Protein 8GAA (pdb70)

B-factor: mean 80.3, std 25.63, range [32.52, 158.69]

Nearest PDB structures (foldseek):
  8gaa-assembly1_K  TM=1.003E+00  e=5.173E-22  synthetic construct
  8fbj-assembly1_A  TM=2.914E-01  e=5.069E-03  synthetic construct
  4jhr-assembly1_B  TM=3.809E-01  e=3.702E-01  Mus musculus
  7t7t-assembly2_B  TM=3.016E-01  e=9.710E-01  Citrus unshiu
  4i1a-assembly3_B  TM=3.786E-01  e=1.499E+00  Bacillus subtilis subsp. subtilis str. 168

Secondary structure (DSSP, 8-state):
-HHHHHHHHHHHHHHHHHHHHH--HHHHHHHHHHHHHHHHH---HHHHHHHHHHHHHHHHHHHHHTT-SHHHHHHHHHHHHHHHHT--HHHHHHHHHHHHHHHHHHHHHTT-STTHHHHHHHHHHHHHHT--HHHHHHHHHHHHHHHHHHHHHS--THHHHHHHHHHHHHHHH---HHHHHHHHHHHHHHHHHHTT-/-HHHHHHHHHHHHHHHHHHHHHT-HHHHHHHHHHHHHHHHTT--HHHHHHHHHHHHHHHHHHHHHTT-STHHHHHHHHHHHHHHHT--HHHHHHHHHHHHHHHHHHHHHTT-STTHHHHHHHHHHHHHHT--HHHHHHHHHHHHHHHHHHHHHS--THHHHHHHHHHHHHHHH---HHHHHHHHHHHHHHHHHHHT-/-HHHHHHHHHHHHHHHHHHHHHT-HHHHHHHHHHHHHHHHTT--HHHHHHHHHHHHHHHHHHHHHTT-STHHHHHHHHHHHHHHHT--HHHHHHHHHHHHHHHHHHHHHTT-STTHHHHHHHHHHHHHHT--HHHHHHHHHHHHHHHHHHHHHTT-TTHHHHHHHHHHHHHHH---HHHHHHHHHHHHHHHHHHT--/-HHHHHHHHHHHHHHHHHHHHHT-HHHHHHHHHHHHHHHHTT--HHHHHHHHHHHHHHHHHHHHHTT-STHHHHHHHHHHHHHHHT--HHHHHHHHHHHHHHHHHHHHHTT-GGGHHHHHHHHHHHHHH---HHHHHHHHHHHHHHHHHHHHHS--THHHHHHHHHHHHHHHTT--HHHHHHHHHHHHHHHHHHTT-/-HHHHHHHHHHHHHHHHHHHHHT-HHHHHHHHHHHHHHHHTT--HHHHHHHHHHHHHHHHHHHHHS--TTHHHHHHHHHHHHHHHT--HHHHHHHHHHHHHHHHHHHHHHT-STTHHHHHHHHHHHHHHT--HHHHHHHHHHHHHHHHHHHHHS--THHHHHHHHHHHHHHHTT--HHHHHHHHHHHHHHHHHHTT-/-HHHHHHHHHHHHHHHHHHHHHT-HHHHHHHHHHHHHHHHTT--HHHHHHHHHHHHHHHHHHHHHTT-STHHHHHHHHHHHHHHHT--HHHHHHHHHHHHHHHHHHHHHTT-STTHHHHHHHHHHHHHHT--HHHHHHHHHHHHHHHHHHHHHS--THHHHHHHHHHHHHHHTT--HHHHHHHHHHHHHHHHHHTT-

Radius of gyration: 36.43 Å; Cα contacts (8 Å, |Δi|>4): 1182; chains: 6; bounding box: 93×92×44 Å

Foldseek 3Di:
DVVLLVVLVVLLVVLLVVCLVVLDCVSVVSNVVSLVVCVVVPDQLVVSLVSLVVVLVSLLVSCVVPVDLVSCVVNVVSLVVNVVSPDDLVVSLVSLVVVLVSLLVSCVVVLHLVSCVVSVVSLVVCVVSPDPLVVSVVSLVSNLVSLLVSCVVDPDLVSLVVNLVSLVVNVVSDDPCVVSVVSVVSSVVSNVVSVVD/DVVLLVVLVVQLVVLLVVCLVVLDCVSVVVNVVSLVVNVVVPDDLVVSLVSLVVSLVSLLVSCVVDQDQVSCVVNVVSLVVNVVSDDDLVVSVVVLVVSLVSLLVSCPVVPDLPSCVVNVVSLVVCVVSDDQLVVSVVSLVSSLVSLLVSCVVDPDLVSLVVNLVSLVSNVVSDDDCVVVVVSVVSSVVSVVVSVVD/DVVLLVVLVVQLVVLLVVCLVVLDCVSVVVNVVSLVVNVVVVPQLVVSLVSLVVVLVRLLVSCVVDPDQVSCVSNVVSLVVNVVSPPDLVVSLVVLVVSLVSLLVSCVVPLDLPSCVVSVVSLVVCVVSDDQLVVSVVSLVSSLVSLLVSCVPPPDLPSLVVNVVSLVSNVVSPDDVVVSVVSVVSSVVSVVVSVVD/DVVLLVVLVVLLVVLLVVCVVVLDCVSVVVNVVSLVVNVVVPDDLVVSLVSLVVQLVSLLVSCVVDPDLVSCVSNVVSLVVNVVSPPDLVVSVVSLVVVLVSLLVSCVVVLHLVSCVVNVVSLVVCVVSDDDLVVSVVSLVSNLVSLLVSCVVDLDLVSLVVNLVSLVVNVVSPDDVVVSVVSVVSSVVSVVVSVVD/DVVLVVVLVVLLVVLLVVCVVVLDCVSVVVNVVSLVVNVVVVPQLVVSLVSLVVVLVSLLVSCVVDLDPPSCVSNVVSLVVNVVSPDDLVVSVVSLVVSLVSLLVSCVVVLHPPSCVVVVVSLVVCVVSPDPLVVSVVSLVVSLVSLLVSCVVPPDLVSLVVNLVSLVVNVVVVPDVVVSVVSVVSSVVSVVVSVVD/DVVLVVVLVVQLVVLLVCCLVVLDCVSVVVNVVSLVVVVVVPDQLVVSLVVLVVSLVSLLSSCVVDPDLPSCVVNVVSLVSNVVSPPDLVVSLVVLVVSLVSLLVSCVVVLHLPSCVVNVVSLVVCVVSPDDLVVSVVSLVSSLVSLLVSCVVDQDLVSLVVNLVSLVVNVVSPDDVVVSVVSVVSSVVSNVVSVVD

Solvent-accessible surface area: 54872 Å² total; per-residue (Å²): 140,115,129,95,17,117,87,5,52,60,90,4,90,104,28,26,143,75,0,72,142,130,93,63,19,58,18,0,50,70,0,1,14,4,3,24,62,0,78,161,56,34,24,85,76,119,120,4,9,73,14,0,41,132,0,1,81,19,0,21,126,5,0,36,68,88,46,28,31,61,1,0,15,5,0,2,8,0,2,15,24,0,85,117,26,53,7,72,94,147,60,2,25,143,11,1,84,74,2,0,45,14,2,49,35,0,0,21,3,50,21,38,28,57,5,1,18,40,0,4,11,1,2,13,10,0,86,92,40,53,6,77,93,120,56,7,10,110,11,4,55,35,0,3,70,6,2,37,16,2,0,8,3,113,66,48,134,161,10,6,78,50,0,52,39,1,0,87,9,4,94,120,55,48,51,80,116,108,64,10,140,111,23,73,119,75,6,111,56,0,45,107,11,15,97,81,66,137,134,115,120,21,126,99,21,56,67,67,13,92,97,30,24,137,92,0,67,145,145,101,49,22,62,27,0,50,64,0,0,12,3,4,18,77,0,79,163,36,58,8,83,73,128,97,4,15,69,12,1,59,123,2,0,80,17,0,17,116,9,0,47,82,96,31,39,46,64,5,0,14,5,0,2,4,0,2,13,22,0,82,131,20,51,6,73,87,143,51,2,27,145,11,1,77,69,2,1,48,7,1,52,33,3,0,20,6,58,25,45,26,60,7,0,16,44,0,3,6,1,2,16,10,0,82,98,26,54,10,67,72,111,59,4,2,109,6,3,60,51,1,1,82,6,2,44,12,4,0,14,6,106,63,46,136,162,8,7,72,49,0,47,47,3,0,84,18,0,90,124,34,45,42,82,106,100,80,4,141,115,33,79,116,81,4,93,63,2,47,103,5,16,102,71,70,131,125,107,103,18,117,76,8,48,59,80,5,97,99,33,25,141,101,0,64,147,146,94,62,24,60,25,0,48,62,0,3,13,4,4,22,63,0,77,171,39,60,16,78,77,121,118,2,10,70,15,0,50,132,1,0,93,19,1,20,118,4,0,46,61,88,40,39,38,62,4,1,11,8,0,7,10,1,1,15,20,0,82,118,22,51,11,63,82,131,48,4,34,141,10,1,82,67,0,0,55,12,0,47,35,3,1,21,5,49,40,46,18,62,7,2,19,37,0,4,8,1,3,9,8,0,72,94,30,51,8,67,66,129,65,3,16,109,8,2,72,34,1,4,80,6,2,44,15,2,0,8,4,106,42,36,133,165,10,7,79,51,0,49,44,1,0,84,6,0,90,118,20,50,29,76,120,107,82,6,139,119,33,79,120,80,2,108,50,0,48,100,12,14,92,65,86,130,131,116,102,20,130,82,9,54,58,91,6,94,99,30,25,134,74,0,70,148,134,99,64,22,54,19,0,50,57,0,2,12,5,2,18,61,0,79,165,39,61,12,83,79,116,120,2,6,59,18,0,53,132,0,0,75,18,1,24,129,7,0,48,76,92,39,39,33,62,3,1,11,11,0,5,10,0,1,17,24,0,90,131,24,55,9,76,94,117,37,2,36,140,7,1,76,70,1,0,47,10,1,47,39,2,0,20,3,46,14,40,29,65,7,1,20,40,0,3,8,2,3,13,9,1,96,98,43,33,20,86,91,105,54,9,9,108,8,4,80,46,1,2,81,6,2,42,18,0,0,12,7,108,59,43,135,161,10,7,74,55,0,52,54,2,0,77,20,3,85,120,53,57,38,79,127,116,108,6,123,113,34,68,104,82,8,117,55,0,68,102,9,17,99,74,61,151,118,107,97,23,112,84,4,57,60,80,6,95,95,25,22,136,72,0,66,147,133,102,48,17,62,20,2,50,63,0,3,15,5,3,18,63,0,77,168,36,60,14,74,78,121,119,2,11,74,13,0,40,126,1,2,83,19,2,17,120,5,0,47,73,74,41,44,35,64,2,0,10,6,0,4,6,0,2,15,20,0,86,113,25,52,9,66,83,130,57,2,23,129,7,0,85,69,3,0,46,12,0,42,31,2,0,17,3,53,22,38,27,66,8,2,14,42,0,4,5,1,4,16,9,0,73,91,28,51,9,76,81,129,62,5,13,120,10,2,75,46,1,5,75,6,3,39,16,0,0,9,5,110,63,47,136,160,11,8,77,49,0,51,42,2,0,87,14,4,88,126,39,58,46,71,121,99,79,6,131,119,33,77,102,75,12,117,52,0,69,100,12,17,99,76,68,152,135,136,101,18,124,90,4,34,73,69,10,96,94,22,25,143,96,0,70,147,138,106,57,21,60,21,2,49,66,0,3,17,5,1,20,65,0,82,174,40,58,5,79,79,118,85,1,9,79,14,0,54,129,3,5,77,4,3,46,104,4,0,46,69,83,40,38,30,63,2,1,9,7,0,6,5,0,2,18,19,0,83,129,21,54,8,70,90,146,59,2,28,147,34,1,75,70,3,0,50,8,0,56,32,1,0,20,5,47,23,37,32,62,6,1,17,40,0,5,7,1,3,16,9,0,88,89,34,52,8,75,89,125,61,7,14,103,8,5,71,33,1,3,83,5,2,46,11,8,0,8,5,104,63,48,138,162,9,7,73,41,0,44,47,1,0,83,19,0,87,124,38,61,16,66,124,125,103,5,130,128,33,73,119,81,4,99,52,0,47,111,11,16,104,74,72

Structure (mmCIF, N/CA/C/O backbone):
data_8GAA
#
_entry.id   8GAA
#
loop_
_atom_site.group_PDB
_atom_site.id
_atom_site.type_symbol
_atom_site.label_atom_id
_atom_site.label_alt_id
_atom_site.label_comp_id
_atom_site.label_asym_id
_atom_site.label_entity_id
_atom_site.label_seq_id
_atom_site.pdbx_PDB_ins_code
_atom_site.Cartn_x
_atom_site.Cartn_y
_atom_site.Cartn_z
_atom_site.occupancy
_atom_site.B_iso_or_equiv
_atom_site.auth_seq_id
_atom_site.auth_comp_id
_atom_site.auth_asym_id
_atom_site.auth_atom_id
_atom_site.pdbx_PDB_model_num
ATOM 1 N N . MET A 1 1 ? 153.903 202.354 133.576 1.00 156.45 1 MET A N 1
ATOM 2 C CA . MET A 1 1 ? 153.231 201.306 134.398 1.00 156.45 1 MET A CA 1
ATOM 3 C C . MET A 1 1 ? 151.991 200.695 133.736 1.00 156.45 1 MET A C 1
ATOM 4 O O . MET A 1 1 ? 151.874 199.461 133.675 1.00 156.45 1 MET A O 1
ATOM 20 N N . GLU A 1 2 ? 151.028 201.485 133.232 1.00 158.69 2 GLU A N 1
ATOM 21 C CA . GLU A 1 2 ? 149.705 201.005 132.772 1.00 158.69 2 GLU A CA 1
ATOM 22 C C . GLU A 1 2 ? 149.759 199.961 131.647 1.00 158.69 2 GLU A C 1
ATOM 23 O O . GLU A 1 2 ? 148.927 199.049 131.604 1.00 158.69 2 GLU A O 1
ATOM 35 N N . GLU A 1 3 ? 150.800 199.966 130.826 1.00 149.01 3 GLU A N 1
ATOM 36 C CA . GLU A 1 3 ? 151.035 198.963 129.778 1.00 149.01 3 GLU A CA 1
ATOM 37 C C . GLU A 1 3 ? 151.171 197.558 130.387 1.00 149.01 3 GLU A C 1
ATOM 38 O O . GLU A 1 3 ? 150.447 196.630 130.002 1.00 149.01 3 GLU A O 1
ATOM 50 N N . LYS A 1 4 ? 152.031 197.400 131.395 1.00 138.75 4 LYS A N 1
ATOM 51 C CA . LYS A 1 4 ? 152.162 196.164 132.144 1.00 138.75 4 LYS A CA 1
ATOM 52 C C . LYS A 1 4 ? 150.842 195.754 132.765 1.00 138.75 4 LYS A C 1
ATOM 53 O O . LYS A 1 4 ? 150.487 194.599 132.719 1.00 138.75 4 LYS A O 1
ATOM 72 N N . ILE A 1 5 ? 150.100 196.700 133.343 1.00 130.79 5 ILE A N 1
ATOM 73 C CA . ILE A 1 5 ? 148.804 196.400 133.958 1.00 130.79 5 ILE A CA 1
ATOM 74 C C . ILE A 1 5 ? 147.853 195.794 132.919 1.00 130.79 5 ILE A C 1
ATOM 75 O O . ILE A 1 5 ? 147.299 194.722 133.136 1.00 130.79 5 ILE A O 1
ATOM 91 N N . LYS A 1 6 ? 147.697 196.409 131.736 1.00 130.95 6 LYS A N 1
ATOM 92 C CA . LYS A 1 6 ? 146.861 195.836 130.677 1.00 130.95 6 LYS A CA 1
ATOM 93 C C . LYS A 1 6 ? 147.377 194.460 130.247 1.00 130.95 6 LYS A C 1
ATOM 94 O O . LYS A 1 6 ? 146.590 193.522 130.101 1.00 130.95 6 LYS A O 1
ATOM 113 N N . GLU A 1 7 ? 148.674 194.304 130.081 1.00 127.88 7 GLU A N 1
ATOM 114 C CA . GLU A 1 7 ? 149.273 193.008 129.744 1.00 127.88 7 GLU A CA 1
ATOM 115 C C . GLU A 1 7 ? 149.077 191.943 130.818 1.00 127.88 7 GLU A C 1
ATOM 116 O O . GLU A 1 7 ? 148.896 190.766 130.509 1.00 127.88 7 GLU A O 1
ATOM 128 N N . LEU A 1 8 ? 149.072 192.326 132.084 1.00 121.38 8 LEU A N 1
ATOM 129 C CA . LEU A 1 8 ? 148.792 191.440 133.193 1.00 121.38 8 LEU A CA 1
ATOM 130 C C . LEU A 1 8 ? 147.309 191.073 133.247 1.00 121.38 8 LEU A C 1
ATOM 131 O O . LEU A 1 8 ? 146.985 189.907 133.491 1.00 121.38 8 LEU A O 1
ATOM 147 N N . GLU A 1 9 ? 146.391 192.009 132.967 1.00 124.64 9 GLU A N 1
ATOM 148 C CA . GLU A 1 9 ? 144.983 191.666 132.758 1.00 124.64 9 GLU A CA 1
ATOM 149 C C . GLU A 1 9 ? 144.837 190.675 131.595 1.00 124.64 9 GLU A C 1
ATOM 150 O O . GLU A 1 9 ? 144.145 189.669 131.727 1.00 124.64 9 GLU A O 1
ATOM 162 N N . GLU A 1 10 ? 145.532 190.889 130.483 1.00 121.85 10 GLU A N 1
ATOM 163 C CA . GLU A 1 10 ? 145.542 189.950 129.351 1.00 121.85 10 GLU A CA 1
ATOM 164 C C . GLU A 1 10 ? 146.084 188.579 129.744 1.00 121.85 10 GLU A C 1
ATOM 165 O O . GLU A 1 10 ? 145.528 187.562 129.349 1.00 121.85 10 GLU A O 1
ATOM 177 N N . LYS A 1 11 ? 147.137 188.524 130.564 1.00 111.24 11 LYS A N 1
ATOM 178 C CA . LYS A 1 11 ? 147.625 187.248 131.080 1.00 111.24 11 LYS A CA 1
ATOM 179 C C . LYS A 1 11 ? 146.538 186.555 131.901 1.00 111.24 11 LYS A C 1
ATOM 180 O O . LYS A 1 11 ? 146.228 185.395 131.650 1.00 111.24 11 LYS A O 1
ATOM 199 N N . VAL A 1 12 ? 145.910 187.254 132.846 1.00 111.09 12 VAL A N 1
ATOM 200 C CA . VAL A 1 12 ? 144.804 186.697 133.674 1.00 111.09 12 VAL A CA 1
ATOM 201 C C . VAL A 1 12 ? 143.678 186.171 132.783 1.00 111.09 12 VAL A C 1
ATOM 202 O O . VAL A 1 12 ? 143.239 185.042 132.949 1.00 111.09 12 VAL A O 1
ATOM 215 N N . GLU A 1 13 ? 143.259 186.937 131.773 1.00 118.99 13 GLU A N 1
ATOM 216 C CA . GLU A 1 13 ? 142.269 186.535 130.790 1.00 118.99 13 GLU A CA 1
ATOM 217 C C . GLU A 1 13 ? 142.685 185.272 130.022 1.00 118.99 13 GLU A C 1
ATOM 218 O O . GLU A 1 13 ? 141.932 184.300 129.964 1.00 118.99 13 GLU A O 1
ATOM 230 N N . GLU A 1 14 ? 143.888 185.250 129.452 1.00 115.27 14 GLU A N 1
ATOM 231 C CA . GLU A 1 14 ? 144.397 184.099 128.707 1.00 115.27 14 GLU A CA 1
ATOM 232 C C . GLU A 1 14 ? 144.460 182.846 129.584 1.00 115.27 14 GLU A C 1
ATOM 233 O O . GLU A 1 14 ? 144.098 181.742 129.190 1.00 115.27 14 GLU A O 1
ATOM 245 N N . LEU A 1 15 ? 144.925 183.020 130.828 1.00 105.16 15 LEU A N 1
ATOM 246 C CA . LEU A 1 15 ? 145.078 181.938 131.785 1.00 105.16 15 LEU A CA 1
ATOM 247 C C . LEU A 1 15 ? 143.722 181.413 132.243 1.00 105.16 15 LEU A C 1
ATOM 248 O O . LEU A 1 15 ? 143.564 180.206 132.343 1.00 105.16 15 LEU A O 1
ATOM 264 N N . VAL A 1 16 ? 142.707 182.256 132.453 1.00 103.87 16 VAL A N 1
ATOM 265 C CA . VAL A 1 16 ? 141.335 181.770 132.747 1.00 103.87 16 VAL A CA 1
ATOM 266 C C . VAL A 1 16 ? 140.823 180.882 131.650 1.00 103.87 16 VAL A C 1
ATOM 267 O O . VAL A 1 16 ? 140.357 179.768 131.894 1.00 103.87 16 VAL A O 1
ATOM 280 N N . LYS A 1 17 ? 140.964 181.332 130.392 1.00 104.18 17 LYS A N 1
ATOM 281 C CA . LYS A 1 17 ? 140.560 180.580 129.205 1.00 104.18 17 LYS A CA 1
ATOM 282 C C . LYS A 1 17 ? 141.262 179.225 129.141 1.00 104.18 17 LYS A C 1
ATOM 283 O O . LYS A 1 17 ? 140.616 178.217 128.915 1.00 104.18 17 LYS A O 1
ATOM 302 N N . GLU A 1 18 ? 142.571 179.192 129.358 1.00 111.29 18 GLU A N 1
ATOM 303 C CA . GLU A 1 18 ? 143.362 177.957 129.350 1.00 111.29 18 GLU A CA 1
ATOM 304 C C . GLU A 1 18 ? 143.026 177.031 130.536 1.00 111.29 18 GLU A C 1
ATOM 305 O O . GLU A 1 18 ? 142.847 175.827 130.366 1.00 111.29 18 GLU A O 1
ATOM 317 N N . ALA A 1 19 ? 142.869 177.589 131.734 1.00 102.45 19 ALA A N 1
ATOM 318 C CA . ALA A 1 19 ? 142.630 176.831 132.968 1.00 102.45 19 ALA A CA 1
ATOM 319 C C . ALA A 1 19 ? 141.329 176.033 132.870 1.00 102.45 19 ALA A C 1
ATOM 320 O O . ALA A 1 19 ? 141.312 174.845 133.205 1.00 102.45 19 ALA A O 1
ATOM 327 N N . LEU A 1 20 ? 140.268 176.643 132.355 1.00 104.02 20 LEU A N 1
ATOM 328 C CA . LEU A 1 20 ? 138.984 175.952 132.168 1.00 104.02 20 LEU A CA 1
ATOM 329 C C . LEU A 1 20 ? 139.098 174.690 131.292 1.00 104.02 20 LEU A C 1
ATOM 330 O O . LEU A 1 20 ? 138.338 173.734 131.487 1.00 104.02 20 LEU A O 1
ATOM 346 N N . GLU A 1 21 ? 140.052 174.659 130.354 1.00 103.23 21 GLU A N 1
ATOM 347 C CA . GLU A 1 21 ? 140.328 173.497 129.514 1.00 103.23 21 GLU A CA 1
ATOM 348 C C . GLU A 1 21 ? 141.266 172.498 130.183 1.00 103.23 21 GLU A C 1
ATOM 349 O O . GLU A 1 21 ? 141.038 171.293 130.063 1.00 103.23 21 GLU A O 1
ATOM 361 N N . LYS A 1 22 ? 142.298 172.956 130.896 1.00 96.61 22 LYS A N 1
ATOM 362 C CA . LYS A 1 22 ? 143.275 172.112 131.598 1.00 96.61 22 LYS A CA 1
ATOM 363 C C . LYS A 1 22 ? 142.793 171.585 132.966 1.00 96.61 22 LYS A C 1
ATOM 364 O O . LYS A 1 22 ? 143.392 170.640 133.471 1.00 96.61 22 LYS A O 1
ATOM 383 N N . LYS A 1 23 ? 141.743 172.163 133.546 1.00 90.82 23 LYS A N 1
ATOM 384 C CA . LYS A 1 23 ? 141.139 171.739 134.816 1.00 90.82 23 LYS A CA 1
ATOM 385 C C . LYS A 1 23 ? 142.083 171.754 136.035 1.00 90.82 23 LYS A C 1
ATOM 386 O O . LYS A 1 23 ? 141.851 171.030 136.990 1.00 90.82 23 LYS A O 1
ATOM 405 N N . ASP A 1 24 ? 143.141 172.560 135.998 1.00 86.79 24 ASP A N 1
ATOM 406 C CA . ASP A 1 24 ? 144.178 172.571 137.049 1.00 86.79 24 ASP A CA 1
ATOM 407 C C . ASP A 1 24 ? 144.465 173.969 137.631 1.00 86.79 24 ASP A C 1
ATOM 408 O O . ASP A 1 24 ? 144.662 174.915 136.855 1.00 86.79 24 ASP A O 1
ATOM 417 N N . PRO A 1 25 ? 144.558 174.146 138.954 1.00 80.18 25 PRO A N 1
ATOM 418 C CA . PRO A 1 25 ? 144.799 175.446 139.569 1.00 80.18 25 PRO A CA 1
ATOM 419 C C . PRO A 1 25 ? 146.172 176.027 139.274 1.00 80.18 25 PRO A C 1
ATOM 420 O O . PRO A 1 25 ? 146.338 177.226 139.419 1.00 80.18 25 PRO A O 1
ATOM 431 N N . ALA A 1 26 ? 147.174 175.272 138.806 1.00 76.74 26 ALA A N 1
ATOM 432 C CA . ALA A 1 26 ? 148.498 175.820 138.474 1.00 76.74 26 ALA A CA 1
ATOM 433 C C . ALA A 1 26 ? 148.420 176.978 137.452 1.00 76.74 26 ALA A C 1
ATOM 434 O O . ALA A 1 26 ? 149.070 178.023 137.624 1.00 76.74 26 ALA A O 1
ATOM 441 N N . VAL A 1 27 ? 147.574 176.847 136.439 1.00 88.56 27 VAL A N 1
ATOM 442 C CA . VAL A 1 27 ? 147.264 177.924 135.495 1.00 88.56 27 VAL A CA 1
ATOM 443 C C . VAL A 1 27 ? 146.739 179.149 136.227 1.00 88.56 27 VAL A C 1
ATOM 444 O O . VAL A 1 27 ? 147.204 180.251 135.975 1.00 88.56 27 VAL A O 1
ATOM 457 N N . LEU A 1 28 ? 145.820 178.987 137.179 1.00 82.26 28 LEU A N 1
ATOM 458 C CA . LEU A 1 28 ? 145.359 180.132 137.960 1.00 82.26 28 LEU A CA 1
ATOM 459 C C . LEU A 1 28 ? 146.350 180.618 139.030 1.00 82.26 28 LEU A C 1
ATOM 460 O O . LEU A 1 28 ? 146.337 181.795 139.389 1.00 82.26 28 LEU A O 1
ATOM 476 N N . LYS A 1 29 ? 147.309 179.801 139.492 1.00 74.14 29 LYS A N 1
ATOM 477 C CA . LYS A 1 29 ? 148.389 180.307 140.340 1.00 74.14 29 LYS A CA 1
ATOM 478 C C . LYS A 1 29 ? 149.204 181.360 139.586 1.00 74.14 29 LYS A C 1
ATOM 479 O O . LYS A 1 29 ? 149.358 182.483 140.090 1.00 74.14 29 LYS A O 1
ATOM 498 N N . LYS A 1 30 ? 149.601 181.087 138.337 1.00 88.11 30 LYS A N 1
ATOM 499 C CA . LYS A 1 30 ? 150.193 182.093 137.447 1.00 88.11 30 LYS A CA 1
ATOM 500 C C . LYS A 1 30 ? 149.327 183.342 137.357 1.00 88.11 30 LYS A C 1
ATOM 501 O O . LYS A 1 30 ? 149.859 184.457 137.390 1.00 88.11 30 LYS A O 1
ATOM 520 N N . ALA A 1 31 ? 148.008 183.170 137.245 1.00 80.12 31 ALA A N 1
ATOM 521 C CA . ALA A 1 31 ? 147.128 184.337 137.216 1.00 80.12 31 ALA A CA 1
ATOM 522 C C . ALA A 1 31 ? 147.156 185.146 138.522 1.00 80.12 31 ALA A C 1
ATOM 523 O O . ALA A 1 31 ? 147.284 186.369 138.485 1.00 80.12 31 ALA A O 1
ATOM 530 N N . LEU A 1 32 ? 147.139 184.507 139.700 1.00 82.09 32 LEU A N 1
ATOM 531 C CA . LEU A 1 32 ? 147.343 185.213 140.960 1.00 82.09 32 LEU A CA 1
ATOM 532 C C . LEU A 1 32 ? 148.702 185.879 141.049 1.00 82.09 32 LEU A C 1
ATOM 533 O O . LEU A 1 32 ? 148.758 187.019 141.511 1.00 82.09 32 LEU A O 1
ATOM 549 N N . VAL A 1 33 ? 149.792 185.257 140.568 1.00 84.18 33 VAL A N 1
ATOM 550 C CA . VAL A 1 33 ? 151.077 185.965 140.496 1.00 84.18 33 VAL A CA 1
ATOM 551 C C . VAL A 1 33 ? 150.963 187.306 139.752 1.00 84.18 33 VAL A C 1
ATOM 552 O O . VAL A 1 33 ? 151.400 188.339 140.244 1.00 84.18 33 VAL A O 1
ATOM 565 N N . CYS A 1 34 ? 150.284 187.290 138.610 1.00 87.89 34 CYS A N 1
ATOM 566 C CA . CYS A 1 34 ? 149.975 188.484 137.825 1.00 87.89 34 CYS A CA 1
ATOM 567 C C . CYS A 1 34 ? 149.033 189.480 138.572 1.00 87.89 34 CYS A C 1
ATOM 568 O O . CYS A 1 34 ? 149.238 190.692 138.511 1.00 87.89 34 CYS A O 1
ATOM 576 N N . VAL A 1 35 ? 148.038 189.009 139.322 1.00 85.02 35 VAL A N 1
ATOM 577 C CA . VAL A 1 35 ? 147.206 189.859 140.167 1.00 85.02 35 VAL A CA 1
ATOM 578 C C . VAL A 1 35 ? 148.034 190.541 141.239 1.00 85.02 35 VAL A C 1
ATOM 579 O O . VAL A 1 35 ? 147.921 191.752 141.426 1.00 85.02 35 VAL A O 1
ATOM 592 N N . TYR A 1 36 ? 148.905 189.799 141.911 1.00 92.27 36 TYR A N 1
ATOM 593 C CA . TYR A 1 36 ? 149.778 190.382 142.934 1.00 92.27 36 TYR A CA 1
ATOM 594 C C . TYR A 1 36 ? 150.812 191.337 142.310 1.00 92.27 36 TYR A C 1
ATOM 595 O O . TYR A 1 36 ? 151.061 192.385 142.879 1.00 92.27 36 TYR A O 1
ATOM 613 N N . GLU A 1 37 ? 151.292 191.070 141.103 1.00 109.04 37 GLU A N 1
ATOM 614 C CA . GLU A 1 37 ? 152.117 192.038 140.358 1.00 109.04 37 GLU A CA 1
ATOM 615 C C . GLU A 1 37 ? 151.331 193.335 140.071 1.00 109.04 37 GLU A C 1
ATOM 616 O O . GLU A 1 37 ? 151.832 194.419 140.382 1.00 109.04 37 GLU A O 1
ATOM 628 N N . MET A 1 38 ? 150.080 193.250 139.599 1.00 100.53 38 MET A N 1
ATOM 629 C CA . MET A 1 38 ? 149.267 194.439 139.389 1.00 100.53 38 MET A CA 1
ATOM 630 C C . MET A 1 38 ? 149.042 195.211 140.681 1.00 100.53 38 MET A C 1
ATOM 631 O O . MET A 1 38 ? 149.176 196.426 140.697 1.00 100.53 38 MET A O 1
ATOM 645 N N . LYS A 1 39 ? 148.789 194.521 141.790 1.00 98.06 39 LYS A N 1
ATOM 646 C CA . LYS A 1 39 ? 148.685 195.170 143.109 1.00 98.06 39 LYS A CA 1
ATOM 647 C C . LYS A 1 39 ? 149.995 195.873 143.459 1.00 98.06 39 LYS A C 1
ATOM 648 O O . LYS A 1 39 ? 149.956 197.032 143.823 1.00 98.06 39 LYS A O 1
ATOM 667 N N . LYS A 1 40 ? 151.149 195.207 143.295 1.00 103.23 40 LYS A N 1
ATOM 668 C CA . LYS A 1 40 ? 152.471 195.814 143.591 1.00 103.23 40 LYS A CA 1
ATOM 669 C C . LYS A 1 40 ? 152.738 197.047 142.741 1.00 103.23 40 LYS A C 1
ATOM 670 O O . LYS A 1 40 ? 153.230 198.039 143.283 1.00 103.23 40 LYS A O 1
ATOM 689 N N . LEU A 1 41 ? 152.360 197.027 141.461 1.00 112.81 41 LEU A N 1
ATOM 690 C CA . LEU A 1 41 ? 152.435 198.202 140.579 1.00 112.81 41 LEU A CA 1
ATOM 691 C C . LEU A 1 41 ? 151.537 199.334 141.067 1.00 112.81 41 LEU A C 1
ATOM 692 O O . LEU A 1 41 ? 151.921 200.502 141.003 1.00 112.81 41 LEU A O 1
ATOM 708 N N . GLY A 1 42 ? 150.351 198.997 141.574 1.00 113.69 42 GLY A N 1
ATOM 709 C CA . GLY A 1 42 ? 149.300 199.939 141.966 1.00 113.69 42 GLY A CA 1
ATOM 710 C C . GLY A 1 42 ? 148.244 200.041 140.862 1.00 113.69 42 GLY A C 1
ATOM 711 O O . GLY A 1 42 ? 148.532 200.314 139.695 1.00 113.69 42 GLY A O 1
ATOM 715 N N . MET A 1 43 ? 147.000 199.767 141.229 1.00 105.52 43 MET A N 1
ATOM 716 C CA . MET A 1 43 ? 145.846 199.588 140.347 1.00 105.52 43 MET A CA 1
ATOM 717 C C . MET A 1 43 ? 144.561 199.975 141.105 1.00 105.52 43 MET A C 1
ATOM 718 O O . MET A 1 43 ? 144.580 199.922 142.338 1.00 105.52 43 MET A O 1
ATOM 732 N N . PRO A 1 44 ? 143.438 200.367 140.459 1.00 99.31 44 PRO A N 1
ATOM 733 C CA . PRO A 1 44 ? 142.201 200.704 141.171 1.00 99.31 44 PRO A CA 1
ATOM 734 C C . PRO A 1 44 ? 141.746 199.530 142.050 1.00 99.31 44 PRO A C 1
ATOM 735 O O . PRO A 1 44 ? 141.610 198.403 141.576 1.00 99.31 44 PRO A O 1
ATOM 746 N N . ASN A 1 45 ? 141.489 199.796 143.340 1.00 91.79 45 ASN A N 1
ATOM 747 C CA . ASN A 1 45 ? 141.243 198.733 144.301 1.00 91.79 45 ASN A CA 1
ATOM 748 C C . ASN A 1 45 ? 139.997 197.926 143.911 1.00 91.79 45 ASN A C 1
ATOM 749 O O . ASN A 1 45 ? 139.986 196.703 144.050 1.00 91.79 45 ASN A O 1
ATOM 760 N N . GLU A 1 46 ? 138.988 198.585 143.374 1.00 90.91 46 GLU A N 1
ATOM 761 C CA . GLU A 1 46 ? 137.785 197.990 142.817 1.00 90.91 46 GLU A CA 1
ATOM 762 C C . GLU A 1 46 ? 138.121 197.081 141.629 1.00 90.91 46 GLU A C 1
ATOM 763 O O . GLU A 1 46 ? 137.625 195.959 141.560 1.00 90.91 46 GLU A O 1
ATOM 775 N N . LYS A 1 47 ? 138.992 197.496 140.715 1.00 83.78 47 LYS A N 1
ATOM 776 C CA . LYS A 1 47 ? 139.421 196.609 139.616 1.00 83.78 47 LYS A CA 1
ATOM 777 C C . LYS A 1 47 ? 140.120 195.360 140.187 1.00 83.78 47 LYS A C 1
ATOM 778 O O . LYS A 1 47 ? 139.863 194.259 139.703 1.00 83.78 47 LYS A O 1
ATOM 797 N N . LEU A 1 48 ? 140.991 195.509 141.196 1.00 87.56 48 LEU A N 1
ATOM 798 C CA . LEU A 1 48 ? 141.618 194.364 141.852 1.00 87.56 48 LEU A CA 1
ATOM 799 C C . LEU A 1 48 ? 140.563 193.462 142.519 1.00 87.56 48 LEU A C 1
ATOM 800 O O . LEU A 1 48 ? 140.620 192.255 142.326 1.00 87.56 48 LEU A O 1
ATOM 816 N N . ILE A 1 49 ? 139.560 194.023 143.185 1.00 82.63 49 ILE A N 1
ATOM 817 C CA . ILE A 1 49 ? 138.421 193.259 143.728 1.00 82.63 49 ILE A CA 1
ATOM 818 C C . ILE A 1 49 ? 137.673 192.494 142.621 1.00 82.63 49 ILE A C 1
ATOM 819 O O . ILE A 1 49 ? 137.439 191.301 142.757 1.00 82.63 49 ILE A O 1
ATOM 835 N N . GLU A 1 50 ? 137.355 193.137 141.502 1.00 82.22 50 GLU A N 1
ATOM 836 C CA . GLU A 1 50 ? 136.653 192.468 140.412 1.00 82.22 50 GLU A CA 1
ATOM 837 C C . GLU A 1 50 ? 137.527 191.425 139.726 1.00 82.22 50 GLU A C 1
ATOM 838 O O . GLU A 1 50 ? 137.050 190.362 139.381 1.00 82.22 50 GLU A O 1
ATOM 850 N N . LEU A 1 51 ? 138.831 191.629 139.570 1.00 82.36 51 LEU A N 1
ATOM 851 C CA . LEU A 1 51 ? 139.772 190.603 139.110 1.00 82.36 51 LEU A CA 1
ATOM 852 C C . LEU A 1 51 ? 139.748 189.397 140.046 1.00 82.36 51 LEU A C 1
ATOM 853 O O . LEU A 1 51 ? 139.633 188.257 139.611 1.00 82.36 51 LEU A O 1
ATOM 869 N N . LEU A 1 52 ? 139.781 189.632 141.368 1.00 76.18 52 LEU A N 1
ATOM 870 C CA . LEU A 1 52 ? 139.677 188.560 142.356 1.00 76.18 52 LEU A CA 1
ATOM 871 C C . LEU A 1 52 ? 138.339 187.818 142.190 1.00 76.18 52 LEU A C 1
ATOM 872 O O . LEU A 1 52 ? 138.344 186.599 142.082 1.00 76.18 52 LEU A O 1
ATOM 888 N N . LYS A 1 53 ? 137.208 188.524 142.039 1.00 74.11 53 LYS A N 1
ATOM 889 C CA . LYS A 1 53 ? 135.936 187.885 141.684 1.00 74.11 53 LYS A CA 1
ATOM 890 C C . LYS A 1 53 ? 136.037 187.042 140.421 1.00 74.11 53 LYS A C 1
ATOM 891 O O . LYS A 1 53 ? 135.657 185.884 140.438 1.00 74.11 53 LYS A O 1
ATOM 910 N N . LYS A 1 54 ? 136.614 187.587 139.359 1.00 77.37 54 LYS A N 1
ATOM 911 C CA . LYS A 1 54 ? 136.834 186.891 138.081 1.00 77.37 54 LYS A CA 1
ATOM 912 C C . LYS A 1 54 ? 137.708 185.645 138.214 1.00 77.37 54 LYS A C 1
ATOM 913 O O . LYS A 1 54 ? 137.726 184.826 137.297 1.00 77.37 54 LYS A O 1
ATOM 932 N N . LEU A 1 55 ? 138.404 185.451 139.329 1.00 70.56 55 LEU A N 1
ATOM 933 C CA . LEU A 1 55 ? 139.026 184.171 139.670 1.00 70.56 55 LEU A CA 1
ATOM 934 C C . LEU A 1 55 ? 138.179 183.314 140.601 1.00 70.56 55 LEU A C 1
ATOM 935 O O . LEU A 1 55 ? 137.994 182.137 140.297 1.00 70.56 55 LEU A O 1
ATOM 951 N N . VAL A 1 56 ? 137.624 183.832 141.681 1.00 67.03 56 VAL A N 1
ATOM 952 C CA . VAL A 1 56 ? 136.772 183.044 142.566 1.00 67.03 56 VAL A CA 1
ATOM 953 C C . VAL A 1 56 ? 135.659 182.375 141.748 1.00 67.03 56 VAL A C 1
ATOM 954 O O . VAL A 1 56 ? 135.491 181.158 141.803 1.00 67.03 56 VAL A O 1
ATOM 967 N N . GLU A 1 57 ? 134.980 183.135 140.888 1.00 74.53 57 GLU A N 1
ATOM 968 C CA . GLU A 1 57 ? 133.866 182.645 140.063 1.00 74.53 57 GLU A CA 1
ATOM 969 C C . GLU A 1 57 ? 134.318 181.754 138.903 1.00 74.53 57 GLU A C 1
ATOM 970 O O . GLU A 1 57 ? 133.520 181.361 138.057 1.00 74.53 57 GLU A O 1
ATOM 982 N N . VAL A 1 58 ? 135.596 181.361 138.859 1.00 71.43 58 VAL A N 1
ATOM 983 C CA . VAL A 1 58 ? 136.145 180.307 137.998 1.00 71.43 58 VAL A CA 1
ATOM 984 C C . VAL A 1 58 ? 136.707 179.152 138.833 1.00 71.43 58 VAL A C 1
ATOM 985 O O . VAL A 1 58 ? 136.550 177.998 138.466 1.00 71.43 58 VAL A O 1
ATOM 998 N N . LEU A 1 59 ? 137.265 179.438 140.011 1.00 62.17 59 LEU A N 1
ATOM 999 C CA . LEU A 1 59 ? 137.753 178.432 140.935 1.00 62.17 59 LEU A CA 1
ATOM 1000 C C . LEU A 1 59 ? 136.652 177.478 141.382 1.00 62.17 59 LEU A C 1
ATOM 1001 O O . LEU A 1 59 ? 136.913 176.296 141.456 1.00 62.17 59 LEU A O 1
ATOM 1017 N N . LYS A 1 60 ? 135.418 177.942 141.595 1.00 56.47 60 LYS A N 1
ATOM 1018 C CA . LYS A 1 60 ? 134.291 177.044 141.871 1.00 56.47 60 LYS A CA 1
ATOM 1019 C C . LYS A 1 60 ? 134.092 176.011 140.780 1.00 56.47 60 LYS A C 1
ATOM 1020 O O . LYS A 1 60 ? 134.068 174.831 141.073 1.00 56.47 60 LYS A O 1
ATOM 1039 N N . LYS A 1 61 ? 133.981 176.421 139.516 1.00 59.82 61 LYS A N 1
ATOM 1040 C CA . LYS A 1 61 ? 133.831 175.503 138.382 1.00 59.82 61 LYS A CA 1
ATOM 1041 C C . LYS A 1 61 ? 134.970 174.492 138.325 1.00 59.82 61 LYS A C 1
ATOM 1042 O O . LYS A 1 61 ? 134.706 173.307 138.183 1.00 59.82 61 LYS A O 1
ATOM 1061 N N . LEU A 1 62 ? 136.209 174.933 138.456 1.00 70.38 62 LEU A N 1
ATOM 1062 C CA . LEU A 1 62 ? 137.353 174.017 138.465 1.00 70.38 62 LEU A CA 1
ATOM 1063 C C . LEU A 1 62 ? 137.269 172.985 139.605 1.00 70.38 62 LEU A C 1
ATOM 1064 O O . LEU A 1 62 ? 137.365 171.788 139.374 1.00 70.38 62 LEU A O 1
ATOM 1080 N N . ALA A 1 63 ? 136.979 173.453 140.819 1.00 61.82 63 ALA A N 1
ATOM 1081 C CA . ALA A 1 63 ? 136.877 172.624 142.006 1.00 61.82 63 ALA A CA 1
ATOM 1082 C C . ALA A 1 63 ? 135.774 171.554 141.891 1.00 61.82 63 ALA A C 1
ATOM 1083 O O . ALA A 1 63 ? 135.948 170.427 142.367 1.00 61.82 63 ALA A O 1
ATOM 1090 N N . LEU A 1 64 ? 134.647 171.906 141.269 1.00 60.73 64 LEU A N 1
ATOM 1091 C CA . LEU A 1 64 ? 133.565 170.973 141.007 1.00 60.73 64 LEU A CA 1
ATOM 1092 C C . LEU A 1 64 ? 133.935 170.010 139.885 1.00 60.73 64 LEU A C 1
ATOM 1093 O O . LEU A 1 64 ? 133.939 168.802 140.080 1.00 60.73 64 LEU A O 1
ATOM 1109 N N . GLU A 1 65 ? 134.221 170.530 138.699 1.00 69.75 65 GLU A N 1
ATOM 1110 C CA . GLU A 1 65 ? 134.337 169.722 137.471 1.00 69.75 65 GLU A CA 1
ATOM 1111 C C . GLU A 1 65 ? 135.507 168.747 137.524 1.00 69.75 65 GLU A C 1
ATOM 1112 O O . GLU A 1 65 ? 135.484 167.716 136.847 1.00 69.75 65 GLU A O 1
ATOM 1124 N N . ARG A 1 66 ? 136.525 168.965 138.360 1.00 72.59 66 ARG A N 1
ATOM 1125 C CA . ARG A 1 66 ? 137.501 167.954 138.796 1.00 72.59 66 ARG A CA 1
ATOM 1126 C C . ARG A 1 66 ? 137.455 167.924 140.319 1.00 72.59 66 ARG A C 1
ATOM 1127 O O . ARG A 1 66 ? 138.082 168.771 140.960 1.00 72.59 66 ARG A O 1
ATOM 1148 N N . VAL A 1 67 ? 136.692 166.979 140.868 1.00 57.59 67 VAL A N 1
ATOM 1149 C CA . VAL A 1 67 ? 136.383 166.968 142.306 1.00 57.59 67 VAL A CA 1
ATOM 1150 C C . VAL A 1 67 ? 137.643 166.968 143.189 1.00 57.59 67 VAL A C 1
ATOM 1151 O O . VAL A 1 67 ? 138.346 165.970 143.323 1.00 57.59 67 VAL A O 1
ATOM 1164 N N . ASP A 1 68 ? 137.930 168.113 143.805 1.00 60.27 68 ASP A N 1
ATOM 1165 C CA . ASP A 1 68 ? 139.145 168.385 144.575 1.00 60.27 68 ASP A CA 1
ATOM 1166 C C . ASP A 1 68 ? 138.991 169.597 145.537 1.00 60.27 68 ASP A C 1
ATOM 1167 O O . ASP A 1 68 ? 138.733 170.691 145.066 1.00 60.27 68 ASP A O 1
ATOM 1176 N N . PRO A 1 69 ? 139.178 169.474 146.867 1.00 52.83 69 PRO A N 1
ATOM 1177 C CA . PRO A 1 69 ? 139.009 170.592 147.790 1.00 52.83 69 PRO A CA 1
ATOM 1178 C C . PRO A 1 69 ? 140.173 171.567 147.757 1.00 52.83 69 PRO A C 1
ATOM 1179 O O . PRO A 1 69 ? 139.957 172.726 148.056 1.00 52.83 69 PRO A O 1
ATOM 1190 N N . ALA A 1 70 ? 141.387 171.146 147.406 1.00 52.26 70 ALA A N 1
ATOM 1191 C CA . ALA A 1 70 ? 142.565 172.009 147.550 1.00 52.26 70 ALA A CA 1
ATOM 1192 C C . ALA A 1 70 ? 142.466 173.299 146.701 1.00 52.26 70 ALA A C 1
ATOM 1193 O O . ALA A 1 70 ? 142.978 174.344 147.090 1.00 52.26 70 ALA A O 1
ATOM 1200 N N . VAL A 1 71 ? 141.766 173.221 145.569 1.00 51.24 71 VAL A N 1
ATOM 1201 C CA . VAL A 1 71 ? 141.505 174.353 144.679 1.00 51.24 71 VAL A CA 1
ATOM 1202 C C . VAL A 1 71 ? 140.823 175.489 145.412 1.00 51.24 71 VAL A C 1
ATOM 1203 O O . VAL A 1 71 ? 141.077 176.651 145.107 1.00 51.24 71 VAL A O 1
ATOM 1216 N N . LEU A 1 72 ? 140.024 175.199 146.447 1.00 45.51 72 LEU A N 1
ATOM 1217 C CA . LEU A 1 72 ? 139.311 176.211 147.217 1.00 45.51 72 LEU A CA 1
ATOM 1218 C C . LEU A 1 72 ? 140.178 176.916 148.251 1.00 45.51 72 LEU A C 1
ATOM 1219 O O . LEU A 1 72 ? 139.879 178.026 148.644 1.00 45.51 72 LEU A O 1
ATOM 1235 N N . ASP A 1 73 ? 141.285 176.330 148.672 1.00 49.39 73 ASP A N 1
ATOM 1236 C CA . ASP A 1 73 ? 142.173 176.945 149.661 1.00 49.39 73 ASP A CA 1
ATOM 1237 C C . ASP A 1 73 ? 142.782 178.244 149.087 1.00 49.39 73 ASP A C 1
ATOM 1238 O O . ASP A 1 73 ? 142.731 179.314 149.690 1.00 49.39 73 ASP A O 1
ATOM 1247 N N . LEU A 1 74 ? 143.274 178.171 147.846 1.00 49.15 74 LEU A N 1
ATOM 1248 C CA . LEU A 1 74 ? 143.679 179.318 147.052 1.00 49.15 74 LEU A CA 1
ATOM 1249 C C . LEU A 1 74 ? 142.542 180.348 146.905 1.00 49.15 74 LEU A C 1
ATOM 1250 O O . LEU A 1 74 ? 142.791 181.565 146.938 1.00 49.15 74 LEU A O 1
ATOM 1266 N N . ALA A 1 75 ? 141.292 179.880 146.776 1.00 47.35 75 ALA A N 1
ATOM 1267 C CA . ALA A 1 75 ? 140.151 180.785 146.681 1.00 47.35 75 ALA A CA 1
ATOM 1268 C C . ALA A 1 75 ? 139.915 181.523 148.002 1.00 47.35 75 ALA A C 1
ATOM 1269 O O . ALA A 1 75 ? 139.685 182.724 147.999 1.00 47.35 75 ALA A O 1
ATOM 1276 N N . LEU A 1 76 ? 140.046 180.828 149.123 1.00 50.39 76 LEU A N 1
ATOM 1277 C CA . LEU A 1 76 ? 139.791 181.414 150.416 1.00 50.39 76 LEU A CA 1
ATOM 1278 C C . LEU A 1 76 ? 140.745 182.562 150.675 1.00 50.39 76 LEU A C 1
ATOM 1279 O O . LEU A 1 76 ? 140.296 183.621 151.059 1.00 50.39 76 LEU A O 1
ATOM 1295 N N . VAL A 1 77 ? 142.049 182.404 150.416 1.00 52.94 77 VAL A N 1
ATOM 1296 C CA . VAL A 1 77 ? 142.996 183.533 150.647 1.00 52.94 77 VAL A CA 1
ATOM 1297 C C . VAL A 1 77 ? 142.660 184.757 149.810 1.00 52.94 77 VAL A C 1
ATOM 1298 O O . VAL A 1 77 ? 142.701 185.874 150.312 1.00 52.94 77 VAL A O 1
ATOM 1311 N N . CYS A 1 78 ? 142.166 184.584 148.581 1.00 60.83 78 CYS A N 1
ATOM 1312 C CA . CYS A 1 78 ? 141.667 185.702 147.783 1.00 60.83 78 CYS A CA 1
ATOM 1313 C C . CYS A 1 78 ? 140.447 186.416 148.393 1.00 60.83 78 CYS A C 1
ATOM 1314 O O . CYS A 1 78 ? 140.293 187.622 148.181 1.00 60.83 78 CYS A O 1
ATOM 1322 N N . VAL A 1 79 ? 139.618 185.722 149.176 1.00 63.70 79 VAL A N 1
ATOM 1323 C CA . VAL A 1 79 ? 138.538 186.385 149.898 1.00 63.70 79 VAL A CA 1
ATOM 1324 C C . VAL A 1 79 ? 139.121 187.369 150.906 1.00 63.70 79 VAL A C 1
ATOM 1325 O O . VAL A 1 79 ? 138.705 188.523 150.912 1.00 63.70 79 VAL A O 1
ATOM 1338 N N . TYR A 1 80 ? 140.114 186.985 151.695 1.00 65.35 80 TYR A N 1
ATOM 1339 C CA . TYR A 1 80 ? 140.777 187.946 152.574 1.00 65.35 80 TYR A CA 1
ATOM 1340 C C . TYR A 1 80 ? 141.507 189.045 151.799 1.00 65.35 80 TYR A C 1
ATOM 1341 O O . TYR A 1 80 ? 141.547 190.175 152.282 1.00 65.35 80 TYR A O 1
ATOM 1359 N N . GLU A 1 81 ? 142.032 188.775 150.595 1.00 72.23 81 GLU A N 1
ATOM 1360 C CA . GLU A 1 81 ? 142.550 189.854 149.759 1.00 72.23 81 GLU A CA 1
ATOM 1361 C C . GLU A 1 81 ? 141.444 190.875 149.412 1.00 72.23 81 GLU A C 1
ATOM 1362 O O . GLU A 1 81 ? 141.648 192.077 149.600 1.00 72.23 81 GLU A O 1
ATOM 1374 N N . MET A 1 82 ? 140.237 190.440 149.032 1.00 75.45 82 MET A N 1
ATOM 1375 C CA . MET A 1 82 ? 139.131 191.367 148.825 1.00 75.45 82 MET A CA 1
ATOM 1376 C C . MET A 1 82 ? 138.735 192.090 150.118 1.00 75.45 82 MET A C 1
ATOM 1377 O O . MET A 1 82 ? 138.384 193.272 150.051 1.00 75.45 82 MET A O 1
ATOM 1391 N N . LYS A 1 83 ? 138.810 191.430 151.283 1.00 75.46 83 LYS A N 1
ATOM 1392 C CA . LYS A 1 83 ? 138.585 192.101 152.561 1.00 75.46 83 LYS A CA 1
ATOM 1393 C C . LYS A 1 83 ? 139.558 193.264 152.712 1.00 75.46 83 LYS A C 1
ATOM 1394 O O . LYS A 1 83 ? 139.152 194.388 152.981 1.00 75.46 83 LYS A O 1
ATOM 1413 N N . GLU A 1 84 ? 140.847 193.021 152.542 1.00 84.49 84 GLU A N 1
ATOM 1414 C CA . GLU A 1 84 ? 141.880 194.018 152.756 1.00 84.49 84 GLU A CA 1
ATOM 1415 C C . GLU A 1 84 ? 141.762 195.178 151.754 1.00 84.49 84 GLU A C 1
ATOM 1416 O O . GLU A 1 84 ? 141.868 196.340 152.147 1.00 84.49 84 GLU A O 1
ATOM 1428 N N . LEU A 1 85 ? 141.454 194.914 150.480 1.00 79.55 85 LEU A N 1
ATOM 1429 C CA . LEU A 1 85 ? 141.163 195.952 149.477 1.00 79.55 85 LEU A CA 1
ATOM 1430 C C . LEU A 1 85 ? 139.893 196.753 149.768 1.00 79.55 85 LEU A C 1
ATOM 1431 O O . LEU A 1 85 ? 139.686 197.790 149.128 1.00 79.55 85 LEU A O 1
ATOM 1447 N N . GLY A 1 86 ? 139.050 196.343 150.711 1.00 86.13 86 GLY A N 1
ATOM 1448 C CA . GLY A 1 86 ? 137.822 197.056 151.082 1.00 86.13 86 GLY A CA 1
ATOM 1449 C C . GLY A 1 86 ? 136.606 196.709 150.250 1.00 86.13 86 GLY A C 1
ATOM 1450 O O . GLY A 1 86 ? 135.747 197.583 150.053 1.00 86.13 86 GLY A O 1
ATOM 1454 N N . MET A 1 87 ? 136.478 195.471 149.795 1.00 86.71 87 MET A N 1
ATOM 1455 C CA . MET A 1 87 ? 135.189 195.005 149.273 1.00 86.71 87 MET A CA 1
ATOM 1456 C C . MET A 1 87 ? 134.096 195.134 150.358 1.00 86.71 87 MET A C 1
ATOM 1457 O O . MET A 1 87 ? 134.397 194.872 151.537 1.00 86.71 87 MET A O 1
ATOM 1471 N N . PRO A 1 88 ? 132.848 195.553 150.044 1.00 86.43 88 PRO A N 1
ATOM 1472 C CA . PRO A 1 88 ? 131.835 195.778 151.060 1.00 86.43 88 PRO A CA 1
ATOM 1473 C C . PRO A 1 88 ? 131.459 194.503 151.819 1.00 86.43 88 PRO A C 1
ATOM 1474 O O . PRO A 1 88 ? 131.396 193.416 151.252 1.00 86.43 88 PRO A O 1
ATOM 1485 N N . ASN A 1 89 ? 131.101 194.637 153.111 1.00 89.77 89 ASN A N 1
ATOM 1486 C CA . ASN A 1 89 ? 130.816 193.516 154.007 1.00 89.77 89 ASN A CA 1
ATOM 1487 C C . ASN A 1 89 ? 129.688 192.619 153.496 1.00 89.77 89 ASN A C 1
ATOM 1488 O O . ASN A 1 89 ? 129.759 191.402 153.641 1.00 89.77 89 ASN A O 1
ATOM 1499 N N . GLU A 1 90 ? 128.635 193.195 152.926 1.00 91.45 90 GLU A N 1
ATOM 1500 C CA . GLU A 1 90 ? 127.538 192.432 152.326 1.00 91.45 90 GLU A CA 1
ATOM 1501 C C . GLU A 1 90 ? 128.044 191.516 151.198 1.00 91.45 90 GLU A C 1
ATOM 1502 O O . GLU A 1 90 ? 127.653 190.347 151.125 1.00 91.45 90 GLU A O 1
ATOM 1514 N N . GLU A 1 91 ? 128.958 192.003 150.349 1.00 82.73 91 GLU A N 1
ATOM 1515 C CA . GLU A 1 91 ? 129.545 191.241 149.263 1.00 82.73 91 GLU A CA 1
ATOM 1516 C C . GLU A 1 91 ? 130.437 190.109 149.797 1.00 82.73 91 GLU A C 1
ATOM 1517 O O . GLU A 1 91 ? 130.351 188.993 149.299 1.00 82.73 91 GLU A O 1
ATOM 1529 N N . LEU A 1 92 ? 131.236 190.342 150.845 1.00 80.26 92 LEU A N 1
ATOM 1530 C CA . LEU A 1 92 ? 131.966 189.266 151.498 1.00 80.26 92 LEU A CA 1
ATOM 1531 C C . LEU A 1 92 ? 131.017 188.208 152.011 1.00 80.26 92 LEU A C 1
ATOM 1532 O O . LEU A 1 92 ? 131.197 187.039 151.709 1.00 80.26 92 LEU A O 1
ATOM 1548 N N . ILE A 1 93 ? 129.953 188.591 152.706 1.00 70.21 93 ILE A N 1
ATOM 1549 C CA . ILE A 1 93 ? 128.973 187.651 153.228 1.00 70.21 93 ILE A CA 1
ATOM 1550 C C . ILE A 1 93 ? 128.324 186.849 152.085 1.00 70.21 93 ILE A C 1
ATOM 1551 O O . ILE A 1 93 ? 128.189 185.631 152.181 1.00 70.21 93 ILE A O 1
ATOM 1567 N N . LYS A 1 94 ? 127.995 187.490 150.967 1.00 67.07 94 LYS A N 1
ATOM 1568 C CA . LYS A 1 94 ? 127.489 186.805 149.772 1.00 67.07 94 LYS A CA 1
ATOM 1569 C C . LYS A 1 94 ? 128.486 185.769 149.283 1.00 67.07 94 LYS A C 1
ATOM 1570 O O . LYS A 1 94 ? 128.135 184.595 149.139 1.00 67.07 94 LYS A O 1
ATOM 1589 N N . LEU A 1 95 ? 129.732 186.172 149.034 1.00 60.51 95 LEU A N 1
ATOM 1590 C CA . LEU A 1 95 ? 130.763 185.259 148.534 1.00 60.51 95 LEU A CA 1
ATOM 1591 C C . LEU A 1 95 ? 130.983 184.072 149.490 1.00 60.51 95 LEU A C 1
ATOM 1592 O O . LEU A 1 95 ? 131.093 182.946 149.043 1.00 60.51 95 LEU A O 1
ATOM 1608 N N . LEU A 1 96 ? 131.078 184.315 150.773 1.00 55.55 96 LEU A N 1
ATOM 1609 C CA . LEU A 1 96 ? 131.326 183.281 151.754 1.00 55.55 96 LEU A CA 1
ATOM 1610 C C . LEU A 1 96 ? 130.153 182.322 151.847 1.00 55.55 96 LEU A C 1
ATOM 1611 O O . LEU A 1 96 ? 130.396 181.121 151.845 1.00 55.55 96 LEU A O 1
ATOM 1627 N N . LYS A 1 97 ? 128.903 182.792 151.866 1.00 54.89 97 LYS A N 1
ATOM 1628 C CA . LYS A 1 97 ? 127.755 181.874 151.761 1.00 54.89 97 LYS A CA 1
ATOM 1629 C C . LYS A 1 97 ? 127.919 180.952 150.566 1.00 54.89 97 LYS A C 1
ATOM 1630 O O . LYS A 1 97 ? 127.861 179.742 150.692 1.00 54.89 97 LYS A O 1
ATOM 1649 N N . GLU A 1 98 ? 128.227 181.535 149.402 1.00 44.73 98 GLU A N 1
ATOM 1650 C CA . GLU A 1 98 ? 128.421 180.762 148.167 1.00 44.73 98 GLU A CA 1
ATOM 1651 C C . GLU A 1 98 ? 129.559 179.728 148.279 1.00 44.73 98 GLU A C 1
ATOM 1652 O O . GLU A 1 98 ? 129.354 178.561 147.962 1.00 44.73 98 GLU A O 1
ATOM 1664 N N . LEU A 1 99 ? 130.738 180.104 148.783 1.00 40.93 99 LEU A N 1
ATOM 1665 C CA . LEU A 1 99 ? 131.820 179.135 148.888 1.00 40.93 99 LEU A CA 1
ATOM 1666 C C . LEU A 1 99 ? 131.511 178.034 149.909 1.00 40.93 99 LEU A C 1
ATOM 1667 O O . LEU A 1 99 ? 131.910 176.886 149.685 1.00 40.93 99 LEU A O 1
ATOM 1683 N N . VAL A 1 100 ? 130.792 178.336 150.993 1.00 38.59 100 VAL A N 1
ATOM 1684 C CA . VAL A 1 100 ? 130.380 177.303 151.945 1.00 38.59 100 VAL A CA 1
ATOM 1685 C C . VAL A 1 100 ? 129.588 176.239 151.229 1.00 38.59 100 VAL A C 1
ATOM 1686 O O . VAL A 1 100 ? 129.802 175.044 151.417 1.00 38.59 100 VAL A O 1
ATOM 1699 N N . GLU A 1 101 ? 128.715 176.639 150.303 1.00 41.08 101 GLU A N 1
ATOM 1700 C CA . GLU A 1 101 ? 127.957 175.655 149.523 1.00 41.08 101 GLU A CA 1
ATOM 1701 C C . GLU A 1 101 ? 128.819 174.763 148.651 1.00 41.08 101 GLU A C 1
ATOM 1702 O O . GLU A 1 101 ? 128.546 173.560 148.592 1.00 41.08 101 GLU A O 1
ATOM 1714 N N . VAL A 1 102 ? 129.907 175.229 148.015 1.00 32.96 102 VAL A N 1
ATOM 1715 C CA . VAL A 1 102 ? 130.772 174.287 147.281 1.00 32.96 102 VAL A CA 1
ATOM 1716 C C . VAL A 1 102 ? 131.564 173.378 148.182 1.00 32.96 102 VAL A C 1
ATOM 1717 O O . VAL A 1 102 ? 131.761 172.221 147.821 1.00 32.96 102 VAL A O 1
ATOM 1730 N N . LEU A 1 103 ? 131.953 173.823 149.372 1.00 32.76 103 LEU A N 1
ATOM 1731 C CA . LEU A 1 103 ? 132.513 172.899 150.356 1.00 32.76 103 LEU A CA 1
ATOM 1732 C C . LEU A 1 103 ? 131.501 171.797 150.728 1.00 32.76 103 LEU A C 1
ATOM 1733 O O . LEU A 1 103 ? 131.798 170.598 150.704 1.00 32.76 103 LEU A O 1
ATOM 1749 N N . ARG A 1 104 ? 130.293 172.211 151.080 1.00 35.11 104 ARG A N 1
ATOM 1750 C CA . ARG A 1 104 ? 129.230 171.309 151.517 1.00 35.11 104 ARG A CA 1
ATOM 1751 C C . ARG A 1 104 ? 128.993 170.198 150.511 1.00 35.11 104 ARG A C 1
ATOM 1752 O O . ARG A 1 104 ? 129.059 169.043 150.886 1.00 35.11 104 ARG A O 1
ATOM 1773 N N . ILE A 1 105 ? 128.777 170.519 149.236 1.00 36.86 105 ILE A N 1
ATOM 1774 C CA . ILE A 1 105 ? 128.616 169.505 148.201 1.00 36.86 105 ILE A CA 1
ATOM 1775 C C . ILE A 1 105 ? 129.876 168.640 147.983 1.00 36.86 105 ILE A C 1
ATOM 1776 O O . ILE A 1 105 ? 129.763 167.420 147.846 1.00 36.86 105 ILE A O 1
ATOM 1792 N N . LEU A 1 106 ? 131.074 169.240 147.957 1.00 47.46 106 LEU A N 1
ATOM 1793 C CA . LEU A 1 106 ? 132.296 168.482 147.683 1.00 47.46 106 LEU A CA 1
ATOM 1794 C C . LEU A 1 106 ? 132.687 167.512 148.819 1.00 47.46 106 LEU A C 1
ATOM 1795 O O . LEU A 1 106 ? 133.087 166.375 148.556 1.00 47.46 106 LEU A O 1
ATOM 1811 N N . ALA A 1 107 ? 132.479 167.926 150.064 1.00 39.30 107 ALA A N 1
ATOM 1812 C CA . ALA A 1 107 ? 132.699 167.093 151.222 1.00 39.30 107 ALA A CA 1
ATOM 1813 C C . ALA A 1 107 ? 131.812 165.841 151.227 1.00 39.30 107 ALA A C 1
ATOM 1814 O O . ALA A 1 107 ? 132.287 164.762 151.553 1.00 39.30 107 ALA A O 1
ATOM 1821 N N . LEU A 1 108 ? 130.555 165.974 150.793 1.00 34.94 108 LEU A N 1
ATOM 1822 C CA . LEU A 1 108 ? 129.669 164.834 150.600 1.00 34.94 108 LEU A CA 1
ATOM 1823 C C . LEU A 1 108 ? 130.232 163.932 149.526 1.00 34.94 108 LEU A C 1
ATOM 1824 O O . LEU A 1 108 ? 130.649 162.818 149.847 1.00 34.94 108 LEU A O 1
ATOM 1840 N N . ILE A 1 109 ? 130.321 164.382 148.283 1.00 42.73 109 ILE A N 1
ATOM 1841 C CA . ILE A 1 109 ? 130.602 163.457 147.169 1.00 42.73 109 ILE A CA 1
ATOM 1842 C C . ILE A 1 109 ? 132.013 162.819 147.235 1.00 42.73 109 ILE A C 1
ATOM 1843 O O . ILE A 1 109 ? 132.196 161.688 146.792 1.00 42.73 109 ILE A O 1
ATOM 1859 N N . ASN A 1 110 ? 133.019 163.502 147.792 1.00 44.95 110 ASN A N 1
ATOM 1860 C CA . ASN A 1 110 ? 134.345 162.907 147.945 1.00 44.95 110 ASN A CA 1
ATOM 1861 C C . ASN A 1 110 ? 134.461 162.052 149.226 1.00 44.95 110 ASN A C 1
ATOM 1862 O O . ASN A 1 110 ? 135.513 161.470 149.484 1.00 44.95 110 ASN A O 1
ATOM 1873 N N . VAL A 1 111 ? 133.430 162.033 150.065 1.00 46.19 111 VAL A N 1
ATOM 1874 C CA . VAL A 1 111 ? 133.381 161.361 151.372 1.00 46.19 111 VAL A CA 1
ATOM 1875 C C . VAL A 1 111 ? 134.562 161.666 152.298 1.00 46.19 111 VAL A C 1
ATOM 1876 O O . VAL A 1 111 ? 135.362 160.776 152.640 1.00 46.19 111 VAL A O 1
ATOM 1889 N N . ASP A 1 112 ? 134.745 162.924 152.698 1.00 54.47 112 ASP A N 1
ATOM 1890 C CA . ASP A 1 112 ? 135.900 163.364 153.506 1.00 54.47 112 ASP A CA 1
ATOM 1891 C C . ASP A 1 112 ? 135.546 164.435 154.536 1.00 54.47 112 ASP A C 1
ATOM 1892 O O . ASP A 1 112 ? 135.235 165.558 154.152 1.00 54.47 112 ASP A O 1
ATOM 1901 N N . PRO A 1 113 ? 135.638 164.173 155.860 1.00 53.26 113 PRO A N 1
ATOM 1902 C CA . PRO A 1 113 ? 135.260 165.130 156.885 1.00 53.26 113 PRO A CA 1
ATOM 1903 C C . PRO A 1 113 ? 136.231 166.291 157.038 1.00 53.26 113 PRO A C 1
ATOM 1904 O O . PRO A 1 113 ? 135.815 167.379 157.433 1.00 53.26 113 PRO A O 1
ATOM 1915 N N . ALA A 1 114 ? 137.506 166.105 156.714 1.00 57.10 114 ALA A N 1
ATOM 1916 C CA . ALA A 1 114 ? 138.516 167.132 156.978 1.00 57.10 114 ALA A CA 1
ATOM 1917 C C . ALA A 1 114 ? 138.224 168.435 156.221 1.00 57.10 114 ALA A C 1
ATOM 1918 O O . ALA A 1 114 ? 138.416 169.540 156.711 1.00 57.10 114 ALA A O 1
ATOM 1925 N N . VAL A 1 115 ? 137.666 168.308 155.004 1.00 50.93 115 VAL A N 1
ATOM 1926 C CA . VAL A 1 115 ? 137.277 169.455 154.180 1.00 50.93 115 VAL A CA 1
ATOM 1927 C C . VAL A 1 115 ? 136.302 170.382 154.908 1.00 50.93 115 VAL A C 1
ATOM 1928 O O . VAL A 1 115 ? 136.391 171.602 154.769 1.00 50.93 115 VAL A O 1
ATOM 1941 N N . LEU A 1 116 ? 135.431 169.864 155.771 1.00 44.77 116 LEU A N 1
ATOM 1942 C CA . LEU A 1 116 ? 134.468 170.636 156.540 1.00 44.77 116 LEU A CA 1
ATOM 1943 C C . LEU A 1 116 ? 135.106 171.634 157.493 1.00 44.77 116 LEU A C 1
ATOM 1944 O O . LEU A 1 116 ? 134.487 172.657 157.812 1.00 44.77 116 LEU A O 1
ATOM 1960 N N . ASP A 1 117 ? 136.340 171.392 157.915 1.00 49.42 117 ASP A N 1
ATOM 1961 C CA . ASP A 1 117 ? 137.000 172.345 158.817 1.00 49.42 117 ASP A CA 1
ATOM 1962 C C . ASP A 1 117 ? 137.119 173.725 158.174 1.00 49.42 117 ASP A C 1
ATOM 1963 O O . ASP A 1 117 ? 136.863 174.724 158.845 1.00 49.42 117 ASP A O 1
ATOM 1972 N N . LYS A 1 118 ? 137.360 173.799 156.846 1.00 48.64 118 LYS A N 1
ATOM 1973 C CA . LYS A 1 118 ? 137.306 175.078 156.132 1.00 48.64 118 LYS A CA 1
ATOM 1974 C C . LYS A 1 118 ? 135.955 175.753 156.322 1.00 48.64 118 LYS A C 1
ATOM 1975 O O . LYS A 1 118 ? 135.894 176.962 156.557 1.00 48.64 118 LYS A O 1
ATOM 1994 N N . ALA A 1 119 ? 134.868 174.987 156.239 1.00 44.47 119 ALA A N 1
ATOM 1995 C CA . ALA A 1 119 ? 133.533 175.556 156.390 1.00 44.47 119 ALA A CA 1
ATOM 1996 C C . ALA A 1 119 ? 133.314 176.114 157.797 1.00 44.47 119 ALA A C 1
ATOM 1997 O O . ALA A 1 119 ? 132.802 177.215 157.950 1.00 44.47 119 ALA A O 1
ATOM 2004 N N . LEU A 1 120 ? 133.780 175.401 158.814 1.00 44.01 120 LEU A N 1
ATOM 2005 C CA . LEU A 1 120 ? 133.643 175.900 160.175 1.00 44.01 120 LEU A CA 1
ATOM 2006 C C . LEU A 1 120 ? 134.366 177.230 160.352 1.00 44.01 120 LEU A C 1
ATOM 2007 O O . LEU A 1 120 ? 133.739 178.175 160.799 1.00 44.01 120 LEU A O 1
ATOM 2023 N N . VAL A 1 121 ? 135.613 177.384 159.930 1.00 45.63 121 VAL A N 1
ATOM 2024 C CA . VAL A 1 121 ? 136.315 178.683 160.050 1.00 45.63 121 VAL A CA 1
ATOM 2025 C C . VAL A 1 121 ? 135.643 179.785 159.233 1.00 45.63 121 VAL A C 1
ATOM 2026 O O . VAL A 1 121 ? 135.544 180.917 159.690 1.00 45.63 121 VAL A O 1
ATOM 2039 N N . CYS A 1 122 ? 135.073 179.465 158.068 1.00 45.61 122 CYS A N 1
ATOM 2040 C CA . CYS A 1 122 ? 134.280 180.428 157.284 1.00 45.61 122 CYS A CA 1
ATOM 2041 C C . CYS A 1 122 ? 132.989 180.809 158.008 1.00 45.61 122 CYS A C 1
ATOM 2042 O O . CYS A 1 122 ? 132.636 181.989 158.048 1.00 45.61 122 CYS A O 1
ATOM 2050 N N . VAL A 1 123 ? 132.289 179.878 158.657 1.00 59.37 123 VAL A N 1
ATOM 2051 C CA . VAL A 1 123 ? 131.110 180.212 159.475 1.00 59.37 123 VAL A CA 1
ATOM 2052 C C . VAL A 1 123 ? 131.472 181.153 160.611 1.00 59.37 123 VAL A C 1
ATOM 2053 O O . VAL A 1 123 ? 130.818 182.184 160.803 1.00 59.37 123 VAL A O 1
ATOM 2066 N N . TYR A 1 124 ? 132.571 180.914 161.324 1.00 74.97 124 TYR A N 1
ATOM 2067 C CA . TYR A 1 124 ? 133.042 181.856 162.341 1.00 74.97 124 TYR A CA 1
ATOM 2068 C C . TYR A 1 124 ? 133.455 183.196 161.729 1.00 74.97 124 TYR A C 1
ATOM 2069 O O . TYR A 1 124 ? 133.236 184.220 162.361 1.00 74.97 124 TYR A O 1
ATOM 2087 N N . LEU A 1 125 ? 134.013 183.230 160.508 1.00 68.67 125 LEU A N 1
ATOM 2088 C CA . LEU A 1 125 ? 134.300 184.510 159.852 1.00 68.67 125 LEU A CA 1
ATOM 2089 C C . LEU A 1 125 ? 133.022 185.294 159.567 1.00 68.67 125 LEU A C 1
ATOM 2090 O O . LEU A 1 125 ? 132.933 186.509 159.797 1.00 68.67 125 LEU A O 1
ATOM 2106 N N . MET A 1 126 ? 131.956 184.632 159.137 1.00 74.34 126 MET A N 1
ATOM 2107 C CA . MET A 1 126 ? 130.682 185.300 158.963 1.00 74.34 126 MET A CA 1
ATOM 2108 C C . MET A 1 126 ? 130.031 185.673 160.284 1.00 74.34 126 MET A C 1
ATOM 2109 O O . MET A 1 126 ? 129.329 186.695 160.357 1.00 74.34 126 MET A O 1
ATOM 2123 N N . LYS A 1 127 ? 130.306 184.951 161.377 1.00 76.88 127 LYS A N 1
ATOM 2124 C CA . LYS A 1 127 ? 129.932 185.387 162.728 1.00 76.88 127 LYS A CA 1
ATOM 2125 C C . LYS A 1 127 ? 130.655 186.681 163.094 1.00 76.88 127 LYS A C 1
ATOM 2126 O O . LYS A 1 127 ? 130.020 187.626 163.586 1.00 76.88 127 LYS A O 1
ATOM 2145 N N . GLU A 1 128 ? 131.936 186.789 162.753 1.00 82.68 128 GLU A N 1
ATOM 2146 C CA . GLU A 1 128 ? 132.706 188.032 162.953 1.00 82.68 128 GLU A CA 1
ATOM 2147 C C . GLU A 1 128 ? 132.108 189.189 162.125 1.00 82.68 128 GLU A C 1
ATOM 2148 O O . GLU A 1 128 ? 131.913 190.284 162.642 1.00 82.68 128 GLU A O 1
ATOM 2160 N N . LEU A 1 129 ? 131.833 188.969 160.841 1.00 82.78 129 LEU A N 1
ATOM 2161 C CA . LEU A 1 129 ? 131.313 190.024 159.946 1.00 82.78 129 LEU A CA 1
ATOM 2162 C C . LEU A 1 129 ? 129.814 190.306 160.136 1.00 82.78 129 LEU A C 1
ATOM 2163 O O . LEU A 1 129 ? 129.339 191.342 159.666 1.00 82.78 129 LEU A O 1
ATOM 2179 N N . GLY A 1 130 ? 129.074 189.467 160.852 1.00 86.17 130 GLY A N 1
ATOM 2180 C CA . GLY A 1 130 ? 127.703 189.742 161.247 1.00 86.17 130 GLY A CA 1
ATOM 2181 C C . GLY A 1 130 ? 126.649 189.287 160.208 1.00 86.17 130 GLY A C 1
ATOM 2182 O O . GLY A 1 130 ? 125.746 190.067 159.890 1.00 86.17 130 GLY A O 1
ATOM 2186 N N . MET A 1 131 ? 126.721 188.055 159.658 1.00 98.27 131 MET A N 1
ATOM 2187 C CA . MET A 1 131 ? 125.619 187.448 158.906 1.00 98.27 131 MET A CA 1
ATOM 2188 C C . MET A 1 131 ? 124.348 187.286 159.792 1.00 98.27 131 MET A C 1
ATOM 2189 O O . MET A 1 131 ? 124.495 187.129 161.017 1.00 98.27 131 MET A O 1
ATOM 2203 N N . PRO A 1 132 ? 123.105 187.351 159.253 1.00 107.78 132 PRO A N 1
ATOM 2204 C CA . PRO A 1 132 ? 121.898 187.252 160.093 1.00 107.78 132 PRO A CA 1
ATOM 2205 C C . PRO A 1 132 ? 121.743 185.927 160.852 1.00 107.78 132 PRO A C 1
ATOM 2206 O O . PRO A 1 132 ? 122.006 184.860 160.285 1.00 107.78 132 PRO A O 1
ATOM 2217 N N . ASN A 1 133 ? 121.251 185.944 162.084 1.00 104.80 133 ASN A N 1
ATOM 2218 C CA . ASN A 1 133 ? 121.388 184.797 162.995 1.00 104.80 133 ASN A CA 1
ATOM 2219 C C . ASN A 1 133 ? 120.785 183.490 162.480 1.00 104.80 133 ASN A C 1
ATOM 2220 O O . ASN A 1 133 ? 121.419 182.445 162.545 1.00 104.80 133 ASN A O 1
ATOM 2231 N N . GLU A 1 134 ? 119.602 183.547 161.884 1.00 103.13 134 GLU A N 1
ATOM 2232 C CA . GLU A 1 134 ? 118.927 182.358 161.341 1.00 103.13 134 GLU A CA 1
ATOM 2233 C C . GLU A 1 134 ? 119.762 181.661 160.227 1.00 103.13 134 GLU A C 1
ATOM 2234 O O . GLU A 1 134 ? 119.718 180.438 160.070 1.00 103.13 134 GLU A O 1
ATOM 2246 N N . GLU A 1 135 ? 120.571 182.433 159.511 1.00 100.64 135 GLU A N 1
ATOM 2247 C CA . GLU A 1 135 ? 121.432 181.917 158.444 1.00 100.64 135 GLU A CA 1
ATOM 2248 C C . GLU A 1 135 ? 122.651 181.187 159.039 1.00 100.64 135 GLU A C 1
ATOM 2249 O O . GLU A 1 135 ? 123.083 180.158 158.510 1.00 100.64 135 GLU A O 1
ATOM 2261 N N . LEU A 1 136 ? 123.179 181.620 160.192 1.00 92.03 136 LEU A N 1
ATOM 2262 C CA . LEU A 1 136 ? 124.175 180.832 160.940 1.00 92.03 136 LEU A CA 1
ATOM 2263 C C . LEU A 1 136 ? 123.521 179.527 161.398 1.00 92.03 136 LEU A C 1
ATOM 2264 O O . LEU A 1 136 ? 124.073 178.455 161.163 1.00 92.03 136 LEU A O 1
ATOM 2280 N N . ILE A 1 137 ? 122.330 179.598 162.017 1.00 95.45 137 ILE A N 1
ATOM 2281 C CA . ILE A 1 137 ? 121.636 178.370 162.411 1.00 95.45 137 ILE A CA 1
ATOM 2282 C C . ILE A 1 137 ? 121.510 177.407 161.241 1.00 95.45 137 ILE A C 1
ATOM 2283 O O . ILE A 1 137 ? 121.761 176.221 161.380 1.00 95.45 137 ILE A O 1
ATOM 2299 N N . LYS A 1 138 ? 121.180 177.916 160.038 1.00 86.92 138 LYS A N 1
ATOM 2300 C CA . LYS A 1 138 ? 121.072 177.087 158.851 1.00 86.92 138 LYS A CA 1
ATOM 2301 C C . LYS A 1 138 ? 122.403 176.396 158.543 1.00 86.92 138 LYS A C 1
ATOM 2302 O O . LYS A 1 138 ? 122.449 175.175 158.486 1.00 86.92 138 LYS A O 1
ATOM 2321 N N . LEU A 1 139 ? 123.489 177.146 158.346 1.00 79.75 139 LEU A N 1
ATOM 2322 C CA . LEU A 1 139 ? 124.762 176.517 157.978 1.00 79.75 139 LEU A CA 1
ATOM 2323 C C . LEU A 1 139 ? 125.268 175.601 159.077 1.00 79.75 139 LEU A C 1
ATOM 2324 O O . LEU A 1 139 ? 125.851 174.570 158.772 1.00 79.75 139 LEU A O 1
ATOM 2340 N N . LEU A 1 140 ? 125.028 175.902 160.348 1.00 81.24 140 LEU A N 1
ATOM 2341 C CA . LEU A 1 140 ? 125.416 174.988 161.427 1.00 81.24 140 LEU A CA 1
ATOM 2342 C C . LEU A 1 140 ? 124.543 173.737 161.401 1.00 81.24 140 LEU A C 1
ATOM 2343 O O . LEU A 1 140 ? 125.094 172.646 161.505 1.00 81.24 140 LEU A O 1
ATOM 2359 N N . GLU A 1 141 ? 123.228 173.834 161.238 1.00 80.30 141 GLU A N 1
ATOM 2360 C CA . GLU A 1 141 ? 122.391 172.653 161.079 1.00 80.30 141 GLU A CA 1
ATOM 2361 C C . GLU A 1 141 ? 122.832 171.805 159.882 1.00 80.30 141 GLU A C 1
ATOM 2362 O O . GLU A 1 141 ? 123.003 170.589 159.981 1.00 80.30 141 GLU A O 1
ATOM 2374 N N . GLU A 1 142 ? 123.080 172.441 158.736 1.00 68.80 142 GLU A N 1
ATOM 2375 C CA . GLU A 1 142 ? 123.547 171.779 157.523 1.00 68.80 142 GLU A CA 1
ATOM 2376 C C . GLU A 1 142 ? 124.891 171.080 157.767 1.00 68.80 142 GLU A C 1
ATOM 2377 O O . GLU A 1 142 ? 125.085 169.921 157.393 1.00 68.80 142 GLU A O 1
ATOM 2389 N N . LEU A 1 143 ? 125.863 171.754 158.386 1.00 64.35 143 LEU A N 1
ATOM 2390 C CA . LEU A 1 143 ? 127.163 171.143 158.601 1.00 64.35 143 LEU A CA 1
ATOM 2391 C C . LEU A 1 143 ? 127.110 170.073 159.692 1.00 64.35 143 LEU A C 1
ATOM 2392 O O . LEU A 1 143 ? 127.792 169.068 159.564 1.00 64.35 143 LEU A O 1
ATOM 2408 N N . VAL A 1 144 ? 126.244 170.217 160.681 1.00 62.76 144 VAL A N 1
ATOM 2409 C CA . VAL A 1 144 ? 125.896 169.106 161.550 1.00 62.76 144 VAL A CA 1
ATOM 2410 C C . VAL A 1 144 ? 125.331 167.953 160.703 1.00 62.76 144 VAL A C 1
ATOM 2411 O O . VAL A 1 144 ? 125.684 166.814 160.994 1.00 62.76 144 VAL A O 1
ATOM 2424 N N . GLU A 1 145 ? 124.555 168.197 159.647 1.00 57.53 145 GLU A N 1
ATOM 2425 C CA . GLU A 1 145 ? 124.060 167.131 158.772 1.00 57.53 145 GLU A CA 1
ATOM 2426 C C . GLU A 1 145 ? 125.213 166.391 158.087 1.00 57.53 145 GLU A C 1
ATOM 2427 O O . GLU A 1 145 ? 125.330 165.169 158.176 1.00 57.53 145 GLU A O 1
ATOM 2439 N N . VAL A 1 146 ? 126.127 167.109 157.434 1.00 41.74 146 VAL A N 1
ATOM 2440 C CA . VAL A 1 146 ? 127.222 166.437 156.712 1.00 41.74 146 VAL A CA 1
ATOM 2441 C C . VAL A 1 146 ? 128.209 165.751 157.652 1.00 41.74 146 VAL A C 1
ATOM 2442 O O . VAL A 1 146 ? 128.702 164.676 157.311 1.00 41.74 146 VAL A O 1
ATOM 2455 N N . LEU A 1 147 ? 128.461 166.302 158.837 1.00 45.51 147 LEU A N 1
ATOM 2456 C CA . LEU A 1 147 ? 129.216 165.579 159.872 1.00 45.51 147 LEU A CA 1
ATOM 2457 C C . LEU A 1 147 ? 128.474 164.288 160.246 1.00 45.51 147 LEU A C 1
ATOM 2458 O O . LEU A 1 147 ? 129.088 163.232 160.296 1.00 45.51 147 LEU A O 1
ATOM 2474 N N . ARG A 1 148 ? 127.161 164.340 160.473 1.00 44.55 148 ARG A N 1
ATOM 2475 C CA . ARG A 1 148 ? 126.391 163.157 160.848 1.00 44.55 148 ARG A CA 1
ATOM 2476 C C . ARG A 1 148 ? 126.500 162.094 159.766 1.00 44.55 148 ARG A C 1
ATOM 2477 O O . ARG A 1 148 ? 126.895 160.972 160.055 1.00 44.55 148 ARG A O 1
ATOM 2498 N N . ILE A 1 149 ? 126.235 162.463 158.516 1.00 38.36 149 ILE A N 1
ATOM 2499 C CA . ILE A 1 149 ? 126.332 161.520 157.390 1.00 38.36 149 ILE A CA 1
ATOM 2500 C C . ILE A 1 149 ? 127.748 160.919 157.265 1.00 38.36 149 ILE A C 1
ATOM 2501 O O . ILE A 1 149 ? 127.869 159.698 157.231 1.00 38.36 149 ILE A O 1
ATOM 2517 N N . LEU A 1 150 ? 128.807 161.723 157.259 1.00 39.79 150 LEU A N 1
ATOM 2518 C CA . LEU A 1 150 ? 130.145 161.162 157.126 1.00 39.79 150 LEU A CA 1
ATOM 2519 C C . LEU A 1 150 ? 130.541 160.304 158.337 1.00 39.79 150 LEU A C 1
ATOM 2520 O O . LEU A 1 150 ? 131.233 159.313 158.142 1.00 39.79 150 LEU A O 1
ATOM 2536 N N . ALA A 1 151 ? 130.083 160.626 159.530 1.00 48.88 151 ALA A N 1
ATOM 2537 C CA . ALA A 1 151 ? 130.333 159.758 160.698 1.00 48.88 151 ALA A CA 1
ATOM 2538 C C . ALA A 1 151 ? 129.690 158.376 160.522 1.00 48.88 151 ALA A C 1
ATOM 2539 O O . ALA A 1 151 ? 130.188 157.399 161.101 1.00 48.88 151 ALA A O 1
ATOM 2546 N N . LEU A 1 152 ? 128.596 158.261 159.762 1.00 47.39 152 LEU A N 1
ATOM 2547 C CA . LEU A 1 152 ? 128.002 156.977 159.409 1.00 47.39 152 LEU A CA 1
ATOM 2548 C C . LEU A 1 152 ? 128.748 156.295 158.261 1.00 47.39 152 LEU A C 1
ATOM 2549 O O . LEU A 1 152 ? 129.021 155.105 158.328 1.00 47.39 152 LEU A O 1
ATOM 2565 N N . ILE A 1 153 ? 129.119 157.002 157.195 1.00 43.76 153 ILE A N 1
ATOM 2566 C CA . ILE A 1 153 ? 129.797 156.384 156.030 1.00 43.76 153 ILE A CA 1
ATOM 2567 C C . ILE A 1 153 ? 131.217 155.915 156.337 1.00 43.76 153 ILE A C 1
ATOM 2568 O O . ILE A 1 153 ? 131.643 154.875 155.846 1.00 43.76 153 ILE A O 1
ATOM 2584 N N . ARG A 1 154 ? 131.943 156.643 157.169 1.00 51.30 154 ARG A N 1
ATOM 2585 C CA . ARG A 1 154 ? 133.273 156.258 157.618 1.00 51.30 154 ARG A CA 1
ATOM 2586 C C . ARG A 1 154 ? 133.321 156.291 159.136 1.00 51.30 154 ARG A C 1
ATOM 2587 O O . ARG A 1 154 ? 132.925 157.282 159.761 1.00 51.30 154 ARG A O 1
ATOM 2608 N N . VAL A 1 155 ? 133.821 155.220 159.740 1.00 74.02 155 VAL A N 1
ATOM 2609 C CA . VAL A 1 155 ? 133.782 155.053 161.204 1.00 74.02 155 VAL A CA 1
ATOM 2610 C C . VAL A 1 155 ? 134.927 155.814 161.900 1.00 74.02 155 VAL A C 1
ATOM 2611 O O . VAL A 1 155 ? 136.084 155.420 161.849 1.00 74.02 155 VAL A O 1
ATOM 2624 N N . ASP A 1 156 ? 134.585 156.928 162.569 1.00 81.92 156 ASP A N 1
ATOM 2625 C CA . ASP A 1 156 ? 135.504 157.703 163.416 1.00 81.92 156 ASP A CA 1
ATOM 2626 C C . ASP A 1 156 ? 134.699 158.520 164.448 1.00 81.92 156 ASP A C 1
ATOM 2627 O O . ASP A 1 156 ? 133.969 159.445 164.084 1.00 81.92 156 ASP A O 1
ATOM 2636 N N . LYS A 1 157 ? 134.814 158.234 165.751 1.00 81.55 157 LYS A N 1
ATOM 2637 C CA . LYS A 1 157 ? 133.977 158.850 166.771 1.00 81.55 157 LYS A CA 1
ATOM 2638 C C . LYS A 1 157 ? 134.115 160.373 166.898 1.00 81.55 157 LYS A C 1
ATOM 2639 O O . LYS A 1 157 ? 133.160 161.039 167.274 1.00 81.55 157 LYS A O 1
ATOM 2658 N N . ARG A 1 158 ? 135.281 160.937 166.529 1.00 87.34 158 ARG A N 1
ATOM 2659 C CA . ARG A 1 158 ? 135.644 162.351 166.743 1.00 87.34 158 ARG A CA 1
ATOM 2660 C C . ARG A 1 158 ? 134.711 163.314 166.010 1.00 87.34 158 ARG A C 1
ATOM 2661 O O . ARG A 1 158 ? 134.386 164.382 166.497 1.00 87.34 158 ARG A O 1
ATOM 2682 N N . VAL A 1 159 ? 134.229 162.907 164.847 1.00 71.64 159 VAL A N 1
ATOM 2683 C CA . VAL A 1 159 ? 133.437 163.747 163.947 1.00 71.64 159 VAL A CA 1
ATOM 2684 C C . VAL A 1 159 ? 132.162 164.261 164.635 1.00 71.64 159 VAL A C 1
ATOM 2685 O O . VAL A 1 159 ? 131.813 165.424 164.492 1.00 71.64 159 VAL A O 1
ATOM 2698 N N . LEU A 1 160 ? 131.550 163.474 165.519 1.00 78.35 160 LEU A N 1
ATOM 2699 C CA . LEU A 1 160 ? 130.339 163.858 166.228 1.00 78.35 160 LEU A CA 1
ATOM 2700 C C . LEU A 1 160 ? 130.600 164.937 167.286 1.00 78.35 160 LEU A C 1
ATOM 2701 O O . LEU A 1 160 ? 129.724 165.776 167.522 1.00 78.35 160 LEU A O 1
ATOM 2717 N N . ASP A 1 161 ? 131.781 164.984 167.913 1.00 84.13 161 ASP A N 1
ATOM 2718 C CA . ASP A 1 161 ? 132.079 166.018 168.890 1.00 84.13 161 ASP A CA 1
ATOM 2719 C C . ASP A 1 161 ? 132.090 167.387 168.234 1.00 84.13 161 ASP A C 1
ATOM 2720 O O . ASP A 1 161 ? 131.552 168.327 168.810 1.00 84.13 161 ASP A O 1
ATOM 2729 N N . LYS A 1 162 ? 132.663 167.507 167.034 1.00 70.99 162 LYS A N 1
ATOM 2730 C CA . LYS A 1 162 ? 132.613 168.772 166.271 1.00 70.99 162 LYS A CA 1
ATOM 2731 C C . LYS A 1 162 ? 131.191 169.230 166.086 1.00 70.99 162 LYS A C 1
ATOM 2732 O O . LYS A 1 162 ? 130.880 170.395 166.323 1.00 70.99 162 LYS A O 1
ATOM 2751 N N . ALA A 1 163 ? 130.308 168.325 165.698 1.00 80.57 163 ALA A N 1
ATOM 2752 C CA . ALA A 1 163 ? 128.893 168.648 165.538 1.00 80.57 163 ALA A CA 1
ATOM 2753 C C . ALA A 1 163 ? 128.243 169.126 166.847 1.00 80.57 163 ALA A C 1
ATOM 2754 O O . ALA A 1 163 ? 127.472 170.074 166.836 1.00 80.57 163 ALA A O 1
ATOM 2761 N N . GLU A 1 164 ? 128.598 168.505 167.963 1.00 91.45 164 GLU A N 1
ATOM 2762 C CA . GLU A 1 164 ? 128.103 168.940 169.273 1.00 91.45 164 GLU A CA 1
ATOM 2763 C C . GLU A 1 164 ? 128.614 170.335 169.630 1.00 91.45 164 GLU A C 1
ATOM 2764 O O . GLU A 1 164 ? 127.833 171.171 170.093 1.00 91.45 164 GLU A O 1
ATOM 2776 N N . VAL A 1 165 ? 129.872 170.659 169.321 1.00 86.01 165 VAL A N 1
ATOM 2777 C CA . VAL A 1 165 ? 130.362 172.043 169.462 1.00 86.01 165 VAL A CA 1
ATOM 2778 C C . VAL A 1 165 ? 129.535 172.993 168.586 1.00 86.01 165 VAL A C 1
ATOM 2779 O O . VAL A 1 165 ? 129.134 174.063 169.040 1.00 86.01 165 VAL A O 1
ATOM 2792 N N . CYS A 1 166 ? 129.188 172.602 167.354 1.00 85.06 166 CYS A N 1
ATOM 2793 C CA . CYS A 1 166 ? 128.316 173.413 166.511 1.00 85.06 166 CYS A CA 1
ATOM 2794 C C . CYS A 1 166 ? 126.873 173.500 167.023 1.00 85.06 166 CYS A C 1
ATOM 2795 O O . CYS A 1 166 ? 126.199 174.514 166.798 1.00 85.06 166 CYS A O 1
ATOM 2803 N N . ILE A 1 167 ? 126.387 172.505 167.741 1.00 90.76 167 ILE A N 1
ATOM 2804 C CA . ILE A 1 167 ? 125.138 172.636 168.475 1.00 90.76 167 ILE A CA 1
ATOM 2805 C C . ILE A 1 167 ? 125.271 173.689 169.602 1.00 90.76 167 ILE A C 1
ATOM 2806 O O . ILE A 1 167 ? 124.397 174.536 169.718 1.00 90.76 167 ILE A O 1
ATOM 2822 N N . GLU A 1 168 ? 126.361 173.709 170.362 1.00 99.75 168 GLU A N 1
ATOM 2823 C CA . GLU A 1 168 ? 126.578 174.761 171.340 1.00 99.75 168 GLU A CA 1
ATOM 2824 C C . GLU A 1 168 ? 126.678 176.147 170.698 1.00 99.75 168 GLU A C 1
ATOM 2825 O O . GLU A 1 168 ? 126.286 177.118 171.324 1.00 99.75 168 GLU A O 1
ATOM 2837 N N . GLU A 1 169 ? 127.173 176.287 169.462 1.00 96.60 169 GLU A N 1
ATOM 2838 C CA . GLU A 1 169 ? 127.111 177.569 168.769 1.00 96.60 169 GLU A CA 1
ATOM 2839 C C . GLU A 1 169 ? 125.658 177.996 168.470 1.00 96.60 169 GLU A C 1
ATOM 2840 O O . GLU A 1 169 ? 125.333 179.160 168.634 1.00 96.60 169 GLU A O 1
ATOM 2852 N N . MET A 1 170 ? 124.795 177.066 168.058 1.00 103.74 170 MET A N 1
ATOM 2853 C CA . MET A 1 170 ? 123.377 177.356 167.845 1.00 103.74 170 MET A CA 1
ATOM 2854 C C . MET A 1 170 ? 122.690 177.685 169.175 1.00 103.74 170 MET A C 1
ATOM 2855 O O . MET A 1 170 ? 121.915 178.635 169.227 1.00 103.74 170 MET A O 1
ATOM 2869 N N . GLU A 1 171 ? 123.024 176.959 170.249 1.00 106.58 171 GLU A N 1
ATOM 2870 C CA . GLU A 1 171 ? 122.563 177.278 171.603 1.00 106.58 171 GLU A CA 1
ATOM 2871 C C . GLU A 1 171 ? 123.007 178.679 172.057 1.00 106.58 171 GLU A C 1
ATOM 2872 O O . GLU A 1 171 ? 122.201 179.453 172.570 1.00 106.58 171 GLU A O 1
ATOM 2884 N N . GLU A 1 172 ? 124.276 179.020 171.832 1.00 109.26 172 GLU A N 1
ATOM 2885 C CA . GLU A 1 172 ? 124.829 180.349 172.138 1.00 109.26 172 GLU A CA 1
ATOM 2886 C C . GLU A 1 172 ? 124.148 181.463 171.348 1.00 109.26 172 GLU A C 1
ATOM 2887 O O . GLU A 1 172 ? 123.872 182.534 171.893 1.00 109.26 172 GLU A O 1
ATOM 2899 N N . LEU A 1 173 ? 123.845 181.219 170.075 1.00 111.32 173 LEU A N 1
ATOM 2900 C CA . LEU A 1 173 ? 123.103 182.159 169.220 1.00 111.32 173 LEU A CA 1
ATOM 2901 C C . LEU A 1 173 ? 121.620 182.222 169.591 1.00 111.32 173 LEU A C 1
ATOM 2902 O O . LEU A 1 173 ? 120.968 183.239 169.365 1.00 111.32 173 LEU A O 1
ATOM 2918 N N . GLY A 1 174 ? 121.131 181.154 170.201 1.00 116.78 174 GLY A N 1
ATOM 2919 C CA . GLY A 1 174 ? 119.740 180.992 170.629 1.00 116.78 174 GLY A CA 1
ATOM 2920 C C . GLY A 1 174 ? 118.860 180.302 169.593 1.00 116.78 174 GLY A C 1
ATOM 2921 O O . GLY A 1 174 ? 118.648 180.830 168.510 1.00 116.78 174 GLY A O 1
ATOM 2925 N N . MET A 1 175 ? 118.302 179.148 169.936 1.00 126.24 175 MET A N 1
ATOM 2926 C CA . MET A 1 175 ? 117.337 178.390 169.115 1.00 126.24 175 MET A CA 1
ATOM 2927 C C . MET A 1 175 ? 116.409 177.593 170.041 1.00 126.24 175 MET A C 1
ATOM 2928 O O . MET A 1 175 ? 116.837 177.233 171.132 1.00 126.24 175 MET A O 1
ATOM 2942 N N . PRO A 1 176 ? 115.145 177.290 169.659 1.00 133.43 176 PRO A N 1
ATOM 2943 C CA . PRO A 1 176 ? 114.234 176.470 170.472 1.00 133.43 176 PRO A CA 1
ATOM 2944 C C . PRO A 1 176 ? 114.829 175.107 170.836 1.00 133.43 176 PRO A C 1
ATOM 2945 O O . PRO A 1 176 ? 115.247 174.323 169.974 1.00 133.43 176 PRO A O 1
ATOM 2956 N N . GLU A 1 177 ? 114.886 174.800 172.136 1.00 128.81 177 GLU A N 1
ATOM 2957 C CA . GLU A 1 177 ? 115.669 173.673 172.664 1.00 128.81 177 GLU A CA 1
ATOM 2958 C C . GLU A 1 177 ? 115.155 172.304 172.253 1.00 128.81 177 GLU A C 1
ATOM 2959 O O . GLU A 1 177 ? 115.915 171.338 172.216 1.00 128.81 177 GLU A O 1
ATOM 2971 N N . GLU A 1 178 ? 113.907 172.236 171.794 1.00 132.80 178 GLU A N 1
ATOM 2972 C CA . GLU A 1 178 ? 113.371 171.069 171.077 1.00 132.80 178 GLU A CA 1
ATOM 2973 C C . GLU A 1 178 ? 114.229 170.644 169.862 1.00 132.80 178 GLU A C 1
ATOM 2974 O O . GLU A 1 178 ? 114.573 169.462 169.747 1.00 132.80 178 GLU A O 1
ATOM 2986 N N . LYS A 1 179 ? 114.687 171.591 169.025 1.00 123.59 179 LYS A N 1
ATOM 2987 C CA . LYS A 1 179 ? 115.597 171.257 167.908 1.00 123.59 179 LYS A CA 1
ATOM 2988 C C . LYS A 1 179 ? 116.951 170.759 168.424 1.00 123.59 179 LYS A C 1
ATOM 2989 O O . LYS A 1 179 ? 117.495 169.778 167.922 1.00 123.59 179 LYS A O 1
ATOM 3008 N N . ILE A 1 180 ? 117.458 171.446 169.455 1.00 121.41 180 ILE A N 1
ATOM 3009 C CA . ILE A 1 180 ? 118.739 171.120 170.056 1.00 121.41 180 ILE A CA 1
ATOM 3010 C C . ILE A 1 180 ? 118.710 169.662 170.548 1.00 121.41 180 ILE A C 1
ATOM 3011 O O . ILE A 1 180 ? 119.571 168.878 170.192 1.00 121.41 180 ILE A O 1
ATOM 3027 N N . LYS A 1 181 ? 117.679 169.312 171.298 1.00 117.10 181 LYS A N 1
ATOM 3028 C CA . LYS A 1 181 ? 117.464 167.962 171.823 1.00 117.10 181 LYS A CA 1
ATOM 3029 C C . LYS A 1 181 ? 117.301 166.958 170.687 1.00 117.10 181 LYS A C 1
ATOM 3030 O O . LYS A 1 181 ? 117.933 165.904 170.758 1.00 117.10 181 LYS A O 1
ATOM 3049 N N . GLU A 1 182 ? 116.524 167.255 169.633 1.00 112.90 182 GLU A N 1
ATOM 3050 C CA . GLU A 1 182 ? 116.432 166.344 168.492 1.00 112.90 182 GLU A CA 1
ATOM 3051 C C . GLU A 1 182 ? 117.802 166.032 167.873 1.00 112.90 182 GLU A C 1
ATOM 3052 O O . GLU A 1 182 ? 118.152 164.868 167.669 1.00 112.90 182 GLU A O 1
ATOM 3064 N N . LEU A 1 183 ? 118.586 167.074 167.593 1.00 108.33 183 LEU A N 1
ATOM 3065 C CA . LEU A 1 183 ? 119.916 166.915 167.034 1.00 108.33 183 LEU A CA 1
ATOM 3066 C C . LEU A 1 183 ? 120.837 166.118 167.964 1.00 108.33 183 LEU A C 1
ATOM 3067 O O . LEU A 1 183 ? 121.522 165.194 167.535 1.00 108.33 183 LEU A O 1
ATOM 3083 N N . ARG A 1 184 ? 120.855 166.466 169.263 1.00 109.15 184 ARG A N 1
ATOM 3084 C CA . ARG A 1 184 ? 121.635 165.724 170.256 1.00 109.15 184 ARG A CA 1
ATOM 3085 C C . ARG A 1 184 ? 121.307 164.243 170.223 1.00 109.15 184 ARG A C 1
ATOM 3086 O O . ARG A 1 184 ? 122.236 163.446 170.133 1.00 109.15 184 ARG A O 1
ATOM 3107 N N . GLU A 1 185 ? 120.029 163.889 170.233 1.00 112.08 185 GLU A N 1
ATOM 3108 C CA . GLU A 1 185 ? 119.625 162.489 170.226 1.00 112.08 185 GLU A CA 1
ATOM 3109 C C . GLU A 1 185 ? 120.172 161.757 169.004 1.00 112.08 185 GLU A C 1
ATOM 3110 O O . GLU A 1 185 ? 120.749 160.691 169.139 1.00 112.08 185 GLU A O 1
ATOM 3122 N N . GLU A 1 186 ? 120.034 162.356 167.826 1.00 106.51 186 GLU A N 1
ATOM 3123 C CA . GLU A 1 186 ? 120.602 161.772 166.601 1.00 106.51 186 GLU A CA 1
ATOM 3124 C C . GLU A 1 186 ? 122.124 161.546 166.737 1.00 106.51 186 GLU A C 1
ATOM 3125 O O . GLU A 1 186 ? 122.600 160.444 166.459 1.00 106.51 186 GLU A O 1
ATOM 3137 N N . LEU A 1 187 ? 122.897 162.549 167.170 1.00 95.03 187 LEU A N 1
ATOM 3138 C CA . LEU A 1 187 ? 124.337 162.382 167.344 1.00 95.03 187 LEU A CA 1
ATOM 3139 C C . LEU A 1 187 ? 124.672 161.308 168.395 1.00 95.03 187 LEU A C 1
ATOM 3140 O O . LEU A 1 187 ? 125.541 160.486 168.131 1.00 95.03 187 LEU A O 1
ATOM 3156 N N . LYS A 1 188 ? 124.000 161.275 169.543 1.00 98.38 188 LYS A N 1
ATOM 3157 C CA . LYS A 1 188 ? 124.278 160.225 170.539 1.00 98.38 188 LYS A CA 1
ATOM 3158 C C . LYS A 1 188 ? 123.868 158.839 170.037 1.00 98.38 188 LYS A C 1
ATOM 3159 O O . LYS A 1 188 ? 124.531 157.845 170.348 1.00 98.38 188 LYS A O 1
ATOM 3178 N N . PHE A 1 189 ? 122.826 158.763 169.220 1.00 101.33 189 PHE A N 1
ATOM 3179 C CA . PHE A 1 189 ? 122.474 157.527 168.539 1.00 101.33 189 PHE A CA 1
ATOM 3180 C C . PHE A 1 189 ? 123.602 157.064 167.602 1.00 101.33 189 PHE A C 1
ATOM 3181 O O . PHE A 1 189 ? 124.012 155.920 167.689 1.00 101.33 189 PHE A O 1
ATOM 3198 N N . VAL A 1 190 ? 124.143 157.966 166.763 1.00 92.56 190 VAL A N 1
ATOM 3199 C CA . VAL A 1 190 ? 125.287 157.571 165.930 1.00 92.56 190 VAL A CA 1
ATOM 3200 C C . VAL A 1 190 ? 126.502 157.172 166.764 1.00 92.56 190 VAL A C 1
ATOM 3201 O O . VAL A 1 190 ? 127.170 156.214 166.426 1.00 92.56 190 VAL A O 1
ATOM 3214 N N . ARG A 1 191 ? 126.767 157.844 167.884 1.00 96.35 191 ARG A N 1
ATOM 3215 C CA . ARG A 1 191 ? 127.826 157.435 168.809 1.00 96.35 191 ARG A CA 1
ATOM 3216 C C . ARG A 1 191 ? 127.574 156.026 169.324 1.00 96.35 191 ARG A C 1
ATOM 3217 O O . ARG A 1 191 ? 128.480 155.208 169.313 1.00 96.35 191 ARG A O 1
ATOM 3238 N N . GLU A 1 192 ? 126.350 155.697 169.720 1.00 100.99 192 GLU A N 1
ATOM 3239 C CA . GLU A 1 192 ? 126.033 154.365 170.236 1.00 100.99 192 GLU A CA 1
ATOM 3240 C C . GLU A 1 192 ? 126.245 153.242 169.199 1.00 100.99 192 GLU A C 1
ATOM 3241 O O . GLU A 1 192 ? 126.488 152.092 169.566 1.00 100.99 192 GLU A O 1
ATOM 3253 N N . ILE A 1 193 ? 126.242 153.555 167.895 1.00 92.20 193 ILE A N 1
ATOM 3254 C CA . ILE A 1 193 ? 126.647 152.636 166.821 1.00 92.20 193 ILE A CA 1
ATOM 3255 C C . ILE A 1 193 ? 128.175 152.621 166.708 1.00 92.20 193 ILE A C 1
ATOM 3256 O O . ILE A 1 193 ? 128.766 151.552 166.753 1.00 92.20 193 ILE A O 1
ATOM 3272 N N . LEU A 1 194 ? 128.858 153.773 166.631 1.00 85.56 194 LEU A N 1
ATOM 3273 C CA . LEU A 1 194 ? 130.330 153.799 166.574 1.00 85.56 194 LEU A CA 1
ATOM 3274 C C . LEU A 1 194 ? 131.014 153.235 167.835 1.00 85.56 194 LEU A C 1
ATOM 3275 O O . LEU A 1 194 ? 132.131 152.735 167.762 1.00 85.56 194 LEU A O 1
ATOM 3291 N N . ASP A 1 195 ? 130.338 153.215 168.970 1.00 97.73 195 ASP A N 1
ATOM 3292 C CA . ASP A 1 195 ? 130.761 152.521 170.186 1.00 97.73 195 ASP A CA 1
ATOM 3293 C C . ASP A 1 195 ? 130.980 151.028 169.960 1.00 97.73 195 ASP A C 1
ATOM 3294 O O . ASP A 1 195 ? 131.839 150.413 170.614 1.00 97.73 195 ASP A O 1
ATOM 3303 N N . LYS A 1 196 ? 130.229 150.419 169.037 1.00 92.31 196 LYS A N 1
ATOM 3304 C CA . LYS A 1 196 ? 130.325 148.996 168.725 1.00 92.31 196 LYS A CA 1
ATOM 3305 C C . LYS A 1 196 ? 131.620 148.625 167.981 1.00 92.31 196 LYS A C 1
ATOM 3306 O O . LYS A 1 196 ? 132.018 147.456 168.016 1.00 92.31 196 LYS A O 1
ATOM 3325 N N . ILE A 1 197 ? 132.208 149.585 167.263 1.00 83.15 197 ILE A N 1
ATOM 3326 C CA . ILE A 1 197 ? 133.228 149.366 166.202 1.00 83.15 197 ILE A CA 1
ATOM 3327 C C . ILE A 1 197 ? 134.678 149.580 166.678 1.00 83.15 197 ILE A C 1
ATOM 3328 O O . ILE A 1 197 ? 135.238 150.683 166.496 0.00 83.15 197 ILE A O 1
ATOM 3344 N N . MET B 1 1 ? 114.383 177.381 133.168 1.00 135.23 199 MET C N 1
ATOM 3345 C CA . MET B 1 1 ? 114.779 176.325 134.141 1.00 135.23 199 MET C CA 1
ATOM 3346 C C . MET B 1 1 ? 114.764 174.950 133.499 1.00 135.23 199 MET C C 1
ATOM 3347 O O . MET B 1 1 ? 115.782 174.249 133.548 1.00 135.23 199 MET C O 1
ATOM 3363 N N . GLU B 1 2 ? 113.625 174.498 132.955 1.00 139.14 200 GLU C N 1
ATOM 3364 C CA . GLU B 1 2 ? 113.392 173.129 132.459 1.00 139.14 200 GLU C CA 1
ATOM 3365 C C . GLU B 1 2 ? 114.389 172.688 131.387 1.00 139.14 200 GLU C C 1
ATOM 3366 O O . GLU B 1 2 ? 114.756 171.521 131.315 1.00 139.14 200 GLU C O 1
ATOM 3378 N N . GLU B 1 3 ? 114.919 173.632 130.602 1.00 135.93 201 GLU C N 1
ATOM 3379 C CA . GLU B 1 3 ? 115.975 173.349 129.628 1.00 135.93 201 GLU C CA 1
ATOM 3380 C C . GLU B 1 3 ? 117.247 172.853 130.330 1.00 135.93 201 GLU C C 1
ATOM 3381 O O . GLU B 1 3 ? 117.774 171.791 129.990 1.00 135.93 201 GLU C O 1
ATOM 3393 N N . LYS B 1 4 ? 117.701 173.576 131.373 1.00 129.76 202 LYS C N 1
ATOM 3394 C CA . LYS B 1 4 ? 118.823 173.130 132.191 1.00 129.76 202 LYS C CA 1
ATOM 3395 C C . LYS B 1 4 ? 118.501 171.799 132.858 1.00 129.76 202 LYS C C 1
ATOM 3396 O O . LYS B 1 4 ? 119.354 170.939 132.903 1.00 129.76 202 LYS C O 1
ATOM 3415 N N . ILE B 1 5 ? 117.271 171.601 133.329 1.00 123.48 203 ILE C N 1
ATOM 3416 C CA . ILE B 1 5 ? 116.921 170.323 133.966 1.00 123.48 203 ILE C CA 1
ATOM 3417 C C . ILE B 1 5 ? 117.030 169.191 132.923 1.00 123.48 203 ILE C C 1
ATOM 3418 O O . ILE B 1 5 ? 117.708 168.202 133.195 1.00 123.48 203 ILE C O 1
ATOM 3434 N N . LYS B 1 6 ? 116.472 169.337 131.717 1.00 124.62 204 LYS C N 1
ATOM 3435 C CA . LYS B 1 6 ? 116.600 168.323 130.670 1.00 124.62 204 LYS C CA 1
ATOM 3436 C C . LYS B 1 6 ? 118.067 168.086 130.285 1.00 124.62 204 LYS C C 1
ATOM 3437 O O . LYS B 1 6 ? 118.502 166.947 130.140 1.00 124.62 204 LYS C O 1
ATOM 3456 N N . GLU B 1 7 ? 118.838 169.142 130.120 1.00 126.20 205 GLU C N 1
ATOM 3457 C CA . GLU B 1 7 ? 120.259 169.044 129.807 1.00 126.20 205 GLU C CA 1
ATOM 3458 C C . GLU B 1 7 ? 121.023 168.322 130.917 1.00 126.20 205 GLU C C 1
ATOM 3459 O O . GLU B 1 7 ? 121.910 167.515 130.609 1.00 126.20 205 GLU C O 1
ATOM 3471 N N . LEU B 1 8 ? 120.695 168.535 132.188 1.00 120.27 206 LEU C N 1
ATOM 3472 C CA . LEU B 1 8 ? 121.287 167.794 133.275 1.00 120.27 206 LEU C CA 1
ATOM 3473 C C . LEU B 1 8 ? 120.851 166.311 133.264 1.00 120.27 206 LEU C C 1
ATOM 3474 O O . LEU B 1 8 ? 121.693 165.436 133.495 1.00 120.27 206 LEU C O 1
ATOM 3490 N N . GLU B 1 9 ? 119.581 166.000 132.950 1.00 121.93 207 GLU C N 1
ATOM 3491 C CA . GLU B 1 9 ? 119.164 164.606 132.769 1.00 121.93 207 GLU C CA 1
ATOM 3492 C C . GLU B 1 9 ? 119.923 163.923 131.622 1.00 121.93 207 GLU C C 1
ATOM 3493 O O . GLU B 1 9 ? 120.388 162.798 131.783 1.00 121.93 207 GLU C O 1
ATOM 3505 N N . GLU B 1 10 ? 120.110 164.626 130.511 1.00 121.37 208 GLU C N 1
ATOM 3506 C CA . GLU B 1 10 ? 120.900 164.130 129.393 1.00 121.37 208 GLU C CA 1
ATOM 3507 C C . GLU B 1 10 ? 122.372 163.964 129.796 1.00 121.37 208 GLU C C 1
ATOM 3508 O O . GLU B 1 10 ? 122.964 162.937 129.487 1.00 121.37 208 GLU C O 1
ATOM 3520 N N . LYS B 1 11 ? 122.957 164.929 130.521 1.00 113.81 209 LYS C N 1
ATOM 3521 C CA . LYS B 1 11 ? 124.344 164.848 130.996 1.00 113.81 209 LYS C CA 1
ATOM 3522 C C . LYS B 1 11 ? 124.513 163.677 131.951 1.00 113.81 209 LYS C C 1
ATOM 3523 O O . LYS B 1 11 ? 125.503 162.963 131.896 1.00 113.81 209 LYS C O 1
ATOM 3542 N N . VAL B 1 12 ? 123.541 163.402 132.819 1.00 111.60 210 VAL C N 1
ATOM 3543 C CA . VAL B 1 12 ? 123.598 162.185 133.643 1.00 111.60 210 VAL C CA 1
ATOM 3544 C C . VAL B 1 12 ? 123.599 160.955 132.760 1.00 111.60 210 VAL C C 1
ATOM 3545 O O . VAL B 1 12 ? 124.538 160.152 132.864 1.00 111.60 210 VAL C O 1
ATOM 3558 N N . GLU B 1 13 ? 122.572 160.778 131.947 1.00 116.36 211 GLU C N 1
ATOM 3559 C CA . GLU B 1 13 ? 122.367 159.498 131.278 1.00 116.36 211 GLU C CA 1
ATOM 3560 C C . GLU B 1 13 ? 123.501 159.233 130.302 1.00 116.36 211 GLU C C 1
ATOM 3561 O O . GLU B 1 13 ? 123.878 158.085 130.123 1.00 116.36 211 GLU C O 1
ATOM 3573 N N . GLU B 1 14 ? 124.095 160.246 129.667 1.00 115.41 212 GLU C N 1
ATOM 3574 C CA . GLU B 1 14 ? 125.162 159.978 128.710 1.00 115.41 212 GLU C CA 1
ATOM 3575 C C . GLU B 1 14 ? 126.494 159.673 129.403 1.00 115.41 212 GLU C C 1
ATOM 3576 O O . GLU B 1 14 ? 127.254 158.834 128.936 1.00 115.41 212 GLU C O 1
ATOM 3588 N N . LEU B 1 15 ? 126.775 160.253 130.545 1.00 105.12 213 LEU C N 1
ATOM 3589 C CA . LEU B 1 15 ? 127.876 159.793 131.378 1.00 105.12 213 LEU C CA 1
ATOM 3590 C C . LEU B 1 15 ? 127.691 158.363 131.921 1.00 105.12 213 LEU C C 1
ATOM 3591 O O . LEU B 1 15 ? 128.589 157.554 131.897 1.00 105.12 213 LEU C O 1
ATOM 3607 N N . VAL B 1 16 ? 126.457 158.026 132.351 1.00 106.02 214 VAL C N 1
ATOM 3608 C CA . VAL B 1 16 ? 126.118 156.677 132.816 1.00 106.02 214 VAL C CA 1
ATOM 3609 C C . VAL B 1 16 ? 126.365 155.643 131.741 1.00 106.02 214 VAL C C 1
ATOM 3610 O O . VAL B 1 16 ? 127.027 154.644 132.005 1.00 106.02 214 VAL C O 1
ATOM 3623 N N . LYS B 1 17 ? 125.916 155.925 130.510 1.00 111.07 215 LYS C N 1
ATOM 3624 C CA . LYS B 1 17 ? 126.113 155.055 129.349 1.00 111.07 215 LYS C CA 1
ATOM 3625 C C . LYS B 1 17 ? 127.573 154.788 129.067 1.00 111.07 215 LYS C C 1
ATOM 3626 O O . LYS B 1 17 ? 127.937 153.623 128.885 1.00 111.07 215 LYS C O 1
ATOM 3645 N N . GLU B 1 18 ? 128.425 155.808 129.108 1.00 118.85 216 GLU C N 1
ATOM 3646 C CA . GLU B 1 18 ? 129.858 155.534 128.934 1.00 118.85 216 GLU C CA 1
ATOM 3647 C C . GLU B 1 18 ? 130.578 154.995 130.197 1.00 118.85 216 GLU C C 1
ATOM 3648 O O . GLU B 1 18 ? 131.507 154.215 130.045 1.00 118.85 216 GLU C O 1
ATOM 3660 N N . ALA B 1 19 ? 130.096 155.292 131.416 1.00 103.50 217 ALA C N 1
ATOM 3661 C CA . ALA B 1 19 ? 130.686 154.833 132.678 1.00 103.50 217 ALA C CA 1
ATOM 3662 C C . ALA B 1 19 ? 130.745 153.295 132.710 1.00 103.50 217 ALA C C 1
ATOM 3663 O O . ALA B 1 19 ? 131.769 152.722 133.063 1.00 103.50 217 ALA C O 1
ATOM 3670 N N . LEU B 1 20 ? 129.661 152.638 132.302 1.00 101.99 218 LEU C N 1
ATOM 3671 C CA . LEU B 1 20 ? 129.574 151.190 132.160 1.00 101.99 218 LEU C CA 1
ATOM 3672 C C . LEU B 1 20 ? 130.654 150.607 131.239 1.00 101.99 218 LEU C C 1
ATOM 3673 O O . LEU B 1 20 ? 131.174 149.532 131.540 1.00 101.99 218 LEU C O 1
ATOM 3689 N N . GLU B 1 21 ? 131.007 151.299 130.158 1.00 110.97 219 GLU C N 1
ATOM 3690 C CA . GLU B 1 21 ? 132.087 150.850 129.253 1.00 110.97 219 GLU C CA 1
ATOM 3691 C C . GLU B 1 21 ? 133.472 151.158 129.787 1.00 110.97 219 GLU C C 1
ATOM 3692 O O . GLU B 1 21 ? 134.394 150.360 129.618 1.00 110.97 219 GLU C O 1
ATOM 3704 N N . LYS B 1 22 ? 133.642 152.320 130.422 1.00 105.73 220 LYS C N 1
ATOM 3705 C CA . LYS B 1 22 ? 134.925 152.773 130.947 1.00 105.73 220 LYS C CA 1
ATOM 3706 C C . LYS B 1 22 ? 135.330 152.028 132.213 1.00 105.73 220 LYS C C 1
ATOM 3707 O O . LYS B 1 22 ? 136.524 151.865 132.456 1.00 105.73 220 LYS C O 1
ATOM 3726 N N . LYS B 1 23 ? 134.354 151.643 133.018 1.00 96.23 221 LYS C N 1
ATOM 3727 C CA . LYS B 1 23 ? 134.468 150.994 134.310 1.00 96.23 221 LYS C CA 1
ATOM 3728 C C . LYS B 1 23 ? 135.250 151.793 135.341 1.00 96.23 221 LYS C C 1
ATOM 3729 O O . LYS B 1 23 ? 136.255 151.314 135.850 1.00 96.23 221 LYS C O 1
ATOM 3748 N N . ASP B 1 24 ? 134.834 153.024 135.668 1.00 95.28 222 ASP C N 1
ATOM 3749 C CA . ASP B 1 24 ? 135.384 153.799 136.792 1.00 95.28 222 ASP C CA 1
ATOM 3750 C C . ASP B 1 24 ? 134.356 154.767 137.423 1.00 95.28 222 ASP C C 1
ATOM 3751 O O . ASP B 1 24 ? 133.614 155.436 136.694 1.00 95.28 222 ASP C O 1
ATOM 3760 N N . PRO B 1 25 ? 134.293 154.920 138.759 1.00 80.23 223 PRO C N 1
ATOM 3761 C CA . PRO B 1 25 ? 133.349 155.798 139.441 1.00 80.23 223 PRO C CA 1
ATOM 3762 C C . PRO B 1 25 ? 133.525 157.291 139.181 1.00 80.23 223 PRO C C 1
ATOM 3763 O O . PRO B 1 25 ? 132.590 158.055 139.349 1.00 80.23 223 PRO C O 1
ATOM 3774 N N . ALA B 1 26 ? 134.701 157.765 138.765 1.00 80.71 224 ALA C N 1
ATOM 3775 C CA . ALA B 1 26 ? 134.945 159.189 138.506 1.00 80.71 224 ALA C CA 1
ATOM 3776 C C . ALA B 1 26 ? 133.989 159.767 137.480 1.00 80.71 224 ALA C C 1
ATOM 3777 O O . ALA B 1 26 ? 133.540 160.899 137.648 1.00 80.71 224 ALA C O 1
ATOM 3784 N N . VAL B 1 27 ? 133.591 158.984 136.475 1.00 89.80 225 VAL C N 1
ATOM 3785 C CA . VAL B 1 27 ? 132.536 159.335 135.534 1.00 89.80 225 VAL C CA 1
ATOM 3786 C C . VAL B 1 27 ? 131.214 159.600 136.267 1.00 89.80 225 VAL C C 1
ATOM 3787 O O . VAL B 1 27 ? 130.587 160.647 136.118 1.00 89.80 225 VAL C O 1
ATOM 3800 N N . LEU B 1 28 ? 130.793 158.667 137.130 1.00 84.70 226 LEU C N 1
ATOM 3801 C CA . LEU B 1 28 ? 129.541 158.817 137.878 1.00 84.70 226 LEU C CA 1
ATOM 3802 C C . LEU B 1 28 ? 129.600 159.937 138.910 1.00 84.70 226 LEU C C 1
ATOM 3803 O O . LEU B 1 28 ? 128.572 160.557 139.206 1.00 84.70 226 LEU C O 1
ATOM 3819 N N . LYS B 1 29 ? 130.769 160.306 139.442 1.00 76.36 227 LYS C N 1
ATOM 3820 C CA . LYS B 1 29 ? 130.837 161.455 140.363 1.00 76.36 227 LYS C CA 1
ATOM 3821 C C . LYS B 1 29 ? 130.326 162.715 139.681 1.00 76.36 227 LYS C C 1
ATOM 3822 O O . LYS B 1 29 ? 129.493 163.421 140.242 1.00 76.36 227 LYS C O 1
ATOM 3841 N N . LYS B 1 30 ? 130.704 162.964 138.431 1.00 90.09 228 LYS C N 1
ATOM 3842 C CA . LYS B 1 30 ? 130.153 164.097 137.656 1.00 90.09 228 LYS C CA 1
ATOM 3843 C C . LYS B 1 30 ? 128.646 163.985 137.440 1.00 90.09 228 LYS C C 1
ATOM 3844 O O . LYS B 1 30 ? 127.925 164.985 137.549 1.00 90.09 228 LYS C O 1
ATOM 3863 N N . ALA B 1 31 ? 128.134 162.781 137.190 1.00 81.90 229 ALA C N 1
ATOM 3864 C CA . ALA B 1 31 ? 126.686 162.598 137.076 1.00 81.90 229 ALA C CA 1
ATOM 3865 C C . ALA B 1 31 ? 125.988 162.972 138.410 1.00 81.90 229 ALA C C 1
ATOM 3866 O O . ALA B 1 31 ? 125.014 163.727 138.410 1.00 81.90 229 ALA C O 1
ATOM 3873 N N . LEU B 1 32 ? 126.550 162.574 139.554 1.00 83.40 230 LEU C N 1
ATOM 3874 C CA . LEU B 1 32 ? 126.009 162.886 140.872 1.00 83.40 230 LEU C CA 1
ATOM 3875 C C . LEU B 1 32 ? 126.075 164.400 141.213 1.00 83.40 230 LEU C C 1
ATOM 3876 O O . LEU B 1 32 ? 125.124 164.952 141.758 1.00 83.40 230 LEU C O 1
ATOM 3892 N N . VAL B 1 33 ? 127.124 165.098 140.761 1.00 85.93 231 VAL C N 1
ATOM 3893 C CA . VAL B 1 33 ? 127.147 166.579 140.777 1.00 85.93 231 VAL C CA 1
ATOM 3894 C C . VAL B 1 33 ? 125.949 167.159 140.055 1.00 85.93 231 VAL C C 1
ATOM 3895 O O . VAL B 1 33 ? 125.256 168.031 140.567 1.00 85.93 231 VAL C O 1
ATOM 3908 N N . CYS B 1 34 ? 125.622 166.628 138.869 1.00 89.47 232 CYS C N 1
ATOM 3909 C CA . CYS B 1 34 ? 124.488 167.090 138.075 1.00 89.47 232 CYS C CA 1
ATOM 3910 C C . CYS B 1 34 ? 123.131 166.718 138.689 1.00 89.47 232 CYS C C 1
ATOM 3911 O O . CYS B 1 34 ? 122.156 167.455 138.540 1.00 89.47 232 CYS C O 1
ATOM 3919 N N . VAL B 1 35 ? 123.068 165.626 139.438 1.00 86.70 233 VAL C N 1
ATOM 3920 C CA . VAL B 1 35 ? 121.906 165.287 140.262 1.00 86.70 233 VAL C CA 1
ATOM 3921 C C . VAL B 1 35 ? 121.663 166.335 141.348 1.00 86.70 233 VAL C C 1
ATOM 3922 O O . VAL B 1 35 ? 120.527 166.818 141.475 1.00 86.70 233 VAL C O 1
ATOM 3935 N N . TYR B 1 36 ? 122.690 166.758 142.083 1.00 89.85 234 TYR C N 1
ATOM 3936 C CA . TYR B 1 36 ? 122.554 167.814 143.064 1.00 89.85 234 TYR C CA 1
ATOM 3937 C C . TYR B 1 36 ? 122.159 169.138 142.412 1.00 89.85 234 TYR C C 1
ATOM 3938 O O . TYR B 1 36 ? 121.292 169.832 142.926 1.00 89.85 234 TYR C O 1
ATOM 3956 N N . GLU B 1 37 ? 122.665 169.461 141.226 1.00 101.34 235 GLU C N 1
ATOM 3957 C CA . GLU B 1 37 ? 122.176 170.599 140.439 1.00 101.34 235 GLU C CA 1
ATOM 3958 C C . GLU B 1 37 ? 120.688 170.488 140.079 1.00 101.34 235 GLU C C 1
ATOM 3959 O O . GLU B 1 37 ? 119.952 171.458 140.266 1.00 101.34 235 GLU C O 1
ATOM 3971 N N . MET B 1 38 ? 120.216 169.303 139.678 1.00 101.15 236 MET C N 1
ATOM 3972 C CA . MET B 1 38 ? 118.765 169.160 139.452 1.00 101.15 236 MET C CA 1
ATOM 3973 C C . MET B 1 38 ? 117.931 169.325 140.722 1.00 101.15 236 MET C C 1
ATOM 3974 O O . MET B 1 38 ? 116.841 169.892 140.653 1.00 101.15 236 MET C O 1
ATOM 3988 N N . LYS B 1 39 ? 118.418 168.909 141.896 1.00 94.48 237 LYS C N 1
ATOM 3989 C CA . LYS B 1 39 ? 117.735 169.287 143.161 1.00 94.48 237 LYS C CA 1
ATOM 3990 C C . LYS B 1 39 ? 117.756 170.795 143.395 1.00 94.48 237 LYS C C 1
ATOM 3991 O O . LYS B 1 39 ? 116.729 171.359 143.740 1.00 94.48 237 LYS C O 1
ATOM 4010 N N . LYS B 1 40 ? 118.888 171.445 143.153 1.00 104.23 238 LYS C N 1
ATOM 4011 C CA . LYS B 1 40 ? 119.005 172.901 143.270 1.00 104.23 238 LYS C CA 1
ATOM 4012 C C . LYS B 1 40 ? 117.989 173.638 142.366 1.00 104.23 238 LYS C C 1
ATOM 4013 O O . LYS B 1 40 ? 117.350 174.605 142.788 1.00 104.23 238 LYS C O 1
ATOM 4032 N N . LEU B 1 41 ? 117.791 173.137 141.148 1.00 106.35 239 LEU C N 1
ATOM 4033 C CA . LEU B 1 41 ? 116.787 173.631 140.189 1.00 106.35 239 LEU C CA 1
ATOM 4034 C C . LEU B 1 41 ? 115.350 173.157 140.475 1.00 106.35 239 LEU C C 1
ATOM 4035 O O . LEU B 1 41 ? 114.442 173.474 139.727 1.00 106.35 239 LEU C O 1
ATOM 4051 N N . GLY B 1 42 ? 115.110 172.395 141.538 1.00 112.50 240 GLY C N 1
ATOM 4052 C CA . GLY B 1 42 ? 113.776 171.989 141.967 1.00 112.50 240 GLY C CA 1
ATOM 4053 C C . GLY B 1 42 ? 113.070 170.957 141.094 1.00 112.50 240 GLY C C 1
ATOM 4054 O O . GLY B 1 42 ? 111.846 170.952 141.062 1.00 112.50 240 GLY C O 1
ATOM 4058 N N . MET B 1 43 ? 113.783 170.063 140.386 1.00 108.41 241 MET C N 1
ATOM 4059 C CA . MET B 1 43 ? 113.146 168.948 139.665 1.00 108.41 241 MET C CA 1
ATOM 4060 C C . MET B 1 43 ? 112.336 168.073 140.638 1.00 108.41 241 MET C C 1
ATOM 4061 O O . MET B 1 43 ? 112.812 167.868 141.751 1.00 108.41 241 MET C O 1
ATOM 4075 N N . PRO B 1 44 ? 111.125 167.575 140.294 1.00 99.80 242 PRO C N 1
ATOM 4076 C CA . PRO B 1 44 ? 110.239 166.921 141.244 1.00 99.80 242 PRO C CA 1
ATOM 4077 C C . PRO B 1 44 ? 110.823 165.706 141.946 1.00 99.80 242 PRO C C 1
ATOM 4078 O O . PRO B 1 44 ? 111.542 164.900 141.345 1.00 99.80 242 PRO C O 1
ATOM 4089 N N . ASN B 1 45 ? 110.499 165.585 143.238 1.00 92.20 243 ASN C N 1
ATOM 4090 C CA . ASN B 1 45 ? 111.174 164.671 144.153 1.00 92.20 243 ASN C CA 1
ATOM 4091 C C . ASN B 1 45 ? 111.193 163.234 143.623 1.00 92.20 243 ASN C C 1
ATOM 4092 O O . ASN B 1 45 ? 112.222 162.558 143.683 1.00 92.20 243 ASN C O 1
ATOM 4103 N N . GLU B 1 46 ? 110.097 162.763 143.059 1.00 89.59 244 GLU C N 1
ATOM 4104 C CA . GLU B 1 46 ? 109.997 161.408 142.548 1.00 89.59 244 GLU C CA 1
ATOM 4105 C C . GLU B 1 46 ? 110.889 161.150 141.315 1.00 89.59 244 GLU C C 1
ATOM 4106 O O . GLU B 1 46 ? 111.462 160.068 141.220 1.00 89.59 244 GLU C O 1
ATOM 4118 N N . LYS B 1 47 ? 111.097 162.132 140.445 1.00 84.50 245 LYS C N 1
ATOM 4119 C CA . LYS B 1 47 ? 112.115 162.041 139.398 1.00 84.50 245 LYS C CA 1
ATOM 4120 C C . LYS B 1 47 ? 113.505 162.022 139.996 1.00 84.50 245 LYS C C 1
ATOM 4121 O O . LYS B 1 47 ? 114.334 161.257 139.540 1.00 84.50 245 LYS C O 1
ATOM 4140 N N . LEU B 1 48 ? 113.801 162.831 141.013 1.00 87.24 246 LEU C N 1
ATOM 4141 C CA . LEU B 1 48 ? 115.110 162.793 141.640 1.00 87.24 246 LEU C CA 1
ATOM 4142 C C . LEU B 1 48 ? 115.354 161.441 142.333 1.00 87.24 246 LEU C C 1
ATOM 4143 O O . LEU B 1 48 ? 116.444 160.877 142.191 1.00 87.24 246 LEU C O 1
ATOM 4159 N N . ILE B 1 49 ? 114.337 160.862 142.966 1.00 83.43 247 ILE C N 1
ATOM 4160 C CA . ILE B 1 49 ? 114.441 159.513 143.554 1.00 83.43 247 ILE C CA 1
ATOM 4161 C C . ILE B 1 49 ? 114.673 158.488 142.429 1.00 83.43 247 ILE C C 1
ATOM 4162 O O . ILE B 1 49 ? 115.576 157.654 142.567 1.00 83.43 247 ILE C O 1
ATOM 4178 N N . GLU B 1 50 ? 113.934 158.563 141.324 1.00 82.01 248 GLU C N 1
ATOM 4179 C CA . GLU B 1 50 ? 114.154 157.712 140.156 1.00 82.01 248 GLU C CA 1
ATOM 4180 C C . GLU B 1 50 ? 115.597 157.805 139.654 1.00 82.01 248 GLU C C 1
ATOM 4181 O O . GLU B 1 50 ? 116.237 156.799 139.411 1.00 82.01 248 GLU C O 1
ATOM 4193 N N . LEU B 1 51 ? 116.145 159.011 139.466 1.00 83.27 249 LEU C N 1
ATOM 4194 C CA . LEU B 1 51 ? 117.533 159.169 139.049 1.00 83.27 249 LEU C CA 1
ATOM 4195 C C . LEU B 1 51 ? 118.492 158.569 140.073 1.00 83.27 249 LEU C C 1
ATOM 4196 O O . LEU B 1 51 ? 119.434 157.877 139.688 1.00 83.27 249 LEU C O 1
ATOM 4212 N N . LEU B 1 52 ? 118.255 158.781 141.371 1.00 76.06 250 LEU C N 1
ATOM 4213 C CA . LEU B 1 52 ? 119.088 158.200 142.412 1.00 76.06 250 LEU C CA 1
ATOM 4214 C C . LEU B 1 52 ? 119.009 156.662 142.332 1.00 76.06 250 LEU C C 1
ATOM 4215 O O . LEU B 1 52 ? 120.051 156.007 142.367 1.00 76.06 250 LEU C O 1
ATOM 4231 N N . LYS B 1 53 ? 117.834 156.067 142.102 1.00 76.29 251 LYS C N 1
ATOM 4232 C CA . LYS B 1 53 ? 117.715 154.632 141.815 1.00 76.29 251 LYS C CA 1
ATOM 4233 C C . LYS B 1 53 ? 118.541 154.261 140.596 1.00 76.29 251 LYS C C 1
ATOM 4234 O O . LYS B 1 53 ? 119.382 153.367 140.713 1.00 76.29 251 LYS C O 1
ATOM 4253 N N . LYS B 1 54 ? 118.331 154.917 139.457 1.00 73.35 252 LYS C N 1
ATOM 4254 C CA . LYS B 1 54 ? 119.060 154.640 138.220 1.00 73.35 252 LYS C CA 1
ATOM 4255 C C . LYS B 1 54 ? 120.587 154.682 138.406 1.00 73.35 252 LYS C C 1
ATOM 4256 O O . LYS B 1 54 ? 121.287 153.899 137.799 1.00 73.35 252 LYS C O 1
ATOM 4275 N N . LEU B 1 55 ? 121.077 155.559 139.272 1.00 65.42 253 LEU C N 1
ATOM 4276 C CA . LEU B 1 55 ? 122.512 155.665 139.593 1.00 65.42 253 LEU C CA 1
ATOM 4277 C C . LEU B 1 55 ? 122.980 154.523 140.522 1.00 65.42 253 LEU C C 1
ATOM 4278 O O . LEU B 1 55 ? 123.974 153.853 140.245 1.00 65.42 253 LEU C O 1
ATOM 4294 N N . VAL B 1 56 ? 122.263 154.259 141.609 1.00 65.63 254 VAL C N 1
ATOM 4295 C CA . VAL B 1 56 ? 122.625 153.156 142.509 1.00 65.63 254 VAL C CA 1
ATOM 4296 C C . VAL B 1 56 ? 122.640 151.837 141.754 1.00 65.63 254 VAL C C 1
ATOM 4297 O O . VAL B 1 56 ? 123.613 151.079 141.868 1.00 65.63 254 VAL C O 1
ATOM 4310 N N . GLU B 1 57 ? 121.623 151.569 140.946 1.00 66.12 255 GLU C N 1
ATOM 4311 C CA . GLU B 1 57 ? 121.524 150.358 140.096 1.00 66.12 255 GLU C CA 1
ATOM 4312 C C . GLU B 1 57 ? 122.527 150.306 138.944 1.00 66.12 255 GLU C C 1
ATOM 4313 O O . GLU B 1 57 ? 122.453 149.417 138.111 1.00 66.12 255 GLU C O 1
ATOM 4325 N N . VAL B 1 58 ? 123.458 151.254 138.896 1.00 64.53 256 VAL C N 1
ATOM 4326 C CA . VAL B 1 58 ? 124.658 151.187 138.065 1.00 64.53 256 VAL C CA 1
ATOM 4327 C C . VAL B 1 58 ? 125.939 151.173 138.894 1.00 64.53 256 VAL C C 1
ATOM 4328 O O . VAL B 1 58 ? 126.865 150.411 138.596 1.00 64.53 256 VAL C O 1
ATOM 4341 N N . LEU B 1 59 ? 125.986 151.893 140.015 1.00 56.78 257 LEU C N 1
ATOM 4342 C CA . LEU B 1 59 ? 127.098 151.802 140.962 1.00 56.78 257 LEU C CA 1
ATOM 4343 C C . LEU B 1 59 ? 127.409 150.364 141.381 1.00 56.78 257 LEU C C 1
ATOM 4344 O O . LEU B 1 59 ? 128.569 149.958 141.367 1.00 56.78 257 LEU C O 1
ATOM 4360 N N . LYS B 1 60 ? 126.406 149.546 141.702 1.00 52.75 258 LYS C N 1
ATOM 4361 C CA . LYS B 1 60 ? 126.643 148.147 142.103 1.00 52.75 258 LYS C CA 1
ATOM 4362 C C . LYS B 1 60 ? 127.303 147.338 140.986 1.00 52.75 258 LYS C C 1
ATOM 4363 O O . LYS B 1 60 ? 128.282 146.651 141.262 1.00 52.75 258 LYS C O 1
ATOM 4382 N N . LYS B 1 61 ? 126.786 147.422 139.762 1.00 56.02 259 LYS C N 1
ATOM 4383 C CA . LYS B 1 61 ? 127.350 146.642 138.635 1.00 56.02 259 LYS C CA 1
ATOM 4384 C C . LYS B 1 61 ? 128.798 147.026 138.354 1.00 56.02 259 LYS C C 1
ATOM 4385 O O . LYS B 1 61 ? 129.632 146.147 138.145 1.00 56.02 259 LYS C O 1
ATOM 4404 N N . LEU B 1 62 ? 129.152 148.294 138.444 1.00 64.88 260 LEU C N 1
ATOM 4405 C CA . LEU B 1 62 ? 130.537 148.748 138.377 1.00 64.88 260 LEU C CA 1
ATOM 4406 C C . LEU B 1 62 ? 131.396 148.151 139.509 1.00 64.88 260 LEU C C 1
ATOM 4407 O O . LEU B 1 62 ? 132.458 147.564 139.265 1.00 64.88 260 LEU C O 1
ATOM 4423 N N . ALA B 1 63 ? 130.906 148.216 140.741 1.00 54.44 261 ALA C N 1
ATOM 4424 C CA . ALA B 1 63 ? 131.574 147.692 141.917 1.00 54.44 261 ALA C CA 1
ATOM 4425 C C . ALA B 1 63 ? 131.758 146.155 141.930 1.00 54.44 261 ALA C C 1
ATOM 4426 O O . ALA B 1 63 ? 132.664 145.644 142.575 1.00 54.44 261 ALA C O 1
ATOM 4433 N N . LEU B 1 64 ? 130.948 145.403 141.204 1.00 57.65 262 LEU C N 1
ATOM 4434 C CA . LEU B 1 64 ? 131.156 143.969 140.957 1.00 57.65 262 LEU C CA 1
ATOM 4435 C C . LEU B 1 64 ? 132.126 143.767 139.792 1.00 57.65 262 LEU C C 1
ATOM 4436 O O . LEU B 1 64 ? 133.071 143.011 139.957 1.00 57.65 262 LEU C O 1
ATOM 4452 N N . GLU B 1 65 ? 131.918 144.387 138.638 1.00 63.59 263 GLU C N 1
ATOM 4453 C CA . GLU B 1 65 ? 132.690 144.066 137.436 1.00 63.59 263 GLU C CA 1
ATOM 4454 C C . GLU B 1 65 ? 134.126 144.586 137.511 1.00 63.59 263 GLU C C 1
ATOM 4455 O O . GLU B 1 65 ? 135.030 144.010 136.889 1.00 63.59 263 GLU C O 1
ATOM 4467 N N . ARG B 1 66 ? 134.403 145.605 138.330 1.00 66.67 264 ARG C N 1
ATOM 4468 C CA . ARG B 1 66 ? 135.722 145.794 138.900 1.00 66.67 264 ARG C CA 1
ATOM 4469 C C . ARG B 1 66 ? 135.659 145.742 140.420 1.00 66.67 264 ARG C C 1
ATOM 4470 O O . ARG B 1 66 ? 134.979 146.535 141.055 1.00 66.67 264 ARG C O 1
ATOM 4491 N N . VAL B 1 67 ? 136.392 144.797 140.995 1.00 57.39 265 VAL C N 1
ATOM 4492 C CA . VAL B 1 67 ? 136.373 144.462 142.427 1.00 57.39 265 VAL C CA 1
ATOM 4493 C C . VAL B 1 67 ? 137.174 145.449 143.303 1.00 57.39 265 VAL C C 1
ATOM 4494 O O . VAL B 1 67 ? 138.288 145.138 143.737 1.00 57.39 265 VAL C O 1
ATOM 4507 N N . ASP B 1 68 ? 136.581 146.599 143.634 1.00 60.61 266 ASP C N 1
ATOM 4508 C CA . ASP B 1 68 ? 137.067 147.466 144.723 1.00 60.61 266 ASP C CA 1
ATOM 4509 C C . ASP B 1 68 ? 135.866 148.165 145.428 1.00 60.61 266 ASP C C 1
ATOM 4510 O O . ASP B 1 68 ? 134.838 148.389 144.800 1.00 60.61 266 ASP C O 1
ATOM 4519 N N . PRO B 1 69 ? 135.936 148.433 146.741 1.00 52.45 267 PRO C N 1
ATOM 4520 C CA . PRO B 1 69 ? 134.757 148.719 147.539 1.00 52.45 267 PRO C CA 1
ATOM 4521 C C . PRO B 1 69 ? 134.346 150.202 147.552 1.00 52.45 267 PRO C C 1
ATOM 4522 O O . PRO B 1 69 ? 133.185 150.501 147.781 1.00 52.45 267 PRO C O 1
ATOM 4533 N N . ALA B 1 70 ? 135.272 151.137 147.296 1.00 53.92 268 ALA C N 1
ATOM 4534 C CA . ALA B 1 70 ? 135.055 152.561 147.482 1.00 53.92 268 ALA C CA 1
ATOM 4535 C C . ALA B 1 70 ? 133.906 153.123 146.631 1.00 53.92 268 ALA C C 1
ATOM 4536 O O . ALA B 1 70 ? 133.242 154.071 147.044 1.00 53.92 268 ALA C O 1
ATOM 4543 N N . VAL B 1 71 ? 133.627 152.518 145.468 1.00 52.39 269 VAL C N 1
ATOM 4544 C CA . VAL B 1 71 ? 132.465 152.842 144.618 1.00 52.39 269 VAL C CA 1
ATOM 4545 C C . VAL B 1 71 ? 131.147 152.801 145.415 1.00 52.39 269 VAL C C 1
ATOM 4546 O O . VAL B 1 71 ? 130.251 153.614 145.157 1.00 52.39 269 VAL C O 1
ATOM 4559 N N . LEU B 1 72 ? 131.022 151.885 146.390 1.00 46.69 270 LEU C N 1
ATOM 4560 C CA . LEU B 1 72 ? 129.787 151.751 147.135 1.00 46.69 270 LEU C CA 1
ATOM 4561 C C . LEU B 1 72 ? 129.539 152.917 148.098 1.00 46.69 270 LEU C C 1
ATOM 4562 O O . LEU B 1 72 ? 128.405 153.126 148.513 1.00 46.69 270 LEU C O 1
ATOM 4578 N N . ASP B 1 73 ? 130.551 153.730 148.396 1.00 48.19 271 ASP C N 1
ATOM 4579 C CA . ASP B 1 73 ? 130.421 154.810 149.346 1.00 48.19 271 ASP C CA 1
ATOM 4580 C C . ASP B 1 73 ? 129.437 155.875 148.833 1.00 48.19 271 ASP C C 1
ATOM 4581 O O . ASP B 1 73 ? 128.544 156.316 149.546 1.00 48.19 271 ASP C O 1
ATOM 4590 N N . LEU B 1 74 ? 129.528 156.184 147.532 1.00 50.74 272 LEU C N 1
ATOM 4591 C CA . LEU B 1 74 ? 128.532 157.006 146.839 1.00 50.74 272 LEU C CA 1
ATOM 4592 C C . LEU B 1 74 ? 127.117 156.421 146.975 1.00 50.74 272 LEU C C 1
ATOM 4593 O O . LEU B 1 74 ? 126.155 157.156 147.219 1.00 50.74 272 LEU C O 1
ATOM 4609 N N . ALA B 1 75 ? 126.970 155.111 146.816 1.00 45.48 273 ALA C N 1
ATOM 4610 C CA . ALA B 1 75 ? 125.675 154.487 146.933 1.00 45.48 273 ALA C CA 1
ATOM 4611 C C . ALA B 1 75 ? 125.103 154.697 148.327 1.00 45.48 273 ALA C C 1
ATOM 4612 O O . ALA B 1 75 ? 123.951 155.103 148.447 1.00 45.48 273 ALA C O 1
ATOM 4619 N N . LEU B 1 76 ? 125.916 154.505 149.361 1.00 47.99 274 LEU C N 1
ATOM 4620 C CA . LEU B 1 76 ? 125.469 154.800 150.699 1.00 47.99 274 LEU C CA 1
ATOM 4621 C C . LEU B 1 76 ? 125.018 156.242 150.839 1.00 47.99 274 LEU C C 1
ATOM 4622 O O . LEU B 1 76 ? 123.901 156.471 151.282 1.00 47.99 274 LEU C O 1
ATOM 4638 N N . VAL B 1 77 ? 125.769 157.225 150.332 1.00 47.42 275 VAL C N 1
ATOM 4639 C CA . VAL B 1 77 ? 125.316 158.638 150.370 1.00 47.42 275 VAL C CA 1
ATOM 4640 C C . VAL B 1 77 ? 123.970 158.858 149.675 1.00 47.42 275 VAL C C 1
ATOM 4641 O O . VAL B 1 77 ? 123.056 159.430 150.271 1.00 47.42 275 VAL C O 1
ATOM 4654 N N . CYS B 1 78 ? 123.822 158.357 148.452 1.00 53.83 276 CYS C N 1
ATOM 4655 C CA . CYS B 1 78 ? 122.595 158.482 147.677 1.00 53.83 276 CYS C CA 1
ATOM 4656 C C . CYS B 1 78 ? 121.401 157.771 148.332 1.00 53.83 276 CYS C C 1
ATOM 4657 O O . CYS B 1 78 ? 120.270 158.200 148.144 1.00 53.83 276 CYS C O 1
ATOM 4665 N N . VAL B 1 79 ? 121.638 156.729 149.134 1.00 59.18 277 VAL C N 1
ATOM 4666 C CA . VAL B 1 79 ? 120.547 156.120 149.916 1.00 59.18 277 VAL C CA 1
ATOM 4667 C C . VAL B 1 79 ? 120.066 157.119 150.950 1.00 59.18 277 VAL C C 1
ATOM 4668 O O . VAL B 1 79 ? 118.869 157.356 151.062 1.00 59.18 277 VAL C O 1
ATOM 4681 N N . TYR B 1 80 ? 120.964 157.789 151.685 1.00 61.74 278 TYR C N 1
ATOM 4682 C CA . TYR B 1 80 ? 120.522 158.816 152.637 1.00 61.74 278 TYR C CA 1
ATOM 4683 C C . TYR B 1 80 ? 119.919 160.028 151.922 1.00 61.74 278 TYR C C 1
ATOM 4684 O O . TYR B 1 80 ? 118.982 160.633 152.435 1.00 61.74 278 TYR C O 1
ATOM 4702 N N . GLU B 1 81 ? 120.370 160.356 150.719 1.00 70.80 279 GLU C N 1
ATOM 4703 C CA . GLU B 1 81 ? 119.678 161.351 149.916 1.00 70.80 279 GLU C CA 1
ATOM 4704 C C . GLU B 1 81 ? 118.216 160.930 149.655 1.00 70.80 279 GLU C C 1
ATOM 4705 O O . GLU B 1 81 ? 117.318 161.713 149.891 1.00 70.80 279 GLU C O 1
ATOM 4717 N N . MET B 1 82 ? 117.960 159.689 149.237 1.00 71.33 280 MET C N 1
ATOM 4718 C CA . MET B 1 82 ? 116.608 159.178 149.060 1.00 71.33 280 MET C CA 1
ATOM 4719 C C . MET B 1 82 ? 115.805 159.148 150.362 1.00 71.33 280 MET C C 1
ATOM 4720 O O . MET B 1 82 ? 114.620 159.452 150.355 1.00 71.33 280 MET C O 1
ATOM 4734 N N . LYS B 1 83 ? 116.434 158.870 151.512 1.00 68.86 281 LYS C N 1
ATOM 4735 C CA . LYS B 1 83 ? 115.784 158.986 152.812 1.00 68.86 281 LYS C CA 1
ATOM 4736 C C . LYS B 1 83 ? 115.252 160.386 153.051 1.00 68.86 281 LYS C C 1
ATOM 4737 O O . LYS B 1 83 ? 114.066 160.582 153.306 1.00 68.86 281 LYS C O 1
ATOM 4756 N N . GLU B 1 84 ? 116.119 161.373 152.884 1.00 79.09 282 GLU C N 1
ATOM 4757 C CA . GLU B 1 84 ? 115.796 162.774 153.158 1.00 79.09 282 GLU C CA 1
ATOM 4758 C C . GLU B 1 84 ? 114.781 163.324 152.145 1.00 79.09 282 GLU C C 1
ATOM 4759 O O . GLU B 1 84 ? 113.833 164.007 152.518 1.00 79.09 282 GLU C O 1
ATOM 4771 N N . LEU B 1 85 ? 114.949 162.956 150.872 1.00 78.46 283 LEU C N 1
ATOM 4772 C CA . LEU B 1 85 ? 114.101 163.348 149.760 1.00 78.46 283 LEU C CA 1
ATOM 4773 C C . LEU B 1 85 ? 112.694 162.713 149.823 1.00 78.46 283 LEU C C 1
ATOM 4774 O O . LEU B 1 85 ? 111.767 163.244 149.217 1.00 78.46 283 LEU C O 1
ATOM 4790 N N . GLY B 1 86 ? 112.527 161.621 150.579 1.00 82.19 284 GLY C N 1
ATOM 4791 C CA . GLY B 1 86 ? 111.224 161.069 150.947 1.00 82.19 284 GLY C CA 1
ATOM 4792 C C . GLY B 1 86 ? 110.835 159.778 150.227 1.00 82.19 284 GLY C C 1
ATOM 4793 O O . GLY B 1 86 ? 109.646 159.530 150.087 1.00 82.19 284 GLY C O 1
ATOM 4797 N N . MET B 1 87 ? 111.786 158.957 149.788 1.00 89.49 285 MET C N 1
ATOM 4798 C CA . MET B 1 87 ? 111.477 157.605 149.324 1.00 89.49 285 MET C CA 1
ATOM 4799 C C . MET B 1 87 ? 110.902 156.729 150.476 1.00 89.49 285 MET C C 1
ATOM 4800 O O . MET B 1 87 ? 111.400 156.842 151.592 1.00 89.49 285 MET C O 1
ATOM 4814 N N . PRO B 1 88 ? 109.871 155.896 150.263 1.00 95.66 286 PRO C N 1
ATOM 4815 C CA . PRO B 1 88 ? 109.232 155.156 151.347 1.00 95.66 286 PRO C CA 1
ATOM 4816 C C . PRO B 1 88 ? 110.126 154.155 152.064 1.00 95.66 286 PRO C C 1
ATOM 4817 O O . PRO B 1 88 ? 110.947 153.480 151.458 1.00 95.66 286 PRO C O 1
ATOM 4828 N N . ASN B 1 89 ? 109.934 153.976 153.381 1.00 89.10 287 ASN C N 1
ATOM 4829 C CA . ASN B 1 89 ? 110.839 153.189 154.238 1.00 89.10 287 ASN C CA 1
ATOM 4830 C C . ASN B 1 89 ? 111.011 151.727 153.835 1.00 89.10 287 ASN C C 1
ATOM 4831 O O . ASN B 1 89 ? 112.101 151.173 153.939 1.00 89.10 287 ASN C O 1
ATOM 4842 N N . GLU B 1 90 ? 109.960 151.072 153.332 1.00 95.02 288 GLU C N 1
ATOM 4843 C CA . GLU B 1 90 ? 110.015 149.658 152.954 1.00 95.02 288 GLU C CA 1
ATOM 4844 C C . GLU B 1 90 ? 110.941 149.443 151.751 1.00 95.02 288 GLU C C 1
ATOM 4845 O O . GLU B 1 90 ? 111.677 148.450 151.698 1.00 95.02 288 GLU C O 1
ATOM 4857 N N . GLU B 1 91 ? 110.996 150.385 150.809 1.00 88.53 289 GLU C N 1
ATOM 4858 C CA . GLU B 1 91 ? 111.882 150.286 149.646 1.00 88.53 289 GLU C CA 1
ATOM 4859 C C . GLU B 1 91 ? 113.285 150.805 149.938 1.00 88.53 289 GLU C C 1
ATOM 4860 O O . GLU B 1 91 ? 114.236 150.342 149.321 1.00 88.53 289 GLU C O 1
ATOM 4872 N N . LEU B 1 92 ? 113.471 151.639 150.965 1.00 81.95 290 LEU C N 1
ATOM 4873 C CA . LEU B 1 92 ? 114.808 151.767 151.565 1.00 81.95 290 LEU C CA 1
ATOM 4874 C C . LEU B 1 92 ? 115.275 150.422 152.103 1.00 81.95 290 LEU C C 1
ATOM 4875 O O . LEU B 1 92 ? 116.393 150.011 151.811 1.00 81.95 290 LEU C O 1
ATOM 4891 N N . ILE B 1 93 ? 114.437 149.736 152.883 1.00 73.73 291 ILE C N 1
ATOM 4892 C CA . ILE B 1 93 ? 114.790 148.431 153.401 1.00 73.73 291 ILE C CA 1
ATOM 4893 C C . ILE B 1 93 ? 115.120 147.485 152.256 1.00 73.73 291 ILE C C 1
ATOM 4894 O O . ILE B 1 93 ? 116.137 146.793 152.331 1.00 73.73 291 ILE C O 1
ATOM 4910 N N . LYS B 1 94 ? 114.382 147.517 151.144 1.00 76.02 292 LYS C N 1
ATOM 4911 C CA . LYS B 1 94 ? 114.716 146.743 149.941 1.00 76.02 292 LYS C CA 1
ATOM 4912 C C . LYS B 1 94 ? 116.129 147.095 149.435 1.00 76.02 292 LYS C C 1
ATOM 4913 O O . LYS B 1 94 ? 116.967 146.219 149.251 1.00 76.02 292 LYS C O 1
ATOM 4932 N N . LEU B 1 95 ? 116.418 148.378 149.193 1.00 64.02 293 LEU C N 1
ATOM 4933 C CA . LEU B 1 95 ? 117.718 148.795 148.652 1.00 64.02 293 LEU C CA 1
ATOM 4934 C C . LEU B 1 95 ? 118.865 148.462 149.599 1.00 64.02 293 LEU C C 1
ATOM 4935 O O . LEU B 1 95 ? 119.942 148.072 149.167 1.00 64.02 293 LEU C O 1
ATOM 4951 N N . LEU B 1 96 ? 118.645 148.565 150.906 1.00 59.12 294 LEU C N 1
ATOM 4952 C CA . LEU B 1 96 ? 119.648 148.289 151.902 1.00 59.12 294 LEU C CA 1
ATOM 4953 C C . LEU B 1 96 ? 119.888 146.774 151.989 1.00 59.12 294 LEU C C 1
ATOM 4954 O O . LEU B 1 96 ? 121.049 146.379 152.001 1.00 59.12 294 LEU C O 1
ATOM 4970 N N . LYS B 1 97 ? 118.865 145.909 151.924 1.00 59.18 295 LYS C N 1
ATOM 4971 C CA . LYS B 1 97 ? 119.079 144.462 151.754 1.00 59.18 295 LYS C CA 1
ATOM 4972 C C . LYS B 1 97 ? 119.915 144.221 150.504 1.00 59.18 295 LYS C C 1
ATOM 4973 O O . LYS B 1 97 ? 120.949 143.564 150.587 1.00 59.18 295 LYS C O 1
ATOM 4992 N N . GLU B 1 98 ? 119.551 144.803 149.371 1.00 48.36 296 GLU C N 1
ATOM 4993 C CA . GLU B 1 98 ? 120.262 144.634 148.110 1.00 48.36 296 GLU C CA 1
ATOM 4994 C C . GLU B 1 98 ? 121.729 145.079 148.208 1.00 48.36 296 GLU C C 1
ATOM 4995 O O . GLU B 1 98 ? 122.615 144.369 147.745 1.00 48.36 296 GLU C O 1
ATOM 5007 N N . LEU B 1 99 ? 122.027 146.214 148.830 1.00 42.33 297 LEU C N 1
ATOM 5008 C CA . LEU B 1 99 ? 123.395 146.727 148.938 1.00 42.33 297 LEU C CA 1
ATOM 5009 C C . LEU B 1 99 ? 124.237 145.916 149.914 1.00 42.33 297 LEU C C 1
ATOM 5010 O O . LEU B 1 99 ? 125.395 145.621 149.610 1.00 42.33 297 LEU C O 1
ATOM 5026 N N . VAL B 1 100 ? 123.682 145.513 151.065 1.00 41.34 298 VAL C N 1
ATOM 5027 C CA . VAL B 1 100 ? 124.390 144.611 151.990 1.00 41.34 298 VAL C CA 1
ATOM 5028 C C . VAL B 1 100 ? 124.801 143.345 151.236 1.00 41.34 298 VAL C C 1
ATOM 5029 O O . VAL B 1 100 ? 125.937 142.898 151.348 1.00 41.34 298 VAL C O 1
ATOM 5042 N N . GLU B 1 101 ? 123.905 142.853 150.381 1.00 44.17 299 GLU C N 1
ATOM 5043 C CA . GLU B 1 101 ? 124.140 141.733 149.460 1.00 44.17 299 GLU C CA 1
ATOM 5044 C C . GLU B 1 101 ? 125.077 141.986 148.263 1.00 44.17 299 GLU C C 1
ATOM 5045 O O . GLU B 1 101 ? 125.206 141.135 147.386 1.00 44.17 299 GLU C O 1
ATOM 5057 N N . VAL B 1 102 ? 125.813 143.110 148.235 1.00 34.62 300 VAL C N 1
ATOM 5058 C CA . VAL B 1 102 ? 127.060 143.217 147.474 1.00 34.62 300 VAL C CA 1
ATOM 5059 C C . VAL B 1 102 ? 128.261 143.305 148.365 1.00 34.62 300 VAL C C 1
ATOM 5060 O O . VAL B 1 102 ? 129.247 142.645 148.082 1.00 34.62 300 VAL C O 1
ATOM 5073 N N . LEU B 1 103 ? 128.190 144.037 149.484 1.00 34.43 301 LEU C N 1
ATOM 5074 C CA . LEU B 1 103 ? 129.288 144.019 150.457 1.00 34.43 301 LEU C CA 1
ATOM 5075 C C . LEU B 1 103 ? 129.641 142.588 150.868 1.00 34.43 301 LEU C C 1
ATOM 5076 O O . LEU B 1 103 ? 130.800 142.178 150.801 1.00 34.43 301 LEU C O 1
ATOM 5092 N N . ARG B 1 104 ? 128.641 141.768 151.171 1.00 34.99 302 ARG C N 1
ATOM 5093 C CA . ARG B 1 104 ? 128.809 140.376 151.601 1.00 34.99 302 ARG C CA 1
ATOM 5094 C C . ARG B 1 104 ? 129.538 139.526 150.575 1.00 34.99 302 ARG C C 1
ATOM 5095 O O . ARG B 1 104 ? 130.232 138.610 150.986 1.00 34.99 302 ARG C O 1
ATOM 5116 N N . ILE B 1 105 ? 129.449 139.801 149.273 1.00 36.08 303 ILE C N 1
ATOM 5117 C CA . ILE B 1 105 ? 130.248 139.099 148.250 1.00 36.08 303 ILE C CA 1
ATOM 5118 C C . ILE B 1 105 ? 131.602 139.790 148.070 1.00 36.08 303 ILE C C 1
ATOM 5119 O O . ILE B 1 105 ? 132.610 139.086 147.961 1.00 36.08 303 ILE C O 1
ATOM 5135 N N . LEU B 1 106 ? 131.651 141.126 148.003 1.00 45.38 304 LEU C N 1
ATOM 5136 C CA . LEU B 1 106 ? 132.896 141.870 147.714 1.00 45.38 304 LEU C CA 1
ATOM 5137 C C . LEU B 1 106 ? 133.925 141.750 148.858 1.00 45.38 304 LEU C C 1
ATOM 5138 O O . LEU B 1 106 ? 135.115 141.744 148.580 1.00 45.38 304 LEU C O 1
ATOM 5154 N N . ALA B 1 107 ? 133.489 141.578 150.102 1.00 41.58 305 ALA C N 1
ATOM 5155 C CA . ALA B 1 107 ? 134.361 141.315 151.242 1.00 41.58 305 ALA C CA 1
ATOM 5156 C C . ALA B 1 107 ? 135.148 140.005 151.140 1.00 41.58 305 ALA C C 1
ATOM 5157 O O . ALA B 1 107 ? 136.311 139.924 151.545 1.00 41.58 305 ALA C O 1
ATOM 5164 N N . LEU B 1 108 ? 134.530 138.964 150.572 1.00 38.42 306 LEU C N 1
ATOM 5165 C CA . LEU B 1 108 ? 135.167 137.659 150.340 1.00 38.42 306 LEU C CA 1
ATOM 5166 C C . LEU B 1 108 ? 136.128 137.753 149.168 1.00 38.42 306 LEU C C 1
ATOM 5167 O O . LEU B 1 108 ? 137.313 137.568 149.343 1.00 38.42 306 LEU C O 1
ATOM 5183 N N . ILE B 1 109 ? 135.639 138.036 147.960 1.00 45.96 307 ILE C N 1
ATOM 5184 C CA . ILE B 1 109 ? 136.432 137.901 146.725 1.00 45.96 307 ILE C CA 1
ATOM 5185 C C . ILE B 1 109 ? 137.651 138.812 146.660 1.00 45.96 307 ILE C C 1
ATOM 5186 O O . ILE B 1 109 ? 138.651 138.507 146.014 1.00 45.96 307 ILE C O 1
ATOM 5202 N N . ASN B 1 110 ? 137.642 139.945 147.378 1.00 45.99 308 ASN C N 1
ATOM 5203 C CA . ASN B 1 110 ? 138.830 140.767 147.589 1.00 45.99 308 ASN C CA 1
ATOM 5204 C C . ASN B 1 110 ? 139.065 140.839 149.099 1.00 45.99 308 ASN C C 1
ATOM 5205 O O . ASN B 1 110 ? 138.652 141.790 149.747 1.00 45.99 308 ASN C O 1
ATOM 5216 N N . VAL B 1 111 ? 139.632 139.761 149.655 1.00 48.59 309 VAL C N 1
ATOM 5217 C CA . VAL B 1 111 ? 139.665 139.410 151.092 1.00 48.59 309 VAL C CA 1
ATOM 5218 C C . VAL B 1 111 ? 139.991 140.630 151.980 1.00 48.59 309 VAL C C 1
ATOM 5219 O O . VAL B 1 111 ? 141.137 141.090 152.025 1.00 48.59 309 VAL C O 1
ATOM 5232 N N . ASP B 1 112 ? 139.019 141.135 152.742 1.00 59.42 310 ASP C N 1
ATOM 5233 C CA . ASP B 1 112 ? 139.215 142.319 153.600 1.00 59.42 310 ASP C CA 1
ATOM 5234 C C . ASP B 1 112 ? 138.164 142.473 154.704 1.00 59.42 310 ASP C C 1
ATOM 5235 O O . ASP B 1 112 ? 137.013 142.771 154.404 1.00 59.42 310 ASP C O 1
ATOM 5244 N N . PRO B 1 113 ? 138.533 142.371 155.994 1.00 51.12 311 PRO C N 1
ATOM 5245 C CA . PRO B 1 113 ? 137.576 142.583 157.086 1.00 51.12 311 PRO C CA 1
ATOM 5246 C C . PRO B 1 113 ? 137.010 143.989 157.143 1.00 51.12 311 PRO C C 1
ATOM 5247 O O . PRO B 1 113 ? 135.849 144.151 157.507 1.00 51.12 311 PRO C O 1
ATOM 5258 N N . ALA B 1 114 ? 137.778 145.000 156.780 1.00 53.22 312 ALA C N 1
ATOM 5259 C CA . ALA B 1 114 ? 137.444 146.370 157.069 1.00 53.22 312 ALA C CA 1
ATOM 5260 C C . ALA B 1 114 ? 136.143 146.823 156.384 1.00 53.22 312 ALA C C 1
ATOM 5261 O O . ALA B 1 114 ? 135.338 147.528 156.988 1.00 53.22 312 ALA C O 1
ATOM 5268 N N . VAL B 1 115 ? 135.874 146.339 155.170 1.00 51.77 313 VAL C N 1
ATOM 5269 C CA . VAL B 1 115 ? 134.665 146.752 154.434 1.00 51.77 313 VAL C CA 1
ATOM 5270 C C . VAL B 1 115 ? 133.399 146.368 155.186 1.00 51.77 313 VAL C C 1
ATOM 5271 O O . VAL B 1 115 ? 132.409 147.086 155.075 1.00 51.77 313 VAL C O 1
ATOM 5284 N N . LEU B 1 116 ? 133.410 145.295 155.968 1.00 43.71 314 LEU C N 1
ATOM 5285 C CA . LEU B 1 116 ? 132.209 144.798 156.666 1.00 43.71 314 LEU C CA 1
ATOM 5286 C C . LEU B 1 116 ? 131.625 145.818 157.641 1.00 43.71 314 LEU C C 1
ATOM 5287 O O . LEU B 1 116 ? 130.430 145.778 157.938 1.00 43.71 314 LEU C O 1
ATOM 5303 N N . ASP B 1 117 ? 132.412 146.785 158.115 1.00 50.43 315 ASP C N 1
ATOM 5304 C CA . ASP B 1 117 ? 131.920 147.816 159.008 1.00 50.43 315 ASP C CA 1
ATOM 5305 C C . ASP B 1 117 ? 130.809 148.613 158.319 1.00 50.43 315 ASP C C 1
ATOM 5306 O O . ASP B 1 117 ? 129.783 148.906 158.954 1.00 50.43 315 ASP C O 1
ATOM 5315 N N . LYS B 1 118 ? 130.941 148.859 157.011 1.00 48.12 316 LYS C N 1
ATOM 5316 C CA . LYS B 1 118 ? 129.901 149.521 156.209 1.00 48.12 316 LYS C CA 1
ATOM 5317 C C . LYS B 1 118 ? 128.633 148.689 156.168 1.00 48.12 316 LYS C C 1
ATOM 5318 O O . LYS B 1 118 ? 127.557 149.248 156.076 1.00 48.12 316 LYS C O 1
ATOM 5337 N N . ALA B 1 119 ? 128.745 147.365 156.230 1.00 47.42 317 ALA C N 1
ATOM 5338 C CA . ALA B 1 119 ? 127.590 146.530 156.308 1.00 47.42 317 ALA C CA 1
ATOM 5339 C C . ALA B 1 119 ? 126.949 146.623 157.718 1.00 47.42 317 ALA C C 1
ATOM 5340 O O . ALA B 1 119 ? 125.740 146.813 157.837 1.00 47.42 317 ALA C O 1
ATOM 5347 N N . LEU B 1 120 ? 127.741 146.581 158.793 1.00 46.39 318 LEU C N 1
ATOM 5348 C CA . LEU B 1 120 ? 127.210 146.666 160.145 1.00 46.39 318 LEU C CA 1
ATOM 5349 C C . LEU B 1 120 ? 126.413 147.961 160.378 1.00 46.39 318 LEU C C 1
ATOM 5350 O O . LEU B 1 120 ? 125.297 147.913 160.875 1.00 46.39 318 LEU C O 1
ATOM 5366 N N . VAL B 1 121 ? 126.926 149.121 159.961 1.00 49.07 319 VAL C N 1
ATOM 5367 C CA . VAL B 1 121 ? 126.154 150.385 160.060 1.00 49.07 319 VAL C CA 1
ATOM 5368 C C . VAL B 1 121 ? 124.836 150.332 159.227 1.00 49.07 319 VAL C C 1
ATOM 5369 O O . VAL B 1 121 ? 123.811 150.807 159.730 1.00 49.07 319 VAL C O 1
ATOM 5382 N N . CYS B 1 122 ? 124.812 149.699 158.049 1.00 46.80 320 CYS C N 1
ATOM 5383 C CA . CYS B 1 122 ? 123.562 149.503 157.309 1.00 46.80 320 CYS C CA 1
ATOM 5384 C C . CYS B 1 122 ? 122.597 148.549 158.014 1.00 46.80 320 CYS C C 1
ATOM 5385 O O . CYS B 1 122 ? 121.383 148.780 158.006 1.00 46.80 320 CYS C O 1
ATOM 5393 N N . VAL B 1 123 ? 123.092 147.523 158.688 1.00 60.52 321 VAL C N 1
ATOM 5394 C CA . VAL B 1 123 ? 122.221 146.674 159.510 1.00 60.52 321 VAL C CA 1
ATOM 5395 C C . VAL B 1 123 ? 121.543 147.482 160.616 1.00 60.52 321 VAL C C 1
ATOM 5396 O O . VAL B 1 123 ? 120.319 147.509 160.726 1.00 60.52 321 VAL C O 1
ATOM 5409 N N . TYR B 1 124 ? 122.300 148.290 161.361 1.00 71.45 322 TYR C N 1
ATOM 5410 C CA . TYR B 1 124 ? 121.691 149.159 162.358 1.00 71.45 322 TYR C CA 1
ATOM 5411 C C . TYR B 1 124 ? 120.781 150.227 161.737 1.00 71.45 322 TYR C C 1
ATOM 5412 O O . TYR B 1 124 ? 119.760 150.552 162.338 1.00 71.45 322 TYR C O 1
ATOM 5430 N N . LEU B 1 125 ? 121.047 150.720 160.529 1.00 70.86 323 LEU C N 1
ATOM 5431 C CA . LEU B 1 125 ? 120.063 151.572 159.853 1.00 70.86 323 LEU C CA 1
ATOM 5432 C C . LEU B 1 125 ? 118.749 150.821 159.574 1.00 70.86 323 LEU C C 1
ATOM 5433 O O . LEU B 1 125 ? 117.675 151.328 159.864 1.00 70.86 323 LEU C O 1
ATOM 5449 N N . MET B 1 126 ? 118.799 149.579 159.091 1.00 77.16 324 MET C N 1
ATOM 5450 C CA . MET B 1 126 ? 117.558 148.808 158.918 1.00 77.16 324 MET C CA 1
ATOM 5451 C C . MET B 1 126 ? 116.895 148.485 160.265 1.00 77.16 324 MET C C 1
ATOM 5452 O O . MET B 1 126 ? 115.671 148.377 160.314 1.00 77.16 324 MET C O 1
ATOM 5466 N N . LYS B 1 127 ? 117.663 148.390 161.357 1.00 78.85 325 LYS C N 1
ATOM 5467 C CA . LYS B 1 127 ? 117.079 148.376 162.697 1.00 78.85 325 LYS C CA 1
ATOM 5468 C C . LYS B 1 127 ? 116.289 149.654 162.969 1.00 78.85 325 LYS C C 1
ATOM 5469 O O . LYS B 1 127 ? 115.126 149.559 163.347 1.00 78.85 325 LYS C O 1
ATOM 5488 N N . GLU B 1 128 ? 116.858 150.827 162.699 1.00 85.64 326 GLU C N 1
ATOM 5489 C CA . GLU B 1 128 ? 116.187 152.128 162.874 1.00 85.64 326 GLU C CA 1
ATOM 5490 C C . GLU B 1 128 ? 114.913 152.216 162.014 1.00 85.64 326 GLU C C 1
ATOM 5491 O O . GLU B 1 128 ? 113.863 152.659 162.488 1.00 85.64 326 GLU C O 1
ATOM 5503 N N . LEU B 1 129 ? 114.968 151.791 160.748 1.00 83.45 327 LEU C N 1
ATOM 5504 C CA . LEU B 1 129 ? 113.832 151.783 159.819 1.00 83.45 327 LEU C CA 1
ATOM 5505 C C . LEU B 1 129 ? 112.817 150.649 160.041 1.00 83.45 327 LEU C C 1
ATOM 5506 O O . LEU B 1 129 ? 111.732 150.705 159.458 1.00 83.45 327 LEU C O 1
ATOM 5522 N N . GLY B 1 130 ? 113.108 149.661 160.898 1.00 90.76 328 GLY C N 1
ATOM 5523 C CA . GLY B 1 130 ? 112.157 148.658 161.348 1.00 90.76 328 GLY C CA 1
ATOM 5524 C C . GLY B 1 130 ? 111.991 147.440 160.425 1.00 90.76 328 GLY C C 1
ATOM 5525 O O . GLY B 1 130 ? 110.862 146.955 160.248 1.00 90.76 328 GLY C O 1
ATOM 5529 N N . MET B 1 131 ? 113.069 146.942 159.813 1.00 91.73 329 MET C N 1
ATOM 5530 C CA . MET B 1 131 ? 113.032 145.608 159.198 1.00 91.73 329 MET C CA 1
ATOM 5531 C C . MET B 1 131 ? 112.698 144.516 160.259 1.00 91.73 329 MET C C 1
ATOM 5532 O O . MET B 1 131 ? 113.071 144.679 161.429 1.00 91.73 329 MET C O 1
ATOM 5546 N N . PRO B 1 132 ? 112.030 143.403 159.917 1.00 96.56 330 PRO C N 1
ATOM 5547 C CA . PRO B 1 132 ? 111.685 142.361 160.901 1.00 96.56 330 PRO C CA 1
ATOM 5548 C C . PRO B 1 132 ? 112.891 141.651 161.536 1.00 96.56 330 PRO C C 1
ATOM 5549 O O . PRO B 1 132 ? 113.906 141.420 160.890 1.00 96.56 330 PRO C O 1
ATOM 5560 N N . ASN B 1 133 ? 112.751 141.287 162.818 1.00 94.27 331 ASN C N 1
ATOM 5561 C CA . ASN B 1 133 ? 113.812 140.729 163.690 1.00 94.27 331 ASN C CA 1
ATOM 5562 C C . ASN B 1 133 ? 114.641 139.636 163.009 1.00 94.27 331 ASN C C 1
ATOM 5563 O O . ASN B 1 133 ? 115.855 139.725 162.937 1.00 94.27 331 ASN C O 1
ATOM 5574 N N . GLU B 1 134 ? 113.978 138.607 162.470 1.00 94.54 332 GLU C N 1
ATOM 5575 C CA . GLU B 1 134 ? 114.622 137.422 161.902 1.00 94.54 332 GLU C CA 1
ATOM 5576 C C . GLU B 1 134 ? 115.404 137.749 160.598 1.00 94.54 332 GLU C C 1
ATOM 5577 O O . GLU B 1 134 ? 116.385 137.082 160.267 1.00 94.54 332 GLU C O 1
ATOM 5589 N N . GLU B 1 135 ? 115.005 138.797 159.876 1.00 92.54 333 GLU C N 1
ATOM 5590 C CA . GLU B 1 135 ? 115.732 139.254 158.695 1.00 92.54 333 GLU C CA 1
ATOM 5591 C C . GLU B 1 135 ? 117.044 139.966 159.067 1.00 92.54 333 GLU C C 1
ATOM 5592 O O . GLU B 1 135 ? 118.084 139.671 158.485 1.00 92.54 333 GLU C O 1
ATOM 5604 N N . LEU B 1 136 ? 117.058 140.787 160.113 1.00 86.17 334 LEU C N 1
ATOM 5605 C CA . LEU B 1 136 ? 118.307 141.292 160.667 1.00 86.17 334 LEU C CA 1
ATOM 5606 C C . LEU B 1 136 ? 119.188 140.137 161.141 1.00 86.17 334 LEU C C 1
ATOM 5607 O O . LEU B 1 136 ? 120.374 140.090 160.833 1.00 86.17 334 LEU C O 1
ATOM 5623 N N . ILE B 1 137 ? 118.595 139.204 161.890 1.00 85.57 335 ILE C N 1
ATOM 5624 C CA . ILE B 1 137 ? 119.306 138.071 162.431 1.00 85.57 335 ILE C CA 1
ATOM 5625 C C . ILE B 1 137 ? 119.911 137.224 161.320 1.00 85.57 335 ILE C C 1
ATOM 5626 O O . ILE B 1 137 ? 121.072 136.866 161.440 1.00 85.57 335 ILE C O 1
ATOM 5642 N N . LYS B 1 138 ? 119.229 137.045 160.186 1.00 75.31 336 LYS C N 1
ATOM 5643 C CA . LYS B 1 138 ? 119.856 136.406 159.047 1.00 75.31 336 LYS C CA 1
ATOM 5644 C C . LYS B 1 138 ? 121.118 137.126 158.561 1.00 75.31 336 LYS C C 1
ATOM 5645 O O . LYS B 1 138 ? 122.157 136.488 158.445 1.00 75.31 336 LYS C O 1
ATOM 5664 N N . LEU B 1 139 ? 121.057 138.448 158.305 1.00 68.57 337 LEU C N 1
ATOM 5665 C CA . LEU B 1 139 ? 122.233 139.196 157.890 1.00 68.57 337 LEU C CA 1
ATOM 5666 C C . LEU B 1 139 ? 123.323 139.165 158.964 1.00 68.57 337 LEU C C 1
ATOM 5667 O O . LEU B 1 139 ? 124.505 139.128 158.630 1.00 68.57 337 LEU C O 1
ATOM 5683 N N . LEU B 1 140 ? 122.964 139.155 160.242 1.00 70.87 338 LEU C N 1
ATOM 5684 C CA . LEU B 1 140 ? 123.956 139.058 161.316 1.00 70.87 338 LEU C CA 1
ATOM 5685 C C . LEU B 1 140 ? 124.601 137.668 161.345 1.00 70.87 338 LEU C C 1
ATOM 5686 O O . LEU B 1 140 ? 125.809 137.595 161.500 1.00 70.87 338 LEU C O 1
ATOM 5702 N N . GLU B 1 141 ? 123.857 136.593 161.126 1.00 74.96 339 GLU C N 1
ATOM 5703 C CA . GLU B 1 141 ? 124.466 135.272 160.971 1.00 74.96 339 GLU C CA 1
ATOM 5704 C C . GLU B 1 141 ? 125.425 135.255 159.785 1.00 74.96 339 GLU C C 1
ATOM 5705 O O . GLU B 1 141 ? 126.565 134.817 159.889 1.00 74.96 339 GLU C O 1
ATOM 5717 N N . GLU B 1 142 ? 124.979 135.720 158.627 1.00 64.18 340 GLU C N 1
ATOM 5718 C CA . GLU B 1 142 ? 125.797 135.793 157.418 1.00 64.18 340 GLU C CA 1
ATOM 5719 C C . GLU B 1 142 ? 127.069 136.614 157.640 1.00 64.18 340 GLU C C 1
ATOM 5720 O O . GLU B 1 142 ? 128.176 136.191 157.307 1.00 64.18 340 GLU C O 1
ATOM 5732 N N . LEU B 1 143 ? 126.992 137.821 158.232 1.00 59.27 341 LEU C N 1
ATOM 5733 C CA . LEU B 1 143 ? 128.142 138.652 158.463 1.00 59.27 341 LEU C CA 1
ATOM 5734 C C . LEU B 1 143 ? 129.030 138.081 159.550 1.00 59.27 341 LEU C C 1
ATOM 5735 O O . LEU B 1 143 ? 130.245 138.156 159.438 1.00 59.27 341 LEU C O 1
ATOM 5751 N N . VAL B 1 144 ? 128.483 137.413 160.554 1.00 57.28 342 VAL C N 1
ATOM 5752 C CA . VAL B 1 144 ? 129.261 136.607 161.490 1.00 57.28 342 VAL C CA 1
ATOM 5753 C C . VAL B 1 144 ? 129.982 135.500 160.710 1.00 57.28 342 VAL C C 1
ATOM 5754 O O . VAL B 1 144 ? 131.120 135.206 161.040 1.00 57.28 342 VAL C O 1
ATOM 5767 N N . GLU B 1 145 ? 129.399 134.930 159.644 1.00 55.55 343 GLU C N 1
ATOM 5768 C CA . GLU B 1 145 ? 130.102 133.955 158.795 1.00 55.55 343 GLU C CA 1
ATOM 5769 C C . GLU B 1 145 ? 131.268 134.595 158.045 1.00 55.55 343 GLU C C 1
ATOM 5770 O O . GLU B 1 145 ? 132.383 134.054 158.076 1.00 55.55 343 GLU C O 1
ATOM 5782 N N . VAL B 1 146 ? 131.074 135.729 157.382 1.00 38.41 344 VAL C N 1
ATOM 5783 C CA . VAL B 1 146 ? 132.208 136.345 156.666 1.00 38.41 344 VAL C CA 1
ATOM 5784 C C . VAL B 1 146 ? 133.279 136.820 157.634 1.00 38.41 344 VAL C C 1
ATOM 5785 O O . VAL B 1 146 ? 134.464 136.671 157.339 1.00 38.41 344 VAL C O 1
ATOM 5798 N N . LEU B 1 147 ? 132.923 137.333 158.810 1.00 43.49 345 LEU C N 1
ATOM 5799 C CA . LEU B 1 147 ? 133.885 137.633 159.865 1.00 43.49 345 LEU C CA 1
ATOM 5800 C C . LEU B 1 147 ? 134.644 136.362 160.285 1.00 43.49 345 LEU C C 1
ATOM 5801 O O . LEU B 1 147 ? 135.870 136.364 160.389 1.00 43.49 345 LEU C O 1
ATOM 5817 N N . ARG B 1 148 ? 133.943 135.248 160.479 1.00 40.28 346 ARG C N 1
ATOM 5818 C CA . ARG B 1 148 ? 134.554 133.954 160.811 1.00 40.28 346 ARG C CA 1
ATOM 5819 C C . ARG B 1 148 ? 135.565 133.579 159.738 1.00 40.28 346 ARG C C 1
ATOM 5820 O O . ARG B 1 148 ? 136.707 133.305 160.074 1.00 40.28 346 ARG C O 1
ATOM 5841 N N . ILE B 1 149 ? 135.172 133.566 158.471 1.00 37.44 347 ILE C N 1
ATOM 5842 C CA . ILE B 1 149 ? 136.042 133.129 157.364 1.00 37.44 347 ILE C CA 1
ATOM 5843 C C . ILE B 1 149 ? 137.274 134.019 157.274 1.00 37.44 347 ILE C C 1
ATOM 5844 O O . ILE B 1 149 ? 138.386 133.502 157.293 1.00 37.44 347 ILE C O 1
ATOM 5860 N N . LEU B 1 150 ? 137.119 135.350 157.282 1.00 44.02 348 LEU C N 1
ATOM 5861 C CA . LEU B 1 150 ? 138.300 136.224 157.204 1.00 44.02 348 LEU C CA 1
ATOM 5862 C C . LEU B 1 150 ? 139.201 136.125 158.443 1.00 44.02 348 LEU C C 1
ATOM 5863 O O . LEU B 1 150 ? 140.421 136.204 158.275 1.00 44.02 348 LEU C O 1
ATOM 5879 N N . ALA B 1 151 ? 138.653 135.820 159.619 1.00 51.21 349 ALA C N 1
ATOM 5880 C CA . ALA B 1 151 ? 139.469 135.601 160.804 1.00 51.21 349 ALA C CA 1
ATOM 5881 C C . ALA B 1 151 ? 140.336 134.340 160.672 1.00 51.21 349 ALA C C 1
ATOM 5882 O O . ALA B 1 151 ? 141.392 134.261 161.291 1.00 51.21 349 ALA C O 1
ATOM 5889 N N . LEU B 1 152 ? 139.932 133.377 159.850 1.00 51.10 350 LEU C N 1
ATOM 5890 C CA . LEU B 1 152 ? 140.758 132.220 159.492 1.00 51.10 350 LEU C CA 1
ATOM 5891 C C . LEU B 1 152 ? 141.712 132.550 158.336 1.00 51.10 350 LEU C C 1
ATOM 5892 O O . LEU B 1 152 ? 142.891 132.230 158.412 1.00 51.10 350 LEU C O 1
ATOM 5908 N N . ILE B 1 153 ? 141.272 133.234 157.270 1.00 49.47 351 ILE C N 1
ATOM 5909 C CA . ILE B 1 153 ? 142.124 133.537 156.103 1.00 49.47 351 ILE C CA 1
ATOM 5910 C C . ILE B 1 153 ? 143.278 134.476 156.468 1.00 49.47 351 ILE C C 1
ATOM 5911 O O . ILE B 1 153 ? 144.350 134.321 155.888 1.00 49.47 351 ILE C O 1
ATOM 5927 N N . ARG B 1 154 ? 143.104 135.410 157.393 1.00 53.95 352 ARG C N 1
ATOM 5928 C CA . ARG B 1 154 ? 144.212 136.206 157.955 1.00 53.95 352 ARG C CA 1
ATOM 5929 C C . ARG B 1 154 ? 144.122 136.330 159.479 1.00 53.95 352 ARG C C 1
ATOM 5930 O O . ARG B 1 154 ? 143.033 136.447 160.039 1.00 53.95 352 ARG C O 1
ATOM 5951 N N . VAL B 1 155 ? 145.285 136.364 160.121 1.00 76.49 353 VAL C N 1
ATOM 5952 C CA . VAL B 1 155 ? 145.394 136.425 161.573 1.00 76.49 353 VAL C CA 1
ATOM 5953 C C . VAL B 1 155 ? 145.152 137.836 162.134 1.00 76.49 353 VAL C C 1
ATOM 5954 O O . VAL B 1 155 ? 145.919 138.764 161.862 1.00 76.49 353 VAL C O 1
ATOM 5967 N N . ASP B 1 156 ? 144.093 138.008 162.927 1.00 85.74 354 ASP C N 1
ATOM 5968 C CA . ASP B 1 156 ? 143.819 139.178 163.767 1.00 85.74 354 ASP C CA 1
ATOM 5969 C C . ASP B 1 156 ? 142.748 138.839 164.809 1.00 85.74 354 ASP C C 1
ATOM 5970 O O . ASP B 1 156 ? 141.647 138.418 164.447 1.00 85.74 354 ASP C O 1
ATOM 5979 N N . LYS B 1 157 ? 143.027 139.020 166.106 1.00 82.43 355 LYS C N 1
ATOM 5980 C CA . LYS B 1 157 ? 142.044 138.704 167.164 1.00 82.43 355 LYS C CA 1
ATOM 5981 C C . LYS B 1 157 ? 140.765 139.511 167.078 1.00 82.43 355 LYS C C 1
ATOM 5982 O O . LYS B 1 157 ? 139.709 138.951 167.394 1.00 82.43 355 LYS C O 1
ATOM 6001 N N . ARG B 1 158 ? 140.818 140.758 166.635 1.00 86.74 356 ARG C N 1
ATOM 6002 C CA . ARG B 1 158 ? 139.713 141.737 166.779 1.00 86.74 356 ARG C CA 1
ATOM 6003 C C . ARG B 1 158 ? 138.475 141.359 165.998 1.00 86.74 356 ARG C C 1
ATOM 6004 O O . ARG B 1 158 ? 137.356 141.661 166.417 1.00 86.74 356 ARG C O 1
ATOM 6025 N N . VAL B 1 159 ? 138.665 140.689 164.878 1.00 70.79 357 VAL C N 1
ATOM 6026 C CA . VAL B 1 159 ? 137.544 140.349 163.984 1.00 70.79 357 VAL C CA 1
ATOM 6027 C C . VAL B 1 159 ? 136.497 139.498 164.727 1.00 70.79 357 VAL C C 1
ATOM 6028 O O . VAL B 1 159 ? 135.304 139.771 164.627 1.00 70.79 357 VAL C O 1
ATOM 6041 N N . LEU B 1 160 ? 136.926 138.565 165.574 1.00 77.28 358 LEU C N 1
ATOM 6042 C CA . LEU B 1 160 ? 136.027 137.760 166.403 1.00 77.28 358 LEU C CA 1
ATOM 6043 C C . LEU B 1 160 ? 135.255 138.567 167.444 1.00 77.28 358 LEU C C 1
ATOM 6044 O O . LEU B 1 160 ? 134.110 138.244 167.743 1.00 77.28 358 LEU C O 1
ATOM 6060 N N . ASP B 1 161 ? 135.842 139.629 167.981 1.00 84.07 359 ASP C N 1
ATOM 6061 C CA . ASP B 1 161 ? 135.138 140.466 168.974 1.00 84.07 359 ASP C CA 1
ATOM 6062 C C . ASP B 1 161 ? 133.968 141.206 168.333 1.00 84.07 359 ASP C C 1
ATOM 6063 O O . ASP B 1 161 ? 132.861 141.217 168.907 1.00 84.07 359 ASP C O 1
ATOM 6072 N N . LYS B 1 162 ? 134.134 141.745 167.105 1.00 69.04 360 LYS C N 1
ATOM 6073 C CA . LYS B 1 162 ? 133.002 142.315 166.340 1.00 69.04 360 LYS C CA 1
ATOM 6074 C C . LYS B 1 162 ? 131.902 141.276 166.181 1.00 69.04 360 LYS C C 1
ATOM 6075 O O . LYS B 1 162 ? 130.733 141.572 166.410 1.00 69.04 360 LYS C O 1
ATOM 6094 N N . ALA B 1 163 ? 132.267 140.059 165.812 1.00 73.84 361 ALA C N 1
ATOM 6095 C CA . ALA B 1 163 ? 131.310 138.998 165.633 1.00 73.84 361 ALA C CA 1
ATOM 6096 C C . ALA B 1 163 ? 130.602 138.665 166.962 1.00 73.84 361 ALA C C 1
ATOM 6097 O O . ALA B 1 163 ? 129.388 138.479 166.950 1.00 73.84 361 ALA C O 1
ATOM 6104 N N . GLU B 1 164 ? 131.324 138.666 168.092 1.00 85.37 362 GLU C N 1
ATOM 6105 C CA . GLU B 1 164 ? 130.721 138.418 169.386 1.00 85.37 362 GLU C CA 1
ATOM 6106 C C . GLU B 1 164 ? 129.680 139.494 169.713 1.00 85.37 362 GLU C C 1
ATOM 6107 O O . GLU B 1 164 ? 128.559 139.171 170.112 1.00 85.37 362 GLU C O 1
ATOM 6119 N N . VAL B 1 165 ? 130.024 140.765 169.499 1.00 83.07 363 VAL C N 1
ATOM 6120 C CA . VAL B 1 165 ? 129.097 141.880 169.661 1.00 83.07 363 VAL C CA 1
ATOM 6121 C C . VAL B 1 165 ? 127.873 141.663 168.779 1.00 83.07 363 VAL C C 1
ATOM 6122 O O . VAL B 1 165 ? 126.741 141.756 169.262 1.00 83.07 363 VAL C O 1
ATOM 6135 N N . CYS B 1 166 ? 128.065 141.294 167.524 1.00 79.67 364 CYS C N 1
ATOM 6136 C CA . CYS B 1 166 ? 126.967 141.025 166.618 1.00 79.67 364 CYS C CA 1
ATOM 6137 C C . CYS B 1 166 ? 126.089 139.836 167.042 1.00 79.67 364 CYS C C 1
ATOM 6138 O O . CYS B 1 166 ? 124.883 139.915 166.877 1.00 79.67 364 CYS C O 1
ATOM 6146 N N . ILE B 1 167 ? 126.647 138.792 167.627 1.00 89.11 365 ILE C N 1
ATOM 6147 C CA . ILE B 1 167 ? 125.860 137.657 168.166 1.00 89.11 365 ILE C CA 1
ATOM 6148 C C . ILE B 1 167 ? 124.966 138.151 169.327 1.00 89.11 365 ILE C C 1
ATOM 6149 O O . ILE B 1 167 ? 123.797 137.778 169.414 1.00 89.11 365 ILE C O 1
ATOM 6165 N N . GLU B 1 168 ? 125.491 139.026 170.170 1.00 94.90 366 GLU C N 1
ATOM 6166 C CA . GLU B 1 168 ? 124.696 139.641 171.235 1.00 94.90 366 GLU C CA 1
ATOM 6167 C C . GLU B 1 168 ? 123.597 140.568 170.700 1.00 94.90 366 GLU C C 1
ATOM 6168 O O . GLU B 1 168 ? 122.562 140.679 171.371 1.00 94.90 366 GLU C O 1
ATOM 6180 N N . GLU B 1 169 ? 123.749 141.177 169.517 1.00 97.86 367 GLU C N 1
ATOM 6181 C CA . GLU B 1 169 ? 122.593 141.813 168.855 1.00 97.86 367 GLU C CA 1
ATOM 6182 C C . GLU B 1 169 ? 121.493 140.833 168.496 1.00 97.86 367 GLU C C 1
ATOM 6183 O O . GLU B 1 169 ? 120.316 141.163 168.586 1.00 97.86 367 GLU C O 1
ATOM 6195 N N . MET B 1 170 ? 121.837 139.607 168.124 1.00 99.95 368 MET C N 1
ATOM 6196 C CA . MET B 1 170 ? 120.843 138.581 167.813 1.00 99.95 368 MET C CA 1
ATOM 6197 C C . MET B 1 170 ? 120.166 138.097 169.086 1.00 99.95 368 MET C C 1
ATOM 6198 O O . MET B 1 170 ? 118.978 137.832 169.101 1.00 99.95 368 MET C O 1
ATOM 6212 N N . GLU B 1 171 ? 120.915 137.979 170.194 1.00 108.48 369 GLU C N 1
ATOM 6213 C CA . GLU B 1 171 ? 120.371 137.691 171.525 1.00 108.48 369 GLU C CA 1
ATOM 6214 C C . GLU B 1 171 ? 119.408 138.786 171.976 1.00 108.48 369 GLU C C 1
ATOM 6215 O O . GLU B 1 171 ? 118.305 138.495 172.408 1.00 108.48 369 GLU C O 1
ATOM 6227 N N . GLU B 1 172 ? 119.765 140.051 171.787 1.00 104.06 370 GLU C N 1
ATOM 6228 C CA . GLU B 1 172 ? 118.893 141.202 172.082 1.00 104.06 370 GLU C CA 1
ATOM 6229 C C . GLU B 1 172 ? 117.632 141.180 171.224 1.00 104.06 370 GLU C C 1
ATOM 6230 O O . GLU B 1 172 ? 116.518 141.307 171.754 1.00 104.06 370 GLU C O 1
ATOM 6242 N N . LEU B 1 173 ? 117.782 140.962 169.917 1.00 105.65 371 LEU C N 1
ATOM 6243 C CA . LEU B 1 173 ? 116.681 140.998 168.947 1.00 105.65 371 LEU C CA 1
ATOM 6244 C C . LEU B 1 173 ? 115.832 139.726 168.968 1.00 105.65 371 LEU C C 1
ATOM 6245 O O . LEU B 1 173 ? 114.710 139.711 168.443 1.00 105.65 371 LEU C O 1
ATOM 6261 N N . GLY B 1 174 ? 116.349 138.655 169.574 1.00 110.38 372 GLY C N 1
ATOM 6262 C CA . GLY B 1 174 ? 115.653 137.448 169.965 1.00 110.38 372 GLY C CA 1
ATOM 6263 C C . GLY B 1 174 ? 115.870 136.276 169.022 1.00 110.38 372 GLY C C 1
ATOM 6264 O O . GLY B 1 174 ? 115.235 136.187 167.976 1.00 110.38 372 GLY C O 1
ATOM 6268 N N . MET B 1 175 ? 116.751 135.361 169.419 1.00 126.58 373 MET C N 1
ATOM 6269 C CA . MET B 1 175 ? 116.951 134.049 168.770 1.00 126.58 373 MET C CA 1
ATOM 6270 C C . MET B 1 175 ? 117.327 132.987 169.835 1.00 126.58 373 MET C C 1
ATOM 6271 O O . MET B 1 175 ? 118.064 133.336 170.754 1.00 126.58 373 MET C O 1
ATOM 6285 N N . PRO B 1 176 ? 116.912 131.709 169.742 1.00 130.24 374 PRO C N 1
ATOM 6286 C CA . PRO B 1 176 ? 117.280 130.671 170.708 1.00 130.24 374 PRO C CA 1
ATOM 6287 C C . PRO B 1 176 ? 118.776 130.394 170.845 1.00 130.24 374 PRO C C 1
ATOM 6288 O O . PRO B 1 176 ? 119.588 130.604 169.941 1.00 130.24 374 PRO C O 1
ATOM 6299 N N . GLU B 1 177 ? 119.144 129.957 172.042 1.00 130.35 375 GLU C N 1
ATOM 6300 C CA . GLU B 1 177 ? 120.535 129.976 172.488 1.00 130.35 375 GLU C CA 1
ATOM 6301 C C . GLU B 1 177 ? 121.389 128.867 171.892 1.00 130.35 375 GLU C C 1
ATOM 6302 O O . GLU B 1 177 ? 122.615 128.972 171.935 1.00 130.35 375 GLU C O 1
ATOM 6314 N N . GLU B 1 178 ? 120.828 127.822 171.297 1.00 132.54 376 GLU C N 1
ATOM 6315 C CA . GLU B 1 178 ? 121.664 126.736 170.757 1.00 132.54 376 GLU C CA 1
ATOM 6316 C C . GLU B 1 178 ? 122.466 127.222 169.552 1.00 132.54 376 GLU C C 1
ATOM 6317 O O . GLU B 1 178 ? 123.656 126.905 169.431 1.00 132.54 376 GLU C O 1
ATOM 6329 N N . LYS B 1 179 ? 121.855 128.084 168.738 1.00 124.55 377 LYS C N 1
ATOM 6330 C CA . LYS B 1 179 ? 122.530 128.795 167.670 1.00 124.55 377 LYS C CA 1
ATOM 6331 C C . LYS B 1 179 ? 123.664 129.666 168.229 1.00 124.55 377 LYS C C 1
ATOM 6332 O O . LYS B 1 179 ? 124.779 129.611 167.739 1.00 124.55 377 LYS C O 1
ATOM 6351 N N . ILE B 1 180 ? 123.388 130.424 169.295 1.00 120.19 378 ILE C N 1
ATOM 6352 C CA . ILE B 1 180 ? 124.372 131.252 169.991 1.00 120.19 378 ILE C CA 1
ATOM 6353 C C . ILE B 1 180 ? 125.531 130.392 170.464 1.00 120.19 378 ILE C C 1
ATOM 6354 O O . ILE B 1 180 ? 126.680 130.729 170.187 1.00 120.19 378 ILE C O 1
ATOM 6370 N N . LYS B 1 181 ? 125.259 129.271 171.129 1.00 117.54 379 LYS C N 1
ATOM 6371 C CA . LYS B 1 181 ? 126.302 128.423 171.696 1.00 117.54 379 LYS C CA 1
ATOM 6372 C C . LYS B 1 181 ? 127.132 127.763 170.610 1.00 117.54 379 LYS C C 1
ATOM 6373 O O . LYS B 1 181 ? 128.354 127.781 170.697 1.00 117.54 379 LYS C O 1
ATOM 6392 N N . GLU B 1 182 ? 126.516 127.268 169.530 1.00 111.86 380 GLU C N 1
ATOM 6393 C CA . GLU B 1 182 ? 127.236 126.744 168.351 1.00 111.86 380 GLU C CA 1
ATOM 6394 C C . GLU B 1 182 ? 128.173 127.816 167.766 1.00 111.86 380 GLU C C 1
ATOM 6395 O O . GLU B 1 182 ? 129.364 127.587 167.592 1.00 111.86 380 GLU C O 1
ATOM 6407 N N . LEU B 1 183 ? 127.641 129.006 167.494 1.00 109.20 381 LEU C N 1
ATOM 6408 C CA . LEU B 1 183 ? 128.412 130.112 166.933 1.00 109.20 381 LEU C CA 1
ATOM 6409 C C . LEU B 1 183 ? 129.567 130.490 167.873 1.00 109.20 381 LEU C C 1
ATOM 6410 O O . LEU B 1 183 ? 130.695 130.619 167.410 1.00 109.20 381 LEU C O 1
ATOM 6426 N N . ARG B 1 184 ? 129.311 130.627 169.173 1.00 106.86 382 ARG C N 1
ATOM 6427 C CA . ARG B 1 184 ? 130.349 130.930 170.139 1.00 106.86 382 ARG C CA 1
ATOM 6428 C C . ARG B 1 184 ? 131.431 129.880 170.111 1.00 106.86 382 ARG C C 1
ATOM 6429 O O . ARG B 1 184 ? 132.591 130.259 170.005 1.00 106.86 382 ARG C O 1
ATOM 6450 N N . GLU B 1 185 ? 131.082 128.594 170.133 1.00 113.51 383 GLU C N 1
ATOM 6451 C CA . GLU B 1 185 ? 132.082 127.529 170.131 1.00 113.51 383 GLU C CA 1
ATOM 6452 C C . GLU B 1 185 ? 132.972 127.620 168.894 1.00 113.51 383 GLU C C 1
ATOM 6453 O O . GLU B 1 185 ? 134.200 127.505 169.001 1.00 113.51 383 GLU C O 1
ATOM 6465 N N . GLU B 1 186 ? 132.376 127.861 167.737 1.00 108.91 384 GLU C N 1
ATOM 6466 C CA . GLU B 1 186 ? 133.139 128.063 166.515 1.00 108.91 384 GLU C CA 1
ATOM 6467 C C . GLU B 1 186 ? 134.068 129.279 166.635 1.00 108.91 384 GLU C C 1
ATOM 6468 O O . GLU B 1 186 ? 135.254 129.156 166.352 1.00 108.91 384 GLU C O 1
ATOM 6480 N N . LEU B 1 187 ? 133.575 130.438 167.082 1.00 95.17 385 LEU C N 1
ATOM 6481 C CA . LEU B 1 187 ? 134.429 131.609 167.220 1.00 95.17 385 LEU C CA 1
ATOM 6482 C C . LEU B 1 187 ? 135.535 131.402 168.260 1.00 95.17 385 LEU C C 1
ATOM 6483 O O . LEU B 1 187 ? 136.663 131.809 168.053 1.00 95.17 385 LEU C O 1
ATOM 6499 N N . LYS B 1 188 ? 135.252 130.704 169.363 1.00 95.97 386 LYS C N 1
ATOM 6500 C CA . LYS B 1 188 ? 136.245 130.368 170.356 1.00 95.97 386 LYS C CA 1
ATOM 6501 C C . LYS B 1 188 ? 137.281 129.414 169.772 1.00 95.97 386 LYS C C 1
ATOM 6502 O O . LYS B 1 188 ? 138.470 129.628 170.002 1.00 95.97 386 LYS C O 1
ATOM 6521 N N . PHE B 1 189 ? 136.888 128.459 168.948 1.00 99.36 387 PHE C N 1
ATOM 6522 C CA . PHE B 1 189 ? 137.851 127.648 168.219 1.00 99.36 387 PHE C CA 1
ATOM 6523 C C . PHE B 1 189 ? 138.774 128.519 167.347 1.00 99.36 387 PHE C C 1
ATOM 6524 O O . PHE B 1 189 ? 139.989 128.328 167.388 1.00 99.36 387 PHE C O 1
ATOM 6541 N N . VAL B 1 190 ? 138.226 129.506 166.633 1.00 91.27 388 VAL C N 1
ATOM 6542 C CA . VAL B 1 190 ? 139.087 130.407 165.852 1.00 91.27 388 VAL C CA 1
ATOM 6543 C C . VAL B 1 190 ? 140.012 131.245 166.755 1.00 91.27 388 VAL C C 1
ATOM 6544 O O . VAL B 1 190 ? 141.183 131.410 166.435 1.00 91.27 388 VAL C O 1
ATOM 6557 N N . ARG B 1 191 ? 139.540 131.710 167.915 1.00 92.96 389 ARG C N 1
ATOM 6558 C CA . ARG B 1 191 ? 140.409 132.388 168.890 1.00 92.96 389 ARG C CA 1
ATOM 6559 C C . ARG B 1 191 ? 141.507 131.461 169.395 1.00 92.96 389 ARG C C 1
ATOM 6560 O O . ARG B 1 191 ? 142.668 131.867 169.450 1.00 92.96 389 ARG C O 1
ATOM 6581 N N . GLU B 1 192 ? 141.185 130.218 169.720 1.00 98.21 390 GLU C N 1
ATOM 6582 C CA . GLU B 1 192 ? 142.179 129.247 170.145 1.00 98.21 390 GLU C CA 1
ATOM 6583 C C . GLU B 1 192 ? 143.234 128.974 169.067 1.00 98.21 390 GLU C C 1
ATOM 6584 O O . GLU B 1 192 ? 144.383 128.727 169.410 1.00 98.21 390 GLU C O 1
ATOM 6596 N N . ILE B 1 193 ? 142.897 129.078 167.781 1.00 92.85 391 ILE C N 1
ATOM 6597 C CA . ILE B 1 193 ? 143.897 128.998 166.711 1.00 92.85 391 ILE C CA 1
ATOM 6598 C C . ILE B 1 193 ? 144.728 130.282 166.686 1.00 92.85 391 ILE C C 1
ATOM 6599 O O . ILE B 1 193 ? 145.950 130.204 166.679 1.00 92.85 391 ILE C O 1
ATOM 6615 N N . LEU B 1 194 ? 144.121 131.450 166.736 1.00 88.27 392 LEU C N 1
ATOM 6616 C CA . LEU B 1 194 ? 144.843 132.727 166.743 1.00 88.27 392 LEU C CA 1
ATOM 6617 C C . LEU B 1 194 ? 145.711 132.924 167.991 1.00 88.27 392 LEU C C 1
ATOM 6618 O O . LEU B 1 194 ? 146.747 133.605 167.942 1.00 88.27 392 LEU C O 1
ATOM 6634 N N . ASP B 1 195 ? 145.373 132.282 169.113 1.00 99.90 393 ASP C N 1
ATOM 6635 C CA . ASP B 1 195 ? 146.178 132.275 170.345 1.00 99.90 393 ASP C CA 1
ATOM 6636 C C . ASP B 1 195 ? 147.546 131.646 170.142 1.00 99.90 393 ASP C C 1
ATOM 6637 O O . ASP B 1 195 ? 148.500 132.027 170.814 1.00 99.90 393 ASP C O 1
ATOM 6646 N N . LYS B 1 196 ? 147.658 130.699 169.204 1.00 98.00 394 LYS C N 1
ATOM 6647 C CA . LYS B 1 196 ? 148.944 130.081 168.843 1.00 98.00 394 LYS C CA 1
ATOM 6648 C C . LYS B 1 196 ? 149.948 131.064 168.221 1.00 98.00 394 LYS C C 1
ATOM 6649 O O . LYS B 1 196 ? 151.141 130.784 168.292 1.00 98.00 394 LYS C O 1
ATOM 6668 N N . ILE B 1 197 ? 149.492 132.170 167.628 1.00 91.72 395 ILE C N 1
ATOM 6669 C CA . ILE B 1 197 ? 150.269 132.991 166.684 1.00 91.72 395 ILE C CA 1
ATOM 6670 C C . ILE B 1 197 ? 150.905 134.187 167.387 1.00 91.72 395 ILE C C 1
ATOM 6671 O O . ILE B 1 197 ? 150.313 135.275 167.371 0.00 91.72 395 ILE C O 1
ATOM 6687 N N . MET C 1 1 ? 116.179 130.931 132.760 1.00 136.00 397 MET E N 1
ATOM 6688 C CA . MET C 1 1 ? 117.312 131.094 133.724 1.00 136.00 397 MET E CA 1
ATOM 6689 C C . MET C 1 1 ? 118.546 130.260 133.381 1.00 136.00 397 MET E C 1
ATOM 6690 O O . MET C 1 1 ? 119.668 130.746 133.511 1.00 136.00 397 MET E O 1
ATOM 6706 N N . GLU C 1 2 ? 118.393 129.003 132.938 1.00 137.93 398 GLU E N 1
ATOM 6707 C CA . GLU C 1 2 ? 119.506 128.111 132.564 1.00 137.93 398 GLU E CA 1
ATOM 6708 C C . GLU C 1 2 ? 120.457 128.678 131.515 1.00 137.93 398 GLU E C 1
ATOM 6709 O O . GLU C 1 2 ? 121.642 128.339 131.518 1.00 137.93 398 GLU E O 1
ATOM 6721 N N . GLU C 1 3 ? 119.998 129.602 130.686 1.00 138.46 399 GLU E N 1
ATOM 6722 C CA . GLU C 1 3 ? 120.817 130.328 129.695 1.00 138.46 399 GLU E CA 1
ATOM 6723 C C . GLU C 1 3 ? 121.922 131.161 130.375 1.00 138.46 399 GLU E C 1
ATOM 6724 O O . GLU C 1 3 ? 123.104 131.019 130.102 1.00 138.46 399 GLU E O 1
ATOM 6736 N N . LYS C 1 4 ? 121.534 131.934 131.411 1.00 130.47 400 LYS E N 1
ATOM 6737 C CA . LYS C 1 4 ? 122.489 132.658 132.242 1.00 130.47 400 LYS E CA 1
ATOM 6738 C C . LYS C 1 4 ? 123.402 131.663 132.926 1.00 130.47 400 LYS E C 1
ATOM 6739 O O . LYS C 1 4 ? 124.600 131.906 133.011 1.00 130.47 400 LYS E O 1
ATOM 6758 N N . ILE C 1 5 ? 122.897 130.537 133.404 1.00 125.00 401 ILE E N 1
ATOM 6759 C CA . ILE C 1 5 ? 123.749 129.532 134.066 1.00 125.00 401 ILE E CA 1
ATOM 6760 C C . ILE C 1 5 ? 124.845 129.015 133.120 1.00 125.00 401 ILE E C 1
ATOM 6761 O O . ILE C 1 5 ? 126.025 129.135 133.414 1.00 125.00 401 ILE E O 1
ATOM 6777 N N . LYS C 1 6 ? 124.486 128.502 131.936 1.00 127.76 402 LYS E N 1
ATOM 6778 C CA . LYS C 1 6 ? 125.519 128.066 130.969 1.00 127.76 402 LYS E CA 1
ATOM 6779 C C . LYS C 1 6 ? 126.394 129.216 130.500 1.00 127.76 402 LYS E C 1
ATOM 6780 O O . LYS C 1 6 ? 127.587 129.009 130.308 1.00 127.76 402 LYS E O 1
ATOM 6799 N N . GLU C 1 7 ? 125.868 130.420 130.329 1.00 127.91 403 GLU E N 1
ATOM 6800 C CA . GLU C 1 7 ? 126.669 131.588 129.983 1.00 127.91 403 GLU E CA 1
ATOM 6801 C C . GLU C 1 7 ? 127.682 131.935 131.065 1.00 127.91 403 GLU E C 1
ATOM 6802 O O . GLU C 1 7 ? 128.803 132.361 130.766 1.00 127.91 403 GLU E O 1
ATOM 6814 N N . LEU C 1 8 ? 127.329 131.754 132.347 1.00 122.68 404 LEU E N 1
ATOM 6815 C CA . LEU C 1 8 ? 128.275 131.900 133.424 1.00 122.68 404 LEU E CA 1
ATOM 6816 C C . LEU C 1 8 ? 129.326 130.765 133.448 1.00 122.68 404 LEU E C 1
ATOM 6817 O O . LEU C 1 8 ? 130.493 131.036 133.702 1.00 122.68 404 LEU E O 1
ATOM 6833 N N . GLU C 1 9 ? 128.987 129.526 133.093 1.00 126.52 405 GLU E N 1
ATOM 6834 C CA . GLU C 1 9 ? 129.999 128.485 132.877 1.00 126.52 405 GLU E CA 1
ATOM 6835 C C . GLU C 1 9 ? 130.911 128.874 131.712 1.00 126.52 405 GLU E C 1
ATOM 6836 O O . GLU C 1 9 ? 132.134 128.804 131.826 1.00 126.52 405 GLU E O 1
ATOM 6848 N N . GLU C 1 10 ? 130.371 129.334 130.603 1.00 125.03 406 GLU E N 1
ATOM 6849 C CA . GLU C 1 10 ? 131.168 129.807 129.476 1.00 125.03 406 GLU E CA 1
ATOM 6850 C C . GLU C 1 10 ? 132.063 130.979 129.875 1.00 125.03 406 GLU E C 1
ATOM 6851 O O . GLU C 1 10 ? 133.220 131.028 129.481 1.00 125.03 406 GLU E O 1
ATOM 6863 N N . LYS C 1 11 ? 131.573 131.924 130.688 1.00 120.56 407 LYS E N 1
ATOM 6864 C CA . LYS C 1 11 ? 132.419 132.988 131.246 1.00 120.56 407 LYS E CA 1
ATOM 6865 C C . LYS C 1 11 ? 133.533 132.410 132.111 1.00 120.56 407 LYS E C 1
ATOM 6866 O O . LYS C 1 11 ? 134.674 132.809 131.930 1.00 120.56 407 LYS E O 1
ATOM 6885 N N . VAL C 1 12 ? 133.259 131.446 133.002 1.00 116.13 408 VAL E N 1
ATOM 6886 C CA . VAL C 1 12 ? 134.319 130.780 133.755 1.00 116.13 408 VAL E CA 1
ATOM 6887 C C . VAL C 1 12 ? 135.372 130.189 132.813 1.00 116.13 408 VAL E C 1
ATOM 6888 O O . VAL C 1 12 ? 136.551 130.490 132.957 1.00 116.13 408 VAL E O 1
ATOM 6901 N N . GLU C 1 13 ? 134.937 129.442 131.785 1.00 123.69 409 GLU E N 1
ATOM 6902 C CA . GLU C 1 13 ? 135.810 128.843 130.800 1.00 123.69 409 GLU E CA 1
ATOM 6903 C C . GLU C 1 13 ? 136.671 129.858 130.074 1.00 123.69 409 GLU E C 1
ATOM 6904 O O . GLU C 1 13 ? 137.890 129.700 129.991 1.00 123.69 409 GLU E O 1
ATOM 6916 N N . GLU C 1 14 ? 136.048 130.918 129.561 1.00 121.47 410 GLU E N 1
ATOM 6917 C CA . GLU C 1 14 ? 136.727 131.946 128.781 1.00 121.47 410 GLU E CA 1
ATOM 6918 C C . GLU C 1 14 ? 137.766 132.678 129.626 1.00 121.47 410 GLU E C 1
ATOM 6919 O O . GLU C 1 14 ? 138.916 132.823 129.241 1.00 121.47 410 GLU E O 1
ATOM 6931 N N . LEU C 1 15 ? 137.353 133.090 130.824 1.00 111.87 411 LEU E N 1
ATOM 6932 C CA . LEU C 1 15 ? 138.238 133.800 131.729 1.00 111.87 411 LEU E CA 1
ATOM 6933 C C . LEU C 1 15 ? 139.329 132.874 132.234 1.00 111.87 411 LEU E C 1
ATOM 6934 O O . LEU C 1 15 ? 140.442 133.359 132.422 1.00 111.87 411 LEU E O 1
ATOM 6950 N N . VAL C 1 16 ? 139.107 131.568 132.413 1.00 110.78 412 VAL E N 1
ATOM 6951 C CA . VAL C 1 16 ? 140.168 130.627 132.781 1.00 110.78 412 VAL E CA 1
ATOM 6952 C C . VAL C 1 16 ? 141.203 130.534 131.686 1.00 110.78 412 VAL E C 1
ATOM 6953 O O . VAL C 1 16 ? 142.398 130.703 131.939 1.00 110.78 412 VAL E O 1
ATOM 6966 N N . LYS C 1 17 ? 140.747 130.349 130.434 1.00 114.19 413 LYS E N 1
ATOM 6967 C CA . LYS C 1 17 ? 141.636 130.250 129.296 1.00 114.19 413 LYS E CA 1
ATOM 6968 C C . LYS C 1 17 ? 142.446 131.522 129.092 1.00 114.19 413 LYS E C 1
ATOM 6969 O O . LYS C 1 17 ? 143.637 131.430 128.823 1.00 114.19 413 LYS E O 1
ATOM 6988 N N . GLU C 1 18 ? 141.852 132.701 129.282 1.00 121.26 414 GLU E N 1
ATOM 6989 C CA . GLU C 1 18 ? 142.582 133.965 129.282 1.00 121.26 414 GLU E CA 1
ATOM 6990 C C . GLU C 1 18 ? 143.563 134.055 130.444 1.00 121.26 414 GLU E C 1
ATOM 6991 O O . GLU C 1 18 ? 144.749 134.310 130.215 1.00 121.26 414 GLU E O 1
ATOM 7003 N N . ALA C 1 19 ? 143.125 133.798 131.676 1.00 107.18 415 ALA E N 1
ATOM 7004 C CA . ALA C 1 19 ? 143.925 133.933 132.893 1.00 107.18 415 ALA E CA 1
ATOM 7005 C C . ALA C 1 19 ? 145.187 133.079 132.837 1.00 107.18 415 ALA E C 1
ATOM 7006 O O . ALA C 1 19 ? 146.272 133.558 133.130 1.00 107.18 415 ALA E O 1
ATOM 7013 N N . LEU C 1 20 ? 145.025 131.822 132.448 1.00 107.77 416 LEU E N 1
ATOM 7014 C CA . LEU C 1 20 ? 146.125 130.857 132.400 1.00 107.77 416 LEU E CA 1
ATOM 7015 C C . LEU C 1 20 ? 147.217 131.232 131.378 1.00 107.77 416 LEU E C 1
ATOM 7016 O O . LEU C 1 20 ? 148.377 130.923 131.582 1.00 107.77 416 LEU E O 1
ATOM 7032 N N . GLU C 1 21 ? 146.852 131.962 130.317 1.00 112.22 417 GLU E N 1
ATOM 7033 C CA . GLU C 1 21 ? 147.841 132.486 129.368 1.00 112.22 417 GLU E CA 1
ATOM 7034 C C . GLU C 1 21 ? 148.378 133.842 129.803 1.00 112.22 417 GLU E C 1
ATOM 7035 O O . GLU C 1 21 ? 149.577 134.087 129.682 1.00 112.22 417 GLU E O 1
ATOM 7047 N N . LYS C 1 22 ? 147.529 134.751 130.308 1.00 104.34 418 LYS E N 1
ATOM 7048 C CA . LYS C 1 22 ? 147.896 136.137 130.684 1.00 104.34 418 LYS E CA 1
ATOM 7049 C C . LYS C 1 22 ? 148.734 136.191 131.966 1.00 104.34 418 LYS E C 1
ATOM 7050 O O . LYS C 1 22 ? 149.538 137.107 132.110 1.00 104.34 418 LYS E O 1
ATOM 7069 N N . LYS C 1 23 ? 148.536 135.213 132.859 1.00 97.55 419 LYS E N 1
ATOM 7070 C CA . LYS C 1 23 ? 149.109 135.079 134.212 1.00 97.55 419 LYS E CA 1
ATOM 7071 C C . LYS C 1 23 ? 148.814 136.264 135.160 1.00 97.55 419 LYS E C 1
ATOM 7072 O O . LYS C 1 23 ? 149.728 136.976 135.558 1.00 97.55 419 LYS E O 1
ATOM 7091 N N . ASP C 1 24 ? 147.548 136.418 135.549 1.00 90.77 420 ASP E N 1
ATOM 7092 C CA . ASP C 1 24 ? 147.159 137.313 136.642 1.00 90.77 420 ASP E CA 1
ATOM 7093 C C . ASP C 1 24 ? 145.835 136.886 137.305 1.00 90.77 420 ASP E C 1
ATOM 7094 O O . ASP C 1 24 ? 144.844 136.621 136.615 1.00 90.77 420 ASP E O 1
ATOM 7103 N N . PRO C 1 25 ? 145.783 136.787 138.651 1.00 77.80 421 PRO E N 1
ATOM 7104 C CA . PRO C 1 25 ? 144.576 136.312 139.354 1.00 77.80 421 PRO E CA 1
ATOM 7105 C C . PRO C 1 25 ? 143.351 137.200 139.190 1.00 77.80 421 PRO E C 1
ATOM 7106 O O . PRO C 1 25 ? 142.232 136.703 139.346 1.00 77.80 421 PRO E O 1
ATOM 7117 N N . ALA C 1 26 ? 143.507 138.487 138.856 1.00 79.71 422 ALA E N 1
ATOM 7118 C CA . ALA C 1 26 ? 142.370 139.387 138.692 1.00 79.71 422 ALA E CA 1
ATOM 7119 C C . ALA C 1 26 ? 141.362 138.896 137.643 1.00 79.71 422 ALA E C 1
ATOM 7120 O O . ALA C 1 26 ? 140.157 139.096 137.805 1.00 79.71 422 ALA E O 1
ATOM 7127 N N . VAL C 1 27 ? 141.856 138.176 136.633 1.00 88.69 423 VAL E N 1
ATOM 7128 C CA . VAL C 1 27 ? 141.009 137.510 135.642 1.00 88.69 423 VAL E CA 1
ATOM 7129 C C . VAL C 1 27 ? 140.178 136.413 136.321 1.00 88.69 423 VAL E C 1
ATOM 7130 O O . VAL C 1 27 ? 138.967 136.333 136.128 1.00 88.69 423 VAL E O 1
ATOM 7143 N N . LEU C 1 28 ? 140.764 135.591 137.202 1.00 81.71 424 LEU E N 1
ATOM 7144 C CA . LEU C 1 28 ? 139.984 134.578 137.929 1.00 81.71 424 LEU E CA 1
ATOM 7145 C C . LEU C 1 28 ? 139.050 135.134 138.997 1.00 81.71 424 LEU E C 1
ATOM 7146 O O . LEU C 1 28 ? 138.016 134.507 139.267 1.00 81.71 424 LEU E O 1
ATOM 7162 N N . LYS C 1 29 ? 139.300 136.331 139.533 1.00 73.67 425 LYS E N 1
ATOM 7163 C CA . LYS C 1 29 ? 138.333 136.947 140.437 1.00 73.67 425 LYS E CA 1
ATOM 7164 C C . LYS C 1 29 ? 136.971 137.079 139.740 1.00 73.67 425 LYS E C 1
ATOM 7165 O O . LYS C 1 29 ? 135.969 136.663 140.320 1.00 73.67 425 LYS E O 1
ATOM 7184 N N . LYS C 1 30 ? 136.930 137.531 138.465 1.00 88.33 426 LYS E N 1
ATOM 7185 C CA . LYS C 1 30 ? 135.669 137.581 137.691 1.00 88.33 426 LYS E CA 1
ATOM 7186 C C . LYS C 1 30 ? 135.040 136.200 137.552 1.00 88.33 426 LYS E C 1
ATOM 7187 O O . LYS C 1 30 ? 133.820 136.083 137.670 1.00 88.33 426 LYS E O 1
ATOM 7206 N N . ALA C 1 31 ? 135.820 135.161 137.305 1.00 84.95 427 ALA E N 1
ATOM 7207 C CA . ALA C 1 31 ? 135.273 133.824 137.162 1.00 84.95 427 ALA E CA 1
ATOM 7208 C C . ALA C 1 31 ? 134.590 133.413 138.476 1.00 84.95 427 ALA E C 1
ATOM 7209 O O . ALA C 1 31 ? 133.436 132.984 138.471 1.00 84.95 427 ALA E O 1
ATOM 7216 N N . LEU C 1 32 ? 135.204 133.694 139.619 1.00 87.28 428 LEU E N 1
ATOM 7217 C CA . LEU C 1 32 ? 134.586 133.455 140.934 1.00 87.28 428 LEU E CA 1
ATOM 7218 C C . LEU C 1 32 ? 133.310 134.283 141.163 1.00 87.28 428 LEU E C 1
ATOM 7219 O O . LEU C 1 32 ? 132.309 133.746 141.626 1.00 87.28 428 LEU E O 1
ATOM 7235 N N . VAL C 1 33 ? 133.300 135.552 140.757 1.00 85.65 429 VAL E N 1
ATOM 7236 C CA . VAL C 1 33 ? 132.060 136.348 140.790 1.00 85.65 429 VAL E CA 1
ATOM 7237 C C . VAL C 1 33 ? 130.953 135.622 140.021 1.00 85.65 429 VAL E C 1
ATOM 7238 O O . VAL C 1 33 ? 129.829 135.493 140.504 1.00 85.65 429 VAL E O 1
ATOM 7251 N N . CYS C 1 34 ? 131.261 135.115 138.831 1.00 89.99 430 CYS E N 1
ATOM 7252 C CA . CYS C 1 34 ? 130.317 134.346 138.007 1.00 89.99 430 CYS E CA 1
ATOM 7253 C C . CYS C 1 34 ? 129.909 133.019 138.680 1.00 89.99 430 CYS E C 1
ATOM 7254 O O . CYS C 1 34 ? 128.759 132.619 138.562 1.00 89.99 430 CYS E O 1
ATOM 7262 N N . VAL C 1 35 ? 130.785 132.368 139.437 1.00 87.34 431 VAL E N 1
ATOM 7263 C CA . VAL C 1 35 ? 130.471 131.200 140.258 1.00 87.34 431 VAL E CA 1
ATOM 7264 C C . VAL C 1 35 ? 129.465 131.565 141.340 1.00 87.34 431 VAL E C 1
ATOM 7265 O O . VAL C 1 35 ? 128.435 130.911 141.492 1.00 87.34 431 VAL E O 1
ATOM 7278 N N . TYR C 1 36 ? 129.686 132.676 142.052 1.00 87.35 432 TYR E N 1
ATOM 7279 C CA . TYR C 1 36 ? 128.744 133.148 143.054 1.00 87.35 432 TYR E CA 1
ATOM 7280 C C . TYR C 1 36 ? 127.396 133.512 142.427 1.00 87.35 432 TYR E C 1
ATOM 7281 O O . TYR C 1 36 ? 126.346 133.194 142.973 1.00 87.35 432 TYR E O 1
ATOM 7299 N N . GLU C 1 37 ? 127.372 134.120 141.248 1.00 100.11 433 GLU E N 1
ATOM 7300 C CA . GLU C 1 37 ? 126.112 134.307 140.532 1.00 100.11 433 GLU E CA 1
ATOM 7301 C C . GLU C 1 37 ? 125.419 132.973 140.196 1.00 100.11 433 GLU E C 1
ATOM 7302 O O . GLU C 1 37 ? 124.222 132.832 140.453 1.00 100.11 433 GLU E O 1
ATOM 7314 N N . MET C 1 38 ? 126.139 131.957 139.708 1.00 97.04 434 MET E N 1
ATOM 7315 C CA . MET C 1 38 ? 125.530 130.638 139.455 1.00 97.04 434 MET E CA 1
ATOM 7316 C C . MET C 1 38 ? 124.990 129.991 140.729 1.00 97.04 434 MET E C 1
ATOM 7317 O O . MET C 1 38 ? 123.932 129.369 140.676 1.00 97.04 434 MET E O 1
ATOM 7331 N N . LYS C 1 39 ? 125.665 130.123 141.862 1.00 96.10 435 LYS E N 1
ATOM 7332 C CA . LYS C 1 39 ? 125.123 129.675 143.154 1.00 96.10 435 LYS E CA 1
ATOM 7333 C C . LYS C 1 39 ? 123.799 130.352 143.442 1.00 96.10 435 LYS E C 1
ATOM 7334 O O . LYS C 1 39 ? 122.840 129.678 143.791 1.00 96.10 435 LYS E O 1
ATOM 7353 N N . LYS C 1 40 ? 123.707 131.685 143.283 1.00 97.82 436 LYS E N 1
ATOM 7354 C CA . LYS C 1 40 ? 122.479 132.436 143.508 1.00 97.82 436 LYS E CA 1
ATOM 7355 C C . LYS C 1 40 ? 121.357 131.990 142.569 1.00 97.82 436 LYS E C 1
ATOM 7356 O O . LYS C 1 40 ? 120.224 131.851 143.004 1.00 97.82 436 LYS E O 1
ATOM 7375 N N . LEU C 1 41 ? 121.696 131.611 141.327 1.00 107.46 437 LEU E N 1
ATOM 7376 C CA . LEU C 1 41 ? 120.754 131.010 140.387 1.00 107.46 437 LEU E CA 1
ATOM 7377 C C . LEU C 1 41 ? 120.463 129.522 140.641 1.00 107.46 437 LEU E C 1
ATOM 7378 O O . LEU C 1 41 ? 119.768 128.912 139.830 1.00 107.46 437 LEU E O 1
ATOM 7394 N N . GLY C 1 42 ? 120.911 128.943 141.754 1.00 110.42 438 GLY E N 1
ATOM 7395 C CA . GLY C 1 42 ? 120.498 127.603 142.180 1.00 110.42 438 GLY E CA 1
ATOM 7396 C C . GLY C 1 42 ? 121.077 126.460 141.334 1.00 110.42 438 GLY E C 1
ATOM 7397 O O . GLY C 1 42 ? 120.524 125.350 141.338 1.00 110.42 438 GLY E O 1
ATOM 7401 N N . MET C 1 43 ? 122.180 126.713 140.626 1.00 104.52 439 MET E N 1
ATOM 7402 C CA . MET C 1 43 ? 122.989 125.679 139.952 1.00 104.52 439 MET E CA 1
ATOM 7403 C C . MET C 1 43 ? 123.305 124.499 140.917 1.00 104.52 439 MET E C 1
ATOM 7404 O O . MET C 1 43 ? 123.605 124.765 142.087 1.00 104.52 439 MET E O 1
ATOM 7418 N N . PRO C 1 44 ? 123.283 123.220 140.475 1.00 104.11 440 PRO E N 1
ATOM 7419 C CA . PRO C 1 44 ? 123.381 122.081 141.381 1.00 104.11 440 PRO E CA 1
ATOM 7420 C C . PRO C 1 44 ? 124.708 122.056 142.152 1.00 104.11 440 PRO E C 1
ATOM 7421 O O . PRO C 1 44 ? 125.774 122.391 141.635 1.00 104.11 440 PRO E O 1
ATOM 7432 N N . ASN C 1 45 ? 124.649 121.687 143.425 1.00 97.11 441 ASN E N 1
ATOM 7433 C CA . ASN C 1 45 ? 125.760 121.862 144.352 1.00 97.11 441 ASN E CA 1
ATOM 7434 C C . ASN C 1 45 ? 127.026 121.130 143.888 1.00 97.11 441 ASN E C 1
ATOM 7435 O O . ASN C 1 45 ? 128.129 121.665 144.000 1.00 97.11 441 ASN E O 1
ATOM 7446 N N . GLU C 1 46 ? 126.860 119.936 143.307 1.00 91.64 442 GLU E N 1
ATOM 7447 C CA . GLU C 1 46 ? 127.975 119.157 142.786 1.00 91.64 442 GLU E CA 1
ATOM 7448 C C . GLU C 1 46 ? 128.607 119.863 141.576 1.00 91.64 442 GLU E C 1
ATOM 7449 O O . GLU C 1 46 ? 129.825 119.929 141.483 1.00 91.64 442 GLU E O 1
ATOM 7461 N N . LYS C 1 47 ? 127.797 120.450 140.685 1.00 86.37 443 LYS E N 1
ATOM 7462 C CA . LYS C 1 47 ? 128.340 121.265 139.574 1.00 86.37 443 LYS E CA 1
ATOM 7463 C C . LYS C 1 47 ? 129.176 122.420 140.106 1.00 86.37 443 LYS E C 1
ATOM 7464 O O . LYS C 1 47 ? 130.270 122.663 139.617 1.00 86.37 443 LYS E O 1
ATOM 7483 N N . LEU C 1 48 ? 128.667 123.119 141.133 1.00 90.87 444 LEU E N 1
ATOM 7484 C CA . LEU C 1 48 ? 129.387 124.207 141.744 1.00 90.87 444 LEU E CA 1
ATOM 7485 C C . LEU C 1 48 ? 130.688 123.721 142.415 1.00 90.87 444 LEU E C 1
ATOM 7486 O O . LEU C 1 48 ? 131.727 124.361 142.271 1.00 90.87 444 LEU E O 1
ATOM 7502 N N . ILE C 1 49 ? 130.656 122.558 143.082 1.00 82.96 445 ILE E N 1
ATOM 7503 C CA . ILE C 1 49 ? 131.877 121.985 143.660 1.00 82.96 445 ILE E CA 1
ATOM 7504 C C . ILE C 1 49 ? 132.884 121.664 142.566 1.00 82.96 445 ILE E C 1
ATOM 7505 O O . ILE C 1 49 ? 134.044 122.035 142.665 1.00 82.96 445 ILE E O 1
ATOM 7521 N N . GLU C 1 50 ? 132.463 121.101 141.420 1.00 85.60 446 GLU E N 1
ATOM 7522 C CA . GLU C 1 50 ? 133.346 120.847 140.299 1.00 85.60 446 GLU E CA 1
ATOM 7523 C C . GLU C 1 50 ? 133.872 122.121 139.635 1.00 85.60 446 GLU E C 1
ATOM 7524 O O . GLU C 1 50 ? 135.061 122.192 139.324 1.00 85.60 446 GLU E O 1
ATOM 7536 N N . LEU C 1 51 ? 133.048 123.149 139.460 1.00 82.91 447 LEU E N 1
ATOM 7537 C CA . LEU C 1 51 ? 133.470 124.457 138.977 1.00 82.91 447 LEU E CA 1
ATOM 7538 C C . LEU C 1 51 ? 134.542 125.071 139.908 1.00 82.91 447 LEU E C 1
ATOM 7539 O O . LEU C 1 51 ? 135.558 125.581 139.442 1.00 82.91 447 LEU E O 1
ATOM 7555 N N . LEU C 1 52 ? 134.340 124.937 141.216 1.00 77.12 448 LEU E N 1
ATOM 7556 C CA . LEU C 1 52 ? 135.282 125.416 142.227 1.00 77.12 448 LEU E CA 1
ATOM 7557 C C . LEU C 1 52 ? 136.584 124.587 142.141 1.00 77.12 448 LEU E C 1
ATOM 7558 O O . LEU C 1 52 ? 137.687 125.147 142.112 1.00 77.12 448 LEU E O 1
ATOM 7574 N N . LYS C 1 53 ? 136.501 123.272 142.009 1.00 77.69 449 LYS E N 1
ATOM 7575 C CA . LYS C 1 53 ? 137.685 122.429 141.772 1.00 77.69 449 LYS E CA 1
ATOM 7576 C C . LYS C 1 53 ? 138.420 122.907 140.516 1.00 77.69 449 LYS E C 1
ATOM 7577 O O . LYS C 1 53 ? 139.608 123.195 140.575 1.00 77.69 449 LYS E O 1
ATOM 7596 N N . LYS C 1 54 ? 137.682 123.131 139.419 1.00 75.71 450 LYS E N 1
ATOM 7597 C CA . LYS C 1 54 ? 138.193 123.708 138.164 1.00 75.71 450 LYS E CA 1
ATOM 7598 C C . LYS C 1 54 ? 138.672 125.168 138.273 1.00 75.71 450 LYS E C 1
ATOM 7599 O O . LYS C 1 54 ? 139.061 125.753 137.266 1.00 75.71 450 LYS E O 1
ATOM 7618 N N . LEU C 1 55 ? 138.717 125.754 139.469 1.00 74.36 451 LEU E N 1
ATOM 7619 C CA . LEU C 1 55 ? 139.459 126.989 139.744 1.00 74.36 451 LEU E CA 1
ATOM 7620 C C . LEU C 1 55 ? 140.602 126.762 140.725 1.00 74.36 451 LEU E C 1
ATOM 7621 O O . LEU C 1 55 ? 141.697 127.245 140.440 1.00 74.36 451 LEU E O 1
ATOM 7637 N N . VAL C 1 56 ? 140.419 126.009 141.797 1.00 69.31 452 VAL E N 1
ATOM 7638 C CA . VAL C 1 56 ? 141.513 125.723 142.711 1.00 69.31 452 VAL E CA 1
ATOM 7639 C C . VAL C 1 56 ? 142.664 125.055 141.941 1.00 69.31 452 VAL E C 1
ATOM 7640 O O . VAL C 1 56 ? 143.816 125.464 142.044 1.00 69.31 452 VAL E O 1
ATOM 7653 N N . GLU C 1 57 ? 142.337 124.091 141.078 1.00 73.77 453 GLU E N 1
ATOM 7654 C CA . GLU C 1 57 ? 143.280 123.370 140.201 1.00 73.77 453 GLU E CA 1
ATOM 7655 C C . GLU C 1 57 ? 143.779 124.226 139.010 1.00 73.77 453 GLU E C 1
ATOM 7656 O O . GLU C 1 57 ? 144.332 123.699 138.048 1.00 73.77 453 GLU E O 1
ATOM 7668 N N . VAL C 1 58 ? 143.607 125.551 139.101 1.00 69.76 454 VAL E N 1
ATOM 7669 C CA . VAL C 1 58 ? 144.238 126.548 138.230 1.00 69.76 454 VAL E CA 1
ATOM 7670 C C . VAL C 1 58 ? 144.913 127.655 139.039 1.00 69.76 454 VAL E C 1
ATOM 7671 O O . VAL C 1 58 ? 146.013 128.078 138.674 1.00 69.76 454 VAL E O 1
ATOM 7684 N N . LEU C 1 59 ? 144.384 128.058 140.190 1.00 59.68 455 LEU E N 1
ATOM 7685 C CA . LEU C 1 59 ? 145.038 129.021 141.075 1.00 59.68 455 LEU E CA 1
ATOM 7686 C C . LEU C 1 59 ? 146.457 128.567 141.461 1.00 59.68 455 LEU E C 1
ATOM 7687 O O . LEU C 1 59 ? 147.404 129.334 141.372 1.00 59.68 455 LEU E O 1
ATOM 7703 N N . LYS C 1 60 ? 146.627 127.295 141.847 1.00 53.06 456 LYS E N 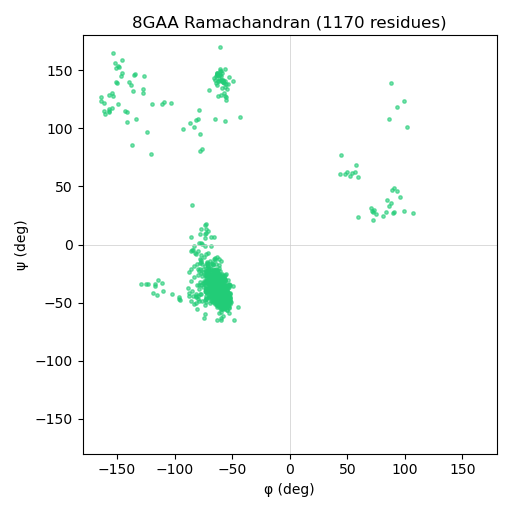1
ATOM 7704 C CA . LYS C 1 60 ? 147.920 126.728 142.200 1.00 53.06 456 LYS E CA 1
ATOM 7705 C C . LYS C 1 60 ? 148.912 126.838 141.043 1.00 53.06 456 LYS E C 1
ATOM 7706 O O . LYS C 1 60 ? 150.035 127.283 141.217 1.00 53.06 456 LYS E O 1
ATOM 7725 N N . LYS C 1 61 ? 148.499 126.425 139.844 1.00 57.69 457 LYS E N 1
ATOM 7726 C CA . LYS C 1 61 ? 149.346 126.434 138.653 1.00 57.69 457 LYS E CA 1
ATOM 7727 C C . LYS C 1 61 ? 149.760 127.859 138.294 1.00 57.69 457 LYS E C 1
ATOM 7728 O O . LYS C 1 61 ? 150.946 128.098 138.052 1.00 57.69 457 LYS E O 1
ATOM 7747 N N . LEU C 1 62 ? 148.857 128.828 138.391 1.00 67.34 458 LEU E N 1
ATOM 7748 C CA . LEU C 1 62 ? 149.228 130.254 138.269 1.00 67.34 458 LEU E CA 1
ATOM 7749 C C . LEU C 1 62 ? 150.241 130.697 139.329 1.00 67.34 458 LEU E C 1
ATOM 7750 O O . LEU C 1 62 ? 151.257 131.296 138.985 1.00 67.34 458 LEU E O 1
ATOM 7766 N N . ALA C 1 63 ? 150.004 130.339 140.575 1.00 56.48 459 ALA E N 1
ATOM 7767 C CA . ALA C 1 63 ? 150.820 130.741 141.711 1.00 56.48 459 ALA E CA 1
ATOM 7768 C C . ALA C 1 63 ? 152.238 130.149 141.703 1.00 56.48 459 ALA E C 1
ATOM 7769 O O . ALA C 1 63 ? 153.122 130.661 142.362 1.00 56.48 459 ALA E O 1
ATOM 7776 N N . LEU C 1 64 ? 152.455 129.050 141.000 1.00 57.52 460 LEU E N 1
ATOM 7777 C CA . LEU C 1 64 ? 153.801 128.526 140.736 1.00 57.52 460 LEU E CA 1
ATOM 7778 C C . LEU C 1 64 ? 154.412 129.183 139.502 1.00 57.52 460 LEU E C 1
ATOM 7779 O O . LEU C 1 64 ? 155.546 129.653 139.548 1.00 57.52 460 LEU E O 1
ATOM 7795 N N . GLU C 1 65 ? 153.696 129.256 138.377 1.00 66.96 461 GLU E N 1
ATOM 7796 C CA . GLU C 1 65 ? 154.257 129.744 137.121 1.00 66.96 461 GLU E CA 1
ATOM 7797 C C . GLU C 1 65 ? 154.629 131.235 137.100 1.00 66.96 461 GLU E C 1
ATOM 7798 O O . GLU C 1 65 ? 155.451 131.660 136.283 1.00 66.96 461 GLU E O 1
ATOM 7810 N N . ARG C 1 66 ? 154.115 132.023 138.039 1.00 69.96 462 ARG E N 1
ATOM 7811 C CA . ARG C 1 66 ? 154.772 133.232 138.539 1.00 69.96 462 ARG E CA 1
ATOM 7812 C C . ARG C 1 66 ? 154.593 133.233 140.065 1.00 69.96 462 ARG E C 1
ATOM 7813 O O . ARG C 1 66 ? 153.510 132.951 140.596 1.00 69.96 462 ARG E O 1
ATOM 7834 N N . VAL C 1 67 ? 155.676 133.578 140.770 1.00 56.10 463 VAL E N 1
ATOM 7835 C CA . VAL C 1 67 ? 155.763 133.342 142.216 1.00 56.10 463 VAL E CA 1
ATOM 7836 C C . VAL C 1 67 ? 155.295 134.532 143.051 1.00 56.10 463 VAL E C 1
ATOM 7837 O O . VAL C 1 67 ? 156.067 135.452 143.323 1.00 56.10 463 VAL E O 1
ATOM 7850 N N . ASP C 1 68 ? 154.060 134.485 143.536 1.00 54.84 464 ASP E N 1
ATOM 7851 C CA . ASP C 1 68 ? 153.596 135.286 144.696 1.00 54.84 464 ASP E CA 1
ATOM 7852 C C . ASP C 1 68 ? 152.546 134.496 145.535 1.00 54.84 464 ASP E C 1
ATOM 7853 O O . ASP C 1 68 ? 151.956 133.545 145.028 1.00 54.84 464 ASP E O 1
ATOM 7862 N N . PRO C 1 69 ? 152.331 134.838 146.823 1.00 54.07 465 PRO E N 1
ATOM 7863 C CA . PRO C 1 69 ? 151.481 134.027 147.701 1.00 54.07 465 PRO E CA 1
ATOM 7864 C C . PRO C 1 69 ? 150.000 134.366 147.614 1.00 54.07 465 PRO E C 1
ATOM 7865 O O . PRO C 1 69 ? 149.163 133.485 147.767 1.00 54.07 465 PRO E O 1
ATOM 7876 N N . ALA C 1 70 ? 149.652 135.623 147.350 1.00 55.85 466 ALA E N 1
ATOM 7877 C CA . ALA C 1 70 ? 148.293 136.123 147.495 1.00 55.85 466 ALA E CA 1
ATOM 7878 C C . ALA C 1 70 ? 147.242 135.414 146.627 1.00 55.85 466 ALA E C 1
ATOM 7879 O O . ALA C 1 70 ? 146.096 135.288 147.069 1.00 55.85 466 ALA E O 1
ATOM 7886 N N . VAL C 1 71 ? 147.621 134.855 145.470 1.00 55.11 467 VAL E N 1
ATOM 7887 C CA . VAL C 1 71 ? 146.761 134.041 144.599 1.00 55.11 467 VAL E CA 1
ATOM 7888 C C . VAL C 1 71 ? 146.084 132.892 145.361 1.00 55.11 467 VAL E C 1
ATOM 7889 O O . VAL C 1 71 ? 144.923 132.565 145.107 1.00 55.11 467 VAL E O 1
ATOM 7902 N N . LEU C 1 72 ? 146.763 132.308 146.345 1.00 51.31 468 LEU E N 1
ATOM 7903 C CA . LEU C 1 72 ? 146.252 131.181 147.125 1.00 51.31 468 LEU E CA 1
ATOM 7904 C C . LEU C 1 72 ? 145.109 131.568 148.088 1.00 51.31 468 LEU E C 1
ATOM 7905 O O . LEU C 1 72 ? 144.329 130.702 148.499 1.00 51.31 468 LEU E O 1
ATOM 7921 N N . ASP C 1 73 ? 144.972 132.852 148.401 1.00 55.37 469 ASP E N 1
ATOM 7922 C CA . ASP C 1 73 ? 143.922 133.304 149.338 1.00 55.37 469 ASP E CA 1
ATOM 7923 C C . ASP C 1 73 ? 142.531 133.023 148.793 1.00 55.37 469 ASP E C 1
ATOM 7924 O O . ASP C 1 73 ? 141.673 132.530 149.532 1.00 55.37 469 ASP E O 1
ATOM 7933 N N . LEU C 1 74 ? 142.323 133.224 147.496 1.00 59.91 470 LEU E N 1
ATOM 7934 C CA . LEU C 1 74 ? 141.097 132.794 146.826 1.00 59.91 470 LEU E CA 1
ATOM 7935 C C . LEU C 1 74 ? 140.834 131.313 147.032 1.00 59.91 470 LEU E C 1
ATOM 7936 O O . LEU C 1 74 ? 139.691 130.919 147.321 1.00 59.91 470 LEU E O 1
ATOM 7952 N N . ALA C 1 75 ? 141.844 130.464 146.870 1.00 55.56 471 ALA E N 1
ATOM 7953 C CA . ALA C 1 75 ? 141.695 129.019 146.998 1.00 55.56 471 ALA E CA 1
ATOM 7954 C C . ALA C 1 75 ? 141.331 128.682 148.439 1.00 55.56 471 ALA E C 1
ATOM 7955 O O . ALA C 1 75 ? 140.410 127.900 148.684 1.00 55.56 471 ALA E O 1
ATOM 7962 N N . LEU C 1 76 ? 141.957 129.333 149.406 1.00 55.74 472 LEU E N 1
ATOM 7963 C CA . LEU C 1 76 ? 141.635 129.100 150.801 1.00 55.74 472 LEU E CA 1
ATOM 7964 C C . LEU C 1 76 ? 140.163 129.440 151.064 1.00 55.74 472 LEU E C 1
ATOM 7965 O O . LEU C 1 76 ? 139.512 128.668 151.742 1.00 55.74 472 LEU E O 1
ATOM 7981 N N . VAL C 1 77 ? 139.623 130.519 150.491 1.00 54.16 473 VAL E N 1
ATOM 7982 C CA . VAL C 1 77 ? 138.195 130.832 150.586 1.00 54.16 473 VAL E CA 1
ATOM 7983 C C . VAL C 1 77 ? 137.332 129.754 149.911 1.00 54.16 473 VAL E C 1
ATOM 7984 O O . VAL C 1 77 ? 136.376 129.241 150.513 1.00 54.16 473 VAL E O 1
ATOM 7997 N N . CYS C 1 78 ? 137.638 129.428 148.662 1.00 63.58 474 CYS E N 1
ATOM 7998 C CA . CYS C 1 78 ? 136.830 128.484 147.894 1.00 63.58 474 CYS E CA 1
ATOM 7999 C C . CYS C 1 78 ? 136.782 127.086 148.518 1.00 63.58 474 CYS E C 1
ATOM 8000 O O . CYS C 1 78 ? 135.832 126.347 148.302 1.00 63.58 474 CYS E O 1
ATOM 8008 N N . VAL C 1 79 ? 137.793 126.710 149.305 1.00 63.04 475 VAL E N 1
ATOM 8009 C CA . VAL C 1 79 ? 137.744 125.455 150.062 1.00 63.04 475 VAL E CA 1
ATOM 8010 C C . VAL C 1 79 ? 136.578 125.499 151.029 1.00 63.04 475 VAL E C 1
ATOM 8011 O O . VAL C 1 79 ? 135.738 124.603 151.002 1.00 63.04 475 VAL E O 1
ATOM 8024 N N . TYR C 1 80 ? 136.399 126.558 151.812 1.00 65.56 476 TYR E N 1
ATOM 8025 C CA . TYR C 1 80 ? 135.240 126.666 152.689 1.00 65.56 476 TYR E CA 1
ATOM 8026 C C . TYR C 1 80 ? 133.940 126.769 151.890 1.00 65.56 476 TYR E C 1
ATOM 8027 O O . TYR C 1 80 ? 132.916 126.263 152.334 1.00 65.56 476 TYR E O 1
ATOM 8045 N N . GLU C 1 81 ? 133.943 127.387 150.721 1.00 74.02 477 GLU E N 1
ATOM 8046 C CA . GLU C 1 81 ? 132.750 127.325 149.854 1.00 74.02 477 GLU E CA 1
ATOM 8047 C C . GLU C 1 81 ? 132.381 125.883 149.480 1.00 74.02 477 GLU E C 1
ATOM 8048 O O . GLU C 1 81 ? 131.228 125.472 149.586 1.00 74.02 477 GLU E O 1
ATOM 8060 N N . MET C 1 82 ? 133.361 125.057 149.115 1.00 76.49 478 MET E N 1
ATOM 8061 C CA . MET C 1 82 ? 133.148 123.641 148.832 1.00 76.49 478 MET E CA 1
ATOM 8062 C C . MET C 1 82 ? 132.682 122.879 150.093 1.00 76.49 478 MET E C 1
ATOM 8063 O O . MET C 1 82 ? 131.800 122.020 150.016 1.00 76.49 478 MET E O 1
ATOM 8077 N N . LYS C 1 83 ? 133.200 123.232 151.278 1.00 77.54 479 LYS E N 1
ATOM 8078 C CA . LYS C 1 83 ? 132.735 122.690 152.552 1.00 77.54 479 LYS E CA 1
ATOM 8079 C C . LYS C 1 83 ? 131.244 122.954 152.715 1.00 77.54 479 LYS E C 1
ATOM 8080 O O . LYS C 1 83 ? 130.492 122.056 153.026 1.00 77.54 479 LYS E O 1
ATOM 8099 N N . GLU C 1 84 ? 130.817 124.187 152.465 1.00 83.60 480 GLU E N 1
ATOM 8100 C CA . GLU C 1 84 ? 129.425 124.594 152.614 1.00 83.60 480 GLU E CA 1
ATOM 8101 C C . GLU C 1 84 ? 128.492 123.894 151.611 1.00 83.60 480 GLU E C 1
ATOM 8102 O O . GLU C 1 84 ? 127.417 123.440 151.994 1.00 83.60 480 GLU E O 1
ATOM 8114 N N . LEU C 1 85 ? 128.892 123.792 150.344 1.00 84.35 481 LEU E N 1
ATOM 8115 C CA . LEU C 1 85 ? 128.140 123.078 149.312 1.00 84.35 481 LEU E CA 1
ATOM 8116 C C . LEU C 1 85 ? 128.081 121.545 149.531 1.00 84.35 481 LEU E C 1
ATOM 8117 O O . LEU C 1 85 ? 127.251 120.878 148.910 1.00 84.35 481 LEU E O 1
ATOM 8133 N N . GLY C 1 86 ? 128.942 120.990 150.397 1.00 95.39 482 GLY E N 1
ATOM 8134 C CA . GLY C 1 86 ? 128.911 119.573 150.783 1.00 95.39 482 GLY E CA 1
ATOM 8135 C C . GLY C 1 86 ? 129.925 118.700 150.054 1.00 95.39 482 GLY E C 1
ATOM 8136 O O . GLY C 1 86 ? 129.683 117.507 149.888 1.00 95.39 482 GLY E O 1
ATOM 8140 N N . MET C 1 87 ? 131.056 119.249 149.632 1.00 95.26 483 MET E N 1
ATOM 8141 C CA . MET C 1 87 ? 132.195 118.453 149.192 1.00 95.26 483 MET E CA 1
ATOM 8142 C C . MET C 1 87 ? 132.561 117.429 150.294 1.00 95.26 483 MET E C 1
ATOM 8143 O O . MET C 1 87 ? 132.554 117.753 151.484 1.00 95.26 483 MET E O 1
ATOM 8157 N N . PRO C 1 88 ? 132.878 116.174 149.915 1.00 91.95 484 PRO E N 1
ATOM 8158 C CA . PRO C 1 88 ? 133.243 115.133 150.880 1.00 91.95 484 PRO E CA 1
ATOM 8159 C C . PRO C 1 88 ? 134.473 115.489 151.725 1.00 91.95 484 PRO E C 1
ATOM 8160 O O . PRO C 1 88 ? 135.453 116.017 151.189 1.00 91.95 484 PRO E O 1
ATOM 8171 N N . ASN C 1 89 ? 134.489 115.141 153.011 1.00 92.61 485 ASN E N 1
ATOM 8172 C CA . ASN C 1 89 ? 135.637 115.359 153.896 1.00 92.61 485 ASN E CA 1
ATOM 8173 C C . ASN C 1 89 ? 136.971 114.789 153.363 1.00 92.61 485 ASN E C 1
ATOM 8174 O O . ASN C 1 89 ? 138.021 115.406 153.519 1.00 92.61 485 ASN E O 1
ATOM 8185 N N . GLU C 1 90 ? 136.936 113.645 152.697 1.00 89.44 486 GLU E N 1
ATOM 8186 C CA . GLU C 1 90 ? 138.098 113.063 152.028 1.00 89.44 486 GLU E CA 1
ATOM 8187 C C . GLU C 1 90 ? 138.581 113.915 150.835 1.00 89.44 486 GLU E C 1
ATOM 8188 O O . GLU C 1 90 ? 139.785 114.074 150.654 1.00 89.44 486 GLU E O 1
ATOM 8200 N N . GLU C 1 91 ? 137.668 114.502 150.052 1.00 88.14 487 GLU E N 1
ATOM 8201 C CA . GLU C 1 91 ? 138.055 115.464 149.007 1.00 88.14 487 GLU E CA 1
ATOM 8202 C C . GLU C 1 91 ? 138.666 116.747 149.622 1.00 88.14 487 GLU E C 1
ATOM 8203 O O . GLU C 1 91 ? 139.711 117.188 149.133 1.00 88.14 487 GLU E O 1
ATOM 8215 N N . LEU C 1 92 ? 138.112 117.283 150.718 1.00 79.07 488 LEU E N 1
ATOM 8216 C CA . LEU C 1 92 ? 138.692 118.417 151.411 1.00 79.07 488 LEU E CA 1
ATOM 8217 C C . LEU C 1 92 ? 140.111 118.082 151.866 1.00 79.07 488 LEU E C 1
ATOM 8218 O O . LEU C 1 92 ? 141.047 118.810 151.570 1.00 79.07 488 LEU E O 1
ATOM 8234 N N . ILE C 1 93 ? 140.261 116.989 152.611 1.00 68.84 489 ILE E N 1
ATOM 8235 C CA . ILE C 1 93 ? 141.540 116.613 153.193 1.00 68.84 489 ILE E CA 1
ATOM 8236 C C . ILE C 1 93 ? 142.569 116.374 152.090 1.00 68.84 489 ILE E C 1
ATOM 8237 O O . ILE C 1 93 ? 143.681 116.883 152.190 1.00 68.84 489 ILE E O 1
ATOM 8253 N N . LYS C 1 94 ? 142.179 115.720 150.993 1.00 68.17 490 LYS E N 1
ATOM 8254 C CA . LYS C 1 94 ? 143.070 115.545 149.849 1.00 68.17 490 LYS E CA 1
ATOM 8255 C C . LYS C 1 94 ? 143.518 116.875 149.297 1.00 68.17 490 LYS E C 1
ATOM 8256 O O . LYS C 1 94 ? 144.700 117.125 149.072 1.00 68.17 490 LYS E O 1
ATOM 8275 N N . LEU C 1 95 ? 142.561 117.756 149.011 1.00 58.64 491 LEU E N 1
ATOM 8276 C CA . LEU C 1 95 ? 142.836 119.023 148.358 1.00 58.64 491 LEU E CA 1
ATOM 8277 C C . LEU C 1 95 ? 143.666 119.927 149.281 1.00 58.64 491 LEU E C 1
ATOM 8278 O O . LEU C 1 95 ? 144.601 120.571 148.828 1.00 58.64 491 LEU E O 1
ATOM 8294 N N . LEU C 1 96 ? 143.386 119.939 150.584 1.00 52.06 492 LEU E N 1
ATOM 8295 C CA . LEU C 1 96 ? 144.143 120.717 151.558 1.00 52.06 492 LEU E CA 1
ATOM 8296 C C . LEU C 1 96 ? 145.563 120.169 151.695 1.00 52.06 492 LEU E C 1
ATOM 8297 O O . LEU C 1 96 ? 146.477 120.982 151.745 1.00 52.06 492 LEU E O 1
ATOM 8313 N N . LYS C 1 97 ? 145.783 118.844 151.675 1.00 57.11 493 LYS E N 1
ATOM 8314 C CA . LYS C 1 97 ? 147.136 118.298 151.532 1.00 57.11 493 LYS E CA 1
ATOM 8315 C C . LYS C 1 97 ? 147.822 118.895 150.297 1.00 57.11 493 LYS E C 1
ATOM 8316 O O . LYS C 1 97 ? 148.899 119.446 150.407 1.00 57.11 493 LYS E O 1
ATOM 8335 N N . GLU C 1 98 ? 147.133 118.918 149.160 1.00 46.81 494 GLU E N 1
ATOM 8336 C CA . GLU C 1 98 ? 147.661 119.459 147.924 1.00 46.81 494 GLU E CA 1
ATOM 8337 C C . GLU C 1 98 ? 148.026 120.948 148.066 1.00 46.81 494 GLU E C 1
ATOM 8338 O O . GLU C 1 98 ? 149.097 121.366 147.651 1.00 46.81 494 GLU E O 1
ATOM 8350 N N . LEU C 1 99 ? 147.147 121.773 148.658 1.00 42.32 495 LEU E N 1
ATOM 8351 C CA . LEU C 1 99 ? 147.409 123.198 148.783 1.00 42.32 495 LEU E CA 1
ATOM 8352 C C . LEU C 1 99 ? 148.529 123.465 149.786 1.00 42.32 495 LEU E C 1
ATOM 8353 O O . LEU C 1 99 ? 149.357 124.344 149.549 1.00 42.32 495 LEU E O 1
ATOM 8369 N N . VAL C 1 100 ? 148.576 122.721 150.901 1.00 41.61 496 VAL E N 1
ATOM 8370 C CA . VAL C 1 100 ? 149.625 122.886 151.905 1.00 41.61 496 VAL E CA 1
ATOM 8371 C C . VAL C 1 100 ? 150.977 122.672 151.249 1.00 41.61 496 VAL E C 1
ATOM 8372 O O . VAL C 1 100 ? 151.912 123.429 151.524 1.00 41.61 496 VAL E O 1
ATOM 8385 N N . GLU C 1 101 ? 151.089 121.731 150.320 1.00 45.50 497 GLU E N 1
ATOM 8386 C CA . GLU C 1 101 ? 152.349 121.540 149.601 1.00 45.50 497 GLU E CA 1
ATOM 8387 C C . GLU C 1 101 ? 152.755 122.765 148.773 1.00 45.50 497 GLU E C 1
ATOM 8388 O O . GLU C 1 101 ? 153.935 123.120 148.761 1.00 45.50 497 GLU E O 1
ATOM 8400 N N . VAL C 1 102 ? 151.854 123.486 148.121 1.00 35.16 498 VAL E N 1
ATOM 8401 C CA . VAL C 1 102 ? 152.251 124.690 147.368 1.00 35.16 498 VAL E CA 1
ATOM 8402 C C . VAL C 1 102 ? 152.637 125.848 148.259 1.00 35.16 498 VAL E C 1
ATOM 8403 O O . VAL C 1 102 ? 153.558 126.587 147.929 1.00 35.16 498 VAL E O 1
ATOM 8416 N N . LEU C 1 103 ? 152.031 125.995 149.437 1.00 32.58 499 LEU E N 1
ATOM 8417 C CA . LEU C 1 103 ? 152.516 126.956 150.439 1.00 32.58 499 LEU E CA 1
ATOM 8418 C C . LEU C 1 103 ? 153.952 126.619 150.819 1.00 32.58 499 LEU E C 1
ATOM 8419 O O . LEU C 1 103 ? 154.839 127.471 150.733 1.00 32.58 499 LEU E O 1
ATOM 8435 N N . ARG C 1 104 ? 154.217 125.359 151.166 1.00 36.20 500 ARG E N 1
ATOM 8436 C CA . ARG C 1 104 ? 155.540 124.880 151.544 1.00 36.20 500 ARG E CA 1
ATOM 8437 C C . ARG C 1 104 ? 156.590 125.212 150.496 1.00 36.20 500 ARG E C 1
ATOM 8438 O O . ARG C 1 104 ? 157.584 125.826 150.852 1.00 36.20 500 ARG E O 1
ATOM 8459 N N . ILE C 1 105 ? 156.387 124.891 149.216 1.00 39.39 501 ILE E N 1
ATOM 8460 C CA . ILE C 1 105 ? 157.376 125.241 148.189 1.00 39.39 501 ILE E CA 1
ATOM 8461 C C . ILE C 1 105 ? 157.485 126.753 148.030 1.00 39.39 501 ILE E C 1
ATOM 8462 O O . ILE C 1 105 ? 158.581 127.285 147.927 1.00 39.39 501 ILE E O 1
ATOM 8478 N N . LEU C 1 106 ? 156.365 127.481 147.984 1.00 44.03 502 LEU E N 1
ATOM 8479 C CA . LEU C 1 106 ? 156.419 128.925 147.678 1.00 44.03 502 LEU E CA 1
ATOM 8480 C C . LEU C 1 106 ? 157.101 129.707 148.832 1.00 44.03 502 LEU E C 1
ATOM 8481 O O . LEU C 1 106 ? 157.844 130.646 148.567 1.00 44.03 502 LEU E O 1
ATOM 8497 N N . ALA C 1 107 ? 156.918 129.275 150.070 1.00 38.89 503 ALA E N 1
ATOM 8498 C CA . ALA C 1 107 ? 157.569 129.841 151.246 1.00 38.89 503 ALA E CA 1
ATOM 8499 C C . ALA C 1 107 ? 159.106 129.687 151.209 1.00 38.89 503 ALA E C 1
ATOM 8500 O O . ALA C 1 107 ? 159.796 130.511 151.786 1.00 38.89 503 ALA E O 1
ATOM 8507 N N . LEU C 1 108 ? 159.655 128.660 150.545 1.00 38.07 504 LEU E N 1
ATOM 8508 C CA . LEU C 1 108 ? 161.084 128.525 150.372 1.00 38.07 504 LEU E CA 1
ATOM 8509 C C . LEU C 1 108 ? 161.581 129.411 149.232 1.00 38.07 504 LEU E C 1
ATOM 8510 O O . LEU C 1 108 ? 162.526 130.174 149.408 1.00 38.07 504 LEU E O 1
ATOM 8526 N N . ILE C 1 109 ? 160.993 129.250 148.036 1.00 42.52 505 ILE E N 1
ATOM 8527 C CA . ILE C 1 109 ? 161.546 129.892 146.833 1.00 42.52 505 ILE E CA 1
ATOM 8528 C C . ILE C 1 109 ? 161.489 131.427 146.866 1.00 42.52 505 ILE E C 1
ATOM 8529 O O . ILE C 1 109 ? 162.314 132.105 146.240 1.00 42.52 505 ILE E O 1
ATOM 8545 N N . ASN C 1 110 ? 160.528 131.979 147.584 1.00 45.77 506 ASN E N 1
ATOM 8546 C CA . ASN C 1 110 ? 160.502 133.396 147.903 1.00 45.77 506 ASN E CA 1
ATOM 8547 C C . ASN C 1 110 ? 160.753 133.541 149.403 1.00 45.77 506 ASN E C 1
ATOM 8548 O O . ASN C 1 110 ? 160.010 132.997 150.200 1.00 45.77 506 ASN E O 1
ATOM 8559 N N . VAL C 1 111 ? 161.797 134.256 149.777 1.00 44.19 507 VAL E N 1
ATOM 8560 C CA . VAL C 1 111 ? 162.340 134.223 151.134 1.00 44.19 507 VAL E CA 1
ATOM 8561 C C . VAL C 1 111 ? 161.498 135.015 152.134 1.00 44.19 507 VAL E C 1
ATOM 8562 O O . VAL C 1 111 ? 161.774 136.176 152.436 1.00 44.19 507 VAL E O 1
ATOM 8575 N N . ASP C 1 112 ? 160.423 134.398 152.642 1.00 51.02 508 ASP E N 1
ATOM 8576 C CA . ASP C 1 112 ? 159.382 135.064 153.443 1.00 51.02 508 ASP E CA 1
ATOM 8577 C C . ASP C 1 112 ? 158.640 134.084 154.394 1.00 51.02 508 ASP E C 1
ATOM 8578 O O . ASP C 1 112 ? 157.966 133.180 153.898 1.00 51.02 508 ASP E O 1
ATOM 8587 N N . PRO C 1 113 ? 158.689 134.239 155.730 1.00 48.56 509 PRO E N 1
ATOM 8588 C CA . PRO C 1 113 ? 158.004 133.362 156.660 1.00 48.56 509 PRO E CA 1
ATOM 8589 C C . PRO C 1 113 ? 156.515 133.665 156.790 1.00 48.56 509 PRO E C 1
ATOM 8590 O O . PRO C 1 113 ? 155.780 132.785 157.224 1.00 48.56 509 PRO E O 1
ATOM 8601 N N . ALA C 1 114 ? 156.026 134.869 156.474 1.00 48.94 510 ALA E N 1
ATOM 8602 C CA . ALA C 1 114 ? 154.661 135.261 156.809 1.00 48.94 510 ALA E CA 1
ATOM 8603 C C . ALA C 1 114 ? 153.582 134.356 156.186 1.00 48.94 510 ALA E C 1
ATOM 8604 O O . ALA C 1 114 ? 152.547 134.107 156.803 1.00 48.94 510 ALA E O 1
ATOM 8611 N N . VAL C 1 115 ? 153.853 133.790 155.011 1.00 48.01 511 VAL E N 1
ATOM 8612 C CA . VAL C 1 115 ? 152.924 132.920 154.331 1.00 48.01 511 VAL E CA 1
ATOM 8613 C C . VAL C 1 115 ? 152.666 131.645 155.129 1.00 48.01 511 VAL E C 1
ATOM 8614 O O . VAL C 1 115 ? 151.565 131.086 155.077 1.00 48.01 511 VAL E O 1
ATOM 8627 N N . LEU C 1 116 ? 153.621 131.182 155.932 1.00 43.73 512 LEU E N 1
ATOM 8628 C CA . LEU C 1 116 ? 153.499 129.905 156.651 1.00 43.73 512 LEU E CA 1
ATOM 8629 C C . LEU C 1 116 ? 152.360 129.887 157.675 1.00 43.73 512 LEU E C 1
ATOM 8630 O O . LEU C 1 116 ? 151.831 128.833 157.998 1.00 43.73 512 LEU E O 1
ATOM 8646 N N . ASP C 1 117 ? 151.936 131.041 158.179 1.00 50.97 513 ASP E N 1
ATOM 8647 C CA . ASP C 1 117 ? 150.791 131.106 159.080 1.00 50.97 513 ASP E CA 1
ATOM 8648 C C . ASP C 1 117 ? 149.564 130.480 158.433 1.00 50.97 513 ASP E C 1
ATOM 8649 O O . ASP C 1 117 ? 148.851 129.699 159.062 1.00 50.97 513 ASP E O 1
ATOM 8658 N N . LYS C 1 118 ? 149.376 130.706 157.130 1.00 51.68 514 LYS E N 1
ATOM 8659 C CA . LYS C 1 118 ? 148.236 130.148 156.383 1.00 51.68 514 LYS E CA 1
ATOM 8660 C C . LYS C 1 118 ? 148.319 128.626 156.332 1.00 51.68 514 LYS E C 1
ATOM 8661 O O . LYS C 1 118 ? 147.307 127.935 156.455 1.00 51.68 514 LYS E O 1
ATOM 8680 N N . ALA C 1 119 ? 149.523 128.077 156.249 1.00 48.21 515 ALA E N 1
ATOM 8681 C CA . ALA C 1 119 ? 149.732 126.642 156.327 1.00 48.21 515 ALA E CA 1
ATOM 8682 C C . ALA C 1 119 ? 149.380 126.155 157.750 1.00 48.21 515 ALA E C 1
ATOM 8683 O O . ALA C 1 119 ? 148.639 125.191 157.876 1.00 48.21 515 ALA E O 1
ATOM 8690 N N . LEU C 1 120 ? 149.817 126.835 158.802 1.00 50.17 516 LEU E N 1
ATOM 8691 C CA . LEU C 1 120 ? 149.431 126.465 160.145 1.00 50.17 516 LEU E CA 1
ATOM 8692 C C . LEU C 1 120 ? 147.911 126.450 160.317 1.00 50.17 516 LEU E C 1
ATOM 8693 O O . LEU C 1 120 ? 147.382 125.463 160.829 1.00 50.17 516 LEU E O 1
ATOM 8709 N N . VAL C 1 121 ? 147.196 127.463 159.819 1.00 51.91 517 VAL E N 1
ATOM 8710 C CA . VAL C 1 121 ? 145.727 127.461 159.848 1.00 51.91 517 VAL E CA 1
ATOM 8711 C C . VAL C 1 121 ? 145.152 126.214 159.185 1.00 51.91 517 VAL E C 1
ATOM 8712 O O . VAL C 1 121 ? 144.292 125.532 159.766 1.00 51.91 517 VAL E O 1
ATOM 8725 N N . CYS C 1 122 ? 145.614 125.885 157.977 1.00 49.49 518 CYS E N 1
ATOM 8726 C CA . CYS C 1 122 ? 145.183 124.679 157.299 1.00 49.49 518 CYS E CA 1
ATOM 8727 C C . CYS C 1 122 ? 145.509 123.380 158.057 1.00 49.49 518 CYS E C 1
ATOM 8728 O O . CYS C 1 122 ? 144.711 122.450 158.028 1.00 49.49 518 CYS E O 1
ATOM 8736 N N . VAL C 1 123 ? 146.626 123.300 158.781 1.00 63.40 519 VAL E N 1
ATOM 8737 C CA . VAL C 1 123 ? 146.959 122.161 159.644 1.00 63.40 519 VAL E CA 1
ATOM 8738 C C . VAL C 1 123 ? 145.862 122.033 160.717 1.00 63.40 519 VAL E C 1
ATOM 8739 O O . VAL C 1 123 ? 145.280 120.967 160.860 1.00 63.40 519 VAL E O 1
ATOM 8752 N N . TYR C 1 124 ? 145.542 123.129 161.432 1.00 79.70 520 TYR E N 1
ATOM 8753 C CA . TYR C 1 124 ? 144.480 123.052 162.433 1.00 79.70 520 TYR E CA 1
ATOM 8754 C C . TYR C 1 124 ? 143.124 122.767 161.803 1.00 79.70 520 TYR E C 1
ATOM 8755 O O . TYR C 1 124 ? 142.313 122.082 162.427 1.00 79.70 520 TYR E O 1
ATOM 8773 N N . LEU C 1 125 ? 142.841 123.223 160.585 1.00 70.57 521 LEU E N 1
ATOM 8774 C CA . LEU C 1 125 ? 141.614 122.845 159.878 1.00 70.57 521 LEU E CA 1
ATOM 8775 C C . LEU C 1 125 ? 141.566 121.335 159.562 1.00 70.57 521 LEU E C 1
ATOM 8776 O O . LEU C 1 125 ? 140.549 120.692 159.755 1.00 70.57 521 LEU E O 1
ATOM 8792 N N . MET C 1 126 ? 142.671 120.729 159.147 1.00 75.09 522 MET E N 1
ATOM 8793 C CA . MET C 1 126 ? 142.690 119.283 158.972 1.00 75.09 522 MET E CA 1
ATOM 8794 C C . MET C 1 126 ? 142.693 118.517 160.298 1.00 75.09 522 MET E C 1
ATOM 8795 O O . MET C 1 126 ? 142.153 117.421 160.373 1.00 75.09 522 MET E O 1
ATOM 8809 N N . LYS C 1 127 ? 143.191 119.095 161.383 1.00 80.15 523 LYS E N 1
ATOM 8810 C CA . LYS C 1 127 ? 142.977 118.607 162.742 1.00 80.15 523 LYS E CA 1
ATOM 8811 C C . LYS C 1 127 ? 141.495 118.587 163.107 1.00 80.15 523 LYS E C 1
ATOM 8812 O O . LYS C 1 127 ? 140.978 117.582 163.592 1.00 80.15 523 LYS E O 1
ATOM 8831 N N . GLU C 1 128 ? 140.755 119.644 162.783 1.00 84.53 524 GLU E N 1
ATOM 8832 C CA . GLU C 1 128 ? 139.309 119.715 162.953 1.00 84.53 524 GLU E CA 1
ATOM 8833 C C . GLU C 1 128 ? 138.598 118.672 162.065 1.00 84.53 524 GLU E C 1
ATOM 8834 O O . GLU C 1 128 ? 137.750 117.938 162.551 1.00 84.53 524 GLU E O 1
ATOM 8846 N N . LEU C 1 129 ? 138.931 118.600 160.776 1.00 85.47 525 LEU E N 1
ATOM 8847 C CA . LEU C 1 129 ? 138.277 117.681 159.854 1.00 85.47 525 LEU E CA 1
ATOM 8848 C C . LEU C 1 129 ? 138.672 116.201 159.984 1.00 85.47 525 LEU E C 1
ATOM 8849 O O . LEU C 1 129 ? 138.015 115.329 159.425 1.00 85.47 525 LEU E O 1
ATOM 8865 N N . GLY C 1 130 ? 139.716 115.915 160.762 1.00 93.85 526 GLY E N 1
ATOM 8866 C CA . GLY C 1 130 ? 140.076 114.556 161.175 1.00 93.85 526 GLY E CA 1
ATOM 8867 C C . GLY C 1 130 ? 141.150 113.851 160.328 1.00 93.85 526 GLY E C 1
ATOM 8868 O O . GLY C 1 130 ? 141.061 112.650 160.080 1.00 93.85 526 GLY E O 1
ATOM 8872 N N . MET C 1 131 ? 142.205 114.554 159.906 1.00 101.79 527 MET E N 1
ATOM 8873 C CA . MET C 1 131 ? 143.440 113.922 159.463 1.00 101.79 527 MET E CA 1
ATOM 8874 C C . MET C 1 131 ? 144.074 113.110 160.626 1.00 101.79 527 MET E C 1
ATOM 8875 O O . MET C 1 131 ? 143.992 113.532 161.779 1.00 101.79 527 MET E O 1
ATOM 8889 N N . PRO C 1 132 ? 144.735 111.961 160.351 1.00 109.39 528 PRO E N 1
ATOM 8890 C CA . PRO C 1 132 ? 145.429 111.182 161.364 1.00 109.39 528 PRO E CA 1
ATOM 8891 C C . PRO C 1 132 ? 146.590 111.928 162.010 1.00 109.39 528 PRO E C 1
ATOM 8892 O O . PRO C 1 132 ? 147.300 112.682 161.341 1.00 109.39 528 PRO E O 1
ATOM 8903 N N . ASN C 1 133 ? 146.835 111.672 163.291 1.00 110.78 529 ASN E N 1
ATOM 8904 C CA . ASN C 1 133 ? 147.915 112.335 164.024 1.00 110.78 529 ASN E CA 1
ATOM 8905 C C . ASN C 1 133 ? 149.285 112.199 163.360 1.00 110.78 529 ASN E C 1
ATOM 8906 O O . ASN C 1 133 ? 150.085 113.133 163.374 1.00 110.78 529 ASN E O 1
ATOM 8917 N N . GLU C 1 134 ? 149.562 111.037 162.754 1.00 112.45 530 GLU E N 1
ATOM 8918 C CA . GLU C 1 134 ? 150.799 110.748 162.035 1.00 112.45 530 GLU E CA 1
ATOM 8919 C C . GLU C 1 134 ? 150.979 111.630 160.793 1.00 112.45 530 GLU E C 1
ATOM 8920 O O . GLU C 1 134 ? 152.045 112.171 160.497 1.00 112.45 530 GLU E O 1
ATOM 8932 N N . GLU C 1 135 ? 149.895 111.853 160.049 1.00 106.28 531 GLU E N 1
ATOM 8933 C CA . GLU C 1 135 ? 149.920 112.736 158.874 1.00 106.28 531 GLU E CA 1
ATOM 8934 C C . GLU C 1 135 ? 150.014 114.224 159.307 1.00 106.28 531 GLU E C 1
ATOM 8935 O O . GLU C 1 135 ? 150.775 114.994 158.735 1.00 106.28 531 GLU E O 1
ATOM 8947 N N . LEU C 1 136 ? 149.319 114.613 160.374 1.00 96.80 532 LEU E N 1
ATOM 8948 C CA . LEU C 1 136 ? 149.491 115.935 160.952 1.00 96.80 532 LEU E CA 1
ATOM 8949 C C . LEU C 1 136 ? 150.941 116.159 161.359 1.00 96.80 532 LEU E C 1
ATOM 8950 O O . LEU C 1 136 ? 151.562 117.157 161.004 1.00 96.80 532 LEU E O 1
ATOM 8966 N N . ILE C 1 137 ? 151.526 115.182 162.053 1.00 96.47 533 ILE E N 1
ATOM 8967 C CA . ILE C 1 137 ? 152.945 115.182 162.416 1.00 96.47 533 ILE E CA 1
ATOM 8968 C C . ILE C 1 137 ? 153.844 115.345 161.204 1.00 96.47 533 ILE E C 1
ATOM 8969 O O . ILE C 1 137 ? 154.758 116.138 161.245 1.00 96.47 533 ILE E O 1
ATOM 8985 N N . LYS C 1 138 ? 153.581 114.663 160.090 1.00 91.64 534 LYS E N 1
ATOM 8986 C CA . LYS C 1 138 ? 154.328 114.836 158.847 1.00 91.64 534 LYS E CA 1
ATOM 8987 C C . LYS C 1 138 ? 154.361 116.323 158.412 1.00 91.64 534 LYS E C 1
ATOM 8988 O O . LYS C 1 138 ? 155.440 116.895 158.223 1.00 91.64 534 LYS E O 1
ATOM 9007 N N . LEU C 1 139 ? 153.201 116.975 158.313 1.00 84.78 535 LEU E N 1
ATOM 9008 C CA . LEU C 1 139 ? 153.148 118.386 157.929 1.00 84.78 535 LEU E CA 1
ATOM 9009 C C . LEU C 1 139 ? 153.799 119.292 158.981 1.00 84.78 535 LEU E C 1
ATOM 9010 O O . LEU C 1 139 ? 154.447 120.291 158.647 1.00 84.78 535 LEU E O 1
ATOM 9026 N N . LEU C 1 140 ? 153.621 118.967 160.257 1.00 85.66 536 LEU E N 1
ATOM 9027 C CA . LEU C 1 140 ? 154.236 119.748 161.332 1.00 85.66 536 LEU E CA 1
ATOM 9028 C C . LEU C 1 140 ? 155.759 119.630 161.290 1.00 85.66 536 LEU E C 1
ATOM 9029 O O . LEU C 1 140 ? 156.434 120.645 161.373 1.00 85.66 536 LEU E O 1
ATOM 9045 N N . GLU C 1 141 ? 156.326 118.437 161.085 1.00 86.91 537 GLU E N 1
ATOM 9046 C CA . GLU C 1 141 ? 157.763 118.297 160.896 1.00 86.91 537 GLU E CA 1
ATOM 9047 C C . GLU C 1 141 ? 158.240 119.138 159.699 1.00 86.91 537 GLU E C 1
ATOM 9048 O O . GLU C 1 141 ? 159.197 119.893 159.801 1.00 86.91 537 GLU E O 1
ATOM 9060 N N . GLU C 1 142 ? 157.552 119.046 158.563 1.00 70.61 538 GLU E N 1
ATOM 9061 C CA . GLU C 1 142 ? 157.908 119.822 157.379 1.00 70.61 538 GLU E CA 1
ATOM 9062 C C . GLU C 1 142 ? 157.881 121.331 157.647 1.00 70.61 538 GLU E C 1
ATOM 9063 O O . GLU C 1 142 ? 158.821 122.036 157.297 1.00 70.61 538 GLU E O 1
ATOM 9075 N N . LEU C 1 143 ? 156.823 121.835 158.300 1.00 63.76 539 LEU E N 1
ATOM 9076 C CA . LEU C 1 143 ? 156.698 123.266 158.544 1.00 63.76 539 LEU E CA 1
ATOM 9077 C C . LEU C 1 143 ? 157.652 123.715 159.637 1.00 63.76 539 LEU E C 1
ATOM 9078 O O . LEU C 1 143 ? 158.227 124.796 159.527 1.00 63.76 539 LEU E O 1
ATOM 9094 N N . VAL C 1 144 ? 157.973 122.870 160.617 1.00 67.66 540 VAL E N 1
ATOM 9095 C CA . VAL C 1 144 ? 159.106 123.126 161.494 1.00 67.66 540 VAL E CA 1
ATOM 9096 C C . VAL C 1 144 ? 160.377 123.221 160.634 1.00 67.66 540 VAL E C 1
ATOM 9097 O O . VAL C 1 144 ? 161.169 124.129 160.883 1.00 67.66 540 VAL E O 1
ATOM 9110 N N . GLU C 1 145 ? 160.572 122.406 159.604 1.00 59.64 541 GLU E N 1
ATOM 9111 C CA . GLU C 1 145 ? 161.742 122.527 158.712 1.00 59.64 541 GLU E CA 1
ATOM 9112 C C . GLU C 1 145 ? 161.820 123.898 158.031 1.00 59.64 541 GLU E C 1
ATOM 9113 O O . GLU C 1 145 ? 162.845 124.590 158.139 1.00 59.64 541 GLU E O 1
ATOM 9125 N N . VAL C 1 146 ? 160.763 124.325 157.309 1.00 43.35 542 VAL E N 1
ATOM 9126 C CA . VAL C 1 146 ? 160.804 125.613 156.596 1.00 43.35 542 VAL E CA 1
ATOM 9127 C C . VAL C 1 146 ? 160.876 126.807 157.536 1.00 43.35 542 VAL E C 1
ATOM 9128 O O . VAL C 1 146 ? 161.562 127.776 157.223 1.00 43.35 542 VAL E O 1
ATOM 9141 N N . LEU C 1 147 ? 160.272 126.737 158.718 1.00 47.70 543 LEU E N 1
ATOM 9142 C CA . LEU C 1 147 ? 160.512 127.743 159.747 1.00 47.70 543 LEU E CA 1
ATOM 9143 C C . LEU C 1 147 ? 161.987 127.795 160.156 1.00 47.70 543 LEU E C 1
ATOM 9144 O O . LEU C 1 147 ? 162.580 128.873 160.188 1.00 47.70 543 LEU E O 1
ATOM 9160 N N . ARG C 1 148 ? 162.618 126.653 160.411 1.00 43.47 544 ARG E N 1
ATOM 9161 C CA . ARG C 1 148 ? 164.028 126.570 160.800 1.00 43.47 544 ARG E CA 1
ATOM 9162 C C . ARG C 1 148 ? 164.894 127.204 159.706 1.00 43.47 544 ARG E C 1
ATOM 9163 O O . ARG C 1 148 ? 165.759 128.018 160.022 1.00 43.47 544 ARG E O 1
ATOM 9184 N N . ILE C 1 149 ? 164.664 126.858 158.434 1.00 39.92 545 ILE E N 1
ATOM 9185 C CA . ILE C 1 149 ? 165.473 127.348 157.310 1.00 39.92 545 ILE E CA 1
ATOM 9186 C C . ILE C 1 149 ? 165.354 128.882 157.197 1.00 39.92 545 ILE E C 1
ATOM 9187 O O . ILE C 1 149 ? 166.368 129.560 157.191 1.00 39.92 545 ILE E O 1
ATOM 9203 N N . LEU C 1 150 ? 164.140 129.443 157.165 1.00 43.33 546 LEU E N 1
ATOM 9204 C CA . LEU C 1 150 ? 163.957 130.895 157.098 1.00 43.33 546 LEU E CA 1
ATOM 9205 C C . LEU C 1 150 ? 164.474 131.630 158.335 1.00 43.33 546 LEU E C 1
ATOM 9206 O O . LEU C 1 150 ? 165.009 132.732 158.177 1.00 43.33 546 LEU E O 1
ATOM 9222 N N . ALA C 1 151 ? 164.400 131.036 159.523 1.00 51.13 547 ALA E N 1
ATOM 9223 C CA . ALA C 1 151 ? 164.986 131.639 160.712 1.00 51.13 547 ALA E CA 1
ATOM 9224 C C . ALA C 1 151 ? 166.472 131.877 160.494 1.00 51.13 547 ALA E C 1
ATOM 9225 O O . ALA C 1 151 ? 166.965 132.951 160.810 1.00 51.13 547 ALA E O 1
ATOM 9232 N N . LEU C 1 152 ? 167.184 130.921 159.882 1.00 52.25 548 LEU E N 1
ATOM 9233 C CA . LEU C 1 152 ? 168.603 131.070 159.560 1.00 52.25 548 LEU E CA 1
ATOM 9234 C C . LEU C 1 152 ? 168.856 132.030 158.394 1.00 52.25 548 LEU E C 1
ATOM 9235 O O . LEU C 1 152 ? 169.700 132.919 158.503 1.00 52.25 548 LEU E O 1
ATOM 9251 N N . ILE C 1 153 ? 168.157 131.884 157.277 1.00 49.30 549 ILE E N 1
ATOM 9252 C CA . ILE C 1 153 ? 168.448 132.644 156.049 1.00 49.30 549 ILE E CA 1
ATOM 9253 C C . ILE C 1 153 ? 168.177 134.141 156.225 1.00 49.30 549 ILE E C 1
ATOM 9254 O O . ILE C 1 153 ? 168.901 134.958 155.672 1.00 49.30 549 ILE E O 1
ATOM 9270 N N . ARG C 1 154 ? 167.109 134.521 156.935 1.00 56.35 550 ARG E N 1
ATOM 9271 C CA . ARG C 1 154 ? 166.623 135.892 157.029 1.00 56.35 550 ARG E CA 1
ATOM 9272 C C . ARG C 1 154 ? 166.252 136.184 158.472 1.00 56.35 550 ARG E C 1
ATOM 9273 O O . ARG C 1 154 ? 165.138 135.942 158.910 1.00 56.35 550 ARG E O 1
ATOM 9294 N N . VAL C 1 155 ? 167.285 136.594 159.199 1.00 73.15 551 VAL E N 1
ATOM 9295 C CA . VAL C 1 155 ? 167.357 136.469 160.649 1.00 73.15 551 VAL E CA 1
ATOM 9296 C C . VAL C 1 155 ? 166.270 137.248 161.400 1.00 73.15 551 VAL E C 1
ATOM 9297 O O . VAL C 1 155 ? 166.077 138.447 161.212 1.00 73.15 551 VAL E O 1
ATOM 9310 N N . ASP C 1 156 ? 165.558 136.566 162.291 1.00 88.81 552 ASP E N 1
ATOM 9311 C CA . ASP C 1 156 ? 164.550 137.125 163.236 1.00 88.81 552 ASP E CA 1
ATOM 9312 C C . ASP C 1 156 ? 164.282 136.073 164.328 1.00 88.81 552 ASP E C 1
ATOM 9313 O O . ASP C 1 156 ? 163.931 134.957 164.006 1.00 88.81 552 ASP E O 1
ATOM 9322 N N . LYS C 1 157 ? 164.400 136.413 165.612 1.00 87.40 553 LYS E N 1
ATOM 9323 C CA . LYS C 1 157 ? 164.192 135.445 166.693 1.00 87.40 553 LYS E CA 1
ATOM 9324 C C . LYS C 1 157 ? 162.794 134.859 166.739 1.00 87.40 553 LYS E C 1
ATOM 9325 O O . LYS C 1 157 ? 162.649 133.693 167.127 1.00 87.40 553 LYS E O 1
ATOM 9344 N N . ARG C 1 158 ? 161.774 135.625 166.346 1.00 97.68 554 ARG E N 1
ATOM 9345 C CA . ARG C 1 158 ? 160.357 135.325 166.639 1.00 97.68 554 ARG E CA 1
ATOM 9346 C C . ARG C 1 158 ? 159.857 134.086 165.916 1.00 97.68 554 ARG E C 1
ATOM 9347 O O . ARG C 1 158 ? 159.071 133.317 166.480 1.00 97.68 554 ARG E O 1
ATOM 9368 N N . VAL C 1 159 ? 160.336 133.870 164.696 1.00 84.16 555 VAL E N 1
ATOM 9369 C CA . VAL C 1 159 ? 159.883 132.770 163.840 1.00 84.16 555 VAL E CA 1
ATOM 9370 C C . VAL C 1 159 ? 160.002 131.413 164.560 1.00 84.16 555 VAL E C 1
ATOM 9371 O O . VAL C 1 159 ? 159.074 130.581 164.510 1.00 84.16 555 VAL E O 1
ATOM 9384 N N . LEU C 1 160 ? 161.097 131.228 165.301 1.00 86.63 556 LEU E N 1
ATOM 9385 C CA . LEU C 1 160 ? 161.375 129.978 165.979 1.00 86.63 556 LEU E CA 1
ATOM 9386 C C . LEU C 1 160 ? 160.335 129.572 167.031 1.00 86.63 556 LEU E C 1
ATOM 9387 O O . LEU C 1 160 ? 160.067 128.387 167.200 1.00 86.63 556 LEU E O 1
ATOM 9403 N N . ASP C 1 161 ? 159.689 130.529 167.712 1.00 92.58 557 ASP E N 1
ATOM 9404 C CA . ASP C 1 161 ? 158.709 130.205 168.734 1.00 92.58 557 ASP E CA 1
ATOM 9405 C C . ASP C 1 161 ? 157.475 129.529 168.115 1.00 92.58 557 ASP E C 1
ATOM 9406 O O . ASP C 1 161 ? 156.876 128.658 168.743 1.00 92.58 557 ASP E O 1
ATOM 9415 N N . LYS C 1 162 ? 157.080 129.910 166.880 1.00 83.97 558 LYS E N 1
ATOM 9416 C CA . LYS C 1 162 ? 155.975 129.213 166.204 1.00 83.97 558 LYS E CA 1
ATOM 9417 C C . LYS C 1 162 ? 156.298 127.742 166.018 1.00 83.97 558 LYS E C 1
ATOM 9418 O O . LYS C 1 162 ? 155.417 126.888 166.186 1.00 83.97 558 LYS E O 1
ATOM 9437 N N . ALA C 1 163 ? 157.554 127.447 165.673 1.00 90.19 559 ALA E N 1
ATOM 9438 C CA . ALA C 1 163 ? 157.996 126.077 165.537 1.00 90.19 559 ALA E CA 1
ATOM 9439 C C . ALA C 1 163 ? 157.959 125.360 166.882 1.00 90.19 559 ALA E C 1
ATOM 9440 O O . ALA C 1 163 ? 157.451 124.249 166.941 1.00 90.19 559 ALA E O 1
ATOM 9447 N N . GLU C 1 164 ? 158.381 126.000 167.966 1.00 102.77 560 GLU E N 1
ATOM 9448 C CA . GLU C 1 164 ? 158.224 125.398 169.301 1.00 102.77 560 GLU E CA 1
ATOM 9449 C C . GLU C 1 164 ? 156.763 125.055 169.607 1.00 102.77 560 GLU E C 1
ATOM 9450 O O . GLU C 1 164 ? 156.472 123.941 170.037 1.00 102.77 560 GLU E O 1
ATOM 9462 N N . VAL C 1 165 ? 155.825 125.967 169.320 1.00 101.88 561 VAL E N 1
ATOM 9463 C CA . VAL C 1 165 ? 154.402 125.685 169.485 1.00 101.88 561 VAL E CA 1
ATOM 9464 C C . VAL C 1 165 ? 154.014 124.479 168.627 1.00 101.88 561 VAL E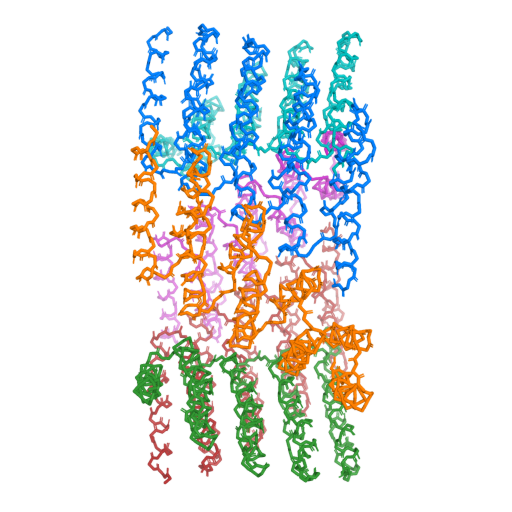 C 1
ATOM 9465 O O . VAL C 1 165 ? 153.287 123.601 169.082 1.00 101.88 561 VAL E O 1
ATOM 9478 N N . CYS C 1 166 ? 154.492 124.388 167.391 1.00 96.15 562 CYS E N 1
ATOM 9479 C CA . CYS C 1 166 ? 154.176 123.281 166.511 1.00 96.15 562 CYS E CA 1
ATOM 9480 C C . CYS C 1 166 ? 154.810 121.954 166.944 1.00 96.15 562 CYS E C 1
ATOM 9481 O O . CYS C 1 166 ? 154.246 120.877 166.717 1.00 96.15 562 CYS E O 1
ATOM 9489 N N . ILE C 1 167 ? 155.948 121.987 167.641 1.00 102.78 563 ILE E N 1
ATOM 9490 C CA . ILE C 1 167 ? 156.487 120.804 168.299 1.00 102.78 563 ILE E CA 1
ATOM 9491 C C . ILE C 1 167 ? 155.552 120.400 169.439 1.00 102.78 563 ILE E C 1
ATOM 9492 O O . ILE C 1 167 ? 155.259 119.207 169.587 1.00 102.78 563 ILE E O 1
ATOM 9508 N N . GLU C 1 168 ? 155.034 121.335 170.226 1.00 109.83 564 GLU E N 1
ATOM 9509 C CA . GLU C 1 168 ? 154.047 121.016 171.250 1.00 109.83 564 GLU E CA 1
ATOM 9510 C C . GLU C 1 168 ? 152.753 120.434 170.672 1.00 109.83 564 GLU E C 1
ATOM 9511 O O . GLU C 1 168 ? 152.093 119.636 171.346 1.00 109.83 564 GLU E O 1
ATOM 9523 N N . GLU C 1 169 ? 152.332 120.817 169.454 1.00 106.80 565 GLU E N 1
ATOM 9524 C CA . GLU C 1 169 ? 151.254 120.088 168.755 1.00 106.80 565 GLU E CA 1
ATOM 9525 C C . GLU C 1 169 ? 151.661 118.650 168.422 1.00 106.80 565 GLU E C 1
ATOM 9526 O O . GLU C 1 169 ? 150.868 117.747 168.638 1.00 106.80 565 GLU E O 1
ATOM 9538 N N . MET C 1 170 ? 152.887 118.365 167.965 1.00 111.10 566 MET E N 1
ATOM 9539 C CA . MET C 1 170 ? 153.303 116.992 167.740 1.00 111.10 566 MET E CA 1
ATOM 9540 C C . MET C 1 170 ? 153.341 116.199 169.057 1.00 111.10 566 MET E C 1
ATOM 9541 O O . MET C 1 170 ? 153.016 115.017 169.075 1.00 111.10 566 MET E O 1
ATOM 9555 N N . GLU C 1 171 ? 153.761 116.845 170.149 1.00 117.20 567 GLU E N 1
ATOM 9556 C CA . GLU C 1 171 ? 153.731 116.264 171.485 1.00 117.20 567 GLU E CA 1
ATOM 9557 C C . GLU C 1 171 ? 152.295 115.936 171.914 1.00 117.20 567 GLU E C 1
ATOM 9558 O O . GLU C 1 171 ? 152.037 114.839 172.418 1.00 117.20 567 GLU E O 1
ATOM 9570 N N . GLU C 1 172 ? 151.351 116.844 171.663 1.00 117.03 568 GLU E N 1
ATOM 9571 C CA . GLU C 1 172 ? 149.916 116.601 171.902 1.00 117.03 568 GLU E CA 1
ATOM 9572 C C . GLU C 1 172 ? 149.328 115.486 171.012 1.00 117.03 568 GLU E C 1
ATOM 9573 O O . GLU C 1 172 ? 148.523 114.685 171.491 1.00 117.03 568 GLU E O 1
ATOM 9585 N N . LEU C 1 173 ? 149.731 115.404 169.769 1.00 117.00 569 LEU E N 1
ATOM 9586 C CA . LEU C 1 173 ? 149.369 114.341 168.845 1.00 117.00 569 LEU E CA 1
ATOM 9587 C C . LEU C 1 173 ? 150.061 113.001 169.177 1.00 117.00 569 LEU E C 1
ATOM 9588 O O . LEU C 1 173 ? 149.642 111.944 168.701 1.00 117.00 569 LEU E O 1
ATOM 9604 N N . GLY C 1 174 ? 151.096 113.066 170.009 1.00 123.04 570 GLY E N 1
ATOM 9605 C CA . GLY C 1 174 ? 151.892 111.947 170.454 1.00 123.04 570 GLY E CA 1
ATOM 9606 C C . GLY C 1 174 ? 153.044 111.603 169.492 1.00 123.04 570 GLY E C 1
ATOM 9607 O O . GLY C 1 174 ? 152.822 111.033 168.424 1.00 123.04 570 GLY E O 1
ATOM 9611 N N . MET C 1 175 ? 154.287 111.905 169.901 1.00 132.20 571 MET E N 1
ATOM 9612 C CA . MET C 1 175 ? 155.516 111.669 169.121 1.00 132.20 571 MET E CA 1
ATOM 9613 C C . MET C 1 175 ? 156.624 111.155 170.041 1.00 132.20 571 MET E C 1
ATOM 9614 O O . MET C 1 175 ? 156.747 111.688 171.150 1.00 132.20 571 MET E O 1
ATOM 9628 N N . PRO C 1 176 ? 157.476 110.181 169.656 1.00 132.09 572 PRO E N 1
ATOM 9629 C CA . PRO C 1 176 ? 158.576 109.686 170.493 1.00 132.09 572 PRO E CA 1
ATOM 9630 C C . PRO C 1 176 ? 159.515 110.820 170.939 1.00 132.09 572 PRO E C 1
ATOM 9631 O O . PRO C 1 176 ? 159.983 111.638 170.140 1.00 132.09 572 PRO E O 1
ATOM 9642 N N . GLU C 1 177 ? 159.754 110.926 172.250 1.00 130.18 573 GLU E N 1
ATOM 9643 C CA . GLU C 1 177 ? 160.317 112.137 172.870 1.00 130.18 573 GLU E CA 1
ATOM 9644 C C . GLU C 1 177 ? 161.761 112.411 172.457 1.00 130.18 573 GLU E C 1
ATOM 9645 O O . GLU C 1 177 ? 162.179 113.570 172.385 1.00 130.18 573 GLU E O 1
ATOM 9657 N N . GLU C 1 178 ? 162.505 111.390 172.096 1.00 133.63 574 GLU E N 1
ATOM 9658 C CA . GLU C 1 178 ? 163.848 111.554 171.497 1.00 133.63 574 GLU E CA 1
ATOM 9659 C C . GLU C 1 178 ? 163.807 112.423 170.230 1.00 133.63 574 GLU E C 1
ATOM 9660 O O . GLU C 1 178 ? 164.676 113.275 170.033 1.00 133.63 574 GLU E O 1
ATOM 9672 N N . LYS C 1 179 ? 162.745 112.329 169.413 1.00 123.80 575 LYS E N 1
ATOM 9673 C CA . LYS C 1 179 ? 162.548 113.162 168.220 1.00 123.80 575 LYS E CA 1
ATOM 9674 C C . LYS C 1 179 ? 162.243 114.595 168.626 1.00 123.80 575 LYS E C 1
ATOM 9675 O O . LYS C 1 179 ? 162.848 115.528 168.107 1.00 123.80 575 LYS E O 1
ATOM 9694 N N . ILE C 1 180 ? 161.359 114.767 169.611 1.00 121.12 576 ILE E N 1
ATOM 9695 C CA . ILE C 1 180 ? 161.052 116.099 170.170 1.00 121.12 576 ILE E CA 1
ATOM 9696 C C . ILE C 1 180 ? 162.356 116.757 170.674 1.00 121.12 576 ILE E C 1
ATOM 9697 O O . ILE C 1 180 ? 162.624 117.910 170.378 1.00 121.12 576 ILE E O 1
ATOM 9713 N N . LYS C 1 181 ? 163.181 116.016 171.424 1.00 117.09 577 LYS E N 1
ATOM 9714 C CA . LYS C 1 181 ? 164.482 116.465 171.910 1.00 117.09 577 LYS E CA 1
ATOM 9715 C C . LYS C 1 181 ? 165.445 116.803 170.776 1.00 117.09 577 LYS E C 1
ATOM 9716 O O . LYS C 1 181 ? 166.056 117.866 170.839 1.00 117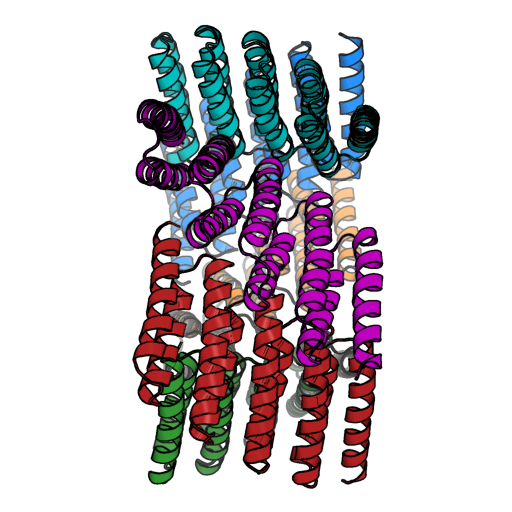.09 577 LYS E O 1
ATOM 9735 N N . GLU C 1 182 ? 165.536 115.987 169.728 1.00 112.57 578 GLU E N 1
ATOM 9736 C CA . GLU C 1 182 ? 166.360 116.351 168.567 1.00 112.57 578 GLU E CA 1
ATOM 9737 C C . GLU C 1 182 ? 165.925 117.688 167.964 1.00 112.57 578 GLU E C 1
ATOM 9738 O O . GLU C 1 182 ? 166.746 118.597 167.772 1.00 112.57 578 GLU E O 1
ATOM 9750 N N . LEU C 1 183 ? 164.628 117.837 167.697 1.00 110.21 579 LEU E N 1
ATOM 9751 C CA . LEU C 1 183 ? 164.134 119.074 167.112 1.00 110.21 579 LEU E CA 1
ATOM 9752 C C . LEU C 1 183 ? 164.413 120.261 168.027 1.00 110.21 579 LEU E C 1
ATOM 9753 O O . LEU C 1 183 ? 164.971 121.257 167.565 1.00 110.21 579 LEU E O 1
ATOM 9769 N N . ARG C 1 184 ? 164.100 120.150 169.321 1.00 115.14 580 ARG E N 1
ATOM 9770 C CA . ARG C 1 184 ? 164.391 121.218 170.293 1.00 115.14 580 ARG E CA 1
ATOM 9771 C C . ARG C 1 184 ? 165.857 121.593 170.307 1.00 115.14 580 ARG E C 1
ATOM 9772 O O . ARG C 1 184 ? 166.167 122.787 170.317 1.00 115.14 580 ARG E O 1
ATOM 9793 N N . GLU C 1 185 ? 166.776 120.632 170.266 1.00 113.96 581 GLU E N 1
ATOM 9794 C CA . GLU C 1 185 ? 168.202 120.937 170.264 1.00 113.96 581 GLU E CA 1
ATOM 9795 C C . GLU C 1 185 ? 168.588 121.727 168.995 1.00 113.96 581 GLU E C 1
ATOM 9796 O O . GLU C 1 185 ? 169.215 122.779 169.093 1.00 113.96 581 GLU E O 1
ATOM 9808 N N . GLU C 1 186 ? 168.107 121.317 167.844 1.00 110.75 582 GLU E N 1
ATOM 9809 C CA . GLU C 1 186 ? 168.343 122.056 166.588 1.00 110.75 582 GLU E CA 1
ATOM 9810 C C . GLU C 1 186 ? 167.787 123.481 166.685 1.00 110.75 582 GLU E C 1
ATOM 9811 O O . GLU C 1 186 ? 168.447 124.426 166.270 1.00 110.75 582 GLU E O 1
ATOM 9823 N N . LEU C 1 187 ? 166.582 123.644 167.219 1.00 98.80 583 LEU E N 1
ATOM 9824 C CA . LEU C 1 187 ? 165.958 124.959 167.328 1.00 98.80 583 LEU E CA 1
ATOM 9825 C C . LEU C 1 187 ? 166.672 125.856 168.335 1.00 98.80 583 LEU E C 1
ATOM 9826 O O . LEU C 1 187 ? 166.939 127.018 168.046 1.00 98.80 583 LEU E O 1
ATOM 9842 N N . LYS C 1 188 ? 167.031 125.346 169.495 1.00 96.84 584 LYS E N 1
ATOM 9843 C CA . LYS C 1 188 ? 167.801 126.171 170.452 1.00 96.84 584 LYS E CA 1
ATOM 9844 C C . LYS C 1 188 ? 169.202 126.464 169.904 1.00 96.84 584 LYS E C 1
ATOM 9845 O O . LYS C 1 188 ? 169.673 127.579 170.120 1.00 96.84 584 LYS E O 1
ATOM 9864 N N . PHE C 1 189 ? 169.837 125.596 169.123 1.00 99.77 585 PHE E N 1
ATOM 9865 C CA . PHE C 1 189 ? 171.038 125.958 168.377 1.00 99.77 585 PHE E CA 1
ATOM 9866 C C . PHE C 1 189 ? 170.791 127.154 167.441 1.00 99.77 585 PHE E C 1
ATOM 9867 O O . PHE C 1 189 ? 171.578 128.103 167.450 1.00 99.77 585 PHE E O 1
ATOM 9884 N N . VAL C 1 190 ? 169.671 127.177 166.724 1.00 94.77 586 VAL E N 1
ATOM 9885 C CA . VAL C 1 190 ? 169.296 128.329 165.901 1.00 94.77 586 VAL E CA 1
ATOM 9886 C C . VAL C 1 190 ? 169.060 129.592 166.737 1.00 94.77 586 VAL E C 1
ATOM 9887 O O . VAL C 1 190 ? 169.571 130.663 166.372 1.00 94.77 586 VAL E O 1
ATOM 9900 N N . ARG C 1 191 ? 168.402 129.531 167.899 1.00 97.85 587 ARG E N 1
ATOM 9901 C CA . ARG C 1 191 ? 168.312 130.688 168.807 1.00 97.85 587 ARG E CA 1
ATOM 9902 C C . ARG C 1 191 ? 169.686 131.171 169.269 1.00 97.85 587 ARG E C 1
ATOM 9903 O O . ARG C 1 191 ? 169.941 132.365 169.249 1.00 97.85 587 ARG E O 1
ATOM 9924 N N . GLU C 1 192 ? 170.567 130.268 169.639 1.00 94.40 588 GLU E N 1
ATOM 9925 C CA . GLU C 1 192 ? 171.918 130.628 170.070 1.00 94.40 588 GLU E CA 1
ATOM 9926 C C . GLU C 1 192 ? 172.727 131.355 168.989 1.00 94.40 588 GLU E C 1
ATOM 9927 O O . GLU C 1 192 ? 173.560 132.203 169.298 1.00 94.40 588 GLU E O 1
ATOM 9939 N N . ILE C 1 193 ? 172.450 131.082 167.714 1.00 87.56 589 ILE E N 1
ATOM 9940 C CA . ILE C 1 193 ? 173.013 131.851 166.600 1.00 87.56 589 ILE E CA 1
ATOM 9941 C C . ILE C 1 193 ? 172.285 133.188 166.407 1.00 87.56 589 ILE E C 1
ATOM 9942 O O . ILE C 1 193 ? 172.943 134.215 166.182 1.00 87.56 589 ILE E O 1
ATOM 9958 N N . LEU C 1 194 ? 170.962 133.247 166.492 1.00 88.11 590 LEU E N 1
ATOM 9959 C CA . LEU C 1 194 ? 170.193 134.496 166.455 1.00 88.11 590 LEU E CA 1
ATOM 9960 C C . LEU C 1 194 ? 170.459 135.408 167.664 1.00 88.11 590 LEU E C 1
ATOM 9961 O O . LEU C 1 194 ? 170.091 136.571 167.617 1.00 88.11 590 LEU E O 1
ATOM 9977 N N . ASP C 1 195 ? 171.121 134.934 168.728 1.00 97.32 591 ASP E N 1
ATOM 9978 C CA . ASP C 1 195 ? 171.684 135.783 169.774 1.00 97.32 591 ASP E CA 1
ATOM 9979 C C . ASP C 1 195 ? 172.884 136.585 169.305 1.00 97.32 591 ASP E C 1
ATOM 9980 O O . ASP C 1 195 ? 173.191 137.622 169.888 1.00 97.32 591 ASP E O 1
ATOM 9989 N N . LYS C 1 196 ? 173.563 136.144 168.245 1.00 93.10 592 LYS E N 1
ATOM 9990 C CA . LYS C 1 196 ? 174.716 136.803 167.647 1.00 93.10 592 LYS E CA 1
ATOM 9991 C C . LYS C 1 196 ? 174.335 137.892 166.624 1.00 93.10 592 LYS E C 1
ATOM 9992 O O . LYS C 1 196 ? 175.024 138.098 165.625 1.00 93.10 592 LYS E O 1
ATOM 10011 N N . ILE C 1 197 ? 173.210 138.591 166.876 1.00 85.50 593 ILE E N 1
ATOM 10012 C CA . ILE C 1 197 ? 172.527 139.576 165.988 1.00 85.50 593 ILE E CA 1
ATOM 10013 C C . ILE C 1 197 ? 171.970 140.715 166.842 1.00 85.50 593 ILE E C 1
ATOM 10014 O O . ILE C 1 197 ? 171.529 140.457 167.983 0.00 85.50 593 ILE E O 1
ATOM 10030 N N . MET D 1 1 ? 157.737 109.326 132.966 1.00 138.39 595 MET G N 1
ATOM 10031 C CA . MET D 1 1 ? 158.513 110.117 133.960 1.00 138.39 595 MET G CA 1
ATOM 10032 C C . MET D 1 1 ? 159.716 110.795 133.318 1.00 138.39 595 MET G C 1
ATOM 10033 O O . MET D 1 1 ? 159.812 112.014 133.380 1.00 138.39 595 MET G O 1
ATOM 10049 N N . GLU D 1 2 ? 160.674 110.062 132.755 1.00 143.32 596 GLU G N 1
ATOM 10050 C CA . GLU D 1 2 ? 161.950 110.586 132.268 1.00 143.32 596 GLU G CA 1
ATOM 10051 C C . GLU D 1 2 ? 161.827 111.701 131.218 1.00 143.32 596 GLU G C 1
ATOM 10052 O O . GLU D 1 2 ? 162.695 112.563 131.115 1.00 143.32 596 GLU G O 1
ATOM 10064 N N . GLU D 1 3 ? 160.729 111.736 130.442 1.00 139.96 597 GLU G N 1
ATOM 10065 C CA . GLU D 1 3 ? 160.440 112.820 129.474 1.00 139.96 597 GLU G CA 1
ATOM 10066 C C . GLU D 1 3 ? 160.290 114.141 130.241 1.00 139.96 597 GLU G C 1
ATOM 10067 O O . GLU D 1 3 ? 161.000 115.100 129.936 1.00 139.96 597 GLU G O 1
ATOM 10079 N N . LYS D 1 4 ? 159.445 114.156 131.279 1.00 129.60 598 LYS G N 1
ATOM 10080 C CA . LYS D 1 4 ? 159.281 115.337 132.139 1.00 129.60 598 LYS G CA 1
ATOM 10081 C C . LYS D 1 4 ? 160.606 115.720 132.768 1.00 129.60 598 LYS G C 1
ATOM 10082 O O . LYS D 1 4 ? 160.989 116.870 132.706 1.00 129.60 598 LYS G O 1
ATOM 10101 N N . ILE D 1 5 ? 161.352 114.749 133.292 1.00 124.99 599 ILE G N 1
ATOM 10102 C CA . ILE D 1 5 ? 162.639 115.012 133.926 1.00 124.99 599 ILE G CA 1
ATOM 10103 C C . ILE D 1 5 ? 163.595 115.707 132.936 1.00 124.99 599 ILE G C 1
ATOM 10104 O O . ILE D 1 5 ? 164.154 116.766 133.226 1.00 124.99 599 ILE G O 1
ATOM 10120 N N . LYS D 1 6 ? 163.732 115.154 131.728 1.00 122.68 600 LYS G N 1
ATOM 10121 C CA . LYS D 1 6 ? 164.578 115.775 130.701 1.00 122.68 600 LYS G CA 1
ATOM 10122 C C . LYS D 1 6 ? 164.066 117.141 130.242 1.00 122.68 600 LYS G C 1
ATOM 10123 O O . LYS D 1 6 ? 164.836 118.074 130.085 1.00 122.68 600 LYS G O 1
ATOM 10142 N N . GLU D 1 7 ? 162.764 117.318 130.068 1.00 120.65 601 GLU G N 1
ATOM 10143 C CA . GLU D 1 7 ? 162.189 118.611 129.704 1.00 120.65 601 GLU G CA 1
ATOM 10144 C C . GLU D 1 7 ? 162.396 119.643 130.795 1.00 120.65 601 GLU G C 1
ATOM 10145 O O . GLU D 1 7 ? 162.598 120.814 130.497 1.00 120.65 601 GLU G O 1
ATOM 10157 N N . LEU D 1 8 ? 162.383 119.242 132.069 1.00 113.24 602 LEU G N 1
ATOM 10158 C CA . LEU D 1 8 ? 162.718 120.119 133.196 1.00 113.24 602 LEU G CA 1
ATOM 10159 C C . LEU D 1 8 ? 164.232 120.474 133.159 1.00 113.24 602 LEU G C 1
ATOM 10160 O O . LEU D 1 8 ? 164.575 121.631 133.380 1.00 113.24 602 LEU G O 1
ATOM 10176 N N . GLU D 1 9 ? 165.116 119.538 132.821 1.00 120.68 603 GLU G N 1
ATOM 10177 C CA . GLU D 1 9 ? 166.535 119.846 132.621 1.00 120.68 603 GLU G CA 1
ATOM 10178 C C . GLU D 1 9 ? 166.700 120.872 131.480 1.00 120.68 603 GLU G C 1
ATOM 10179 O O . GLU D 1 9 ? 167.391 121.876 131.612 1.00 120.68 603 GLU G O 1
ATOM 10191 N N . GLU D 1 10 ? 166.029 120.655 130.345 1.00 119.49 604 GLU G N 1
ATOM 10192 C CA . GLU D 1 10 ? 165.979 121.618 129.256 1.00 119.49 604 GLU G CA 1
ATOM 10193 C C . GLU D 1 10 ? 165.454 122.973 129.731 1.00 119.49 604 GLU G C 1
ATOM 10194 O O . GLU D 1 10 ? 166.026 124.011 129.395 1.00 119.49 604 GLU G O 1
ATOM 10206 N N . LYS D 1 11 ? 164.373 123.010 130.527 1.00 107.22 605 LYS G N 1
ATOM 10207 C CA . LYS D 1 11 ? 163.868 124.279 131.088 1.00 107.22 605 LYS G CA 1
ATOM 10208 C C . LYS D 1 11 ? 164.949 124.950 131.923 1.00 107.22 605 LYS G C 1
ATOM 10209 O O . LYS D 1 11 ? 165.202 126.137 131.713 1.00 107.22 605 LYS G O 1
ATOM 10228 N N . VAL D 1 12 ? 165.624 124.223 132.811 1.00 105.96 606 VAL G N 1
ATOM 10229 C CA . VAL D 1 12 ? 166.753 124.754 133.606 1.00 105.96 606 VAL G CA 1
ATOM 10230 C C . VAL D 1 12 ? 167.827 125.336 132.685 1.00 105.96 606 VAL G C 1
ATOM 10231 O O . VAL D 1 12 ? 168.182 126.507 132.807 1.00 105.96 606 VAL G O 1
ATOM 10244 N N . GLU D 1 13 ? 168.294 124.572 131.698 1.00 114.49 607 GLU G N 1
ATOM 10245 C CA . GLU D 1 13 ? 169.277 125.034 130.725 1.00 114.49 607 GLU G CA 1
ATOM 10246 C C . GLU D 1 13 ? 168.829 126.316 130.012 1.00 114.49 607 GLU G C 1
ATOM 10247 O O . GLU D 1 13 ? 169.575 127.307 129.983 1.00 114.49 607 GLU G O 1
ATOM 10259 N N . GLU D 1 14 ? 167.635 126.362 129.461 1.00 112.18 608 GLU G N 1
ATOM 10260 C CA . GLU D 1 14 ? 167.095 127.499 128.705 1.00 112.18 608 GLU G CA 1
ATOM 10261 C C . GLU D 1 14 ? 166.959 128.734 129.590 1.00 112.18 608 GLU G C 1
ATOM 10262 O O . GLU D 1 14 ? 167.403 129.814 129.213 1.00 112.18 608 GLU G O 1
ATOM 10274 N N . LEU D 1 15 ? 166.420 128.569 130.794 1.00 100.96 609 LEU G N 1
ATOM 10275 C CA . LEU D 1 15 ? 166.302 129.630 131.777 1.00 100.96 609 LEU G CA 1
ATOM 10276 C C . LEU D 1 15 ? 167.682 130.148 132.235 1.00 100.96 609 LEU G C 1
ATOM 10277 O O . LEU D 1 15 ? 167.864 131.350 132.344 1.00 100.96 609 LEU G O 1
ATOM 10293 N N . VAL D 1 16 ? 168.674 129.290 132.443 1.00 101.12 610 VAL G N 1
ATOM 10294 C CA . VAL D 1 16 ? 170.030 129.738 132.794 1.00 101.12 610 VAL G CA 1
ATOM 10295 C C . VAL D 1 16 ? 170.632 130.611 131.693 1.00 101.12 610 VAL G C 1
ATOM 10296 O O . VAL D 1 16 ? 171.152 131.695 131.984 1.00 101.12 610 VAL G O 1
ATOM 10309 N N . LYS D 1 17 ? 170.509 130.196 130.440 1.00 100.37 611 LYS G N 1
ATOM 10310 C CA . LYS D 1 17 ? 171.019 130.999 129.321 1.00 100.37 611 LYS G CA 1
ATOM 10311 C C . LYS D 1 17 ? 170.271 132.330 129.221 1.00 100.37 611 LYS G C 1
ATOM 10312 O O . LYS D 1 17 ? 170.905 133.364 129.086 1.00 100.37 611 LYS G O 1
ATOM 10331 N N . GLU D 1 18 ? 168.944 132.317 129.340 1.00 109.62 612 GLU G N 1
ATOM 10332 C CA . GLU D 1 18 ? 168.118 133.538 129.324 1.00 109.62 612 GLU G CA 1
ATOM 10333 C C . GLU D 1 18 ? 168.499 134.475 130.493 1.00 109.62 612 GLU G C 1
ATOM 10334 O O . GLU D 1 18 ? 168.720 135.665 130.296 1.00 109.62 612 GLU G O 1
ATOM 10346 N N . ALA D 1 19 ? 168.603 133.945 131.712 1.00 98.90 613 ALA G N 1
ATOM 10347 C CA . ALA D 1 19 ? 168.935 134.716 132.903 1.00 98.90 613 ALA G CA 1
ATOM 10348 C C . ALA D 1 19 ? 170.243 135.476 132.747 1.00 98.90 613 ALA G C 1
ATOM 10349 O O . ALA D 1 19 ? 170.291 136.649 133.105 1.00 98.90 613 ALA G O 1
ATOM 10356 N N . LEU D 1 20 ? 171.277 134.833 132.230 1.00 98.13 614 LEU G N 1
ATOM 10357 C CA . LEU D 1 20 ? 172.563 135.478 132.025 1.00 98.13 614 LEU G CA 1
ATOM 10358 C C . LEU D 1 20 ? 172.522 136.636 131.023 1.00 98.13 614 LEU G C 1
ATOM 10359 O O . LEU D 1 20 ? 173.270 137.601 131.188 1.00 98.13 614 LEU G O 1
ATOM 10375 N N . GLU D 1 21 ? 171.628 136.627 130.043 1.00 98.66 615 GLU G N 1
ATOM 10376 C CA . GLU D 1 21 ? 171.417 137.753 129.134 1.00 98.66 615 GLU G CA 1
ATOM 10377 C C . GLU D 1 21 ? 170.514 138.825 129.753 1.00 98.66 615 GLU G C 1
ATOM 10378 O O . GLU D 1 21 ? 170.778 140.017 129.622 1.00 98.66 615 GLU G O 1
ATOM 10390 N N . LYS D 1 22 ? 169.430 138.422 130.428 1.00 92.86 616 LYS G N 1
ATOM 10391 C CA . LYS D 1 22 ? 168.443 139.364 130.983 1.00 92.86 616 LYS G CA 1
ATOM 10392 C C . LYS D 1 22 ? 168.910 140.015 132.277 1.00 92.86 616 LYS G C 1
ATOM 10393 O O . LYS D 1 22 ? 168.378 141.063 132.623 1.00 92.86 616 LYS G O 1
ATOM 10412 N N . LYS D 1 23 ? 169.871 139.410 132.985 1.00 89.51 617 LYS G N 1
ATOM 10413 C CA . LYS D 1 23 ? 170.382 139.866 134.294 1.00 89.51 617 LYS G CA 1
ATOM 10414 C C . LYS D 1 23 ? 169.247 140.057 135.329 1.00 89.51 617 LYS G C 1
ATOM 10415 O O . LYS D 1 23 ? 168.996 141.156 135.786 1.00 89.51 617 LYS G O 1
ATOM 10434 N N . ASP D 1 24 ? 168.517 138.982 135.658 1.00 83.78 618 ASP G N 1
ATOM 10435 C CA . ASP D 1 24 ? 167.477 139.031 136.716 1.00 83.78 618 ASP G CA 1
ATOM 10436 C C . ASP D 1 24 ? 167.226 137.658 137.383 1.00 83.78 618 ASP G C 1
ATOM 10437 O O . ASP D 1 24 ? 167.007 136.664 136.693 1.00 83.78 618 ASP G O 1
ATOM 10446 N N . PRO D 1 25 ? 167.268 137.542 138.716 1.00 75.71 619 PRO G N 1
ATOM 10447 C CA . PRO D 1 25 ? 167.056 136.279 139.397 1.00 75.71 619 PRO G CA 1
ATOM 10448 C C . PRO D 1 25 ? 165.652 135.698 139.213 1.00 75.71 619 PRO G C 1
ATOM 10449 O O . PRO D 1 25 ? 165.506 134.480 139.431 1.00 75.71 619 PRO G O 1
ATOM 10460 N N . ALA D 1 26 ? 164.618 136.433 138.773 1.00 72.96 620 ALA G N 1
ATOM 10461 C CA . ALA D 1 26 ? 163.286 135.866 138.562 1.00 72.96 620 ALA G CA 1
ATOM 10462 C C . ALA D 1 26 ? 163.311 134.714 137.551 1.00 72.96 620 ALA G C 1
ATOM 10463 O O . ALA D 1 26 ? 162.676 133.687 137.790 1.00 72.96 620 ALA G O 1
ATOM 10470 N N . VAL D 1 27 ? 164.157 134.783 136.515 1.00 84.13 621 VAL G N 1
ATOM 10471 C CA . VAL D 1 27 ? 164.357 133.659 135.575 1.00 84.13 621 VAL G CA 1
ATOM 10472 C C . VAL D 1 27 ? 164.867 132.413 136.335 1.00 84.13 621 VAL G C 1
ATOM 10473 O O . VAL D 1 27 ? 164.376 131.303 136.138 1.00 84.13 621 VAL G O 1
ATOM 10486 N N . LEU D 1 28 ? 165.813 132.600 137.270 1.00 78.82 622 LEU G N 1
ATOM 10487 C CA . LEU D 1 28 ? 166.331 131.509 138.092 1.00 78.82 622 LEU G CA 1
ATOM 10488 C C . LEU D 1 28 ? 165.352 131.024 139.158 1.00 78.82 622 LEU G C 1
ATOM 10489 O O . LEU D 1 28 ? 165.338 129.832 139.455 1.00 78.82 622 LEU G O 1
ATOM 10505 N N . LYS D 1 29 ? 164.499 131.862 139.723 1.00 68.94 623 LYS G N 1
ATOM 10506 C CA . LYS D 1 29 ? 163.435 131.384 140.610 1.00 68.94 623 LYS G CA 1
ATOM 10507 C C . LYS D 1 29 ? 162.609 130.337 139.891 1.00 68.94 623 LYS G C 1
ATOM 10508 O O . LYS D 1 29 ? 162.422 129.253 140.425 1.00 68.94 623 LYS G O 1
ATOM 10527 N N . LYS D 1 30 ? 162.239 130.605 138.640 1.00 82.73 624 LYS G N 1
ATOM 10528 C CA . LYS D 1 30 ? 161.521 129.660 137.758 1.00 82.73 624 LYS G CA 1
ATOM 10529 C C . LYS D 1 30 ? 162.294 128.360 137.569 1.00 82.73 624 LYS G C 1
ATOM 10530 O O . LYS D 1 30 ? 161.720 127.284 137.695 1.00 82.73 624 LYS G O 1
ATOM 10549 N N . ALA D 1 31 ? 163.599 128.440 137.366 1.00 76.54 625 ALA G N 1
ATOM 10550 C CA . ALA D 1 31 ? 164.426 127.258 137.263 1.00 76.54 625 ALA G CA 1
ATOM 10551 C C . ALA D 1 31 ? 164.437 126.454 138.585 1.00 76.54 625 ALA G C 1
ATOM 10552 O O . ALA D 1 31 ? 164.322 125.232 138.542 1.00 76.54 625 ALA G O 1
ATOM 10559 N N . LEU D 1 32 ? 164.460 127.123 139.746 1.00 77.38 626 LEU G N 1
ATOM 10560 C CA . LEU D 1 32 ? 164.397 126.419 141.023 1.00 77.38 626 LEU G CA 1
ATOM 10561 C C . LEU D 1 32 ? 163.029 125.787 141.244 1.00 77.38 626 LEU G C 1
ATOM 10562 O O . LEU D 1 32 ? 162.965 124.658 141.717 1.00 77.38 626 LEU G O 1
ATOM 10578 N N . VAL D 1 33 ? 161.941 126.433 140.843 1.00 81.59 627 VAL G N 1
ATOM 10579 C CA . VAL D 1 33 ? 160.606 125.788 140.864 1.00 81.59 627 VAL G CA 1
ATOM 10580 C C . VAL D 1 33 ? 160.667 124.483 140.091 1.00 81.59 627 VAL G C 1
ATOM 10581 O O . VAL D 1 33 ? 160.198 123.453 140.586 1.00 81.59 627 VAL G O 1
ATOM 10594 N N . CYS D 1 34 ? 161.271 124.494 138.916 1.00 82.07 628 CYS G N 1
ATOM 10595 C CA . CYS D 1 34 ? 161.427 123.296 138.110 1.00 82.07 628 CYS G CA 1
ATOM 10596 C C . CYS D 1 34 ? 162.320 122.257 138.771 1.00 82.07 628 CYS G C 1
ATOM 10597 O O . CYS D 1 34 ? 161.988 121.081 138.792 1.00 82.07 628 CYS G O 1
ATOM 10605 N N . VAL D 1 35 ? 163.419 122.666 139.416 1.00 79.75 629 VAL G N 1
ATOM 10606 C CA . VAL D 1 35 ? 164.246 121.758 140.230 1.00 79.75 629 VAL G CA 1
ATOM 10607 C C . VAL D 1 35 ? 163.457 121.107 141.348 1.00 79.75 629 VAL G C 1
ATOM 10608 O O . VAL D 1 35 ? 163.595 119.903 141.566 1.00 79.75 629 VAL G O 1
ATOM 10621 N N . TYR D 1 36 ? 162.607 121.859 142.037 1.00 85.80 630 TYR G N 1
ATOM 10622 C CA . TYR D 1 36 ? 161.753 121.273 143.054 1.00 85.80 630 TYR G CA 1
ATOM 10623 C C . TYR D 1 36 ? 160.746 120.259 142.491 1.00 85.80 630 TYR G C 1
ATOM 10624 O O . TYR D 1 36 ? 160.531 119.216 143.082 1.00 85.80 630 TYR G O 1
ATOM 10642 N N . GLU D 1 37 ? 160.180 120.465 141.299 1.00 98.05 631 GLU G N 1
ATOM 10643 C CA . GLU D 1 37 ? 159.411 119.425 140.605 1.00 98.05 631 GLU G CA 1
ATOM 10644 C C . GLU D 1 37 ? 160.302 118.213 140.252 1.00 98.05 631 GLU G C 1
ATOM 10645 O O . GLU D 1 37 ? 159.910 117.082 140.534 1.00 98.05 631 GLU G O 1
ATOM 10657 N N . MET D 1 38 ? 161.511 118.392 139.721 1.00 93.27 632 MET G N 1
ATOM 10658 C CA . MET D 1 38 ? 162.432 117.283 139.435 1.00 93.27 632 MET G CA 1
ATOM 10659 C C . MET D 1 38 ? 162.779 116.475 140.684 1.00 93.27 632 MET G C 1
ATOM 10660 O O . MET D 1 38 ? 162.854 115.254 140.665 1.00 93.27 632 MET G O 1
ATOM 10674 N N . LYS D 1 39 ? 162.920 117.172 141.823 1.00 88.80 633 LYS G N 1
ATOM 10675 C CA . LYS D 1 39 ? 163.131 116.549 143.122 1.00 88.80 633 LYS G CA 1
ATOM 10676 C C . LYS D 1 39 ? 161.922 115.707 143.558 1.00 88.80 633 LYS G C 1
ATOM 10677 O O . LYS D 1 39 ? 162.129 114.570 143.979 1.00 88.80 633 LYS G O 1
ATOM 10696 N N . LYS D 1 40 ? 160.691 116.203 143.406 1.00 97.10 634 LYS G N 1
ATOM 10697 C CA . LYS D 1 40 ? 159.486 115.435 143.694 1.00 97.10 634 LYS G CA 1
ATOM 10698 C C . LYS D 1 40 ? 159.344 114.234 142.750 1.00 97.10 634 LYS G C 1
ATOM 10699 O O . LYS D 1 40 ? 158.916 113.183 143.205 1.00 97.10 634 LYS G O 1
ATOM 10718 N N . LEU D 1 41 ? 159.782 114.325 141.483 1.00 100.67 635 LEU G N 1
ATOM 10719 C CA . LEU D 1 41 ? 159.814 113.182 140.567 1.00 100.67 635 LEU G CA 1
ATOM 10720 C C . LEU D 1 41 ? 160.917 112.155 140.941 1.00 100.67 635 LEU G C 1
ATOM 10721 O O . LEU D 1 41 ? 160.955 111.097 140.333 1.00 100.67 635 LEU G O 1
ATOM 10737 N N . GLY D 1 42 ? 161.806 112.431 141.899 1.00 105.93 636 GLY G N 1
ATOM 10738 C CA . GLY D 1 42 ? 162.747 111.407 142.379 1.00 105.93 636 GLY G CA 1
ATOM 10739 C C . GLY D 1 42 ? 163.882 111.062 141.407 1.00 105.93 636 GLY G C 1
ATOM 10740 O O . GLY D 1 42 ? 164.330 109.915 141.390 1.00 105.93 636 GLY G O 1
ATOM 10744 N N . MET D 1 43 ? 164.320 112.011 140.578 1.00 103.64 637 MET G N 1
ATOM 10745 C CA . MET D 1 43 ? 165.553 111.810 139.774 1.00 103.64 637 MET G CA 1
ATOM 10746 C C . MET D 1 43 ? 166.805 111.579 140.645 1.00 103.64 637 MET G C 1
ATOM 10747 O O . MET D 1 43 ? 166.746 111.798 141.863 1.00 103.64 637 MET G O 1
ATOM 10761 N N . PRO D 1 44 ? 167.969 111.184 140.068 1.00 100.10 638 PRO G N 1
ATOM 10762 C CA . PRO D 1 44 ? 169.161 110.832 140.859 1.00 100.10 638 PRO G CA 1
ATOM 10763 C C . PRO D 1 44 ? 169.610 111.968 141.772 1.00 100.10 638 PRO G C 1
ATOM 10764 O O . PRO D 1 44 ? 169.778 113.101 141.310 1.00 100.10 638 PRO G O 1
ATOM 10775 N N . ASN D 1 45 ? 169.843 111.687 143.064 1.00 88.32 639 ASN G N 1
ATOM 10776 C CA . ASN D 1 45 ? 170.156 112.737 144.048 1.00 88.32 639 ASN G CA 1
ATOM 10777 C C . ASN D 1 45 ? 171.433 113.499 143.702 1.00 88.32 639 ASN G C 1
ATOM 10778 O O . ASN D 1 45 ? 171.491 114.708 143.898 1.00 88.32 639 ASN G O 1
ATOM 10789 N N . GLU D 1 46 ? 172.410 112.834 143.118 1.00 84.09 640 GLU G N 1
ATOM 10790 C CA . GLU D 1 46 ? 173.647 113.451 142.638 1.00 84.09 640 GLU G CA 1
ATOM 10791 C C . GLU D 1 46 ? 173.368 114.384 141.460 1.00 84.09 640 GLU G C 1
ATOM 10792 O O . GLU D 1 46 ? 173.862 115.505 141.452 1.00 84.09 640 GLU G O 1
ATOM 10804 N N . LYS D 1 47 ? 172.497 114.012 140.514 1.00 80.71 641 LYS G N 1
ATOM 10805 C CA . LYS D 1 47 ? 172.092 114.939 139.447 1.00 80.71 641 LYS G CA 1
ATOM 10806 C C . LYS D 1 47 ? 171.417 116.157 140.031 1.00 80.71 641 LYS G C 1
ATOM 10807 O O . LYS D 1 47 ? 171.727 117.265 139.636 1.00 80.71 641 LYS G O 1
ATOM 10826 N N . LEU D 1 48 ? 170.545 115.998 141.033 1.00 87.89 642 LEU G N 1
ATOM 10827 C CA . LEU D 1 48 ? 169.937 117.148 141.704 1.00 87.89 642 LEU G CA 1
ATOM 10828 C C . LEU D 1 48 ? 170.979 118.026 142.384 1.00 87.89 642 LEU G C 1
ATOM 10829 O O . LEU D 1 48 ? 170.942 119.251 142.238 1.00 87.89 642 LEU G O 1
ATOM 10845 N N . ILE D 1 49 ? 171.971 117.423 143.052 1.00 82.86 643 ILE G N 1
ATOM 10846 C CA . ILE D 1 49 ? 173.104 118.176 143.634 1.00 82.86 643 ILE G CA 1
ATOM 10847 C C . ILE D 1 49 ? 173.852 118.954 142.558 1.00 82.86 643 ILE G C 1
ATOM 10848 O O . ILE D 1 49 ? 174.103 120.152 142.711 1.00 82.86 643 ILE G O 1
ATOM 10864 N N . GLU D 1 50 ? 174.170 118.343 141.411 1.00 81.06 644 GLU G N 1
ATOM 10865 C CA . GLU D 1 50 ? 174.849 119.051 140.327 1.00 81.06 644 GLU G CA 1
ATOM 10866 C C . GLU D 1 50 ? 173.969 120.104 139.664 1.00 81.06 644 GLU G C 1
ATOM 10867 O O . GLU D 1 50 ? 174.472 121.143 139.249 1.00 81.06 644 GLU G O 1
ATOM 10879 N N . LEU D 1 51 ? 172.661 119.900 139.589 1.00 80.95 645 LEU G N 1
ATOM 10880 C CA . LEU D 1 51 ? 171.749 120.916 139.051 1.00 80.95 645 LEU G CA 1
ATOM 10881 C C . LEU D 1 51 ? 171.701 122.131 139.989 1.00 80.95 645 LEU G C 1
ATOM 10882 O O . LEU D 1 51 ? 171.787 123.276 139.516 1.00 80.95 645 LEU G O 1
ATOM 10898 N N . LEU D 1 52 ? 171.636 121.911 141.300 1.00 73.99 646 LEU G N 1
ATOM 10899 C CA . LEU D 1 52 ? 171.701 122.968 142.306 1.00 73.99 646 LEU G CA 1
ATOM 10900 C C . LEU D 1 52 ? 173.065 123.681 142.233 1.00 73.99 646 LEU G C 1
ATOM 10901 O O . LEU D 1 52 ? 173.124 124.896 142.177 1.00 73.99 646 LEU G O 1
ATOM 10917 N N . LYS D 1 53 ? 174.170 122.954 142.085 1.00 73.69 647 LYS G N 1
ATOM 10918 C CA . LYS D 1 53 ? 175.502 123.535 141.841 1.00 73.69 647 LYS G CA 1
ATOM 10919 C C . LYS D 1 53 ? 175.483 124.405 140.593 1.00 73.69 647 LYS G C 1
ATOM 10920 O O . LYS D 1 53 ? 175.889 125.561 140.679 1.00 73.69 647 LYS G O 1
ATOM 10939 N N . LYS D 1 54 ? 174.915 123.915 139.494 1.00 76.49 648 LYS G N 1
ATOM 10940 C CA . LYS D 1 54 ? 174.750 124.671 138.245 1.00 76.49 648 LYS G CA 1
ATOM 10941 C C . LYS D 1 54 ? 173.743 125.822 138.332 1.00 76.49 648 LYS G C 1
ATOM 10942 O O . LYS D 1 54 ? 173.617 126.552 137.351 1.00 76.49 648 LYS G O 1
ATOM 10961 N N . LEU D 1 55 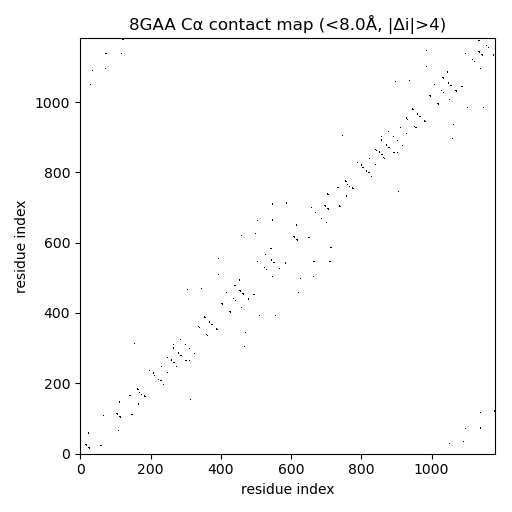? 173.091 126.037 139.476 1.00 69.49 649 LEU G N 1
ATOM 10962 C CA . LEU D 1 55 ? 172.452 127.317 139.787 1.00 69.49 649 LEU G CA 1
ATOM 10963 C C . LEU D 1 55 ? 173.258 128.191 140.765 1.00 69.49 649 LEU G C 1
ATOM 10964 O O . LEU D 1 55 ? 173.406 129.385 140.525 1.00 69.49 649 LEU G O 1
ATOM 10980 N N . VAL D 1 56 ? 173.837 127.635 141.826 1.00 66.73 650 VAL G N 1
ATOM 10981 C CA . VAL D 1 56 ? 174.720 128.391 142.721 1.00 66.73 650 VAL G CA 1
ATOM 10982 C C . VAL D 1 56 ? 175.820 129.099 141.913 1.00 66.73 650 VAL G C 1
ATOM 10983 O O . VAL D 1 56 ? 176.000 130.306 142.027 1.00 66.73 650 VAL G O 1
ATOM 10996 N N . GLU D 1 57 ? 176.476 128.364 141.022 1.00 71.10 651 GLU G N 1
ATOM 10997 C CA . GLU D 1 57 ? 177.592 128.842 140.184 1.00 71.10 651 GLU G CA 1
ATOM 10998 C C . GLU D 1 57 ? 177.117 129.696 138.998 1.00 71.10 651 GLU G C 1
ATOM 10999 O O . GLU D 1 57 ? 177.900 129.961 138.078 1.00 71.10 651 GLU G O 1
ATOM 11011 N N . VAL D 1 58 ? 175.856 130.132 139.017 1.00 70.66 652 VAL G N 1
ATOM 11012 C CA . VAL D 1 58 ? 175.316 131.161 138.103 1.00 70.66 652 VAL G CA 1
ATOM 11013 C C . VAL D 1 58 ? 174.695 132.309 138.923 1.00 70.66 652 VAL G C 1
ATOM 11014 O O . VAL D 1 58 ? 174.870 133.480 138.582 1.00 70.66 652 VAL G O 1
ATOM 11027 N N . LEU D 1 59 ? 174.103 132.035 140.080 1.00 60.24 653 LEU G N 1
ATOM 11028 C CA . LEU D 1 59 ? 173.620 133.093 140.988 1.00 60.24 653 LEU G CA 1
ATOM 11029 C C . LEU D 1 59 ? 174.720 134.064 141.393 1.00 60.24 653 LEU G C 1
ATOM 11030 O O . LEU D 1 59 ? 174.537 135.275 141.360 1.00 60.24 653 LEU G O 1
ATOM 11046 N N . LYS D 1 60 ? 175.923 133.568 141.702 1.00 54.52 654 LYS G N 1
ATOM 11047 C CA . LYS D 1 60 ? 177.059 134.431 142.019 1.00 54.52 654 LYS G CA 1
ATOM 11048 C C . LYS D 1 60 ? 177.434 135.370 140.872 1.00 54.52 654 LYS G C 1
ATOM 11049 O O . LYS D 1 60 ? 177.631 136.563 141.114 1.00 54.52 654 LYS G O 1
ATOM 11068 N N . LYS D 1 61 ? 177.529 134.888 139.625 1.00 62.13 655 LYS G N 1
ATOM 11069 C CA . LYS D 1 61 ? 177.824 135.749 138.457 1.00 62.13 655 LYS G CA 1
ATOM 11070 C C . LYS D 1 61 ? 176.752 136.825 138.327 1.00 62.13 655 LYS G C 1
ATOM 11071 O O . LYS D 1 61 ? 177.084 137.985 138.185 1.00 62.13 655 LYS G O 1
ATOM 11090 N N . LEU D 1 62 ? 175.473 136.481 138.428 1.00 67.78 656 LEU G N 1
ATOM 11091 C CA . LEU D 1 62 ? 174.380 137.440 138.377 1.00 67.78 656 LEU G CA 1
ATOM 11092 C C . LEU D 1 62 ? 174.526 138.490 139.500 1.00 67.78 656 LEU G C 1
ATOM 11093 O O . LEU D 1 62 ? 174.436 139.677 139.215 1.00 67.78 656 LEU G O 1
ATOM 11109 N N . ALA D 1 63 ? 174.804 138.050 140.728 1.00 59.99 657 ALA G N 1
ATOM 11110 C CA . ALA D 1 63 ? 174.924 138.910 141.900 1.00 59.99 657 ALA G CA 1
ATOM 11111 C C . ALA D 1 63 ? 176.089 139.914 141.825 1.00 59.99 657 ALA G C 1
ATOM 11112 O O . ALA D 1 63 ? 176.021 141.007 142.364 1.00 59.99 657 ALA G O 1
ATOM 11119 N N . LEU D 1 64 ? 177.187 139.551 141.152 1.00 60.26 658 LEU G N 1
ATOM 11120 C CA . LEU D 1 64 ? 178.278 140.487 140.849 1.00 60.26 658 LEU G CA 1
ATOM 11121 C C . LEU D 1 64 ? 177.952 141.394 139.647 1.00 60.26 658 LEU G C 1
ATOM 11122 O O . LEU D 1 64 ? 178.142 142.607 139.747 1.00 60.26 658 LEU G O 1
ATOM 11138 N N . GLU D 1 65 ? 177.484 140.850 138.523 1.00 66.89 659 GLU G N 1
ATOM 11139 C CA . GLU D 1 65 ? 177.423 141.613 137.284 1.00 66.89 659 GLU G CA 1
ATOM 11140 C C . GLU D 1 65 ? 176.338 142.704 137.257 1.00 66.89 659 GLU G C 1
ATOM 11141 O O . GLU D 1 65 ? 176.432 143.671 136.506 1.00 66.89 659 GLU G O 1
ATOM 11153 N N . ARG D 1 66 ? 175.364 142.629 138.168 1.00 68.08 660 ARG G N 1
ATOM 11154 C CA . ARG D 1 66 ? 174.650 143.803 138.688 1.00 68.08 660 ARG G CA 1
ATOM 11155 C C . ARG D 1 66 ? 174.522 143.657 140.193 1.00 68.08 660 ARG G C 1
ATOM 11156 O O . ARG D 1 66 ? 174.131 142.595 140.686 1.00 68.08 660 ARG G O 1
ATOM 11177 N N . VAL D 1 67 ? 174.849 144.712 140.942 1.00 51.60 661 VAL G N 1
ATOM 11178 C CA . VAL D 1 67 ? 175.006 144.610 142.387 1.00 51.60 661 VAL G CA 1
ATOM 11179 C C . VAL D 1 67 ? 173.699 144.781 143.159 1.00 51.60 661 VAL G C 1
ATOM 11180 O O . VAL D 1 67 ? 173.205 145.887 143.359 1.00 51.60 661 VAL G O 1
ATOM 11193 N N . ASP D 1 68 ? 173.160 143.690 143.649 1.00 57.46 662 ASP G N 1
ATOM 11194 C CA . ASP D 1 68 ? 172.196 143.638 144.763 1.00 57.46 662 ASP G CA 1
ATOM 11195 C C . ASP D 1 68 ? 172.368 142.329 145.559 1.00 57.46 662 ASP G C 1
ATOM 11196 O O . ASP D 1 68 ? 172.856 141.342 144.996 1.00 57.46 662 ASP G O 1
ATOM 11205 N N . PRO D 1 69 ? 172.027 142.298 146.869 1.00 49.57 663 PRO G N 1
ATOM 11206 C CA . PRO D 1 69 ? 172.343 141.140 147.720 1.00 49.57 663 PRO G CA 1
ATOM 11207 C C . PRO D 1 69 ? 171.335 140.006 147.630 1.00 49.57 663 PRO G C 1
ATOM 11208 O O . PRO D 1 69 ? 171.685 138.846 147.848 1.00 49.57 663 PRO G O 1
ATOM 11219 N N . ALA D 1 70 ? 170.074 140.306 147.310 1.00 52.28 664 ALA G N 1
ATOM 11220 C CA . ALA D 1 70 ? 168.968 139.377 147.483 1.00 52.28 664 ALA G CA 1
ATOM 11221 C C . ALA D 1 70 ? 169.072 138.102 146.623 1.00 52.28 664 ALA G C 1
ATOM 11222 O O . ALA D 1 70 ? 168.653 137.035 147.044 1.00 52.28 664 ALA G O 1
ATOM 11229 N N . VAL D 1 71 ? 169.722 138.176 145.456 1.00 48.91 665 VAL G N 1
ATOM 11230 C CA . VAL D 1 71 ? 170.052 137.028 144.595 1.00 48.91 665 VAL G CA 1
ATOM 11231 C C . VAL D 1 71 ? 170.718 135.898 145.401 1.00 48.91 665 VAL G C 1
ATOM 11232 O O . VAL D 1 71 ? 170.435 134.735 145.159 1.00 48.91 665 VAL G O 1
ATOM 11245 N N . LEU D 1 72 ? 171.543 136.223 146.390 1.00 43.98 666 LEU G N 1
ATOM 11246 C CA . LEU D 1 72 ? 172.284 135.201 147.155 1.00 43.98 666 LEU G CA 1
ATOM 11247 C C . LEU D 1 72 ? 171.391 134.391 148.084 1.00 43.98 666 LEU G C 1
ATOM 11248 O O . LEU D 1 72 ? 171.744 133.280 148.494 1.00 43.98 666 LEU G O 1
ATOM 11264 N N . ASP D 1 73 ? 170.214 134.902 148.433 1.00 46.99 667 ASP G N 1
ATOM 11265 C CA . ASP D 1 73 ? 169.339 134.212 149.365 1.00 46.99 667 ASP G CA 1
ATOM 11266 C C . ASP D 1 73 ? 168.869 132.864 148.808 1.00 46.99 667 ASP G C 1
ATOM 11267 O O . ASP D 1 73 ? 168.899 131.863 149.525 1.00 46.99 667 ASP G O 1
ATOM 11276 N N . LEU D 1 74 ? 168.585 132.815 147.493 1.00 48.75 668 LEU G N 1
ATOM 11277 C CA . LEU D 1 74 ? 168.374 131.554 146.784 1.00 48.75 668 LEU G CA 1
ATOM 11278 C C . LEU D 1 74 ? 169.554 130.599 146.980 1.00 48.75 668 LEU G C 1
ATOM 11279 O O . LEU D 1 74 ? 169.356 129.421 147.280 1.00 48.75 668 LEU G O 1
ATOM 11295 N N . ALA D 1 75 ? 170.765 131.102 146.802 1.00 44.69 669 ALA G N 1
ATOM 11296 C CA . ALA D 1 75 ? 171.940 130.252 146.920 1.00 44.69 669 ALA G CA 1
ATOM 11297 C C . ALA D 1 75 ? 172.036 129.648 148.315 1.00 44.69 669 ALA G C 1
ATOM 11298 O O . ALA D 1 75 ? 172.195 128.427 148.460 1.00 44.69 669 ALA G O 1
ATOM 11305 N N . LEU D 1 76 ? 171.835 130.464 149.341 1.00 45.74 670 LEU G N 1
ATOM 11306 C CA . LEU D 1 76 ? 171.932 130.018 150.703 1.00 45.74 670 LEU G CA 1
ATOM 11307 C C . LEU D 1 76 ? 170.861 128.954 150.983 1.00 45.74 670 LEU G C 1
ATOM 11308 O O . LEU D 1 76 ? 171.209 127.964 151.603 1.00 45.74 670 LEU G O 1
ATOM 11324 N N . VAL D 1 77 ? 169.654 129.091 150.448 1.00 49.67 671 VAL G N 1
ATOM 11325 C CA . VAL D 1 77 ? 168.636 128.039 150.495 1.00 49.67 671 VAL G CA 1
ATOM 11326 C C . VAL D 1 77 ? 169.102 126.738 149.833 1.00 49.67 671 VAL G C 1
ATOM 11327 O O . VAL D 1 77 ? 169.056 125.663 150.430 1.00 49.67 671 VAL G O 1
ATOM 11340 N N . CYS D 1 78 ? 169.576 126.845 148.593 1.00 56.73 672 CYS G N 1
ATOM 11341 C CA . CYS D 1 78 ? 170.050 125.672 147.849 1.00 56.73 672 CYS G CA 1
ATOM 11342 C C . CYS D 1 78 ? 171.254 124.973 148.517 1.00 56.73 672 CYS G C 1
ATOM 11343 O O . CYS D 1 78 ? 171.369 123.748 148.366 1.00 56.73 672 CYS G O 1
ATOM 11351 N N . VAL D 1 79 ? 172.104 125.679 149.259 1.00 59.71 673 VAL G N 1
ATOM 11352 C CA . VAL D 1 79 ? 173.126 125.014 150.077 1.00 59.71 673 VAL G CA 1
ATOM 11353 C C . VAL D 1 79 ? 172.456 124.016 151.037 1.00 59.71 673 VAL G C 1
ATOM 11354 O O . VAL D 1 79 ? 172.837 122.847 151.056 1.00 59.71 673 VAL G O 1
ATOM 11367 N N . TYR D 1 80 ? 171.432 124.404 151.773 1.00 61.22 674 TYR G N 1
ATOM 11368 C CA . TYR D 1 80 ? 170.749 123.437 152.634 1.00 61.22 674 TYR G CA 1
ATOM 11369 C C . TYR D 1 80 ? 170.006 122.346 151.847 1.00 61.22 674 TYR G C 1
ATOM 11370 O O . TYR D 1 80 ? 169.944 121.196 152.286 1.00 61.22 674 TYR G O 1
ATOM 11388 N N . GLU D 1 81 ? 169.488 122.633 150.656 1.00 70.08 675 GLU G N 1
ATOM 11389 C CA . GLU D 1 81 ? 168.936 121.594 149.801 1.00 70.08 675 GLU G CA 1
ATOM 11390 C C . GLU D 1 81 ? 169.989 120.546 149.429 1.00 70.08 675 GLU G C 1
ATOM 11391 O O . GLU D 1 81 ? 169.748 119.345 149.547 1.00 70.08 675 GLU G O 1
ATOM 11403 N N . MET D 1 82 ? 171.183 120.979 149.041 1.00 72.47 676 MET G N 1
ATOM 11404 C CA . MET D 1 82 ? 172.303 120.068 148.814 1.00 72.47 676 MET G CA 1
ATOM 11405 C C . MET D 1 82 ? 172.728 119.334 150.101 1.00 72.47 676 MET G C 1
ATOM 11406 O O . MET D 1 82 ? 173.087 118.162 150.026 1.00 72.47 676 MET G O 1
ATOM 11420 N N . LYS D 1 83 ? 172.733 119.987 151.267 1.00 69.50 677 LYS G N 1
ATOM 11421 C CA . LYS D 1 83 ? 172.940 119.296 152.548 1.00 69.50 677 LYS G CA 1
ATOM 11422 C C . LYS D 1 83 ? 171.951 118.157 152.725 1.00 69.50 677 LYS G C 1
ATOM 11423 O O . LYS D 1 83 ? 172.356 117.046 153.045 1.00 69.50 677 LYS G O 1
ATOM 11442 N N . GLU D 1 84 ? 170.667 118.416 152.499 1.00 83.94 678 GLU G N 1
ATOM 11443 C CA . GLU D 1 84 ? 169.611 117.426 152.712 1.00 83.94 678 GLU G CA 1
ATOM 11444 C C . GLU D 1 84 ? 169.710 116.259 151.703 1.00 83.94 678 GLU G C 1
ATOM 11445 O O . GLU D 1 84 ? 169.634 115.075 152.069 1.00 83.94 678 GLU G O 1
ATOM 11457 N N . LEU D 1 85 ? 169.984 116.583 150.423 1.00 81.06 679 LEU G N 1
ATOM 11458 C CA . LEU D 1 85 ? 170.275 115.570 149.396 1.00 81.06 679 LEU G CA 1
ATOM 11459 C C . LEU D 1 85 ? 171.560 114.748 149.695 1.00 81.06 679 LEU G C 1
ATOM 11460 O O . LEU D 1 85 ? 171.788 113.747 149.046 1.00 81.06 679 LEU G O 1
ATOM 11476 N N . GLY D 1 86 ? 172.382 115.131 150.677 1.00 88.30 680 GLY G N 1
ATOM 11477 C CA . GLY D 1 86 ? 173.557 114.359 151.101 1.00 88.30 680 GLY G CA 1
ATOM 11478 C C . GLY D 1 86 ? 174.871 114.673 150.374 1.00 88.30 680 GLY G C 1
ATOM 11479 O O . GLY D 1 86 ? 175.762 113.823 150.303 1.00 88.30 680 GLY G O 1
ATOM 11483 N N . MET D 1 87 ? 175.012 115.900 149.865 1.00 86.02 681 MET G N 1
ATOM 11484 C CA . MET D 1 87 ? 176.257 116.388 149.266 1.00 86.02 681 MET G CA 1
ATOM 11485 C C . MET D 1 87 ? 177.402 116.262 150.307 1.00 86.02 681 MET G C 1
ATOM 11486 O O . MET D 1 87 ? 177.188 116.544 151.473 1.00 86.02 681 MET G O 1
ATOM 11500 N N . PRO D 1 88 ? 178.613 115.831 149.914 1.00 84.61 682 PRO G N 1
ATOM 11501 C CA . PRO D 1 88 ? 179.737 115.688 150.833 1.00 84.61 682 PRO G CA 1
ATOM 11502 C C . PRO D 1 88 ? 180.138 116.978 151.551 1.00 84.61 682 PRO G C 1
ATOM 11503 O O . PRO D 1 88 ? 180.150 118.040 150.935 1.00 84.61 682 PRO G O 1
ATOM 11514 N N . ASN D 1 89 ? 180.505 116.867 152.839 1.00 88.17 683 ASN G N 1
ATOM 11515 C CA . ASN D 1 89 ? 180.741 118.027 153.693 1.00 88.17 683 ASN G CA 1
ATOM 11516 C C . ASN D 1 89 ? 181.773 119.025 153.151 1.00 88.17 683 ASN G C 1
ATOM 11517 O O . ASN D 1 89 ? 181.582 120.219 153.293 1.00 88.17 683 ASN G O 1
ATOM 11528 N N . GLU D 1 90 ? 182.828 118.553 152.488 1.00 81.35 684 GLU G N 1
ATOM 11529 C CA . GLU D 1 90 ? 183.841 119.421 151.898 1.00 81.35 684 GLU G CA 1
ATOM 11530 C C . GLU D 1 90 ? 183.289 120.288 150.741 1.00 81.35 684 GLU G C 1
ATOM 11531 O O . GLU D 1 90 ? 183.691 121.448 150.604 1.00 81.35 684 GLU G O 1
ATOM 11543 N N . GLU D 1 91 ? 182.326 119.784 149.963 1.00 79.47 685 GLU G N 1
ATOM 11544 C CA . GLU D 1 91 ? 181.674 120.645 148.988 1.00 79.47 685 GLU G CA 1
ATOM 11545 C C . GLU D 1 91 ? 180.854 121.768 149.642 1.00 79.47 685 GLU G C 1
ATOM 11546 O O . GLU D 1 91 ? 180.900 122.911 149.185 1.00 79.47 685 GLU G O 1
ATOM 11558 N N . LEU D 1 92 ? 180.129 121.488 150.731 1.00 78.26 686 LEU G N 1
ATOM 11559 C CA . LEU D 1 92 ? 179.413 122.514 151.477 1.00 78.26 686 LEU G CA 1
ATOM 11560 C C . LEU D 1 92 ? 180.388 123.578 151.965 1.00 78.26 686 LEU G C 1
ATOM 11561 O O . LEU D 1 92 ? 180.202 124.761 151.732 1.00 78.26 686 LEU G O 1
ATOM 11577 N N . ILE D 1 93 ? 181.454 123.139 152.656 1.00 71.26 687 ILE G N 1
ATOM 11578 C CA . ILE D 1 93 ? 182.454 124.024 153.188 1.00 71.26 687 ILE G CA 1
ATOM 11579 C C . ILE D 1 93 ? 183.071 124.859 152.056 1.00 71.26 687 ILE G C 1
ATOM 11580 O O . ILE D 1 93 ? 183.217 126.052 152.202 1.00 71.26 687 ILE G O 1
ATOM 11596 N N . LYS D 1 94 ? 183.369 124.271 150.895 1.00 67.32 688 LYS G N 1
ATOM 11597 C CA . LYS D 1 94 ? 183.926 124.985 149.730 1.00 67.32 688 LYS G CA 1
ATOM 11598 C C . LYS D 1 94 ? 182.943 126.037 149.226 1.00 67.32 688 LYS G C 1
ATOM 11599 O O . LYS D 1 94 ? 183.298 127.218 149.137 1.00 67.32 688 LYS G O 1
ATOM 11618 N N . LEU D 1 95 ? 181.695 125.684 148.945 1.00 56.54 689 LEU G N 1
ATOM 11619 C CA . LEU D 1 95 ? 180.690 126.604 148.430 1.00 56.54 689 LEU G CA 1
ATOM 11620 C C . LEU D 1 95 ? 180.384 127.723 149.430 1.00 56.54 689 LEU G C 1
ATOM 11621 O O . LEU D 1 95 ? 180.270 128.886 149.028 1.00 56.54 689 LEU G O 1
ATOM 11637 N N . LEU D 1 96 ? 180.295 127.398 150.708 1.00 53.60 690 LEU G N 1
ATOM 11638 C CA . LEU D 1 96 ? 180.057 128.384 151.740 1.00 53.60 690 LEU G CA 1
ATOM 11639 C C . LEU D 1 96 ? 181.252 129.333 151.857 1.00 53.60 690 LEU G C 1
ATOM 11640 O O . LEU D 1 96 ? 181.033 130.532 151.905 1.00 53.60 690 LEU G O 1
ATOM 11656 N N . LYS D 1 97 ? 182.501 128.866 151.808 1.00 55.28 691 LYS G N 1
ATOM 11657 C CA . LYS D 1 97 ? 183.639 129.789 151.665 1.00 55.28 691 LYS G CA 1
ATOM 11658 C C . LYS D 1 97 ? 183.426 130.711 150.471 1.00 55.28 691 LYS G C 1
ATOM 11659 O O . LYS D 1 97 ? 183.481 131.923 150.647 1.00 55.28 691 LYS G O 1
ATOM 11678 N N . GLU D 1 98 ? 183.085 130.164 149.310 1.00 44.41 692 GLU G N 1
ATOM 11679 C CA . GLU D 1 98 ? 182.826 130.974 148.138 1.00 44.41 692 GLU G CA 1
ATOM 11680 C C . GLU D 1 98 ? 181.743 132.055 148.350 1.00 44.41 692 GLU G C 1
ATOM 11681 O O . GLU D 1 98 ? 181.959 133.200 147.982 1.00 44.41 692 GLU G O 1
ATOM 11693 N N . LEU D 1 99 ? 180.613 131.756 148.980 1.00 42.15 693 LEU G N 1
ATOM 11694 C CA . LEU D 1 99 ? 179.556 132.739 149.207 1.00 42.15 693 LEU G CA 1
ATOM 11695 C C . LEU D 1 99 ? 179.978 133.788 150.228 1.00 42.15 693 LEU G C 1
ATOM 11696 O O . LEU D 1 99 ? 179.706 134.962 150.009 1.00 42.15 693 LEU G O 1
ATOM 11712 N N . VAL D 1 100 ? 180.682 133.403 151.301 1.00 40.34 694 VAL G N 1
ATOM 11713 C CA . VAL D 1 100 ? 181.269 134.378 152.209 1.00 40.34 694 VAL G CA 1
ATOM 11714 C C . VAL D 1 100 ? 182.127 135.322 151.380 1.00 40.34 694 VAL G C 1
ATOM 11715 O O . VAL D 1 100 ? 182.008 136.537 151.479 1.00 40.34 694 VAL G O 1
ATOM 11728 N N . GLU D 1 101 ? 182.915 134.746 150.481 1.00 40.21 695 GLU G N 1
ATOM 11729 C CA . GLU D 1 101 ? 183.803 135.458 149.567 1.00 40.21 695 GLU G CA 1
ATOM 11730 C C . GLU D 1 101 ? 183.103 136.201 148.397 1.00 40.21 695 GLU G C 1
ATOM 11731 O O . GLU D 1 101 ? 183.807 136.793 147.575 1.00 40.21 695 GLU G O 1
ATOM 11743 N N . VAL D 1 102 ? 181.766 136.246 148.342 1.00 32.63 696 VAL G N 1
ATOM 11744 C CA . VAL D 1 102 ? 181.026 137.228 147.535 1.00 32.63 696 VAL G CA 1
ATOM 11745 C C . VAL D 1 102 ? 180.289 138.231 148.404 1.00 32.63 696 VAL G C 1
ATOM 11746 O O . VAL D 1 102 ? 180.211 139.397 148.026 1.00 32.63 696 VAL G O 1
ATOM 11759 N N . LEU D 1 103 ? 179.811 137.815 149.572 1.00 32.52 697 LEU G N 1
ATOM 11760 C CA . LEU D 1 103 ? 179.231 138.737 150.530 1.00 32.52 697 LEU G CA 1
ATOM 11761 C C . LEU D 1 103 ? 180.216 139.871 150.871 1.00 32.52 697 LEU G C 1
ATOM 11762 O O . LEU D 1 103 ? 179.816 141.023 150.786 1.00 32.52 697 LEU G O 1
ATOM 11778 N N . ARG D 1 104 ? 181.493 139.561 151.139 1.00 33.12 698 ARG G N 1
ATOM 11779 C CA . ARG D 1 104 ? 182.518 140.597 151.350 1.00 33.12 698 ARG G CA 1
ATOM 11780 C C . ARG D 1 104 ? 182.484 141.662 150.275 1.00 33.12 698 ARG G C 1
ATOM 11781 O O . ARG D 1 104 ? 182.123 142.806 150.570 1.00 33.12 698 ARG G O 1
ATOM 11802 N N . ILE D 1 105 ? 182.776 141.321 149.020 1.00 34.90 699 ILE G N 1
ATOM 11803 C CA . ILE D 1 105 ? 182.943 142.309 147.945 1.00 34.90 699 ILE G CA 1
ATOM 11804 C C . ILE D 1 105 ? 181.634 143.055 147.652 1.00 34.90 699 ILE G C 1
ATOM 11805 O O . ILE D 1 105 ? 181.692 144.257 147.409 1.00 34.90 699 ILE G O 1
ATOM 11821 N N . LEU D 1 106 ? 180.463 142.407 147.742 1.00 44.45 700 LEU G N 1
ATOM 11822 C CA . LEU D 1 106 ? 179.209 143.133 147.569 1.00 44.45 700 LEU G CA 1
ATOM 11823 C C . LEU D 1 106 ? 178.855 144.053 148.739 1.00 44.45 700 LEU G C 1
ATOM 11824 O O . LEU D 1 106 ? 178.365 145.166 148.520 1.00 44.45 700 LEU G O 1
ATOM 11840 N N . ALA D 1 107 ? 179.115 143.646 149.983 1.00 39.31 701 ALA G N 1
ATOM 11841 C CA . ALA D 1 107 ? 178.883 144.468 151.156 1.00 39.31 701 ALA G CA 1
ATOM 11842 C C . ALA D 1 107 ? 179.721 145.750 151.127 1.00 39.31 701 ALA G C 1
ATOM 11843 O O . ALA D 1 107 ? 179.193 146.838 151.377 1.00 39.31 701 ALA G O 1
ATOM 11850 N N . LEU D 1 108 ? 180.998 145.640 150.739 1.00 33.71 702 LEU G N 1
ATOM 11851 C CA . LEU D 1 108 ? 181.858 146.777 150.466 1.00 33.71 702 LEU G CA 1
ATOM 11852 C C . LEU D 1 108 ? 181.287 147.679 149.378 1.00 33.71 702 LEU G C 1
ATOM 11853 O O . LEU D 1 108 ? 181.023 148.834 149.654 1.00 33.71 702 LEU G O 1
ATOM 11869 N N . ILE D 1 109 ? 181.105 147.193 148.159 1.00 41.37 703 ILE G N 1
ATOM 11870 C CA . ILE D 1 109 ? 180.786 148.102 147.046 1.00 41.37 703 ILE G CA 1
ATOM 11871 C C . ILE D 1 109 ? 179.389 148.751 147.124 1.00 41.37 703 ILE G C 1
ATOM 11872 O O . ILE D 1 109 ? 179.213 149.888 146.734 1.00 41.37 703 ILE G O 1
ATOM 11888 N N . ASN D 1 110 ? 178.400 148.066 147.711 1.00 43.41 704 ASN G N 1
ATOM 11889 C CA . ASN D 1 110 ? 177.084 148.659 147.963 1.00 43.41 704 ASN G CA 1
ATOM 11890 C C . ASN D 1 110 ? 177.067 149.548 149.216 1.00 43.41 704 ASN G C 1
ATOM 11891 O O . ASN D 1 110 ? 176.046 150.161 149.468 1.00 43.41 704 ASN G O 1
ATOM 11902 N N . VAL D 1 111 ? 178.158 149.608 149.977 1.00 46.41 705 VAL G N 1
ATOM 11903 C CA . VAL D 1 111 ? 178.273 150.261 151.288 1.00 46.41 705 VAL G CA 1
ATOM 11904 C C . VAL D 1 111 ? 177.079 149.976 152.184 1.00 46.41 705 VAL G C 1
ATOM 11905 O O . VAL D 1 111 ? 176.395 150.888 152.632 1.00 46.41 705 VAL G O 1
ATOM 11918 N N . ASP D 1 112 ? 176.851 148.709 152.499 1.00 51.86 706 ASP G N 1
ATOM 11919 C CA . ASP D 1 112 ? 175.692 148.255 153.276 1.00 51.86 706 ASP G CA 1
ATOM 11920 C C . ASP D 1 112 ? 176.078 147.254 154.392 1.00 51.86 706 ASP G C 1
ATOM 11921 O O . ASP D 1 112 ? 176.404 146.116 154.046 1.00 51.86 706 ASP G O 1
ATOM 11930 N N . PRO D 1 113 ? 176.056 147.604 155.698 1.00 47.55 707 PRO G N 1
ATOM 11931 C CA . PRO D 1 113 ? 176.469 146.694 156.753 1.00 47.55 707 PRO G CA 1
ATOM 11932 C C . PRO D 1 113 ? 175.469 145.565 157.014 1.00 47.55 707 PRO G C 1
ATOM 11933 O O . PRO D 1 113 ? 175.848 144.510 157.498 1.00 47.55 707 PRO G O 1
ATOM 11944 N N . ALA D 1 114 ? 174.210 145.748 156.648 1.00 51.21 708 ALA G N 1
ATOM 11945 C CA . ALA D 1 114 ? 173.113 144.848 157.011 1.00 51.21 708 ALA G CA 1
ATOM 11946 C C . ALA D 1 114 ? 173.273 143.461 156.363 1.00 51.21 708 ALA G C 1
ATOM 11947 O O . ALA D 1 114 ? 172.885 142.466 156.978 1.00 51.21 708 ALA G O 1
ATOM 11954 N N . VAL D 1 115 ? 173.868 143.368 155.173 1.00 47.56 709 VAL G N 1
ATOM 11955 C CA . VAL D 1 115 ? 174.025 142.071 154.506 1.00 47.56 709 VAL G CA 1
ATOM 11956 C C . VAL D 1 115 ? 174.977 141.151 155.259 1.00 47.56 709 VAL G C 1
ATOM 11957 O O . VAL D 1 115 ? 174.791 139.941 155.243 1.00 47.56 709 VAL G O 1
ATOM 11970 N N . LEU D 1 116 ? 175.953 141.701 155.983 1.00 43.31 710 LEU G N 1
ATOM 11971 C CA . LEU D 1 116 ? 176.994 140.901 156.632 1.00 43.31 710 LEU G CA 1
ATOM 11972 C C . LEU D 1 116 ? 176.477 139.896 157.677 1.00 43.31 710 LEU G C 1
ATOM 11973 O O . LEU D 1 116 ? 177.109 138.876 157.922 1.00 43.31 710 LEU G O 1
ATOM 11989 N N . ASP D 1 117 ? 175.269 140.094 158.192 1.00 49.47 711 ASP G N 1
ATOM 11990 C CA . ASP D 1 117 ? 174.635 139.146 159.093 1.00 49.47 711 ASP G CA 1
ATOM 11991 C C . ASP D 1 117 ? 174.537 137.753 158.449 1.00 49.47 711 ASP G C 1
ATOM 11992 O O . ASP D 1 117 ? 174.844 136.741 159.084 1.00 49.47 711 ASP G O 1
ATOM 12001 N N . LYS D 1 118 ? 174.270 137.686 157.143 1.00 49.45 712 LYS G N 1
ATOM 12002 C CA . LYS D 1 118 ? 174.199 136.404 156.398 1.00 49.45 712 LYS G CA 1
ATOM 12003 C C . LYS D 1 118 ? 175.555 135.706 156.399 1.00 49.45 712 LYS G C 1
ATOM 12004 O O . LYS D 1 118 ? 175.638 134.487 156.523 1.00 49.45 712 LYS G O 1
ATOM 12023 N N . ALA D 1 119 ? 176.633 136.476 156.314 1.00 46.20 713 ALA G N 1
ATOM 12024 C CA . ALA D 1 119 ? 177.965 135.951 156.399 1.00 46.20 713 ALA G CA 1
ATOM 12025 C C . ALA D 1 119 ? 178.198 135.365 157.791 1.00 46.20 713 ALA G C 1
ATOM 12026 O O . ALA D 1 119 ? 178.650 134.228 157.914 1.00 46.20 713 ALA G O 1
ATOM 12033 N N . LEU D 1 120 ? 177.806 136.054 158.853 1.00 45.48 714 LEU G N 1
ATOM 12034 C CA . LEU D 1 120 ? 178.009 135.555 160.205 1.00 45.48 714 LEU G CA 1
ATOM 12035 C C . LEU D 1 120 ? 177.225 134.253 160.425 1.00 45.48 714 LEU G C 1
ATOM 12036 O O . LEU D 1 120 ? 177.752 133.308 161.028 1.00 45.48 714 LEU G O 1
ATOM 12052 N N . VAL D 1 121 ? 176.008 134.149 159.906 1.00 46.27 715 VAL G N 1
ATOM 12053 C CA . VAL D 1 121 ? 175.254 132.901 159.917 1.00 46.27 715 VAL G CA 1
ATOM 12054 C C . VAL D 1 121 ? 176.028 131.776 159.228 1.00 46.27 715 VAL G C 1
ATOM 12055 O O . VAL D 1 121 ? 176.164 130.685 159.786 1.00 46.27 715 VAL G O 1
ATOM 12068 N N . CYS D 1 122 ? 176.555 132.024 158.021 1.00 44.76 716 CYS G N 1
ATOM 12069 C CA . CYS D 1 122 ? 177.303 131.012 157.295 1.00 44.76 716 CYS G CA 1
ATOM 12070 C C . CYS D 1 122 ? 178.615 130.613 158.023 1.00 44.76 716 CYS G C 1
ATOM 12071 O O . CYS D 1 122 ? 179.010 129.451 158.031 1.00 44.76 716 CYS G O 1
ATOM 12079 N N . VAL D 1 123 ? 179.259 131.562 158.712 1.00 53.97 717 VAL G N 1
ATOM 12080 C CA . VAL D 1 123 ? 180.390 131.269 159.607 1.00 53.97 717 VAL G CA 1
ATOM 12081 C C . VAL D 1 123 ? 179.986 130.268 160.677 1.00 53.97 717 VAL G C 1
ATOM 12082 O O . VAL D 1 123 ? 180.566 129.190 160.742 1.00 53.97 717 VAL G O 1
ATOM 12095 N N . TYR D 1 124 ? 178.950 130.542 161.451 1.00 65.39 718 TYR G N 1
ATOM 12096 C CA . TYR D 1 124 ? 178.497 129.585 162.445 1.00 65.39 718 TYR G CA 1
ATOM 12097 C C . TYR D 1 124 ? 178.014 128.267 161.822 1.00 65.39 718 TYR G C 1
ATOM 12098 O O . TYR D 1 124 ? 178.262 127.203 162.378 1.00 65.39 718 TYR G O 1
ATOM 12116 N N . LEU D 1 125 ? 177.434 128.247 160.614 1.00 63.54 719 LEU G N 1
ATOM 12117 C CA . LEU D 1 125 ? 177.135 126.999 159.910 1.00 63.54 719 LEU G CA 1
ATOM 12118 C C . LEU D 1 125 ? 178.424 126.188 159.617 1.00 63.54 719 LEU G C 1
ATOM 12119 O O . LEU D 1 125 ? 178.498 124.995 159.887 1.00 63.54 719 LEU G O 1
ATOM 12135 N N . MET D 1 126 ? 179.492 126.821 159.165 1.00 67.32 720 MET G N 1
ATOM 12136 C CA . MET D 1 126 ? 180.769 126.115 158.999 1.00 67.32 720 MET G CA 1
ATOM 12137 C C . MET D 1 126 ? 181.414 125.775 160.354 1.00 67.32 720 MET G C 1
ATOM 12138 O O . MET D 1 126 ? 182.182 124.826 160.420 1.00 67.32 720 MET G O 1
ATOM 12152 N N . LYS D 1 127 ? 181.063 126.465 161.447 1.00 68.98 721 LYS G N 1
ATOM 12153 C CA . LYS D 1 127 ? 181.438 126.041 162.792 1.00 68.98 721 LYS G CA 1
ATOM 12154 C C . LYS D 1 127 ? 180.714 124.725 163.169 1.00 68.98 721 LYS G C 1
ATOM 12155 O O . LYS D 1 127 ? 181.335 123.784 163.664 1.00 68.98 721 LYS G O 1
ATOM 12174 N N . GLU D 1 128 ? 179.425 124.601 162.828 1.00 78.57 722 GLU G N 1
ATOM 12175 C CA . GLU D 1 128 ? 178.662 123.347 162.993 1.00 78.57 722 GLU G CA 1
ATOM 12176 C C . GLU D 1 128 ? 179.248 122.200 162.131 1.00 78.57 722 GLU G C 1
ATOM 12177 O O . GLU D 1 128 ? 179.465 121.111 162.639 1.00 78.57 722 GLU G O 1
ATOM 12189 N N . LEU D 1 129 ? 179.490 122.456 160.843 1.00 79.99 723 LEU G N 1
ATOM 12190 C CA . LEU D 1 129 ? 180.026 121.435 159.938 1.00 79.99 723 LEU G CA 1
ATOM 12191 C C . LEU D 1 129 ? 181.531 121.158 160.120 1.00 79.99 723 LEU G C 1
ATOM 12192 O O . LEU D 1 129 ? 182.037 120.125 159.668 1.00 79.99 723 LEU G O 1
ATOM 12208 N N . GLY D 1 130 ? 182.233 122.070 160.799 1.00 87.39 724 GLY G N 1
ATOM 12209 C CA . GLY D 1 130 ? 183.671 122.026 161.025 1.00 87.39 724 GLY G CA 1
ATOM 12210 C C . GLY D 1 130 ? 184.478 122.689 159.903 1.00 87.39 724 GLY G C 1
ATOM 12211 O O . GLY D 1 130 ? 184.215 122.489 158.718 1.00 87.39 724 GLY G O 1
ATOM 12215 N N . MET D 1 131 ? 185.520 123.429 160.303 1.00 93.02 725 MET G N 1
ATOM 12216 C CA . MET D 1 131 ? 186.511 124.049 159.445 1.00 93.02 725 MET G CA 1
ATOM 12217 C C . MET D 1 131 ? 187.847 124.105 160.227 1.00 93.02 725 MET G C 1
ATOM 12218 O O . MET D 1 131 ? 187.793 124.124 161.466 1.00 93.02 725 MET G O 1
ATOM 12232 N N . PRO D 1 132 ? 189.027 124.128 159.576 1.00 104.05 726 PRO G N 1
ATOM 12233 C CA . PRO D 1 132 ? 190.298 124.326 160.266 1.00 104.05 726 PRO G CA 1
ATOM 12234 C C . PRO D 1 132 ? 190.341 125.665 161.016 1.00 104.05 726 PRO G C 1
ATOM 12235 O O . PRO D 1 132 ? 190.032 126.704 160.431 1.00 104.05 726 PRO G O 1
ATOM 12246 N N . ASN D 1 133 ? 190.689 125.662 162.305 1.00 100.40 727 ASN G N 1
ATOM 12247 C CA . ASN D 1 133 ? 190.343 126.741 163.219 1.00 100.40 727 ASN G CA 1
ATOM 12248 C C . ASN D 1 133 ? 190.796 128.139 162.756 1.00 100.40 727 ASN G C 1
ATOM 12249 O O . ASN D 1 133 ? 190.062 129.119 162.818 1.00 100.40 727 ASN G O 1
ATOM 12260 N N . GLU D 1 134 ? 192.030 128.232 162.247 1.00 106.27 728 GLU G N 1
ATOM 12261 C CA . GLU D 1 134 ? 192.583 129.490 161.755 1.00 106.27 728 GLU G CA 1
ATOM 12262 C C . GLU D 1 134 ? 191.803 130.042 160.549 1.00 106.27 728 GLU G C 1
ATOM 12263 O O . GLU D 1 134 ? 191.748 131.260 160.388 1.00 106.27 728 GLU G O 1
ATOM 12275 N N . GLU D 1 135 ? 191.104 129.215 159.753 1.00 96.94 729 GLU G N 1
ATOM 12276 C CA . GLU D 1 135 ? 190.292 129.666 158.635 1.00 96.94 729 GLU G CA 1
ATOM 12277 C C . GLU D 1 135 ? 189.010 130.343 159.129 1.00 96.94 729 GLU G C 1
ATOM 12278 O O . GLU D 1 135 ? 188.615 131.386 158.598 1.00 96.94 729 GLU G O 1
ATOM 12290 N N . LEU D 1 136 ? 188.391 129.884 160.222 1.00 87.86 730 LEU G N 1
ATOM 12291 C CA . LEU D 1 136 ? 187.300 130.617 160.857 1.00 87.86 730 LEU G CA 1
ATOM 12292 C C . LEU D 1 136 ? 187.790 131.989 161.318 1.00 87.86 730 LEU G C 1
ATOM 12293 O O . LEU D 1 136 ? 187.148 132.994 161.059 1.00 87.86 730 LEU G O 1
ATOM 12309 N N . ILE D 1 137 ? 188.954 132.021 161.965 1.00 91.15 731 ILE G N 1
ATOM 12310 C CA . ILE D 1 137 ? 189.573 133.255 162.436 1.00 91.15 731 ILE G CA 1
ATOM 12311 C C . ILE D 1 137 ? 189.879 134.155 161.254 1.00 91.15 731 ILE G C 1
ATOM 12312 O O . ILE D 1 137 ? 189.608 135.353 161.335 1.00 91.15 731 ILE G O 1
ATOM 12328 N N . LYS D 1 138 ? 190.324 133.648 160.111 1.00 83.47 732 LYS G N 1
ATOM 12329 C CA . LYS D 1 138 ? 190.541 134.469 158.916 1.00 83.47 732 LYS G CA 1
ATOM 12330 C C . LYS D 1 138 ? 189.217 135.116 158.488 1.00 83.47 732 LYS G C 1
ATOM 12331 O O . LYS D 1 138 ? 189.170 136.332 158.296 1.00 83.47 732 LYS G O 1
ATOM 12350 N N . LEU D 1 139 ? 188.161 134.344 158.305 1.00 74.99 733 LEU G N 1
ATOM 12351 C CA . LEU D 1 139 ? 186.887 134.907 157.867 1.00 74.99 733 LEU G CA 1
ATOM 12352 C C . LEU D 1 139 ? 186.291 135.874 158.900 1.00 74.99 733 LEU G C 1
ATOM 12353 O O . LEU D 1 139 ? 185.779 136.938 158.544 1.00 74.99 733 LEU G O 1
ATOM 12369 N N . LEU D 1 140 ? 186.440 135.605 160.190 1.00 77.82 734 LEU G N 1
ATOM 12370 C CA . LEU D 1 140 ? 186.043 136.510 161.231 1.00 77.82 734 LEU G CA 1
ATOM 12371 C C . LEU D 1 140 ? 186.905 137.778 161.220 1.00 77.82 734 LEU G C 1
ATOM 12372 O O . LEU D 1 140 ? 186.369 138.866 161.346 1.00 77.82 734 LEU G O 1
ATOM 12388 N N . GLU D 1 141 ? 188.215 137.709 160.996 1.00 76.13 735 GLU G N 1
ATOM 12389 C CA . GLU D 1 141 ? 189.052 138.901 160.885 1.00 76.13 735 GLU G CA 1
ATOM 12390 C C . GLU D 1 141 ? 188.610 139.750 159.665 1.00 76.13 735 GLU G C 1
ATOM 12391 O O . GLU D 1 141 ? 188.385 140.945 159.786 1.00 76.13 735 GLU G O 1
ATOM 12403 N N . GLU D 1 142 ? 188.436 139.108 158.514 1.00 66.79 736 GLU G N 1
ATOM 12404 C CA . GLU D 1 142 ? 187.917 139.783 157.328 1.00 66.79 736 GLU G CA 1
ATOM 12405 C C . GLU D 1 142 ? 186.587 140.481 157.590 1.00 66.79 736 GLU G C 1
ATOM 12406 O O . GLU D 1 142 ? 186.450 141.665 157.253 1.00 66.79 736 GLU G O 1
ATOM 12418 N N . LEU D 1 143 ? 185.618 139.793 158.174 1.00 59.73 737 LEU G N 1
ATOM 12419 C CA . LEU D 1 143 ? 184.330 140.408 158.412 1.00 59.73 737 LEU G CA 1
ATOM 12420 C C . LEU D 1 143 ? 184.429 141.483 159.481 1.00 59.73 737 LEU G C 1
ATOM 12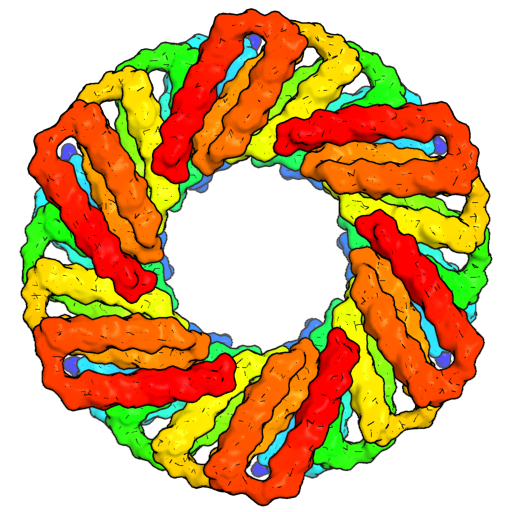421 O O . LEU D 1 143 ? 183.811 142.515 159.318 1.00 59.73 737 LEU G O 1
ATOM 12437 N N . VAL D 1 144 ? 185.304 141.311 160.480 1.00 58.47 738 VAL G N 1
ATOM 12438 C CA . VAL D 1 144 ? 185.644 142.404 161.379 1.00 58.47 738 VAL G CA 1
ATOM 12439 C C . VAL D 1 144 ? 186.203 143.603 160.600 1.00 58.47 738 VAL G C 1
ATOM 12440 O O . VAL D 1 144 ? 185.847 144.734 160.932 1.00 58.47 738 VAL G O 1
ATOM 12453 N N . GLU D 1 145 ? 186.996 143.406 159.524 1.00 52.92 739 GLU G N 1
ATOM 12454 C CA . GLU D 1 145 ? 187.410 144.526 158.685 1.00 52.92 739 GLU G CA 1
ATOM 12455 C C . GLU D 1 145 ? 186.262 145.162 157.924 1.00 52.92 739 GLU G C 1
ATOM 12456 O O . GLU D 1 145 ? 186.099 146.379 158.001 1.00 52.92 739 GLU G O 1
ATOM 12468 N N . VAL D 1 146 ? 185.388 144.403 157.249 1.00 38.86 740 VAL G N 1
ATOM 12469 C CA . VAL D 1 146 ? 184.282 145.070 156.527 1.00 38.86 740 VAL G CA 1
ATOM 12470 C C . VAL D 1 146 ? 183.338 145.775 157.502 1.00 38.86 740 VAL G C 1
ATOM 12471 O O . VAL D 1 146 ? 182.856 146.865 157.190 1.00 38.86 740 VAL G O 1
ATOM 12484 N N . LEU D 1 147 ? 183.099 145.211 158.687 1.00 45.19 741 LEU G N 1
ATOM 12485 C CA . LEU D 1 147 ? 182.386 145.891 159.762 1.00 45.19 741 LEU G CA 1
ATOM 12486 C C . LEU D 1 147 ? 183.088 147.195 160.164 1.00 45.19 741 LEU G C 1
ATOM 12487 O O . LEU D 1 147 ? 182.438 148.233 160.238 1.00 45.19 741 LEU G O 1
ATOM 12503 N N . ARG D 1 148 ? 184.409 147.187 160.368 1.00 41.20 742 ARG G N 1
ATOM 12504 C CA . ARG D 1 148 ? 185.152 148.391 160.730 1.00 41.20 742 ARG G CA 1
ATOM 12505 C C . ARG D 1 148 ? 185.019 149.439 159.644 1.00 41.20 742 ARG G C 1
ATOM 12506 O O . ARG D 1 148 ? 184.669 150.570 159.947 1.00 41.20 742 ARG G O 1
ATOM 12527 N N . ILE D 1 149 ? 185.211 149.088 158.367 1.00 36.23 743 ILE G N 1
ATOM 12528 C CA . ILE D 1 149 ? 185.142 150.053 157.276 1.00 36.23 743 ILE G CA 1
ATOM 12529 C C . ILE D 1 149 ? 183.725 150.647 157.194 1.00 36.23 743 ILE G C 1
ATOM 12530 O O . ILE D 1 149 ? 183.578 151.867 157.180 1.00 36.23 743 ILE G O 1
ATOM 12546 N N . LEU D 1 150 ? 182.685 149.819 157.206 1.00 40.13 744 LEU G N 1
ATOM 12547 C CA . LEU D 1 150 ? 181.328 150.330 157.157 1.00 40.13 744 LEU G CA 1
ATOM 12548 C C . LEU D 1 150 ? 180.917 151.083 158.422 1.00 40.13 744 LEU G C 1
ATOM 12549 O O . LEU D 1 150 ? 180.123 152.006 158.295 1.00 40.13 744 LEU G O 1
ATOM 12565 N N . ALA D 1 151 ? 181.508 150.804 159.583 1.00 49.29 745 ALA G N 1
ATOM 12566 C CA . ALA D 1 151 ? 181.293 151.650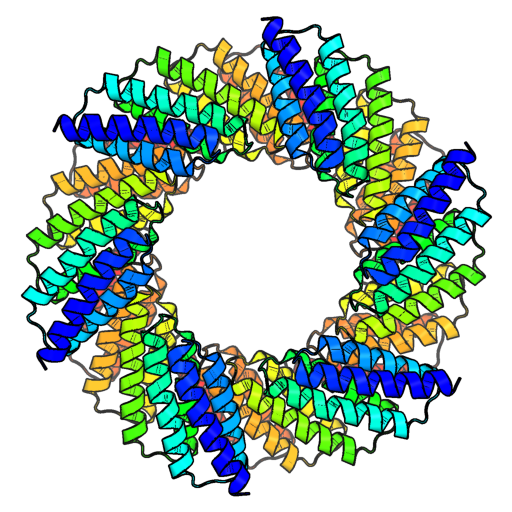 160.764 1.00 49.29 745 ALA G CA 1
ATOM 12567 C C . ALA D 1 151 ? 181.883 153.060 160.564 1.00 49.29 745 ALA G C 1
ATOM 12568 O O . ALA D 1 151 ? 181.431 154.022 161.179 1.00 49.29 745 ALA G O 1
ATOM 12575 N N . LEU D 1 152 ? 182.885 153.225 159.715 1.00 47.53 746 LEU G N 1
ATOM 12576 C CA . LEU D 1 152 ? 183.399 154.549 159.374 1.00 47.53 746 LEU G CA 1
ATOM 12577 C C . LEU D 1 152 ? 182.524 155.221 158.285 1.00 47.53 746 LEU G C 1
ATOM 12578 O O . LEU D 1 152 ? 182.196 156.398 158.409 1.00 47.53 746 LEU G O 1
ATOM 12594 N N . ILE D 1 153 ? 182.149 154.505 157.219 1.00 46.33 747 ILE G N 1
ATOM 12595 C CA . ILE D 1 153 ? 181.368 155.104 156.118 1.00 46.33 747 ILE G CA 1
ATOM 12596 C C . ILE D 1 153 ? 179.899 155.394 156.515 1.00 46.33 747 ILE G C 1
ATOM 12597 O O . ILE D 1 153 ? 179.367 156.445 156.158 1.00 46.33 747 ILE G O 1
ATOM 12613 N N . ARG D 1 154 ? 179.245 154.510 157.280 1.00 57.96 748 ARG G N 1
ATOM 12614 C CA . ARG D 1 154 ? 177.942 154.758 157.892 1.00 57.96 748 ARG G CA 1
ATOM 12615 C C . ARG D 1 154 ? 178.137 155.070 159.374 1.00 57.96 748 ARG G C 1
ATOM 12616 O O . ARG D 1 154 ? 178.666 154.252 160.134 1.00 57.96 748 ARG G O 1
ATOM 12637 N N . VAL D 1 155 ? 177.682 156.234 159.823 1.00 71.92 749 VAL G N 1
ATOM 12638 C CA . VAL D 1 155 ? 177.775 156.614 161.240 1.00 71.92 749 VAL G CA 1
ATOM 12639 C C . VAL D 1 155 ? 176.692 155.914 162.073 1.00 71.92 749 VAL G C 1
ATOM 12640 O O . VAL D 1 155 ? 175.543 156.370 162.149 1.00 71.92 749 VAL G O 1
ATOM 12653 N N . ASP D 1 156 ? 177.035 154.776 162.697 1.00 79.31 750 ASP G N 1
ATOM 12654 C CA . ASP D 1 156 ? 176.124 153.985 163.561 1.00 79.31 750 ASP G CA 1
ATOM 12655 C C . ASP D 1 156 ? 176.943 153.121 164.539 1.00 79.31 750 ASP G C 1
ATOM 12656 O O . ASP D 1 156 ? 177.646 152.204 164.118 1.00 79.31 750 ASP G O 1
ATOM 12665 N N . LYS D 1 157 ? 176.818 153.356 165.839 1.00 77.30 751 LYS G N 1
ATOM 12666 C CA . LYS D 1 157 ? 177.614 152.695 166.879 1.00 77.30 751 LYS G CA 1
ATOM 12667 C C . LYS D 1 157 ? 177.452 151.176 166.910 1.00 77.30 751 LYS G C 1
ATOM 12668 O O . LYS D 1 157 ? 178.391 150.498 167.296 1.00 77.30 751 LYS G O 1
ATOM 12687 N N . ARG D 1 158 ? 176.294 150.650 166.513 1.00 81.70 752 ARG G N 1
ATOM 12688 C CA . ARG D 1 158 ? 175.908 149.258 166.748 1.00 81.70 752 ARG G CA 1
ATOM 12689 C C . ARG D 1 158 ? 176.783 148.227 166.039 1.00 81.70 752 ARG G C 1
ATOM 12690 O O . ARG D 1 158 ? 176.984 147.117 166.537 1.00 81.70 752 ARG G O 1
ATOM 12711 N N . VAL D 1 159 ? 177.334 148.616 164.914 1.00 67.49 753 VAL G N 1
ATOM 12712 C CA . VAL D 1 159 ? 178.121 147.759 164.043 1.00 67.49 753 VAL G CA 1
ATOM 12713 C C . VAL D 1 159 ? 179.370 147.246 164.758 1.00 67.49 753 VAL G C 1
ATOM 12714 O O . VAL D 1 159 ? 179.739 146.069 164.636 1.00 67.49 753 VAL G O 1
ATOM 12727 N N . LEU D 1 160 ? 180.005 148.075 165.568 1.00 75.05 754 LEU G N 1
ATOM 12728 C CA . LEU D 1 160 ? 181.194 147.658 166.309 1.00 75.05 754 LEU G CA 1
ATOM 12729 C C . LEU D 1 160 ? 180.895 146.601 167.362 1.00 75.05 754 LEU G C 1
ATOM 12730 O O . LEU D 1 160 ? 181.739 145.758 167.619 1.00 75.05 754 LEU G O 1
ATOM 12746 N N . ASP D 1 161 ? 179.701 146.572 167.944 1.00 79.86 755 ASP G N 1
ATOM 12747 C CA . ASP D 1 161 ? 179.350 145.537 168.927 1.00 79.86 755 ASP G CA 1
ATOM 12748 C C . ASP D 1 161 ? 179.302 144.144 168.285 1.00 79.86 755 ASP G C 1
ATOM 12749 O O . ASP D 1 161 ? 179.824 143.177 168.844 1.00 79.86 755 ASP G O 1
ATOM 12758 N N . LYS D 1 162 ? 178.757 144.018 167.059 1.00 68.28 756 LYS G N 1
ATOM 12759 C CA . LYS D 1 162 ? 178.760 142.728 166.343 1.00 68.28 756 LYS G CA 1
ATOM 12760 C C . LYS D 1 162 ? 180.206 142.281 166.150 1.00 68.28 756 LYS G C 1
ATOM 12761 O O . LYS D 1 162 ? 180.543 141.130 166.406 1.00 68.28 756 LYS G O 1
ATOM 12780 N N . ALA D 1 163 ? 181.068 143.218 165.734 1.00 75.62 757 ALA G N 1
ATOM 12781 C CA . ALA D 1 163 ? 182.470 142.905 165.546 1.00 75.62 757 ALA G CA 1
ATOM 12782 C C . ALA D 1 163 ? 183.123 142.493 166.865 1.00 75.62 757 ALA G C 1
ATOM 12783 O O . ALA D 1 163 ? 183.916 141.546 166.880 1.00 75.62 757 ALA G O 1
ATOM 12790 N N . GLU D 1 164 ? 182.799 143.145 167.984 1.00 86.00 758 GLU G N 1
ATOM 12791 C CA . GLU D 1 164 ? 183.317 142.746 169.271 1.00 86.00 758 GLU G CA 1
ATOM 12792 C C . GLU D 1 164 ? 182.914 141.308 169.602 1.00 86.00 758 GLU G C 1
ATOM 12793 O O . GLU D 1 164 ? 183.744 140.496 169.994 1.00 86.00 758 GLU G O 1
ATOM 12805 N N . VAL D 1 165 ? 181.657 140.927 169.398 1.00 83.02 759 VAL G N 1
ATOM 12806 C CA . VAL D 1 165 ? 181.225 139.529 169.573 1.00 83.02 759 VAL G CA 1
ATOM 12807 C C . VAL D 1 165 ? 182.046 138.594 168.698 1.00 83.02 759 VAL G C 1
ATOM 12808 O O . VAL D 1 165 ? 182.531 137.572 169.175 1.00 83.02 759 VAL G O 1
ATOM 12821 N N . CYS D 1 166 ? 182.271 138.947 167.429 1.00 80.25 760 CYS G N 1
ATOM 12822 C CA . CYS D 1 166 ? 183.086 138.153 166.533 1.00 80.25 760 CYS G CA 1
ATOM 12823 C C . CYS D 1 166 ? 184.565 138.055 166.967 1.00 80.25 760 CYS G C 1
ATOM 12824 O O . CYS D 1 166 ? 185.166 136.989 166.850 1.00 80.25 760 CYS G O 1
ATOM 12832 N N . ILE D 1 167 ? 185.146 139.113 167.526 1.00 85.87 761 ILE G N 1
ATOM 12833 C CA . ILE D 1 167 ? 186.470 139.043 168.163 1.00 85.87 761 ILE G CA 1
ATOM 12834 C C . ILE D 1 167 ? 186.440 138.048 169.315 1.00 85.87 761 ILE G C 1
ATOM 12835 O O . ILE D 1 167 ? 187.369 137.268 169.474 1.00 85.87 761 ILE G O 1
ATOM 12851 N N . GLU D 1 168 ? 185.408 138.067 170.133 1.00 95.98 762 GLU G N 1
ATOM 12852 C CA . GLU D 1 168 ? 185.294 137.075 171.199 1.00 95.98 762 GLU G CA 1
ATOM 12853 C C . GLU D 1 168 ? 185.126 135.645 170.704 1.00 95.98 762 GLU G C 1
ATOM 12854 O O . GLU D 1 168 ? 185.528 134.718 171.392 1.00 95.98 762 GLU G O 1
ATOM 12866 N N . GLU D 1 169 ? 184.614 135.420 169.491 1.00 95.88 763 GLU G N 1
ATOM 12867 C CA . GLU D 1 169 ? 184.715 134.103 168.873 1.00 95.88 763 GLU G CA 1
ATOM 12868 C C . GLU D 1 169 ? 186.159 133.760 168.493 1.00 95.88 763 GLU G C 1
ATOM 12869 O O . GLU D 1 169 ? 186.589 132.614 168.637 1.00 95.88 763 GLU G O 1
ATOM 12881 N N . MET D 1 170 ? 186.930 134.714 167.974 1.00 100.52 764 MET G N 1
ATOM 12882 C CA . MET D 1 170 ? 188.348 134.458 167.712 1.00 100.52 764 MET G CA 1
ATOM 12883 C C . MET D 1 170 ? 189.123 134.171 168.999 1.00 100.52 764 MET G C 1
ATOM 12884 O O . MET D 1 170 ? 190.072 133.384 169.008 1.00 100.52 764 MET G O 1
ATOM 12898 N N . GLU D 1 171 ? 188.723 134.812 170.099 1.00 103.83 765 GLU G N 1
ATOM 12899 C CA . GLU D 1 171 ? 189.232 134.552 171.457 1.00 103.83 765 GLU G CA 1
ATOM 12900 C C . GLU D 1 171 ? 188.857 133.140 171.912 1.00 103.83 765 GLU G C 1
ATOM 12901 O O . GLU D 1 171 ? 189.731 132.412 172.360 1.00 103.83 765 GLU G O 1
ATOM 12913 N N . GLU D 1 172 ? 187.593 132.762 171.757 1.00 106.80 766 GLU G N 1
ATOM 12914 C CA . GLU D 1 172 ? 187.132 131.416 172.086 1.00 106.80 766 GLU G CA 1
ATOM 12915 C C . GLU D 1 172 ? 187.873 130.350 171.298 1.00 106.80 766 GLU G C 1
ATOM 12916 O O . GLU D 1 172 ? 188.262 129.305 171.818 1.00 106.80 766 GLU G O 1
ATOM 12928 N N . LEU D 1 173 ? 188.158 130.642 170.034 1.00 105.09 767 LEU G N 1
ATOM 12929 C CA . LEU D 1 173 ? 188.937 129.779 169.140 1.00 105.09 767 LEU G CA 1
ATOM 12930 C C . LEU D 1 173 ? 190.469 129.925 169.273 1.00 105.09 767 LEU G C 1
ATOM 12931 O O . LEU D 1 173 ? 191.226 129.186 168.653 1.00 105.09 767 LEU G O 1
ATOM 12947 N N . GLY D 1 174 ? 190.965 130.811 170.146 1.00 115.36 768 GLY G N 1
ATOM 12948 C CA . GLY D 1 174 ? 192.333 130.765 170.660 1.00 115.36 768 GLY G CA 1
ATOM 12949 C C . GLY D 1 174 ? 193.434 131.402 169.810 1.00 115.36 768 GLY G C 1
ATOM 12950 O O . GLY D 1 174 ? 194.595 131.012 169.942 1.00 115.36 768 GLY G O 1
ATOM 12954 N N . MET D 1 175 ? 193.162 132.419 168.974 1.00 124.25 769 MET G N 1
ATOM 12955 C CA . MET D 1 175 ? 194.215 133.275 168.426 1.00 124.25 769 MET G CA 1
ATOM 12956 C C . MET D 1 175 ? 194.891 134.094 169.560 1.00 124.25 769 MET G C 1
ATOM 12957 O O . MET D 1 175 ? 194.192 134.486 170.497 1.00 124.25 769 MET G O 1
ATOM 12971 N N . PRO D 1 176 ? 196.223 134.369 169.554 1.00 126.94 770 PRO G N 1
ATOM 12972 C CA . PRO D 1 176 ? 196.898 135.021 170.676 1.00 126.94 770 PRO G CA 1
ATOM 12973 C C . PRO D 1 176 ? 196.364 136.401 171.068 1.00 126.94 770 PRO G C 1
ATOM 12974 O O . PRO D 1 176 ? 195.954 137.202 170.233 1.00 126.94 770 PRO G O 1
ATOM 12985 N N . GLU D 1 177 ? 196.431 136.704 172.354 1.00 117.79 771 GLU G N 1
ATOM 12986 C CA . GLU D 1 177 ? 195.750 137.838 172.989 1.00 117.79 771 GLU G CA 1
ATOM 12987 C C . GLU D 1 177 ? 196.293 139.213 172.545 1.00 117.79 771 GLU G C 1
ATOM 12988 O O . GLU D 1 177 ? 195.518 140.159 172.483 1.00 117.79 771 GLU G O 1
ATOM 13000 N N . GLU D 1 178 ? 197.556 139.317 172.156 1.00 119.69 772 GLU G N 1
ATOM 13001 C CA . GLU D 1 178 ? 198.100 140.562 171.568 1.00 119.69 772 GLU G CA 1
ATOM 13002 C C . GLU D 1 178 ? 197.354 140.982 170.290 1.00 119.69 772 GLU G C 1
ATOM 13003 O O . GLU D 1 178 ? 196.963 142.151 170.154 1.00 119.69 772 GLU G O 1
ATOM 13015 N N . LYS D 1 179 ? 197.073 140.023 169.401 1.00 113.83 773 LYS G N 1
ATOM 13016 C CA . LYS D 1 179 ? 196.305 140.269 168.174 1.00 113.83 773 LYS G CA 1
ATOM 13017 C C . LYS D 1 179 ? 194.888 140.734 168.527 1.00 113.83 773 LYS G C 1
ATOM 13018 O O . LYS D 1 179 ? 194.364 141.692 167.942 1.00 113.83 773 LYS G O 1
ATOM 13037 N N . ILE D 1 180 ? 194.265 140.108 169.517 1.00 110.81 774 ILE G N 1
ATOM 13038 C CA . ILE D 1 180 ? 192.932 140.487 170.001 1.00 110.81 774 ILE G CA 1
ATOM 13039 C C . ILE D 1 180 ? 192.946 141.910 170.547 1.00 110.81 774 ILE G C 1
ATOM 13040 O O . ILE D 1 180 ? 192.080 142.708 170.212 1.00 110.81 774 ILE G O 1
ATOM 13056 N N . LYS D 1 181 ? 193.968 142.289 171.326 1.00 105.71 775 LYS G N 1
ATOM 13057 C CA . LYS D 1 181 ? 194.105 143.653 171.825 1.00 105.71 775 LYS G CA 1
ATOM 13058 C C . LYS D 1 181 ? 194.344 144.659 170.706 1.00 105.71 775 LYS G C 1
ATOM 13059 O O . LYS D 1 181 ? 193.733 145.715 170.741 1.00 105.71 775 LYS G O 1
ATOM 13078 N N . GLU D 1 182 ? 195.113 144.331 169.657 1.00 100.21 776 GLU G N 1
ATOM 13079 C CA . GLU D 1 182 ? 195.203 145.206 168.470 1.00 100.21 776 GLU G CA 1
ATOM 13080 C C . GLU D 1 182 ? 193.817 145.459 167.836 1.00 100.21 776 GLU G C 1
ATOM 13081 O O . GLU D 1 182 ? 193.441 146.607 167.651 1.00 100.21 776 GLU G O 1
ATOM 13093 N N . LEU D 1 183 ? 193.047 144.405 167.556 1.00 99.08 777 LEU G N 1
ATOM 13094 C CA . LEU D 1 183 ? 191.702 144.558 167.016 1.00 99.08 777 LEU G CA 1
ATOM 13095 C C . LEU D 1 183 ? 190.803 145.393 167.942 1.00 99.08 777 LEU G C 1
ATOM 13096 O O . LEU D 1 183 ? 190.081 146.285 167.481 1.00 99.08 777 LEU G O 1
ATOM 13112 N N . ARG D 1 184 ? 190.840 145.119 169.241 1.00 100.36 778 ARG G N 1
ATOM 13113 C CA . ARG D 1 184 ? 190.038 145.876 170.207 1.00 100.36 778 ARG G CA 1
ATOM 13114 C C . ARG D 1 184 ? 190.366 147.343 170.216 1.00 100.36 778 ARG G C 1
ATOM 13115 O O . ARG D 1 184 ? 189.449 148.165 170.159 1.00 100.36 778 ARG G O 1
ATOM 13136 N N . GLU D 1 185 ? 191.652 147.686 170.196 1.00 103.61 779 GLU G N 1
ATOM 13137 C CA . GLU D 1 185 ? 192.087 149.087 170.210 1.00 103.61 779 GLU G CA 1
ATOM 13138 C C . GLU D 1 185 ? 191.550 149.813 168.974 1.00 103.61 779 GLU G C 1
ATOM 13139 O O . GLU D 1 185 ? 190.946 150.891 169.103 1.00 103.61 779 GLU G O 1
ATOM 13151 N N . GLU D 1 186 ? 191.693 149.206 167.798 1.00 99.38 780 GLU G N 1
ATOM 13152 C CA . GLU D 1 186 ? 191.131 149.788 166.600 1.00 99.38 780 GLU G CA 1
ATOM 13153 C C . GLU D 1 186 ? 189.624 149.991 166.705 1.00 99.38 780 GLU G C 1
ATOM 13154 O O . GLU D 1 186 ? 189.109 151.053 166.305 1.00 99.38 780 GLU G O 1
ATOM 13166 N N . LEU D 1 187 ? 188.895 149.045 167.273 1.00 92.73 781 LEU G N 1
ATOM 13167 C CA . LEU D 1 187 ? 187.454 149.230 167.395 1.00 92.73 781 LEU G CA 1
ATOM 13168 C C . LEU D 1 187 ? 187.044 150.269 168.432 1.00 92.73 781 LEU G C 1
ATOM 13169 O O . LEU D 1 187 ? 186.210 151.119 168.120 1.00 92.73 781 LEU G O 1
ATOM 13185 N N . LYS D 1 188 ? 187.667 150.329 169.622 1.00 95.17 782 LYS G N 1
ATOM 13186 C CA . LYS D 1 188 ? 187.334 151.407 170.569 1.00 95.17 782 LYS G CA 1
ATOM 13187 C C . LYS D 1 188 ? 187.766 152.792 170.079 1.00 95.17 782 LYS G C 1
ATOM 13188 O O . LYS D 1 188 ? 187.115 153.789 170.356 1.00 95.17 782 LYS G O 1
ATOM 13207 N N . PHE D 1 189 ? 188.825 152.858 169.275 1.00 96.86 783 PHE G N 1
ATOM 13208 C CA . PHE D 1 189 ? 189.138 154.063 168.505 1.00 96.86 783 PHE G CA 1
ATOM 13209 C C . PHE D 1 189 ? 187.963 154.490 167.605 1.00 96.86 783 PHE G C 1
ATOM 13210 O O . PHE D 1 189 ? 187.553 155.654 167.667 1.00 96.86 783 PHE G O 1
ATOM 13227 N N . VAL D 1 190 ? 187.397 153.576 166.812 1.00 90.62 784 VAL G N 1
ATOM 13228 C CA . VAL D 1 190 ? 186.244 153.950 165.977 1.00 90.62 784 VAL G CA 1
ATOM 13229 C C . VAL D 1 190 ? 184.997 154.313 166.811 1.00 90.62 784 VAL G C 1
ATOM 13230 O O . VAL D 1 190 ? 184.271 155.236 166.463 1.00 90.62 784 VAL G O 1
ATOM 13243 N N . ARG D 1 191 ? 184.799 153.644 167.954 1.00 91.80 785 ARG G N 1
ATOM 13244 C CA . ARG D 1 191 ? 183.739 154.018 168.897 1.00 91.80 785 ARG G CA 1
ATOM 13245 C C . ARG D 1 191 ? 183.929 155.424 169.458 1.00 91.80 785 ARG G C 1
ATOM 13246 O O . ARG D 1 191 ? 182.978 156.187 169.477 1.00 91.80 785 ARG G O 1
ATOM 13267 N N . GLU D 1 192 ? 185.148 155.787 169.815 1.00 96.63 786 GLU G N 1
ATOM 13268 C CA . GLU D 1 192 ? 185.434 157.131 170.299 1.00 96.63 786 GLU G CA 1
ATOM 13269 C C . GLU D 1 192 ? 185.168 158.207 169.234 1.00 96.63 786 GLU G C 1
ATOM 13270 O O . GLU D 1 192 ? 184.873 159.349 169.585 1.00 96.63 786 GLU G O 1
ATOM 13282 N N . ILE D 1 193 ? 185.277 157.874 167.939 1.00 87.48 787 ILE G N 1
ATOM 13283 C CA . ILE D 1 193 ? 184.854 158.774 166.842 1.00 87.48 787 ILE G CA 1
ATOM 13284 C C . ILE D 1 193 ? 183.323 158.829 166.746 1.00 87.48 787 ILE G C 1
ATOM 13285 O O . ILE D 1 193 ? 182.749 159.908 166.803 1.00 87.48 787 ILE G O 1
ATOM 13301 N N . LEU D 1 194 ? 182.653 157.681 166.674 1.00 81.88 788 LEU G N 1
ATOM 13302 C CA . LEU D 1 194 ? 181.177 157.635 166.616 1.00 81.88 788 LEU G CA 1
ATOM 13303 C C . LEU D 1 194 ? 180.490 158.191 167.880 1.00 81.88 788 LEU G C 1
ATOM 13304 O O . LEU D 1 194 ? 179.371 158.683 167.780 1.00 81.88 788 LEU G O 1
ATOM 13320 N N . ASP D 1 195 ? 181.162 158.265 169.032 1.00 94.67 789 ASP G N 1
ATOM 13321 C CA . ASP D 1 195 ? 180.695 158.994 170.204 1.00 94.67 789 ASP G CA 1
ATOM 13322 C C . ASP D 1 195 ? 180.465 160.479 169.934 1.00 94.67 789 ASP G C 1
ATOM 13323 O O . ASP D 1 195 ? 179.611 161.100 170.578 1.00 94.67 789 ASP G O 1
ATOM 13332 N N . LYS D 1 196 ? 181.180 161.065 168.980 1.00 95.60 790 LYS G N 1
ATOM 13333 C CA . LYS D 1 196 ? 181.040 162.486 168.641 1.00 95.60 790 LYS G CA 1
ATOM 13334 C C . LYS D 1 196 ? 179.743 162.777 167.886 1.00 95.60 790 LYS G C 1
ATOM 13335 O O . LYS D 1 196 ? 179.276 163.914 167.908 1.00 95.60 790 LYS G O 1
ATOM 13354 N N . ILE D 1 197 ? 179.200 161.800 167.171 1.00 82.57 791 ILE G N 1
ATOM 13355 C CA . ILE D 1 197 ? 178.288 161.998 166.035 1.00 82.57 791 ILE G CA 1
ATOM 13356 C C . ILE D 1 197 ? 176.811 161.769 166.439 1.00 82.57 791 ILE G C 1
ATOM 13357 O O . ILE D 1 197 ? 176.225 162.699 167.039 0.00 82.57 791 ILE G O 1
ATOM 13373 N N . MET E 1 1 ? 197.212 134.224 132.981 1.00 132.99 793 MET I N 1
ATOM 13374 C CA . MET E 1 1 ? 196.831 135.265 133.958 1.00 132.99 793 MET I CA 1
ATOM 13375 C C . MET E 1 1 ? 196.760 136.668 133.358 1.00 132.99 793 MET I C 1
ATOM 13376 O O . MET E 1 1 ? 195.721 137.332 133.440 1.00 132.99 793 MET I O 1
ATOM 13392 N N . GLU E 1 2 ? 197.859 137.129 132.777 1.00 133.33 794 GLU I N 1
ATOM 13393 C CA . GLU E 1 2 ? 197.986 138.518 132.284 1.00 133.33 794 GLU I CA 1
ATOM 13394 C C . GLU E 1 2 ? 196.911 138.958 131.256 1.00 133.33 794 GLU I C 1
ATOM 13395 O O . GLU E 1 2 ? 196.517 140.125 131.244 1.00 133.33 794 GLU I O 1
ATOM 13407 N N . GLU E 1 3 ? 196.328 138.021 130.494 1.00 132.75 795 GLU I N 1
ATOM 13408 C CA . GLU E 1 3 ? 195.216 138.251 129.559 1.00 132.75 795 GLU I CA 1
ATOM 13409 C C . GLU E 1 3 ? 193.998 138.814 130.322 1.00 132.75 795 GLU I C 1
ATOM 13410 O O . GLU E 1 3 ? 193.472 139.890 129.979 1.00 132.75 795 GLU I O 1
ATOM 13422 N N . LYS E 1 4 ? 193.606 138.136 131.408 1.00 126.13 796 LYS I N 1
ATOM 13423 C CA . LYS E 1 4 ? 192.531 138.616 132.290 1.00 126.13 796 LYS I CA 1
ATOM 13424 C C . LYS E 1 4 ? 192.892 139.952 132.912 1.00 126.13 796 LYS I C 1
ATOM 13425 O O . LYS E 1 4 ? 192.049 140.847 132.917 1.00 126.13 796 LYS I O 1
ATOM 13444 N N . ILE E 1 5 ? 194.133 140.141 133.369 1.00 120.28 797 ILE I N 1
ATOM 13445 C CA . ILE E 1 5 ? 194.568 141.437 133.888 1.00 120.28 797 ILE I CA 1
ATOM 13446 C C . ILE E 1 5 ? 194.374 142.557 132.852 1.00 120.28 797 ILE I C 1
ATOM 13447 O O . ILE E 1 5 ? 193.740 143.557 133.162 1.00 120.28 797 ILE I O 1
ATOM 13463 N N . LYS E 1 6 ? 194.828 142.372 131.613 1.00 120.49 798 LYS I N 1
ATOM 13464 C CA . LYS E 1 6 ? 194.639 143.387 130.575 1.00 120.49 798 LYS I CA 1
ATOM 13465 C C . LYS E 1 6 ? 193.154 143.613 130.273 1.00 120.49 798 LYS I C 1
ATOM 13466 O O . LYS E 1 6 ? 192.710 144.756 130.146 1.00 120.49 798 LYS I O 1
ATOM 13485 N N . GLU E 1 7 ? 192.396 142.527 130.123 1.00 122.24 799 GLU I N 1
ATOM 13486 C CA . GLU E 1 7 ? 190.949 142.614 129.882 1.00 122.24 799 GLU I CA 1
ATOM 13487 C C . GLU E 1 7 ? 190.233 143.363 131.013 1.00 122.24 799 GLU I C 1
ATOM 13488 O O . GLU E 1 7 ? 189.262 144.073 130.778 1.00 122.24 799 GLU I O 1
ATOM 13500 N N . LEU E 1 8 ? 190.689 143.216 132.252 1.00 117.95 800 LEU I N 1
ATOM 13501 C CA . LEU E 1 8 ? 190.105 143.969 133.370 1.00 117.95 800 LEU I CA 1
ATOM 13502 C C . LEU E 1 8 ? 190.534 145.453 133.294 1.00 117.95 800 LEU I C 1
ATOM 13503 O O . LEU E 1 8 ? 189.684 146.320 133.517 1.00 117.95 800 LEU I O 1
ATOM 13519 N N . GLU E 1 9 ? 191.767 145.776 132.918 1.00 118.10 801 GLU I N 1
ATOM 13520 C CA . GLU E 1 9 ? 192.193 147.154 132.675 1.00 118.10 801 GLU I CA 1
ATOM 13521 C C . GLU E 1 9 ? 191.380 147.776 131.532 1.00 118.10 801 GLU I C 1
ATOM 13522 O O . GLU E 1 9 ? 190.972 148.912 131.619 1.00 118.10 801 GLU I O 1
ATOM 13534 N N . GLU E 1 10 ? 191.129 147.013 130.468 1.00 120.51 802 GLU I N 1
ATOM 13535 C CA . GLU E 1 10 ? 190.257 147.412 129.360 1.00 120.51 802 GLU I CA 1
ATOM 13536 C C . GLU E 1 10 ? 188.825 147.690 129.794 1.00 120.51 802 GLU I C 1
ATOM 13537 O O . GLU E 1 10 ? 188.274 148.738 129.446 1.00 120.51 802 GLU I O 1
ATOM 13549 N N . LYS E 1 11 ? 188.249 146.803 130.607 1.00 113.58 803 LYS I N 1
ATOM 13550 C CA . LYS E 1 11 ? 186.941 147.016 131.243 1.00 113.58 803 LYS I CA 1
ATOM 13551 C C . LYS E 1 11 ? 186.955 148.302 132.063 1.00 113.58 803 LYS I C 1
ATOM 13552 O O . LYS E 1 11 ? 186.069 149.126 131.904 1.00 113.58 803 LYS I O 1
ATOM 13571 N N . VAL E 1 12 ? 187.973 148.489 132.893 1.00 112.57 804 VAL I N 1
ATOM 13572 C CA . VAL E 1 12 ? 188.069 149.675 133.714 1.00 112.57 804 VAL I CA 1
ATOM 13573 C C . VAL E 1 12 ? 188.097 150.949 132.842 1.00 112.57 804 VAL I C 1
ATOM 13574 O O . VAL E 1 12 ? 187.287 151.853 133.055 1.00 112.57 804 VAL I O 1
ATOM 13587 N N . GLU E 1 13 ? 189.017 151.029 131.878 1.00 115.96 805 GLU I N 1
ATOM 13588 C CA . GLU E 1 13 ? 189.139 152.257 131.100 1.00 115.96 805 GLU I CA 1
ATOM 13589 C C . GLU E 1 13 ? 187.914 152.486 130.189 1.00 115.96 805 GLU I C 1
ATOM 13590 O O . GLU E 1 13 ? 187.454 153.628 130.082 1.00 115.96 805 GLU I O 1
ATOM 13602 N N . GLU E 1 14 ? 187.318 151.456 129.600 1.00 111.55 806 GLU I N 1
ATOM 13603 C CA . GLU E 1 14 ? 186.175 151.665 128.715 1.00 111.55 806 GLU I CA 1
ATOM 13604 C C . GLU E 1 14 ? 184.902 152.015 129.502 1.00 111.55 806 GLU I C 1
ATOM 13605 O O . GLU E 1 14 ? 184.138 152.880 129.101 1.00 111.55 806 GLU I O 1
ATOM 13617 N N . LEU E 1 15 ? 184.720 151.432 130.703 1.00 100.60 807 LEU I N 1
ATOM 13618 C CA . LEU E 1 15 ? 183.666 151.859 131.607 1.00 100.60 807 LEU I CA 1
ATOM 13619 C C . LEU E 1 15 ? 183.904 153.277 132.154 1.00 100.60 807 LEU I C 1
ATOM 13620 O O . LEU E 1 15 ? 182.952 154.028 132.274 1.00 100.60 807 LEU I O 1
ATOM 13636 N N . VAL E 1 16 ? 185.148 153.700 132.405 1.00 99.85 808 VAL I N 1
ATOM 13637 C CA . VAL E 1 16 ? 185.430 155.098 132.772 1.00 99.85 808 VAL I CA 1
ATOM 13638 C C . VAL E 1 16 ? 184.966 156.062 131.680 1.00 99.85 808 VAL I C 1
ATOM 13639 O O . VAL E 1 16 ? 184.262 157.028 131.950 1.00 99.85 808 VAL I O 1
ATOM 13652 N N . LYS E 1 17 ? 185.356 155.782 130.433 1.00 100.99 809 LYS I N 1
ATOM 13653 C CA . LYS E 1 17 ? 184.948 156.588 129.260 1.00 100.99 809 LYS I CA 1
ATOM 13654 C C . LYS E 1 17 ? 183.426 156.605 129.103 1.00 100.99 809 LYS I C 1
ATOM 13655 O O . LYS E 1 17 ? 182.861 157.646 128.795 1.00 100.99 809 LYS I O 1
ATOM 13674 N N . GLU E 1 18 ? 182.762 155.469 129.266 1.00 108.46 810 GLU I N 1
ATOM 13675 C CA . GLU E 1 18 ? 181.299 155.400 129.277 1.00 108.46 810 GLU I CA 1
ATOM 13676 C C . GLU E 1 18 ? 180.671 156.229 130.424 1.00 108.46 810 GLU I C 1
ATOM 13677 O O . GLU E 1 18 ? 179.740 156.997 130.186 1.00 108.46 810 GLU I O 1
ATOM 13689 N N . ALA E 1 19 ? 181.138 156.072 131.651 1.00 98.57 811 ALA I N 1
ATOM 13690 C CA . ALA E 1 19 ? 180.574 156.697 132.851 1.00 98.57 811 ALA I CA 1
ATOM 13691 C C . ALA E 1 19 ? 180.565 158.192 132.736 1.00 98.57 811 ALA I C 1
ATOM 13692 O O . ALA E 1 19 ? 179.547 158.819 133.011 1.00 98.57 811 ALA I O 1
ATOM 13699 N N . LEU E 1 20 ? 181.663 158.789 132.244 1.00 97.75 812 LEU I N 1
ATOM 13700 C CA . LEU E 1 20 ? 181.748 160.228 132.044 1.00 97.75 812 LEU I CA 1
ATOM 13701 C C . LEU E 1 20 ? 180.648 160.763 131.084 1.00 97.75 812 LEU I C 1
ATOM 13702 O O . LEU E 1 20 ? 180.140 161.863 131.276 1.00 97.75 812 LEU I O 1
ATOM 13718 N N . GLU E 1 21 ? 180.263 159.988 130.083 1.00 106.51 813 GLU I N 1
ATOM 13719 C CA . GLU E 1 21 ? 179.159 160.368 129.177 1.00 106.51 813 GLU I CA 1
ATOM 13720 C C . GLU E 1 21 ? 177.767 160.111 129.769 1.00 106.51 813 GLU I C 1
ATOM 13721 O O . GLU E 1 21 ? 176.903 160.994 129.739 1.00 106.51 813 GLU I O 1
ATOM 13733 N N . LYS E 1 22 ? 177.551 158.928 130.354 1.00 102.17 814 LYS I N 1
ATOM 13734 C CA . LYS E 1 22 ? 176.267 158.521 130.971 1.00 102.17 814 LYS I CA 1
ATOM 13735 C C . LYS E 1 22 ? 175.943 159.272 132.263 1.00 102.17 814 LYS I C 1
ATOM 13736 O O . LYS E 1 22 ? 174.774 159.325 132.627 1.00 102.17 814 LYS I O 1
ATOM 13755 N N . LYS E 1 23 ? 176.937 159.835 132.935 1.00 95.69 815 LYS I N 1
ATOM 13756 C CA . LYS E 1 23 ? 176.795 160.475 134.238 1.00 95.69 815 LYS I CA 1
ATOM 13757 C C . LYS E 1 23 ? 176.099 159.594 135.283 1.00 95.69 815 LYS I C 1
ATOM 13758 O O . LYS E 1 23 ? 175.074 159.993 135.838 1.00 95.69 815 LYS I O 1
ATOM 13777 N N . ASP E 1 24 ? 176.631 158.417 135.602 1.00 91.59 816 ASP I N 1
ATOM 13778 C CA . ASP E 1 24 ? 176.104 157.613 136.729 1.00 91.59 816 ASP I CA 1
ATOM 13779 C C . ASP E 1 24 ? 177.197 156.726 137.380 1.00 91.59 816 ASP I C 1
ATOM 13780 O O . ASP E 1 24 ? 178.005 156.147 136.647 1.00 91.59 816 ASP I O 1
ATOM 13789 N N . PRO E 1 25 ? 177.249 156.567 138.714 1.00 79.05 817 PRO I N 1
ATOM 13790 C CA . PRO E 1 25 ? 178.226 155.709 139.381 1.00 79.05 817 PRO I CA 1
ATOM 13791 C C . PRO E 1 25 ? 178.061 154.227 139.075 1.00 79.05 817 PRO I C 1
ATOM 13792 O O . PRO E 1 25 ? 179.027 153.494 139.252 1.00 79.05 817 PRO I O 1
ATOM 13803 N N . ALA E 1 26 ? 176.886 153.736 138.643 1.00 79.64 818 ALA I N 1
ATOM 13804 C CA . ALA E 1 26 ? 176.675 152.309 138.428 1.00 79.64 818 ALA I CA 1
ATOM 13805 C C . ALA E 1 26 ? 177.643 151.730 137.375 1.00 79.64 818 ALA I C 1
ATOM 13806 O O . ALA E 1 26 ? 178.088 150.592 137.496 1.00 79.64 818 ALA I O 1
ATOM 13813 N N . VAL E 1 27 ? 178.012 152.524 136.370 1.00 86.88 819 VAL I N 1
ATOM 13814 C CA . VAL E 1 27 ? 179.029 152.162 135.383 1.00 86.88 819 VAL I CA 1
ATOM 13815 C C . VAL E 1 27 ? 180.380 151.941 136.091 1.00 86.88 819 VAL I C 1
ATOM 13816 O O . VAL E 1 27 ? 181.067 150.960 135.861 1.00 86.88 819 VAL I O 1
ATOM 13829 N N . LEU E 1 28 ? 180.761 152.841 137.009 1.00 81.09 820 LEU I N 1
ATOM 13830 C CA . LEU E 1 28 ? 182.009 152.695 137.752 1.00 81.09 820 LEU I CA 1
ATOM 13831 C C . LEU E 1 28 ? 181.958 151.580 138.784 1.00 81.09 820 LEU I C 1
ATOM 13832 O O . LEU E 1 28 ? 182.981 150.957 139.082 1.00 81.09 820 LEU I O 1
ATOM 13848 N N . LYS E 1 29 ? 180.774 151.262 139.313 1.00 71.77 821 LYS I N 1
ATOM 13849 C CA . LYS E 1 29 ? 180.671 150.128 140.236 1.00 71.77 821 LYS I CA 1
ATOM 13850 C C . LYS E 1 29 ? 181.209 148.864 139.566 1.00 71.77 821 LYS I C 1
ATOM 13851 O O . LYS E 1 29 ? 182.086 148.203 140.141 1.00 71.77 821 LYS I O 1
ATOM 13870 N N . LYS E 1 30 ? 180.816 148.545 138.326 1.00 87.24 822 LYS I N 1
ATOM 13871 C CA . LYS E 1 30 ? 181.398 147.397 137.600 1.00 87.24 822 LYS I CA 1
ATOM 13872 C C . LYS E 1 30 ? 182.905 147.512 137.444 1.00 87.24 822 LYS I C 1
ATOM 13873 O O . LYS E 1 30 ? 183.623 146.521 137.638 1.00 87.24 822 LYS I O 1
ATOM 13892 N N . ALA E 1 31 ? 183.452 148.698 137.155 1.00 77.57 823 ALA I N 1
ATOM 13893 C CA . ALA E 1 31 ? 184.888 148.856 137.084 1.00 77.57 823 ALA I CA 1
ATOM 13894 C C . ALA E 1 31 ? 185.562 148.528 138.429 1.00 77.57 823 ALA I C 1
ATOM 13895 O O . ALA E 1 31 ? 186.578 147.846 138.468 1.00 77.57 823 ALA I O 1
ATOM 13902 N N . LEU E 1 32 ? 184.967 148.964 139.541 1.00 77.15 824 LEU I N 1
ATOM 13903 C CA . LEU E 1 32 ? 185.492 148.676 140.863 1.00 77.15 824 LEU I CA 1
ATOM 13904 C C . LEU E 1 32 ? 185.455 147.171 141.170 1.00 77.15 824 LEU I C 1
ATOM 13905 O O . LEU E 1 32 ? 186.421 146.640 141.690 1.00 77.15 824 LEU I O 1
ATOM 13921 N N . VAL E 1 33 ? 184.400 146.468 140.765 1.00 80.13 825 VAL I N 1
ATOM 13922 C CA . VAL E 1 33 ? 184.379 144.987 140.798 1.00 80.13 825 VAL I CA 1
ATOM 13923 C C . VAL E 1 33 ? 185.575 144.411 140.025 1.00 80.13 825 VAL I C 1
ATOM 13924 O O . VAL E 1 33 ? 186.277 143.535 140.527 1.00 80.13 825 VAL I O 1
ATOM 13937 N N . CYS E 1 34 ? 185.832 144.916 138.827 1.00 83.95 826 CYS I N 1
ATOM 13938 C CA . CYS E 1 34 ? 186.970 144.500 138.005 1.00 83.95 826 CYS I CA 1
ATOM 13939 C C . CYS E 1 34 ? 188.316 144.843 138.651 1.00 83.95 826 CYS I C 1
ATOM 13940 O O . CYS E 1 34 ? 189.274 144.075 138.542 1.00 83.95 826 CYS I O 1
ATOM 13948 N N . VAL E 1 35 ? 188.418 145.952 139.390 1.00 81.08 827 VAL I N 1
ATOM 13949 C CA . VAL E 1 35 ? 189.587 146.249 140.230 1.00 81.08 827 VAL I CA 1
ATOM 13950 C C . VAL E 1 35 ? 189.765 145.204 141.327 1.00 81.08 827 VAL I C 1
ATOM 13951 O O . VAL E 1 35 ? 190.874 144.675 141.490 1.00 81.08 827 VAL I O 1
ATOM 13964 N N . TYR E 1 36 ? 188.714 144.810 142.043 1.00 84.86 828 TYR I N 1
ATOM 13965 C CA . TYR E 1 36 ? 188.835 143.736 143.016 1.00 84.86 828 TYR I CA 1
ATOM 13966 C C . TYR E 1 36 ? 189.234 142.422 142.350 1.00 84.86 828 TYR I C 1
ATOM 13967 O O . TYR E 1 36 ? 190.067 141.703 142.885 1.00 84.86 828 TYR I O 1
ATOM 13985 N N . GLU E 1 37 ? 188.706 142.129 141.162 1.00 100.13 829 GLU I N 1
ATOM 13986 C CA . GLU E 1 37 ? 189.178 140.946 140.432 1.00 100.13 829 GLU I CA 1
ATOM 13987 C C . GLU E 1 37 ? 190.671 141.032 140.090 1.00 100.13 829 GLU I C 1
ATOM 13988 O O . GLU E 1 37 ? 191.403 140.081 140.261 1.00 100.13 829 GLU I O 1
ATOM 14000 N N . MET E 1 38 ? 191.179 142.192 139.682 1.00 98.72 830 MET I N 1
ATOM 14001 C CA . MET E 1 38 ? 192.627 142.349 139.466 1.00 98.72 830 MET I CA 1
ATOM 14002 C C . MET E 1 38 ? 193.450 142.175 140.746 1.00 98.72 830 MET I C 1
ATOM 14003 O O . MET E 1 38 ? 194.517 141.559 140.681 1.00 98.72 830 MET I O 1
ATOM 14017 N N . LYS E 1 39 ? 192.953 142.627 141.909 1.00 92.26 831 LYS I N 1
ATOM 14018 C CA . LYS E 1 39 ? 193.592 142.311 143.195 1.00 92.26 831 LYS I CA 1
ATOM 14019 C C . LYS E 1 39 ? 193.619 140.800 143.423 1.00 92.26 831 LYS I C 1
ATOM 14020 O O . LYS E 1 39 ? 194.634 140.261 143.823 1.00 92.26 831 LYS I O 1
ATOM 14039 N N . LYS E 1 40 ? 192.497 140.120 143.173 1.00 96.05 832 LYS I N 1
ATOM 14040 C CA . LYS E 1 40 ? 192.408 138.673 143.354 1.00 96.05 832 LYS I CA 1
ATOM 14041 C C . LYS E 1 40 ? 193.427 137.931 142.490 1.00 96.05 832 LYS I C 1
ATOM 14042 O O . LYS E 1 40 ? 194.061 136.996 142.950 1.00 96.05 832 LYS I O 1
ATOM 14061 N N . LEU E 1 41 ? 193.663 138.420 141.266 1.00 102.35 833 LEU I N 1
ATOM 14062 C CA . LEU E 1 41 ? 194.677 137.906 140.329 1.00 102.35 833 LEU I CA 1
ATOM 14063 C C . LEU E 1 41 ? 196.124 138.332 140.673 1.00 102.35 833 LEU I C 1
ATOM 14064 O O . LEU E 1 41 ? 197.037 137.964 139.942 1.00 102.35 833 LEU I O 1
ATOM 14080 N N . GLY E 1 42 ? 196.366 139.079 141.748 1.00 108.27 834 GLY I N 1
ATOM 14081 C CA . GLY E 1 42 ? 197.719 139.476 142.162 1.00 108.27 834 GLY I CA 1
ATOM 14082 C C . GLY E 1 42 ? 198.399 140.505 141.271 1.00 108.27 834 GLY I C 1
ATOM 14083 O O . GLY E 1 42 ? 199.622 140.500 141.123 1.00 108.27 834 GLY I O 1
ATOM 14087 N N . MET E 1 43 ? 197.633 141.414 140.652 1.00 103.87 835 MET I N 1
ATOM 14088 C CA . MET E 1 43 ? 198.145 142.600 139.976 1.00 103.87 835 MET I CA 1
ATOM 14089 C C . MET E 1 43 ? 199.059 143.408 140.918 1.00 103.87 835 MET I C 1
ATOM 14090 O O . MET E 1 43 ? 198.749 143.436 142.107 1.00 103.87 835 MET I O 1
ATOM 14104 N N . PRO E 1 44 ? 200.166 144.060 140.453 1.00 98.52 836 PRO I N 1
ATOM 14105 C CA . PRO E 1 44 ? 201.112 144.762 141.320 1.00 98.52 836 PRO I CA 1
ATOM 14106 C C . PRO E 1 44 ? 200.422 145.812 142.199 1.00 98.52 836 PRO I C 1
ATOM 14107 O O . PRO E 1 44 ? 199.579 146.584 141.712 1.00 98.52 836 PRO I O 1
ATOM 14118 N N . ASN E 1 45 ? 200.808 145.901 143.473 1.00 93.66 837 ASN I N 1
ATOM 14119 C CA . ASN E 1 45 ? 200.141 146.763 144.448 1.00 93.66 837 ASN I CA 1
ATOM 14120 C C . ASN E 1 45 ? 200.186 148.247 144.019 1.00 93.66 837 ASN I C 1
ATOM 14121 O O . ASN E 1 45 ? 199.186 148.956 144.131 1.00 93.66 837 ASN I O 1
ATOM 14132 N N . GLU E 1 46 ? 201.301 148.694 143.468 1.00 89.92 838 GLU I N 1
ATOM 14133 C CA . GLU E 1 46 ? 201.410 150.021 142.897 1.00 89.92 838 GLU I CA 1
ATOM 14134 C C . GLU E 1 46 ? 200.485 150.209 141.697 1.00 89.92 838 GLU I C 1
ATOM 14135 O O . GLU E 1 46 ? 199.770 151.205 141.632 1.00 89.92 838 GLU I O 1
ATOM 14147 N N . LYS E 1 47 ? 200.405 149.226 140.759 1.00 84.00 839 LYS I N 1
ATOM 14148 C CA . LYS E 1 47 ? 199.453 149.287 139.652 1.00 84.00 839 LYS I CA 1
ATOM 14149 C C . LYS E 1 47 ? 198.037 149.383 140.185 1.00 84.00 839 LYS I C 1
ATOM 14150 O O . LYS E 1 47 ? 197.263 150.201 139.659 1.00 84.00 839 LYS I O 1
ATOM 14169 N N . LEU E 1 48 ? 197.664 148.621 141.227 1.00 87.49 840 LEU I N 1
ATOM 14170 C CA . LEU E 1 48 ? 196.361 148.733 141.852 1.00 87.49 840 LEU I CA 1
ATOM 14171 C C . LEU E 1 48 ? 196.119 150.088 142.501 1.00 87.49 840 LEU I C 1
ATOM 14172 O O . LEU E 1 48 ? 195.041 150.643 142.301 1.00 87.49 840 LEU I O 1
ATOM 14188 N N . ILE E 1 49 ? 197.079 150.645 143.229 1.00 78.61 841 ILE I N 1
ATOM 14189 C CA . ILE E 1 49 ? 196.985 152.005 143.780 1.00 78.61 841 ILE I CA 1
ATOM 14190 C C . ILE E 1 49 ? 196.738 153.009 142.652 1.00 78.61 841 ILE I C 1
ATOM 14191 O O . ILE E 1 49 ? 195.817 153.820 142.724 1.00 78.61 841 ILE I O 1
ATOM 14207 N N . GLU E 1 50 ? 197.504 152.964 141.571 1.00 78.33 842 GLU I N 1
ATOM 14208 C CA . GLU E 1 50 ? 197.294 153.848 140.429 1.00 78.33 842 GLU I CA 1
ATOM 14209 C C . GLU E 1 50 ? 195.935 153.652 139.778 1.00 78.33 842 GLU I C 1
ATOM 14210 O O . GLU E 1 50 ? 195.243 154.613 139.465 1.00 78.33 842 GLU I O 1
ATOM 14222 N N . LEU E 1 51 ? 195.452 152.406 139.633 1.00 79.01 843 LEU I N 1
ATOM 14223 C CA . LEU E 1 51 ? 194.092 152.121 139.167 1.00 79.01 843 LEU I CA 1
ATOM 14224 C C . LEU E 1 51 ? 193.032 152.696 140.105 1.00 79.01 843 LEU I C 1
ATOM 14225 O O . LEU E 1 51 ? 192.039 153.274 139.642 1.00 79.01 843 LEU I O 1
ATOM 14241 N N . LEU E 1 52 ? 193.248 152.654 141.412 1.00 71.61 844 LEU I N 1
ATOM 14242 C CA . LEU E 1 52 ? 192.333 153.272 142.363 1.00 71.61 844 LEU I CA 1
ATOM 14243 C C . LEU E 1 52 ? 192.368 154.800 142.230 1.00 71.61 844 LEU I C 1
ATOM 14244 O O . LEU E 1 52 ? 191.302 155.419 142.149 1.00 71.61 844 LEU I O 1
ATOM 14260 N N . LYS E 1 53 ? 193.548 155.412 142.067 1.00 71.74 845 LYS I N 1
ATOM 14261 C CA . LYS E 1 53 ? 193.619 156.841 141.742 1.00 71.74 845 LYS I CA 1
ATOM 14262 C C . LYS E 1 53 ? 192.815 157.154 140.470 1.00 71.74 845 LYS I C 1
ATOM 14263 O O . LYS E 1 53 ? 191.987 158.049 140.502 1.00 71.74 845 LYS I O 1
ATOM 14282 N N . LYS E 1 54 ? 193.001 156.353 139.409 1.00 74.11 846 LYS I N 1
ATOM 14283 C CA . LYS E 1 54 ? 192.269 156.472 138.151 1.00 74.11 846 LYS I CA 1
ATOM 14284 C C . LYS E 1 54 ? 190.747 156.277 138.277 1.00 74.11 846 LYS I C 1
ATOM 14285 O O . LYS E 1 54 ? 190.037 156.692 137.354 1.00 74.11 846 LYS I O 1
ATOM 14304 N N . LEU E 1 55 ? 190.218 155.784 139.411 1.00 68.28 847 LEU I N 1
ATOM 14305 C CA . LEU E 1 55 ? 188.820 155.902 139.770 1.00 68.28 847 LEU I CA 1
ATOM 14306 C C . LEU E 1 55 ? 188.499 157.067 140.703 1.00 68.28 847 LEU I C 1
ATOM 14307 O O . LEU E 1 55 ? 187.550 157.791 140.437 1.00 68.28 847 LEU I O 1
ATOM 14323 N N . VAL E 1 56 ? 189.260 157.312 141.760 1.00 66.36 848 VAL I N 1
ATOM 14324 C CA . VAL E 1 56 ? 188.989 158.422 142.679 1.00 66.36 848 VAL I CA 1
ATOM 14325 C C . VAL E 1 56 ? 188.947 159.736 141.910 1.00 66.36 848 VAL I C 1
ATOM 14326 O O . VAL E 1 56 ? 187.965 160.480 141.991 1.00 66.36 848 VAL I O 1
ATOM 14339 N N . GLU E 1 57 ? 189.935 159.942 141.054 1.00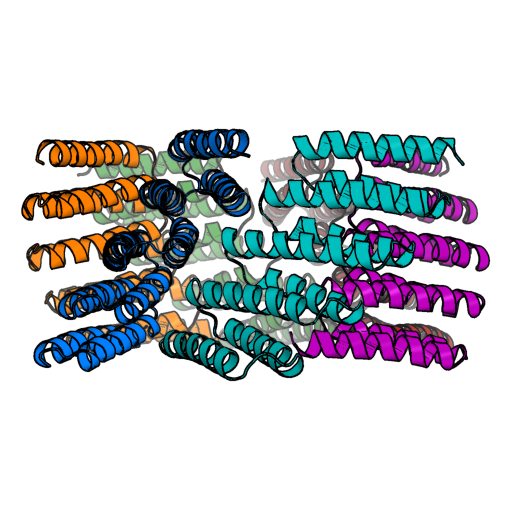 67.33 849 GLU I N 1
ATOM 14340 C CA . GLU E 1 57 ? 190.079 161.127 140.218 1.00 67.33 849 GLU I CA 1
ATOM 14341 C C . GLU E 1 57 ? 189.052 161.180 139.045 1.00 67.33 849 GLU I C 1
ATOM 14342 O O . GLU E 1 57 ? 189.179 162.040 138.177 1.00 67.33 849 GLU I O 1
ATOM 14354 N N . VAL E 1 58 ? 188.054 160.301 139.037 1.00 62.82 850 VAL I N 1
ATOM 14355 C CA . VAL E 1 58 ? 186.902 160.344 138.140 1.00 62.82 850 VAL I CA 1
ATOM 14356 C C . VAL E 1 58 ? 185.606 160.388 138.931 1.00 62.82 850 VAL I C 1
ATOM 14357 O O . VAL E 1 58 ? 184.665 161.073 138.533 1.00 62.82 850 VAL I O 1
ATOM 14370 N N . LEU E 1 59 ? 185.573 159.724 140.095 1.00 54.66 851 LEU I N 1
ATOM 14371 C CA . LEU E 1 59 ? 184.434 159.786 140.991 1.00 54.66 851 LEU I CA 1
ATOM 14372 C C . LEU E 1 59 ? 184.104 161.227 141.386 1.00 54.66 851 LEU I C 1
ATOM 14373 O O . LEU E 1 59 ? 182.928 161.602 141.306 1.00 54.66 851 LEU I O 1
ATOM 14389 N N . LYS E 1 60 ? 185.107 162.047 141.761 1.00 47.21 852 LYS I N 1
ATOM 14390 C CA . LYS E 1 60 ? 184.871 163.431 142.158 1.00 47.21 852 LYS I CA 1
ATOM 14391 C C . LYS E 1 60 ? 184.186 164.197 141.011 1.00 47.21 852 LYS I C 1
ATOM 14392 O O . LYS E 1 60 ? 183.235 164.922 141.272 1.00 47.21 852 LYS I O 1
ATOM 14411 N N . LYS E 1 61 ? 184.659 164.061 139.760 1.00 54.35 853 LYS I N 1
ATOM 14412 C CA . LYS E 1 61 ? 184.078 164.780 138.632 1.00 54.35 853 LYS I CA 1
ATOM 14413 C C . LYS E 1 61 ? 182.618 164.406 138.407 1.00 54.35 853 LYS I C 1
ATOM 14414 O O . LYS E 1 61 ? 181.778 165.296 138.304 1.00 54.35 853 LYS I O 1
ATOM 14433 N N . LEU E 1 62 ? 182.281 163.112 138.391 1.00 60.59 854 LEU I N 1
ATOM 14434 C CA . LEU E 1 62 ? 180.885 162.668 138.358 1.00 60.59 854 LEU I CA 1
ATOM 14435 C C . LEU E 1 62 ? 180.032 163.290 139.476 1.00 60.59 854 LEU I C 1
ATOM 14436 O O . LEU E 1 62 ? 178.983 163.855 139.199 1.00 60.59 854 LEU I O 1
ATOM 14452 N N . ALA E 1 63 ? 180.529 163.245 140.718 1.00 56.73 855 ALA I N 1
ATOM 14453 C CA . ALA E 1 63 ? 179.907 163.783 141.917 1.00 56.73 855 ALA I CA 1
ATOM 14454 C C . ALA E 1 63 ? 179.755 165.305 141.942 1.00 56.73 855 ALA I C 1
ATOM 14455 O O . ALA E 1 63 ? 179.071 165.834 142.808 1.00 56.73 855 ALA I O 1
ATOM 14462 N N . LEU E 1 64 ? 180.426 166.038 141.042 1.00 57.31 856 LEU I N 1
ATOM 14463 C CA . LEU E 1 64 ? 180.165 167.461 140.823 1.00 57.31 856 LEU I CA 1
ATOM 14464 C C . LEU E 1 64 ? 179.199 167.653 139.653 1.00 57.31 856 LEU I C 1
ATOM 14465 O O . LEU E 1 64 ? 178.244 168.426 139.779 1.00 57.31 856 LEU I O 1
ATOM 14481 N N . GLU E 1 65 ? 179.420 166.997 138.519 1.00 63.75 857 GLU I N 1
ATOM 14482 C CA . GLU E 1 65 ? 178.586 167.250 137.334 1.00 63.75 857 GLU I CA 1
ATOM 14483 C C . GLU E 1 65 ? 177.131 166.768 137.495 1.00 63.75 857 GLU I C 1
ATOM 14484 O O . GLU E 1 65 ? 176.249 167.309 136.855 1.00 63.75 857 GLU I O 1
ATOM 14496 N N . ARG E 1 66 ? 176.867 165.842 138.422 1.00 71.88 858 ARG I N 1
ATOM 14497 C CA . ARG E 1 66 ? 175.559 165.688 139.072 1.00 71.88 858 ARG I CA 1
ATOM 14498 C C . ARG E 1 66 ? 175.759 165.728 140.570 1.00 71.88 858 ARG I C 1
ATOM 14499 O O . ARG E 1 66 ? 176.786 165.310 141.074 1.00 71.88 858 ARG I O 1
ATOM 14520 N N . VAL E 1 67 ? 174.790 166.313 141.273 1.00 67.22 859 VAL I N 1
ATOM 14521 C CA . VAL E 1 67 ? 174.981 166.868 142.615 1.00 67.22 859 VAL I CA 1
ATOM 14522 C C . VAL E 1 67 ? 174.842 165.877 143.764 1.00 67.22 859 VAL I C 1
ATOM 14523 O O . VAL E 1 67 ? 175.040 166.253 144.914 1.00 67.22 859 VAL I O 1
ATOM 14536 N N . ASP E 1 68 ? 174.469 164.628 143.523 1.00 68.07 860 ASP I N 1
ATOM 14537 C CA . ASP E 1 68 ? 174.218 163.631 144.577 1.00 68.07 860 ASP I CA 1
ATOM 14538 C C . ASP E 1 68 ? 175.505 163.168 145.300 1.00 68.07 860 ASP I C 1
ATOM 14539 O O . ASP E 1 68 ? 176.478 162.790 144.634 1.00 68.07 860 ASP I O 1
ATOM 14548 N N . PRO E 1 69 ? 175.536 163.112 146.652 1.00 57.35 861 PRO I N 1
ATOM 14549 C CA . PRO E 1 69 ? 176.763 162.855 147.399 1.00 57.35 861 PRO I CA 1
ATOM 14550 C C . PRO E 1 69 ? 177.120 161.358 147.514 1.00 57.35 861 PRO I C 1
ATOM 14551 O O . PRO E 1 69 ? 178.268 161.012 147.777 1.00 57.35 861 PRO I O 1
ATOM 14562 N N . ALA E 1 70 ? 176.182 160.443 147.294 1.00 56.91 862 ALA I N 1
ATOM 14563 C CA . ALA E 1 70 ? 176.428 159.005 147.434 1.00 56.91 862 ALA I CA 1
ATOM 14564 C C . ALA E 1 70 ? 177.606 158.452 146.579 1.00 56.91 862 ALA I C 1
ATOM 14565 O O . ALA E 1 70 ? 178.304 157.534 146.998 1.00 56.91 862 ALA I O 1
ATOM 14572 N N . VAL E 1 71 ? 177.874 159.067 145.409 1.00 55.55 863 VAL I N 1
ATOM 14573 C CA . VAL E 1 71 ? 179.015 158.746 144.565 1.00 55.55 863 VAL I CA 1
ATOM 14574 C C . VAL E 1 71 ? 180.340 158.762 145.351 1.00 55.55 863 VAL I C 1
ATOM 14575 O O . VAL E 1 71 ? 181.198 157.932 145.108 1.00 55.55 863 VAL I O 1
ATOM 14588 N N . LEU E 1 72 ? 180.510 159.639 146.347 1.00 48.30 864 LEU I N 1
ATOM 14589 C CA . LEU E 1 72 ? 181.750 159.778 147.110 1.00 48.30 864 LEU I CA 1
ATOM 14590 C C . LEU E 1 72 ? 182.012 158.583 148.056 1.00 48.30 864 LEU I C 1
ATOM 14591 O O . LEU E 1 72 ? 183.150 158.342 148.432 1.00 48.30 864 LEU I O 1
ATOM 14607 N N . ASP E 1 73 ? 180.997 157.792 148.362 1.00 50.77 865 ASP I N 1
ATOM 14608 C CA . ASP E 1 73 ? 181.176 156.689 149.293 1.00 50.77 865 ASP I CA 1
ATOM 14609 C C . ASP E 1 73 ? 182.121 155.620 148.739 1.00 50.77 865 ASP I C 1
ATOM 14610 O O . ASP E 1 73 ? 182.993 155.130 149.464 1.00 50.77 865 ASP I O 1
ATOM 14619 N N . LEU E 1 74 ? 182.091 155.383 147.425 1.00 48.96 866 LEU I N 1
ATOM 14620 C CA . LEU E 1 74 ? 183.094 154.552 146.763 1.00 48.96 866 LEU I CA 1
ATOM 14621 C C . LEU E 1 74 ? 184.509 155.125 146.916 1.00 48.96 866 LEU I C 1
ATOM 14622 O O . LEU E 1 74 ? 185.470 154.383 147.135 1.00 48.96 866 LEU I O 1
ATOM 14638 N N . ALA E 1 75 ? 184.637 156.439 146.789 1.00 45.11 867 ALA I N 1
ATOM 14639 C CA . ALA E 1 75 ? 185.955 157.079 146.869 1.00 45.11 867 ALA I CA 1
ATOM 14640 C C . ALA E 1 75 ? 186.529 156.845 148.264 1.00 45.11 867 ALA I C 1
ATOM 14641 O O . ALA E 1 75 ? 187.679 156.452 148.409 1.00 45.11 867 ALA I O 1
ATOM 14648 N N . LEU E 1 76 ? 185.676 157.020 149.277 1.00 48.83 868 LEU I N 1
ATOM 14649 C CA . LEU E 1 76 ? 186.068 156.784 150.646 1.00 48.83 868 LEU I CA 1
ATOM 14650 C C . LEU E 1 76 ? 186.532 155.333 150.815 1.00 48.83 868 LEU I C 1
ATOM 14651 O O . LEU E 1 76 ? 187.641 155.126 151.296 1.00 48.83 868 LEU I O 1
ATOM 14667 N N . VAL E 1 77 ? 185.768 154.324 150.367 1.00 47.53 869 VAL I N 1
ATOM 14668 C CA . VAL E 1 77 ? 186.222 152.930 150.481 1.00 47.53 869 VAL I CA 1
ATOM 14669 C C . VAL E 1 77 ? 187.557 152.695 149.756 1.00 47.53 869 VAL I C 1
ATOM 14670 O O . VAL E 1 77 ? 188.490 152.123 150.321 1.00 47.53 869 VAL I O 1
ATOM 14683 N N . CYS E 1 78 ? 187.691 153.198 148.523 1.00 52.91 870 CYS I N 1
ATOM 14684 C CA . CYS E 1 78 ? 188.920 153.047 147.749 1.00 52.91 870 CYS I CA 1
ATOM 14685 C C . CYS E 1 78 ? 190.135 153.752 148.403 1.00 52.91 870 CYS I C 1
ATOM 14686 O O . CYS E 1 78 ? 191.257 153.294 148.199 1.00 52.91 870 CYS I O 1
ATOM 14694 N N . VAL E 1 79 ? 189.938 154.798 149.204 1.00 56.51 871 VAL I N 1
ATOM 14695 C CA . VAL E 1 79 ? 191.037 155.363 149.988 1.00 56.51 871 VAL I CA 1
ATOM 14696 C C . VAL E 1 79 ? 191.568 154.314 150.960 1.00 56.51 871 VAL I C 1
ATOM 14697 O O . VAL E 1 79 ? 192.777 154.070 151.019 1.00 56.51 871 VAL I O 1
ATOM 14710 N N . TYR E 1 80 ? 190.699 153.625 151.692 1.00 59.17 872 TYR I N 1
ATOM 14711 C CA . TYR E 1 80 ? 191.170 152.563 152.569 1.00 59.17 872 TYR I CA 1
ATOM 14712 C C . TYR E 1 80 ? 191.760 151.387 151.808 1.00 59.17 872 TYR I C 1
ATOM 14713 O O . TYR E 1 80 ? 192.684 150.739 152.285 1.00 59.17 872 TYR I O 1
ATOM 14731 N N . GLU E 1 81 ? 191.312 151.118 150.590 1.00 68.18 873 GLU I N 1
ATOM 14732 C CA . GLU E 1 81 ? 191.992 150.106 149.760 1.00 68.18 873 GLU I CA 1
ATOM 14733 C C . GLU E 1 81 ? 193.438 150.515 149.457 1.00 68.18 873 GLU I C 1
ATOM 14734 O O . GLU E 1 81 ? 194.369 149.735 149.644 1.00 68.18 873 GLU I O 1
ATOM 14746 N N . MET E 1 82 ? 193.683 151.788 149.099 1.00 68.68 874 MET I N 1
ATOM 14747 C CA . MET E 1 82 ? 195.039 152.287 148.885 1.00 68.68 874 MET I CA 1
ATOM 14748 C C . MET E 1 82 ? 195.836 152.306 150.194 1.00 68.68 874 MET I C 1
ATOM 14749 O O . MET E 1 82 ? 197.044 152.087 150.173 1.00 68.68 874 MET I O 1
ATOM 14763 N N . LYS E 1 83 ? 195.185 152.497 151.344 1.00 65.77 875 LYS I N 1
ATOM 14764 C CA . LYS E 1 83 ? 195.830 152.365 152.642 1.00 65.77 875 LYS I CA 1
ATOM 14765 C C . LYS E 1 83 ? 196.355 150.944 152.828 1.00 65.77 875 LYS I C 1
ATOM 14766 O O . LYS E 1 83 ? 197.513 150.742 153.204 1.00 65.77 875 LYS I O 1
ATOM 14785 N N . GLU E 1 84 ? 195.514 149.949 152.571 1.00 73.74 876 GLU I N 1
ATOM 14786 C CA . GLU E 1 84 ? 195.858 148.549 152.727 1.00 73.74 876 GLU I CA 1
ATOM 14787 C C . GLU E 1 84 ? 196.952 148.115 151.756 1.00 73.74 876 GLU I C 1
ATOM 14788 O O . GLU E 1 84 ? 197.895 147.444 152.173 1.00 73.74 876 GLU I O 1
ATOM 14800 N N . LEU E 1 85 ? 196.911 148.563 150.497 1.00 74.13 877 LEU I N 1
ATOM 14801 C CA . LEU E 1 85 ? 197.961 148.313 149.501 1.00 74.13 877 LEU I CA 1
ATOM 14802 C C . LEU E 1 85 ? 199.279 149.048 149.799 1.00 74.13 877 LEU I C 1
ATOM 14803 O O . LEU E 1 85 ? 200.312 148.701 149.243 1.00 74.13 877 LEU I O 1
ATOM 14819 N N . GLY E 1 86 ? 199.246 150.020 150.720 1.00 85.79 878 GLY I N 1
ATOM 14820 C CA . GLY E 1 86 ? 200.434 150.737 151.181 1.00 85.79 878 GLY I CA 1
ATOM 14821 C C . GLY E 1 86 ? 200.817 151.972 150.354 1.00 85.79 878 GLY I C 1
ATOM 14822 O O . GLY E 1 86 ? 201.997 152.262 150.188 1.00 85.79 878 GLY I O 1
ATOM 14826 N N . MET E 1 87 ? 199.844 152.735 149.833 1.00 86.72 879 MET I N 1
ATOM 14827 C CA . MET E 1 87 ? 200.129 154.087 149.348 1.00 86.72 879 MET I CA 1
ATOM 14828 C C . MET E 1 87 ? 200.712 154.946 150.506 1.00 86.72 879 MET I C 1
ATOM 14829 O O . MET E 1 87 ? 200.284 154.811 151.656 1.00 86.72 879 MET I O 1
ATOM 14843 N N . PRO E 1 88 ? 201.705 155.814 150.257 1.00 89.08 880 PRO I N 1
ATOM 14844 C CA . PRO E 1 88 ? 202.316 156.659 151.279 1.00 89.08 880 PRO I CA 1
ATOM 14845 C C . PRO E 1 88 ? 201.325 157.565 152.049 1.00 89.08 880 PRO I C 1
ATOM 14846 O O . PRO E 1 88 ? 200.418 158.184 151.507 1.00 89.08 880 PRO I O 1
ATOM 14857 N N . ASN E 1 89 ? 201.550 157.689 153.354 1.00 88.28 881 ASN I N 1
ATOM 14858 C CA . ASN E 1 89 ? 200.681 158.428 154.269 1.00 88.28 881 ASN I CA 1
ATOM 14859 C C . ASN E 1 89 ? 200.486 159.891 153.845 1.00 88.28 881 ASN I C 1
ATOM 14860 O O . ASN E 1 89 ? 199.404 160.465 153.984 1.00 88.28 881 ASN I O 1
ATOM 14871 N N . GLU E 1 90 ? 201.520 160.501 153.266 1.00 85.67 882 GLU I N 1
ATOM 14872 C CA . GLU E 1 90 ? 201.495 161.871 152.741 1.00 85.67 882 GLU I CA 1
ATOM 14873 C C . GLU E 1 90 ? 200.531 162.006 151.560 1.00 85.67 882 GLU I C 1
ATOM 14874 O O . GLU E 1 90 ? 199.824 162.998 151.393 1.00 85.67 882 GLU I O 1
ATOM 14886 N N . GLU E 1 91 ? 200.509 160.997 150.696 1.00 84.11 883 GLU I N 1
ATOM 14887 C CA . GLU E 1 91 ? 199.643 160.937 149.553 1.00 84.11 883 GLU I CA 1
ATOM 14888 C C . GLU E 1 91 ? 198.198 160.601 149.929 1.00 84.11 883 GLU I C 1
ATOM 14889 O O . GLU E 1 91 ? 197.296 161.229 149.414 1.00 84.11 883 GLU I O 1
ATOM 14901 N N . LEU E 1 92 ? 197.967 159.736 150.934 1.00 78.70 884 LEU I N 1
ATOM 14902 C CA . LEU E 1 92 ? 196.636 159.620 151.553 1.00 78.70 884 LEU I CA 1
ATOM 14903 C C . LEU E 1 92 ? 196.176 160.990 152.048 1.00 78.70 884 LEU I C 1
ATOM 14904 O O . LEU E 1 92 ? 195.120 161.468 151.660 1.00 78.70 884 LEU I O 1
ATOM 14920 N N . ILE E 1 93 ? 196.983 161.666 152.868 1.00 69.37 885 ILE I N 1
ATOM 14921 C CA . ILE E 1 93 ? 196.638 163.009 153.351 1.00 69.37 885 ILE I CA 1
ATOM 14922 C C . ILE E 1 93 ? 196.343 163.952 152.190 1.00 69.37 885 ILE I C 1
ATOM 14923 O O . ILE E 1 93 ? 195.382 164.706 152.240 1.00 69.37 885 ILE I O 1
ATOM 14939 N N . LYS E 1 94 ? 197.103 163.882 151.090 1.00 69.44 886 LYS I N 1
ATOM 14940 C CA . LYS E 1 94 ? 196.798 164.671 149.885 1.00 69.44 886 LYS I CA 1
ATOM 14941 C C . LYS E 1 94 ? 195.412 164.334 149.305 1.00 69.44 886 LYS I C 1
ATOM 14942 O O . LYS E 1 94 ? 194.597 165.236 149.077 1.00 69.44 886 LYS I O 1
ATOM 14961 N N . LEU E 1 95 ? 195.123 163.067 149.043 1.00 59.90 887 LEU I N 1
ATOM 14962 C CA . LEU E 1 95 ? 193.830 162.655 148.494 1.00 59.90 887 LEU I CA 1
ATOM 14963 C C . LEU E 1 95 ? 192.677 163.033 149.438 1.00 59.90 887 LEU I C 1
ATOM 14964 O O . LEU E 1 95 ? 191.634 163.492 148.996 1.00 59.90 887 LEU I O 1
ATOM 14980 N N . LEU E 1 96 ? 192.876 162.906 150.757 1.00 55.77 888 LEU I N 1
ATOM 14981 C CA . LEU E 1 96 ? 191.876 163.245 151.724 1.00 55.77 888 LEU I CA 1
ATOM 14982 C C . LEU E 1 96 ? 191.621 164.731 151.753 1.00 55.77 888 LEU I C 1
ATOM 14983 O O . LEU E 1 96 ? 190.461 165.143 151.704 1.00 55.77 888 LEU I O 1
ATOM 14999 N N . LYS E 1 97 ? 192.672 165.564 151.816 1.00 55.86 889 LYS I N 1
ATOM 15000 C CA . LYS E 1 97 ? 192.512 167.011 151.685 1.00 55.86 889 LYS I CA 1
ATOM 15001 C C . LYS E 1 97 ? 191.715 167.335 150.429 1.00 55.86 889 LYS I C 1
ATOM 15002 O O . LYS E 1 97 ? 190.745 168.088 150.512 1.00 55.86 889 LYS I O 1
ATOM 15021 N N . GLU E 1 98 ? 192.055 166.724 149.309 1.00 45.53 890 GLU I N 1
ATOM 15022 C CA . GLU E 1 98 ? 191.297 166.922 148.087 1.00 45.53 890 GLU I CA 1
ATOM 15023 C C . GLU E 1 98 ? 189.829 166.537 148.222 1.00 45.53 890 GLU I C 1
ATOM 15024 O O . GLU E 1 98 ? 188.970 167.348 147.918 1.00 45.53 890 GLU I O 1
ATOM 15036 N N . LEU E 1 99 ? 189.531 165.316 148.693 1.00 39.14 891 LEU I N 1
ATOM 15037 C CA . LEU E 1 99 ? 188.137 164.855 148.797 1.00 39.14 891 LEU I CA 1
ATOM 15038 C C . LEU E 1 99 ? 187.296 165.739 149.732 1.00 39.14 891 LEU I C 1
ATOM 15039 O O . LEU E 1 99 ? 186.139 166.052 149.423 1.00 39.14 891 LEU I O 1
ATOM 15055 N N . VAL E 1 100 ? 187.852 166.155 150.883 1.00 38.07 892 VAL I N 1
ATOM 15056 C CA . VAL E 1 100 ? 187.146 167.004 151.835 1.00 38.07 892 VAL I CA 1
ATOM 15057 C C . VAL E 1 100 ? 186.605 168.257 151.164 1.00 38.07 892 VAL I C 1
ATOM 15058 O O . VAL E 1 100 ? 185.521 168.706 151.515 1.00 38.07 892 VAL I O 1
ATOM 15071 N N . GLU E 1 101 ? 187.294 168.742 150.133 1.00 41.17 893 GLU I N 1
ATOM 15072 C CA . GLU E 1 101 ? 186.773 169.908 149.428 1.00 41.17 893 GLU I CA 1
ATOM 15073 C C . GLU E 1 101 ? 185.496 169.632 148.643 1.00 41.17 893 GLU I C 1
ATOM 15074 O O . GLU E 1 101 ? 184.563 170.431 148.692 1.00 41.17 893 GLU I O 1
ATOM 15086 N N . VAL E 1 102 ? 185.358 168.485 147.964 1.00 33.74 894 VAL I N 1
ATOM 15087 C CA . VAL E 1 102 ? 184.085 168.226 147.260 1.00 33.74 894 VAL I CA 1
ATOM 15088 C C . VAL E 1 102 ? 182.920 168.042 148.242 1.00 33.74 894 VAL I C 1
ATOM 15089 O O . VAL E 1 102 ? 181.800 168.415 147.943 1.00 33.74 894 VAL I O 1
ATOM 15102 N N . LEU E 1 103 ? 183.198 167.525 149.439 1.00 33.45 895 LEU I N 1
ATOM 15103 C CA . LEU E 1 103 ? 182.157 167.405 150.467 1.00 33.45 895 LEU I CA 1
ATOM 15104 C C . LEU E 1 103 ? 181.595 168.781 150.832 1.00 33.45 895 LEU I C 1
ATOM 15105 O O . LEU E 1 103 ? 180.373 168.946 150.864 1.00 33.45 895 LEU I O 1
ATOM 15121 N N . ARG E 1 104 ? 182.462 169.760 151.026 1.00 34.24 896 ARG I N 1
ATOM 15122 C CA . ARG E 1 104 ? 182.030 171.122 151.294 1.00 34.24 896 ARG I CA 1
ATOM 15123 C C . ARG E 1 104 ? 181.093 171.611 150.206 1.00 34.24 896 ARG I C 1
ATOM 15124 O O . ARG E 1 104 ? 179.982 172.021 150.506 1.00 34.24 896 ARG I O 1
ATOM 15145 N N . ILE E 1 105 ? 181.527 171.577 148.937 1.00 34.25 897 ILE I N 1
ATOM 15146 C CA . ILE E 1 105 ? 180.715 172.182 147.861 1.00 34.25 897 ILE I CA 1
ATOM 15147 C C . ILE E 1 105 ? 179.381 171.466 147.724 1.00 34.25 897 ILE I C 1
ATOM 15148 O O . ILE E 1 105 ? 178.391 172.166 147.535 1.00 34.25 897 ILE I O 1
ATOM 15164 N N . LEU E 1 106 ? 179.269 170.140 147.923 1.00 49.93 898 LEU I N 1
ATOM 15165 C CA . LEU E 1 106 ? 177.940 169.465 147.889 1.00 49.93 898 LEU I CA 1
ATOM 15166 C C . LEU E 1 106 ? 177.090 169.790 149.121 1.00 49.93 898 LEU I C 1
ATOM 15167 O O . LEU E 1 106 ? 175.881 169.964 148.982 1.00 49.93 898 LEU I O 1
ATOM 15183 N N . ALA E 1 107 ? 177.676 169.896 150.319 1.00 41.89 899 ALA I N 1
ATOM 15184 C CA . ALA E 1 107 ? 176.936 170.293 151.504 1.00 41.89 899 ALA I CA 1
ATOM 15185 C C . ALA E 1 107 ? 176.222 171.619 151.330 1.00 41.89 899 ALA I C 1
ATOM 15186 O O . ALA E 1 107 ? 175.017 171.726 151.565 1.00 41.89 899 ALA I O 1
ATOM 15193 N N . LEU E 1 108 ? 176.983 172.632 150.884 1.00 37.98 900 LEU I N 1
ATOM 15194 C CA . LEU E 1 108 ? 176.436 173.955 150.560 1.00 37.98 900 LEU I CA 1
ATOM 15195 C C . LEU E 1 108 ? 175.388 173.870 149.457 1.00 37.98 900 LEU I C 1
ATOM 15196 O O . LEU E 1 108 ? 174.225 174.161 149.706 1.00 37.98 900 LEU I O 1
ATOM 15212 N N . ILE E 1 109 ? 175.738 173.447 148.241 1.00 47.11 901 ILE I N 1
ATOM 15213 C CA . ILE E 1 109 ? 174.808 173.572 147.120 1.00 47.11 901 ILE I CA 1
ATOM 15214 C C . ILE E 1 109 ? 173.583 172.654 147.196 1.00 47.11 901 ILE I C 1
ATOM 15215 O O . ILE E 1 109 ? 172.532 172.984 146.682 1.00 47.11 901 ILE I O 1
ATOM 15231 N N . ASN E 1 110 ? 173.676 171.500 147.854 1.00 50.15 902 ASN I N 1
ATOM 15232 C CA . ASN E 1 110 ? 172.512 170.642 148.064 1.00 50.15 902 ASN I CA 1
ATOM 15233 C C . ASN E 1 110 ? 171.700 171.044 149.316 1.00 50.15 902 ASN I C 1
ATOM 15234 O O . ASN E 1 110 ? 170.622 170.496 149.537 1.00 50.15 902 ASN I O 1
ATOM 15245 N N . VAL E 1 111 ? 172.199 172.013 150.095 1.00 47.89 903 VAL I N 1
ATOM 15246 C CA . VAL E 1 111 ? 171.684 172.519 151.368 1.00 47.89 903 VAL I CA 1
ATOM 15247 C C . VAL E 1 111 ? 171.335 171.409 152.359 1.00 47.89 903 VAL I C 1
ATOM 15248 O O . VAL E 1 111 ? 170.196 171.278 152.814 1.00 47.89 903 VAL I O 1
ATOM 15261 N N . ASP E 1 112 ? 172.336 170.620 152.732 1.00 53.99 904 ASP I N 1
ATOM 15262 C CA . ASP E 1 112 ? 172.199 169.390 153.496 1.00 53.99 904 ASP I CA 1
ATOM 15263 C C . ASP E 1 112 ? 173.329 169.212 154.518 1.00 53.99 904 ASP I C 1
ATOM 15264 O O . ASP E 1 112 ? 174.465 168.971 154.105 1.00 53.99 904 ASP I O 1
ATOM 15273 N N . PRO E 1 113 ? 173.076 169.243 155.840 1.00 50.60 905 PRO I N 1
ATOM 15274 C CA . PRO E 1 113 ? 174.120 169.025 156.837 1.00 50.60 905 PRO I CA 1
ATOM 15275 C C . PRO E 1 113 ? 174.533 167.567 156.979 1.00 50.60 905 PRO I C 1
ATOM 15276 O O . PRO E 1 113 ? 175.652 167.323 157.425 1.00 50.60 905 PRO I O 1
ATOM 15287 N N . ALA E 1 114 ? 173.685 166.597 156.614 1.00 51.51 906 ALA I N 1
ATOM 15288 C CA . ALA E 1 114 ? 173.928 165.202 156.928 1.00 51.51 906 ALA I CA 1
ATOM 15289 C C . ALA E 1 114 ? 175.180 164.623 156.244 1.00 51.51 906 ALA I C 1
ATOM 15290 O O . ALA E 1 114 ? 175.842 163.728 156.794 1.00 51.51 906 ALA I O 1
ATOM 15297 N N . VAL E 1 115 ? 175.594 165.141 155.080 1.00 49.37 907 VAL I N 1
ATOM 15298 C CA . VAL E 1 115 ? 176.806 164.707 154.414 1.00 49.37 907 VAL I CA 1
ATOM 15299 C C . VAL E 1 115 ? 178.054 165.115 155.193 1.00 49.37 907 VAL I C 1
ATOM 15300 O O . VAL E 1 115 ? 179.080 164.442 155.082 1.00 49.37 907 VAL I O 1
ATOM 15313 N N . LEU E 1 116 ? 178.012 166.183 155.988 1.00 42.98 908 LEU I N 1
ATOM 15314 C CA . LEU E 1 116 ? 179.218 166.700 156.656 1.00 42.98 908 LEU I CA 1
ATOM 15315 C C . LEU E 1 116 ? 179.828 165.742 157.655 1.00 42.98 908 LEU I C 1
ATOM 15316 O O . LEU E 1 116 ? 181.042 165.796 157.895 1.00 42.98 908 LEU I O 1
ATOM 15332 N N . ASP E 1 117 ? 179.033 164.817 158.198 1.00 48.79 909 ASP I N 1
ATOM 15333 C CA . ASP E 1 117 ? 179.541 163.796 159.115 1.00 48.79 909 ASP I CA 1
ATOM 15334 C C . ASP E 1 117 ? 180.703 163.026 158.477 1.00 48.79 909 ASP I C 1
ATOM 15335 O O . ASP E 1 117 ? 181.721 162.793 159.136 1.00 48.79 909 ASP I O 1
ATOM 15344 N N . LYS E 1 118 ? 180.617 162.760 157.175 1.00 46.65 910 LYS I N 1
ATOM 15345 C CA . LYS E 1 118 ? 181.675 162.073 156.440 1.00 46.65 910 LYS I CA 1
ATOM 15346 C C . LYS E 1 118 ? 182.983 162.907 156.441 1.00 46.65 910 LYS I C 1
ATOM 15347 O O . LYS E 1 118 ? 184.059 162.341 156.586 1.00 46.65 910 LYS I O 1
ATOM 15366 N N . ALA E 1 119 ? 182.867 164.229 156.356 1.00 45.64 911 ALA I N 1
ATOM 15367 C CA . ALA E 1 119 ? 183.994 165.115 156.492 1.00 45.64 911 ALA I CA 1
ATOM 15368 C C . ALA E 1 119 ? 184.591 165.069 157.902 1.00 45.64 911 ALA I C 1
ATOM 15369 O O . ALA E 1 119 ? 185.811 164.994 158.033 1.00 45.64 911 ALA I O 1
ATOM 15376 N N . LEU E 1 120 ? 183.764 165.015 158.926 1.00 46.12 912 LEU I N 1
ATOM 15377 C CA . LEU E 1 120 ? 184.295 164.859 160.284 1.00 46.12 912 LEU I CA 1
ATOM 15378 C C . LEU E 1 120 ? 185.078 163.556 160.425 1.00 46.12 912 LEU I C 1
ATOM 15379 O O . LEU E 1 120 ? 186.208 163.582 160.882 1.00 46.12 912 LEU I O 1
ATOM 15395 N N . VAL E 1 121 ? 184.552 162.436 159.927 1.00 47.81 913 VAL I N 1
ATOM 15396 C CA . VAL E 1 121 ? 185.255 161.139 159.926 1.00 47.81 913 VAL I CA 1
ATOM 15397 C C . VAL E 1 121 ? 186.594 161.238 159.196 1.00 47.81 913 VAL I C 1
ATOM 15398 O O . VAL E 1 121 ? 187.618 160.750 159.681 1.00 47.81 913 VAL I O 1
ATOM 15411 N N . CYS E 1 122 ? 186.639 161.929 158.060 1.00 48.25 914 CYS I N 1
ATOM 15412 C CA . CYS E 1 122 ? 187.883 162.107 157.318 1.00 48.25 914 CYS I CA 1
ATOM 15413 C C . CYS E 1 122 ? 188.872 163.007 158.066 1.00 48.25 914 CYS I C 1
ATOM 15414 O O . CYS E 1 122 ? 190.071 162.743 158.062 1.00 48.25 914 CYS I O 1
ATOM 15422 N N . VAL E 1 123 ? 188.422 164.049 158.766 1.00 58.79 915 VAL I N 1
ATOM 15423 C CA . VAL E 1 123 ? 189.284 164.889 159.619 1.00 58.79 915 VAL I CA 1
ATOM 15424 C C . VAL E 1 123 ? 189.931 164.046 160.710 1.00 58.79 915 VAL I C 1
ATOM 15425 O O . VAL E 1 123 ? 191.143 164.099 160.882 1.00 58.79 915 VAL I O 1
ATOM 15438 N N . TYR E 1 124 ? 189.143 163.228 161.385 1.00 72.11 916 TYR I N 1
ATOM 15439 C CA . TYR E 1 124 ? 189.704 162.317 162.342 1.00 72.11 916 TYR I CA 1
ATOM 15440 C C . TYR E 1 124 ? 190.631 161.265 161.714 1.00 72.11 916 TYR I C 1
ATOM 15441 O O . TYR E 1 124 ? 191.652 160.965 162.298 1.00 72.11 916 TYR I O 1
ATOM 15459 N N . LEU E 1 125 ? 190.352 160.792 160.495 1.00 70.27 917 LEU I N 1
ATOM 15460 C CA . LEU E 1 125 ? 191.318 159.934 159.822 1.00 70.27 917 LEU I CA 1
ATOM 15461 C C . LEU E 1 125 ? 192.636 160.645 159.527 1.00 70.27 917 LEU I C 1
ATOM 15462 O O . LEU E 1 125 ? 193.721 160.081 159.676 1.00 70.27 917 LEU I O 1
ATOM 15478 N N . MET E 1 126 ? 192.630 161.921 159.149 1.00 73.66 918 MET I N 1
ATOM 15479 C CA . MET E 1 126 ? 193.878 162.679 159.009 1.00 73.66 918 MET I CA 1
ATOM 15480 C C . MET E 1 126 ? 194.559 163.025 160.342 1.00 73.66 918 MET I C 1
ATOM 15481 O O . MET E 1 126 ? 195.779 163.131 160.405 1.00 73.66 918 MET I O 1
ATOM 15495 N N . LYS E 1 127 ? 193.794 163.091 161.435 1.00 78.08 919 LYS I N 1
ATOM 15496 C CA . LYS E 1 127 ? 194.317 163.131 162.794 1.00 78.08 919 LYS I CA 1
ATOM 15497 C C . LYS E 1 127 ? 195.056 161.840 163.086 1.00 78.08 919 LYS I C 1
ATOM 15498 O O . LYS E 1 127 ? 196.162 161.890 163.633 1.00 78.08 919 LYS I O 1
ATOM 15517 N N . GLU E 1 128 ? 194.504 160.688 162.715 1.00 85.29 920 GLU I N 1
ATOM 15518 C CA . GLU E 1 128 ? 195.184 159.393 162.846 1.00 85.29 920 GLU I CA 1
ATOM 15519 C C . GLU E 1 128 ? 196.472 159.355 162.018 1.00 85.29 920 GLU I C 1
ATOM 15520 O O . GLU E 1 128 ? 197.535 158.987 162.522 1.00 85.29 920 GLU I O 1
ATOM 15532 N N . LEU E 1 129 ? 196.408 159.732 160.734 1.00 82.24 921 LEU I N 1
ATOM 15533 C CA . LEU E 1 129 ? 197.540 159.660 159.805 1.00 82.24 921 LEU I CA 1
ATOM 15534 C C . LEU E 1 129 ? 198.602 160.761 159.966 1.00 82.24 921 LEU I C 1
ATOM 15535 O O . LEU E 1 129 ? 199.717 160.616 159.464 1.00 82.24 921 LEU I O 1
ATOM 15551 N N . GLY E 1 130 ? 198.311 161.827 160.705 1.00 82.42 922 GLY I N 1
ATOM 15552 C CA . GLY E 1 130 ? 199.305 162.822 161.111 1.00 82.42 922 GLY I CA 1
ATOM 15553 C C . GLY E 1 130 ? 199.411 164.016 160.155 1.00 82.42 922 GLY I C 1
ATOM 15554 O O . GLY E 1 130 ? 200.524 164.439 159.812 1.00 82.42 922 GLY I O 1
ATOM 15558 N N . MET E 1 131 ? 198.282 164.592 159.733 1.00 85.10 923 MET I N 1
ATOM 15559 C CA . MET E 1 131 ? 198.292 165.948 159.153 1.00 85.10 923 MET I CA 1
ATOM 15560 C C . MET E 1 131 ? 198.847 166.983 160.180 1.00 85.10 923 MET I C 1
ATOM 15561 O O . MET E 1 131 ? 198.574 166.863 161.367 1.00 85.10 923 MET I O 1
ATOM 15575 N N . PRO E 1 132 ? 199.582 168.032 159.744 1.00 91.72 924 PRO I N 1
ATOM 15576 C CA . PRO E 1 132 ? 200.034 169.117 160.623 1.00 91.72 924 PRO I CA 1
ATOM 15577 C C . PRO E 1 132 ? 198.866 169.916 161.235 1.00 91.72 924 PRO I C 1
ATOM 15578 O O . PRO E 1 132 ? 197.907 170.246 160.529 1.00 91.72 924 PRO I O 1
ATOM 15589 N N . ASN E 1 133 ? 198.946 170.250 162.528 1.00 93.32 925 ASN I N 1
ATOM 15590 C CA . ASN E 1 133 ? 197.806 170.723 163.313 1.00 93.32 925 ASN I CA 1
ATOM 15591 C C . ASN E 1 133 ? 197.076 171.919 162.680 1.00 93.32 925 ASN I C 1
ATOM 15592 O O . ASN E 1 133 ? 195.858 171.932 162.633 1.00 93.32 925 ASN I O 1
ATOM 15603 N N . GLU E 1 134 ? 197.804 172.925 162.202 1.00 95.03 926 GLU I N 1
ATOM 15604 C CA . GLU E 1 134 ? 197.250 174.143 161.615 1.00 95.03 926 GLU I CA 1
ATOM 15605 C C . GLU E 1 134 ? 196.338 173.864 160.388 1.00 95.03 926 GLU I C 1
ATOM 15606 O O . GLU E 1 134 ? 195.413 174.615 160.087 1.00 95.03 926 GLU I O 1
ATOM 15618 N N . GLU E 1 135 ? 196.569 172.734 159.726 1.00 89.36 927 GLU I N 1
ATOM 15619 C CA . GLU E 1 135 ? 195.749 172.288 158.601 1.00 89.36 927 GLU I CA 1
ATOM 15620 C C . GLU E 1 135 ? 194.469 171.608 159.080 1.00 89.36 927 GLU I C 1
ATOM 15621 O O . GLU E 1 135 ? 193.405 171.860 158.518 1.00 89.36 927 GLU I O 1
ATOM 15633 N N . LEU E 1 136 ? 194.493 170.876 160.208 1.00 77.71 928 LEU I N 1
ATOM 15634 C CA . LEU E 1 136 ? 193.250 170.474 160.877 1.00 77.71 928 LEU I CA 1
ATOM 15635 C C . LEU E 1 136 ? 192.467 171.695 161.339 1.00 77.71 928 LEU I C 1
ATOM 15636 O O . LEU E 1 136 ? 191.274 171.756 161.079 1.00 77.71 928 LEU I O 1
ATOM 15652 N N . ILE E 1 137 ? 193.113 172.682 161.981 1.00 81.29 929 ILE I N 1
ATOM 15653 C CA . ILE E 1 137 ? 192.454 173.934 162.380 1.00 81.29 929 ILE I CA 1
ATOM 15654 C C . ILE E 1 137 ? 191.740 174.531 161.176 1.00 81.29 929 ILE I C 1
ATOM 15655 O O . ILE E 1 137 ? 190.561 174.862 161.292 1.00 81.29 929 ILE I O 1
ATOM 15671 N N . LYS E 1 138 ? 192.395 174.644 160.028 1.00 73.07 930 LYS I N 1
ATOM 15672 C CA . LYS E 1 138 ? 191.746 175.175 158.816 1.00 73.07 930 LYS I CA 1
ATOM 15673 C C . LYS E 1 138 ? 190.444 174.426 158.508 1.00 73.07 930 LYS I C 1
ATOM 15674 O O . LYS E 1 138 ? 189.382 175.044 158.425 1.00 73.07 930 LYS I O 1
ATOM 15693 N N . LEU E 1 139 ? 190.543 173.116 158.315 1.00 63.50 931 LEU I N 1
ATOM 15694 C CA . LEU E 1 139 ? 189.375 172.301 157.957 1.00 63.50 931 LEU I CA 1
ATOM 15695 C C . LEU E 1 139 ? 188.285 172.352 159.027 1.00 63.50 931 LEU I C 1
ATOM 15696 O O . LEU E 1 139 ? 187.112 172.423 158.692 1.00 63.50 931 LEU I O 1
ATOM 15712 N N . LEU E 1 140 ? 188.660 172.337 160.307 1.00 64.59 932 LEU I N 1
ATOM 15713 C CA . LEU E 1 140 ? 187.727 172.436 161.419 1.00 64.59 932 LEU I CA 1
ATOM 15714 C C . LEU E 1 140 ? 187.015 173.792 161.392 1.00 64.59 932 LEU I C 1
ATOM 15715 O O . LEU E 1 140 ? 185.792 173.828 161.421 1.00 64.59 932 LEU I O 1
ATOM 15731 N N . GLU E 1 141 ? 187.743 174.904 161.309 1.00 62.75 933 GLU I N 1
ATOM 15732 C CA . GLU E 1 141 ? 187.188 176.262 161.172 1.00 62.75 933 GLU I CA 1
ATOM 15733 C C . GLU E 1 141 ? 186.212 176.336 159.994 1.00 62.75 933 GLU I C 1
ATOM 15734 O O . GLU E 1 141 ? 185.058 176.741 160.106 1.00 62.75 933 GLU I O 1
ATOM 15746 N N . GLU E 1 142 ? 186.653 175.859 158.833 1.00 55.06 934 GLU I N 1
ATOM 15747 C CA . GLU E 1 142 ? 185.875 175.907 157.605 1.00 55.06 934 GLU I CA 1
ATOM 15748 C C . GLU E 1 142 ? 184.636 175.023 157.665 1.00 55.06 934 GLU I C 1
ATOM 15749 O O . GLU E 1 142 ? 183.548 175.407 157.231 1.00 55.06 934 GLU I O 1
ATOM 15761 N N . LEU E 1 143 ? 184.761 173.858 158.294 1.00 51.93 935 LEU I N 1
ATOM 15762 C CA . LEU E 1 143 ? 183.616 172.986 158.485 1.00 51.93 935 LEU I CA 1
ATOM 15763 C C . LEU E 1 143 ? 182.658 173.560 159.518 1.00 51.93 935 LEU I C 1
ATOM 15764 O O . LEU E 1 143 ? 181.448 173.527 159.283 1.00 51.93 935 LEU I O 1
ATOM 15780 N N . VAL E 1 144 ? 183.116 174.171 160.615 1.00 50.69 936 VAL I N 1
ATOM 15781 C CA . VAL E 1 144 ? 182.158 174.883 161.466 1.00 50.69 936 VAL I CA 1
ATOM 15782 C C . VAL E 1 144 ? 181.529 176.042 160.700 1.00 50.69 936 VAL I C 1
ATOM 15783 O O . VAL E 1 144 ? 180.412 176.402 161.029 1.00 50.69 936 VAL I O 1
ATOM 15796 N N . GLU E 1 145 ? 182.164 176.601 159.664 1.00 44.80 937 GLU I N 1
ATOM 15797 C CA . GLU E 1 145 ? 181.524 177.600 158.820 1.00 44.80 937 GLU I CA 1
ATOM 15798 C C . GLU E 1 145 ? 180.334 177.001 158.061 1.00 44.80 937 GLU I C 1
ATOM 15799 O O . GLU E 1 145 ? 179.225 177.538 158.102 1.00 44.80 937 GLU I O 1
ATOM 15811 N N . VAL E 1 146 ? 180.508 175.873 157.386 1.00 32.66 938 VAL I N 1
ATOM 15812 C CA . VAL E 1 146 ? 179.409 175.251 156.618 1.00 32.66 938 VAL I CA 1
ATOM 15813 C C . VAL E 1 146 ? 178.309 174.755 157.526 1.00 32.66 938 VAL I C 1
ATOM 15814 O O . VAL E 1 146 ? 177.126 174.880 157.218 1.00 32.66 938 VAL I O 1
ATOM 15827 N N . LEU E 1 147 ? 178.659 174.266 158.717 1.00 38.96 939 LEU I N 1
ATOM 15828 C CA . LEU E 1 147 ? 177.690 173.941 159.740 1.00 38.96 939 LEU I CA 1
ATOM 15829 C C . LEU E 1 147 ? 176.897 175.195 160.145 1.00 38.96 939 LEU I C 1
ATOM 15830 O O . LEU E 1 147 ? 175.667 175.176 160.200 1.00 38.96 939 LEU I O 1
ATOM 15846 N N . ARG E 1 148 ? 177.582 176.309 160.416 1.00 36.19 940 ARG I N 1
ATOM 15847 C CA . ARG E 1 148 ? 176.921 177.550 160.817 1.00 36.19 940 ARG I CA 1
ATOM 15848 C C . ARG E 1 148 ? 175.956 178.026 159.743 1.00 36.19 940 ARG I C 1
ATOM 15849 O O . ARG E 1 148 ? 174.806 178.304 160.059 1.00 36.19 940 ARG I O 1
ATOM 15870 N N . ILE E 1 149 ? 176.379 178.055 158.469 1.00 32.91 941 ILE I N 1
ATOM 15871 C CA . ILE E 1 149 ? 175.495 178.473 157.364 1.00 32.91 941 ILE I CA 1
ATOM 15872 C C . ILE E 1 149 ? 174.302 177.518 157.221 1.00 32.91 941 ILE I C 1
ATOM 15873 O O . ILE E 1 149 ? 173.173 178.002 157.195 1.00 32.91 941 ILE I O 1
ATOM 15889 N N . LEU E 1 150 ? 174.481 176.199 157.233 1.00 38.44 942 LEU I N 1
ATOM 15890 C CA . LEU E 1 150 ? 173.322 175.321 157.148 1.00 38.44 942 LEU I CA 1
ATOM 15891 C C . LEU E 1 150 ? 172.436 175.354 158.381 1.00 38.44 942 LEU I C 1
ATOM 15892 O O . LEU E 1 150 ? 171.253 175.121 158.226 1.00 38.44 942 LEU I O 1
ATOM 15908 N N . ALA E 1 151 ? 172.943 175.693 159.577 1.00 47.93 943 ALA I N 1
ATOM 15909 C CA . ALA E 1 151 ? 172.071 175.925 160.716 1.00 47.93 943 ALA I CA 1
ATOM 15910 C C . ALA E 1 151 ? 171.151 177.123 160.512 1.00 47.93 943 ALA I C 1
ATOM 15911 O O . ALA E 1 151 ? 170.040 177.142 161.053 1.00 47.93 943 ALA I O 1
ATOM 15918 N N . LEU E 1 152 ? 171.565 178.136 159.748 1.00 47.87 944 LEU I N 1
ATOM 15919 C CA . LEU E 1 152 ? 170.685 179.250 159.358 1.00 47.87 944 LEU I CA 1
ATOM 15920 C C . LEU E 1 152 ? 169.713 178.877 158.236 1.00 47.87 944 LEU I C 1
ATOM 15921 O O . LEU E 1 152 ? 168.540 179.198 158.322 1.00 47.87 944 LEU I O 1
ATOM 15937 N N . ILE E 1 153 ? 170.142 178.158 157.191 1.00 46.08 945 ILE I N 1
ATOM 15938 C CA . ILE E 1 153 ? 169.229 177.782 156.086 1.00 46.08 945 ILE I CA 1
ATOM 15939 C C . ILE E 1 153 ? 168.188 176.745 156.507 1.00 46.08 945 ILE I C 1
ATOM 15940 O O . ILE E 1 153 ? 167.006 176.874 156.202 1.00 46.08 945 ILE I O 1
ATOM 15956 N N . ARG E 1 154 ? 168.623 175.704 157.204 1.00 55.74 946 ARG I N 1
ATOM 15957 C CA . ARG E 1 154 ? 167.786 174.612 157.673 1.00 55.74 946 ARG I CA 1
ATOM 15958 C C . ARG E 1 154 ? 167.658 174.736 159.189 1.00 55.74 946 ARG I C 1
ATOM 15959 O O . ARG E 1 154 ? 168.641 174.715 159.925 1.00 55.74 946 ARG I O 1
ATOM 15980 N N . VAL E 1 155 ? 166.442 174.841 159.721 1.00 77.71 947 VAL I N 1
ATOM 15981 C CA . VAL E 1 155 ? 166.247 175.091 161.163 1.00 77.71 947 VAL I CA 1
ATOM 15982 C C . VAL E 1 155 ? 166.311 173.811 162.007 1.00 77.71 947 VAL I C 1
ATOM 15983 O O . VAL E 1 155 ? 165.382 173.004 162.041 1.00 77.71 947 VAL I O 1
ATOM 15996 N N . ASP E 1 156 ? 167.444 173.563 162.672 1.00 90.24 948 ASP I N 1
ATOM 15997 C CA . ASP E 1 156 ? 167.656 172.418 163.592 1.00 90.24 948 ASP I CA 1
ATOM 15998 C C . ASP E 1 156 ? 168.789 172.722 164.579 1.00 90.24 948 ASP I C 1
ATOM 15999 O O . ASP E 1 156 ? 169.943 172.841 164.183 1.00 90.24 948 ASP I O 1
ATOM 16008 N N . LYS E 1 157 ? 168.480 172.810 165.873 1.00 88.74 949 LYS I N 1
ATOM 16009 C CA . LYS E 1 157 ? 169.472 173.155 166.907 1.00 88.74 949 LYS I CA 1
ATOM 16010 C C . LYS E 1 157 ? 170.702 172.243 166.962 1.00 88.74 949 LYS I C 1
ATOM 16011 O O . LYS E 1 157 ? 171.787 172.730 167.313 1.00 88.74 949 LYS I O 1
ATOM 16030 N N . ARG E 1 158 ? 170.573 170.953 166.620 1.00 88.82 950 ARG I N 1
ATOM 16031 C CA . ARG E 1 158 ? 171.628 169.923 166.862 1.00 88.82 950 ARG I CA 1
ATOM 16032 C C . ARG E 1 158 ? 172.919 170.224 166.134 1.00 88.82 950 ARG I C 1
ATOM 16033 O O . ARG E 1 158 ? 173.978 169.880 166.635 1.00 88.82 950 ARG I O 1
ATOM 16054 N N . VAL E 1 159 ? 172.838 170.862 164.972 1.00 72.60 951 VAL I N 1
ATOM 16055 C CA . VAL E 1 159 ? 173.990 171.141 164.116 1.00 72.60 951 VAL I CA 1
ATOM 16056 C C . VAL E 1 159 ? 175.098 171.885 164.848 1.00 72.60 951 VAL I C 1
ATOM 16057 O O . VAL E 1 159 ? 176.284 171.567 164.737 1.00 72.60 951 VAL I O 1
ATOM 16070 N N . LEU E 1 160 ? 174.724 172.848 165.694 1.00 80.80 952 LEU I N 1
ATOM 16071 C CA . LEU E 1 160 ? 175.680 173.655 166.435 1.00 80.80 952 LEU I CA 1
ATOM 16072 C C . LEU E 1 160 ? 176.463 172.837 167.471 1.00 80.80 952 LEU I C 1
ATOM 16073 O O . LEU E 1 160 ? 177.617 173.150 167.719 1.00 80.80 952 LEU I O 1
ATOM 16089 N N . ASP E 1 161 ? 175.908 171.745 168.004 1.00 85.98 953 ASP I N 1
ATOM 16090 C CA . ASP E 1 161 ? 176.648 170.921 168.968 1.00 85.98 953 ASP I CA 1
ATOM 16091 C C . ASP E 1 161 ? 177.823 170.220 168.291 1.00 85.98 953 ASP I C 1
ATOM 16092 O O . ASP E 1 161 ? 178.932 170.197 168.846 1.00 85.98 953 ASP I O 1
ATOM 16101 N N . LYS E 1 162 ? 177.673 169.722 167.070 1.00 71.86 954 LYS I N 1
ATOM 16102 C CA . LYS E 1 162 ? 178.786 169.164 166.285 1.00 71.86 954 LYS I CA 1
ATOM 16103 C C . LYS E 1 162 ? 179.841 170.237 166.103 1.00 71.86 954 LYS I C 1
ATOM 16104 O O . LYS E 1 162 ? 181.020 169.940 166.248 1.00 71.86 954 LYS I O 1
ATOM 16123 N N . ALA E 1 163 ? 179.419 171.468 165.807 1.00 76.80 955 ALA I N 1
ATOM 16124 C CA . ALA E 1 163 ? 180.351 172.582 165.665 1.00 76.80 955 ALA I CA 1
ATOM 16125 C C . ALA E 1 163 ? 181.077 172.884 166.980 1.00 76.80 955 ALA I C 1
ATOM 16126 O O . ALA E 1 163 ? 182.288 173.098 166.976 1.00 76.80 955 ALA I O 1
ATOM 16133 N N . GLU E 1 164 ? 180.389 172.822 168.125 1.00 88.89 956 GLU I N 1
ATOM 16134 C CA . GLU E 1 164 ? 181.044 172.964 169.421 1.00 88.89 956 GLU I CA 1
ATOM 16135 C C . GLU E 1 164 ? 182.082 171.846 169.668 1.00 88.89 956 GLU I C 1
ATOM 16136 O O . GLU E 1 164 ? 183.206 172.136 170.078 1.00 88.89 956 GLU I O 1
ATOM 16148 N N . VAL E 1 165 ? 181.758 170.598 169.346 1.00 86.46 957 VAL I N 1
ATOM 16149 C CA . VAL E 1 165 ? 182.691 169.497 169.434 1.00 86.46 957 VAL I CA 1
ATOM 16150 C C . VAL E 1 165 ? 183.907 169.771 168.569 1.00 86.46 957 VAL I C 1
ATOM 16151 O O . VAL E 1 165 ? 185.029 169.638 169.025 1.00 86.46 957 VAL I O 1
ATOM 16164 N N . CYS E 1 166 ? 183.718 170.236 167.336 1.00 81.72 958 CYS I N 1
ATOM 16165 C CA . CYS E 1 166 ? 184.826 170.570 166.465 1.00 81.72 958 CYS I CA 1
ATOM 16166 C C . CYS E 1 166 ? 185.621 171.822 166.907 1.00 81.72 958 CYS I C 1
ATOM 16167 O O . CYS E 1 166 ? 186.805 171.945 166.594 1.00 81.72 958 CYS I O 1
ATOM 16175 N N . ILE E 1 167 ? 185.044 172.750 167.672 1.00 88.00 959 ILE I N 1
ATOM 16176 C CA . ILE E 1 167 ? 185.793 173.808 168.362 1.00 88.00 959 ILE I CA 1
ATOM 16177 C C . ILE E 1 167 ? 186.627 173.217 169.512 1.00 88.00 959 ILE I C 1
ATOM 16178 O O . ILE E 1 167 ? 187.775 173.617 169.689 1.00 88.00 959 ILE I O 1
ATOM 16194 N N . GLU E 1 168 ? 186.086 172.234 170.238 1.00 93.88 960 GLU I N 1
ATOM 16195 C CA . GLU E 1 168 ? 186.876 171.510 171.212 1.00 93.88 960 GLU I CA 1
ATOM 16196 C C . GLU E 1 168 ? 188.033 170.730 170.590 1.00 93.88 960 GLU I C 1
ATOM 16197 O O . GLU E 1 168 ? 189.067 170.583 171.228 1.00 93.88 960 GLU I O 1
ATOM 16209 N N . GLU E 1 169 ? 187.945 170.258 169.332 1.00 94.40 961 GLU I N 1
ATOM 16210 C CA . GLU E 1 169 ? 189.128 169.732 168.641 1.00 94.40 961 GLU I CA 1
ATOM 16211 C C . GLU E 1 169 ? 190.163 170.819 168.402 1.00 94.40 961 GLU I C 1
ATOM 16212 O O . GLU E 1 169 ? 191.347 170.575 168.604 1.00 94.40 961 GLU I O 1
ATOM 16224 N N . MET E 1 170 ? 189.751 172.037 168.026 1.00 93.63 962 MET I N 1
ATOM 16225 C CA . MET E 1 170 ? 190.719 173.136 167.867 1.00 93.63 962 MET I CA 1
ATOM 16226 C C . MET E 1 170 ? 191.343 173.554 169.202 1.00 93.63 962 MET I C 1
ATOM 16227 O O . MET E 1 170 ? 192.552 173.835 169.256 1.00 93.63 962 MET I O 1
ATOM 16241 N N . GLU E 1 171 ? 190.556 173.535 170.275 1.00 98.00 963 GLU I N 1
ATOM 16242 C CA . GLU E 1 171 ? 191.055 173.747 171.619 1.00 98.00 963 GLU I CA 1
ATOM 16243 C C . GLU E 1 171 ? 192.004 172.618 172.049 1.00 98.00 963 GLU I C 1
ATOM 16244 O O . GLU E 1 171 ? 193.043 172.879 172.652 1.00 98.00 963 GLU I O 1
ATOM 16256 N N . GLU E 1 172 ? 191.714 171.373 171.666 1.00 100.64 964 GLU I N 1
ATOM 16257 C CA . GLU E 1 172 ? 192.617 170.249 171.858 1.00 100.64 964 GLU I CA 1
ATOM 16258 C C . GLU E 1 172 ? 193.931 170.378 171.064 1.00 100.64 964 GLU I C 1
ATOM 16259 O O . GLU E 1 172 ? 195.006 170.025 171.582 1.00 100.64 964 GLU I O 1
ATOM 16271 N N . LEU E 1 173 ? 193.876 170.946 169.864 1.00 101.39 965 LEU I N 1
ATOM 16272 C CA . LEU E 1 173 ? 195.067 171.385 169.121 1.00 101.39 965 LEU I CA 1
ATOM 16273 C C . LEU E 1 173 ? 195.665 172.712 169.666 1.00 101.39 965 LEU I C 1
ATOM 16274 O O . LEU E 1 173 ? 196.680 173.168 169.148 1.00 101.39 965 LEU I O 1
ATOM 16290 N N . GLY E 1 174 ? 195.091 173.316 170.711 1.00 105.17 966 GLY I N 1
ATOM 16291 C CA . GLY E 1 174 ? 195.645 174.507 171.386 1.00 105.17 966 GLY I CA 1
ATOM 16292 C C . GLY E 1 174 ? 195.492 175.832 170.633 1.00 105.17 966 GLY I C 1
ATOM 16293 O O . GLY E 1 174 ? 196.289 176.756 170.827 1.00 105.17 966 GLY I O 1
ATOM 16297 N N . MET E 1 175 ? 194.484 175.966 169.771 1.00 115.66 967 MET I N 1
ATOM 16298 C CA . MET E 1 175 ? 194.281 177.197 168.995 1.00 115.66 967 MET I CA 1
ATOM 16299 C C . MET E 1 175 ? 193.928 178.424 169.894 1.00 115.66 967 MET I C 1
ATOM 16300 O O . MET E 1 175 ? 193.173 178.239 170.855 1.00 115.66 967 MET I O 1
ATOM 16314 N N . PRO E 1 176 ? 194.424 179.646 169.610 1.00 127.30 968 PRO I N 1
ATOM 16315 C CA . PRO E 1 176 ? 194.232 180.794 170.499 1.00 127.30 968 PRO I CA 1
ATOM 16316 C C . PRO E 1 176 ? 192.767 181.109 170.854 1.00 127.30 968 PRO I C 1
ATOM 16317 O O . PRO E 1 176 ? 191.852 181.142 170.012 1.00 127.30 968 PRO I O 1
ATOM 16328 N N . GLU E 1 177 ? 192.542 181.346 172.149 1.00 126.83 969 GLU I N 1
ATOM 16329 C CA . GLU E 1 177 ? 191.194 181.374 172.739 1.00 126.83 969 GLU I CA 1
ATOM 16330 C C . GLU E 1 177 ? 190.341 182.528 172.221 1.00 126.83 969 GLU I C 1
ATOM 16331 O O . GLU E 1 177 ? 189.121 182.450 172.233 1.00 126.83 969 GLU I O 1
ATOM 16343 N N . GLU E 1 178 ? 190.972 183.582 171.737 1.00 132.65 970 GLU I N 1
ATOM 16344 C CA . GLU E 1 178 ? 190.304 184.653 171.008 1.00 132.65 970 GLU I CA 1
ATOM 16345 C C . GLU E 1 178 ? 189.444 184.161 169.832 1.00 132.65 970 GLU I C 1
ATOM 16346 O O . GLU E 1 178 ? 188.282 184.567 169.725 1.00 132.65 970 GLU I O 1
ATOM 16358 N N . LYS E 1 179 ? 189.939 183.200 169.058 1.00 126.45 971 LYS I N 1
ATOM 16359 C CA . LYS E 1 179 ? 189.155 182.592 167.985 1.00 126.45 971 LYS I CA 1
ATOM 16360 C C . LYS E 1 179 ? 188.043 181.733 168.538 1.00 126.45 971 LYS I C 1
ATOM 16361 O O . LYS E 1 179 ? 186.908 181.790 168.070 1.00 126.45 971 LYS I O 1
ATOM 16380 N N . ILE E 1 180 ? 188.317 180.956 169.587 1.00 119.91 972 ILE I N 1
ATOM 16381 C CA . ILE E 1 180 ? 187.331 180.072 170.219 1.00 119.91 972 ILE I CA 1
ATOM 16382 C C . ILE E 1 180 ? 186.142 180.900 170.678 1.00 119.91 972 ILE I C 1
ATOM 16383 O O . ILE E 1 180 ? 185.010 180.571 170.364 1.00 119.91 972 ILE I O 1
ATOM 16399 N N . LYS E 1 181 ? 186.413 182.006 171.392 1.00 117.93 973 LYS I N 1
ATOM 16400 C CA . LYS E 1 181 ? 185.359 182.889 171.913 1.00 117.93 973 LYS I CA 1
ATOM 16401 C C . LYS E 1 181 ? 184.574 183.554 170.785 1.00 117.93 973 LYS I C 1
ATOM 16402 O O . LYS E 1 181 ? 183.355 183.532 170.853 1.00 117.93 973 LYS I O 1
ATOM 16421 N N . GLU E 1 182 ? 185.216 184.050 169.724 1.00 114.06 974 GLU I N 1
ATOM 16422 C CA . GLU E 1 182 ? 184.494 184.566 168.539 1.00 114.06 974 GLU I CA 1
ATOM 16423 C C . GLU E 1 182 ? 183.560 183.508 167.931 1.00 114.06 974 GLU I C 1
ATOM 16424 O O . GLU E 1 182 ? 182.356 183.765 167.770 1.00 114.06 974 GLU I O 1
ATOM 16436 N N . LEU E 1 183 ? 184.078 182.314 167.643 1.00 110.88 975 LEU I N 1
ATOM 16437 C CA . LEU E 1 183 ? 183.297 181.234 167.061 1.00 110.88 975 LEU I CA 1
ATOM 16438 C C . LEU E 1 183 ? 182.126 180.863 167.983 1.00 110.88 975 LEU I C 1
ATOM 16439 O O . LEU E 1 183 ? 180.990 180.713 167.519 1.00 110.88 975 LEU I O 1
ATOM 16455 N N . ARG E 1 184 ? 182.353 180.778 169.298 1.00 112.99 976 ARG I N 1
ATOM 16456 C CA . ARG E 1 184 ? 181.319 180.502 170.266 1.00 112.99 976 ARG I CA 1
ATOM 16457 C C . ARG E 1 184 ? 180.238 181.548 170.257 1.00 112.99 976 ARG I C 1
ATOM 16458 O O . ARG E 1 184 ? 179.063 181.194 170.257 1.00 112.99 976 ARG I O 1
ATOM 16479 N N . GLU E 1 185 ? 180.616 182.818 170.213 1.00 115.17 977 GLU I N 1
ATOM 16480 C CA . GLU E 1 185 ? 179.658 183.925 170.236 1.00 115.17 977 GLU I CA 1
ATOM 16481 C C . GLU E 1 185 ? 178.713 183.828 169.023 1.00 115.17 977 GLU I C 1
ATOM 16482 O O . GLU E 1 185 ? 177.500 183.937 169.179 1.00 115.17 977 GLU I O 1
ATOM 16494 N N . GLU E 1 186 ? 179.268 183.624 167.828 1.00 109.87 978 GLU I N 1
ATOM 16495 C CA . GLU E 1 186 ? 178.477 183.463 166.621 1.00 109.87 978 GLU I CA 1
ATOM 16496 C C . GLU E 1 186 ? 177.549 182.247 166.734 1.00 109.87 978 GLU I C 1
ATOM 16497 O O . GLU E 1 186 ? 176.406 182.311 166.297 1.00 109.87 978 GLU I O 1
ATOM 16509 N N . LEU E 1 187 ? 178.025 181.145 167.334 1.00 102.79 979 LEU I N 1
ATOM 16510 C CA . LEU E 1 187 ? 177.188 179.969 167.540 1.00 102.79 979 LEU I CA 1
ATOM 16511 C C . LEU E 1 187 ? 176.079 180.206 168.554 1.00 102.79 979 LEU I C 1
ATOM 16512 O O . LEU E 1 187 ? 174.936 179.929 168.225 1.00 102.79 979 LEU I O 1
ATOM 16528 N N . LYS E 1 188 ? 176.319 180.805 169.730 1.00 104.27 980 LYS I N 1
ATOM 16529 C CA . LYS E 1 188 ? 175.210 181.073 170.661 1.00 104.27 980 LYS I CA 1
ATOM 16530 C C . LYS E 1 188 ? 174.231 182.127 170.100 1.00 104.27 980 LYS I C 1
ATOM 16531 O O . LYS E 1 188 ? 173.041 182.016 170.353 1.00 104.27 980 LYS I O 1
ATOM 16550 N N . PHE E 1 189 ? 174.704 183.069 169.293 1.00 99.35 981 PHE I N 1
ATOM 16551 C CA . PHE E 1 189 ? 173.839 183.924 168.489 1.00 99.35 981 PHE I CA 1
ATOM 16552 C C . PHE E 1 189 ? 172.893 183.135 167.555 1.00 99.35 981 PHE I C 1
ATOM 16553 O O . PHE E 1 189 ? 171.673 183.316 167.603 1.00 99.35 981 PHE I O 1
ATOM 16570 N N . VAL E 1 190 ? 173.423 182.168 166.792 1.00 92.26 982 VAL I N 1
ATOM 16571 C CA . VAL E 1 190 ? 172.571 181.283 165.974 1.00 92.26 982 VAL I CA 1
ATOM 16572 C C . VAL E 1 190 ? 171.626 180.404 166.825 1.00 92.26 982 VAL I C 1
ATOM 16573 O O . VAL E 1 190 ? 170.453 180.209 166.480 1.00 92.26 982 VAL I O 1
ATOM 16586 N N . ARG E 1 191 ? 172.099 179.887 167.974 1.00 97.14 983 ARG I N 1
ATOM 16587 C CA . ARG E 1 191 ? 171.237 179.138 168.915 1.00 97.14 983 ARG I CA 1
ATOM 16588 C C . ARG E 1 191 ? 170.077 180.004 169.396 1.00 97.14 983 ARG I C 1
ATOM 16589 O O . ARG E 1 191 ? 168.934 179.586 169.324 1.00 97.14 983 ARG I O 1
ATOM 16610 N N . GLU E 1 192 ? 170.348 181.248 169.788 1.00 99.00 984 GLU I N 1
ATOM 16611 C CA . GLU E 1 192 ? 169.320 182.204 170.244 1.00 99.00 984 GLU I CA 1
ATOM 16612 C C . GLU E 1 192 ? 168.277 182.495 169.172 1.00 99.00 984 GLU I C 1
ATOM 16613 O O . GLU E 1 192 ? 167.121 182.792 169.515 1.00 99.00 984 GLU I O 1
ATOM 16625 N N . ILE E 1 193 ? 168.631 182.458 167.878 1.00 92.64 985 ILE I N 1
ATOM 16626 C CA . ILE E 1 193 ? 167.655 182.530 166.785 1.00 92.64 985 ILE I CA 1
ATOM 16627 C C . ILE E 1 193 ? 166.874 181.230 166.640 1.00 92.64 985 ILE I C 1
ATOM 16628 O O . ILE E 1 193 ? 165.647 181.282 166.643 1.00 92.64 985 ILE I O 1
ATOM 16644 N N . LEU E 1 194 ? 167.532 180.074 166.619 1.00 87.71 986 LEU I N 1
ATOM 16645 C CA . LEU E 1 194 ? 166.836 178.784 166.582 1.00 87.71 986 LEU I CA 1
ATOM 16646 C C . LEU E 1 194 ? 165.978 178.477 167.813 1.00 87.71 986 LEU I C 1
ATOM 16647 O O . LEU E 1 194 ? 165.010 177.737 167.689 1.00 87.71 986 LEU I O 1
ATOM 16663 N N . ASP E 1 195 ? 166.264 179.074 168.960 1.00 98.49 987 ASP I N 1
ATOM 16664 C CA . ASP E 1 195 ? 165.441 178.992 170.183 1.00 98.49 987 ASP I CA 1
ATOM 16665 C C . ASP E 1 195 ? 164.026 179.541 169.942 1.00 98.49 987 ASP I C 1
ATOM 16666 O O . ASP E 1 195 ? 163.075 179.089 170.571 1.00 98.49 987 ASP I O 1
ATOM 16675 N N . LYS E 1 196 ? 163.868 180.489 169.028 1.00 90.40 988 LYS I N 1
ATOM 16676 C CA . LYS E 1 196 ? 162.567 181.050 168.668 1.00 90.40 988 LYS I CA 1
ATOM 16677 C C . LYS E 1 196 ? 161.629 180.062 167.942 1.00 90.40 988 LYS I C 1
ATOM 16678 O O . LYS E 1 196 ? 160.412 180.254 167.967 1.00 90.40 988 LYS I O 1
ATOM 16697 N N . ILE E 1 197 ? 162.207 179.059 167.269 1.00 83.67 989 ILE I N 1
ATOM 16698 C CA . ILE E 1 197 ? 161.571 178.327 166.167 1.00 83.67 989 ILE I CA 1
ATOM 16699 C C . ILE E 1 197 ? 161.074 176.949 166.635 1.00 83.67 989 ILE I C 1
ATOM 16700 O O . ILE E 1 197 ? 159.980 176.901 167.232 0.00 83.67 989 ILE I O 1
ATOM 16716 N N . MET F 1 1 ? 194.993 180.519 133.516 1.00 138.03 991 MET K N 1
ATOM 16717 C CA . MET F 1 1 ? 193.913 181.022 134.429 1.00 138.03 991 MET K CA 1
ATOM 16718 C C . MET F 1 1 ? 192.727 181.673 133.677 1.00 138.03 991 MET K C 1
ATOM 16719 O O . MET F 1 1 ? 191.610 181.178 133.709 1.00 138.03 991 MET K O 1
ATOM 16735 N N . GLU F 1 2 ? 192.972 182.810 133.011 1.00 138.18 992 GLU K N 1
ATOM 16736 C CA . GLU F 1 2 ? 191.902 183.709 132.558 1.00 138.18 992 GLU K CA 1
ATOM 16737 C C . GLU F 1 2 ? 190.959 183.078 131.523 1.00 138.18 992 GLU K C 1
ATOM 16738 O O . GLU F 1 2 ? 189.770 183.338 131.529 1.00 138.18 992 GLU K O 1
ATOM 16750 N N . GLU F 1 3 ? 191.464 182.199 130.680 1.00 139.87 993 GLU K N 1
ATOM 16751 C CA . GLU F 1 3 ? 190.686 181.421 129.723 1.00 139.87 993 GLU K CA 1
ATOM 16752 C C . GLU F 1 3 ? 189.616 180.535 130.424 1.00 139.87 993 GLU K C 1
ATOM 16753 O O . GLU F 1 3 ? 188.445 180.615 130.071 1.00 139.87 993 GLU K O 1
ATOM 16765 N N . LYS F 1 4 ? 190.029 179.775 131.454 1.00 125.77 994 LYS K N 1
ATOM 16766 C CA . LYS F 1 4 ? 189.081 178.990 132.251 1.00 125.77 994 LYS K CA 1
ATOM 16767 C C . LYS F 1 4 ? 188.048 179.898 132.893 1.00 125.77 994 LYS K C 1
ATOM 16768 O O . LYS F 1 4 ? 186.863 179.616 132.799 1.00 125.77 994 LYS K O 1
ATOM 16787 N N . ILE F 1 5 ? 188.484 181.018 133.472 1.00 123.18 995 ILE K N 1
ATOM 16788 C CA . ILE F 1 5 ? 187.559 182.002 134.026 1.00 123.18 995 ILE K CA 1
ATOM 16789 C C . ILE F 1 5 ? 186.557 182.452 132.979 1.00 123.18 995 ILE K C 1
ATOM 16790 O O . ILE F 1 5 ? 185.355 182.343 133.206 1.00 123.18 995 ILE K O 1
ATOM 16806 N N . LYS F 1 6 ? 186.973 182.871 131.782 1.00 124.23 996 LYS K N 1
ATOM 16807 C CA . LYS F 1 6 ? 186.067 183.303 130.723 1.00 124.23 996 LYS K CA 1
ATOM 16808 C C . LYS F 1 6 ? 185.109 182.177 130.286 1.00 124.23 996 LYS K C 1
ATOM 16809 O O . LYS F 1 6 ? 183.901 182.409 130.170 1.00 124.23 996 LYS K O 1
ATOM 16828 N N . GLU F 1 7 ? 185.611 180.955 130.118 1.00 120.24 997 GLU K N 1
ATOM 16829 C CA . GLU F 1 7 ? 184.799 179.782 129.772 1.00 120.24 997 GLU K CA 1
ATOM 16830 C C . GLU F 1 7 ? 183.780 179.416 130.862 1.00 120.24 997 GLU K C 1
ATOM 16831 O O . GLU F 1 7 ? 182.696 178.949 130.562 1.00 120.24 997 GLU K O 1
ATOM 16843 N N . LEU F 1 8 ? 184.095 179.612 132.141 1.00 115.60 998 LEU K N 1
ATOM 16844 C CA . LEU F 1 8 ? 183.161 179.471 133.266 1.00 115.60 998 LEU K CA 1
ATOM 16845 C C . LEU F 1 8 ? 182.109 180.594 133.236 1.00 115.60 998 LEU K C 1
ATOM 16846 O O . LEU F 1 8 ? 180.933 180.319 133.470 1.00 115.60 998 LEU K O 1
ATOM 16862 N N . GLU F 1 9 ? 182.485 181.834 132.888 1.00 115.09 999 GLU K N 1
ATOM 16863 C CA . GLU F 1 9 ? 181.504 182.910 132.705 1.00 115.09 999 GLU K CA 1
ATOM 16864 C C . GLU F 1 9 ? 180.538 182.553 131.560 1.00 115.09 999 GLU K C 1
ATOM 16865 O O . GLU F 1 9 ? 179.322 182.674 131.684 1.00 115.09 999 GLU K O 1
ATOM 16877 N N . GLU F 1 10 ? 181.056 182.113 130.426 1.00 115.41 1000 GLU K N 1
ATOM 16878 C CA . GLU F 1 10 ? 180.274 181.663 129.282 1.00 115.41 1000 GLU K CA 1
ATOM 16879 C C . GLU F 1 10 ? 179.345 180.518 129.686 1.00 115.41 1000 GLU K C 1
ATOM 16880 O O . GLU F 1 10 ? 178.183 180.514 129.271 1.00 115.41 1000 GLU K O 1
ATOM 16892 N N . LYS F 1 11 ? 179.810 179.573 130.523 1.00 108.87 1001 LYS K N 1
ATOM 16893 C CA . LYS F 1 11 ? 178.949 178.520 131.072 1.00 108.87 1001 LYS K CA 1
ATOM 16894 C C . LYS F 1 11 ? 177.834 179.081 131.937 1.00 108.87 1001 LYS K C 1
ATOM 16895 O O . LYS F 1 11 ? 176.693 178.678 131.800 1.00 108.87 1001 LYS K O 1
ATOM 16914 N N . VAL F 1 12 ? 178.119 180.051 132.816 1.00 104.41 1002 VAL K N 1
ATOM 16915 C CA . VAL F 1 12 ? 177.076 180.707 133.622 1.00 104.41 1002 VAL K CA 1
ATOM 16916 C C . VAL F 1 12 ? 176.034 181.369 132.692 1.00 104.41 1002 VAL K C 1
ATOM 16917 O O . VAL F 1 12 ? 174.844 181.124 132.827 1.00 104.41 1002 VAL K O 1
ATOM 16930 N N . GLU F 1 13 ? 176.501 182.117 131.716 1.00 112.08 1003 GLU K N 1
ATOM 16931 C CA . GLU F 1 13 ? 175.650 182.803 130.740 1.00 112.08 1003 GLU K CA 1
ATOM 16932 C C . GLU F 1 13 ? 174.692 181.830 130.035 1.00 112.08 1003 GLU K C 1
ATOM 16933 O O . GLU F 1 13 ? 173.468 181.976 130.104 1.00 112.08 1003 GLU K O 1
ATOM 16945 N N . GLU F 1 14 ? 175.240 180.794 129.404 1.00 108.26 1004 GLU K N 1
ATOM 16946 C CA . GLU F 1 14 ? 174.423 179.837 128.662 1.00 108.26 1004 GLU K CA 1
ATOM 16947 C C . GLU F 1 14 ? 173.531 178.981 129.560 1.00 108.26 1004 GLU K C 1
ATOM 16948 O O . GLU F 1 14 ? 172.382 178.703 129.194 1.00 108.26 1004 GLU K O 1
ATOM 16960 N N . LEU F 1 15 ? 174.000 178.647 130.763 1.00 101.31 1005 LEU K N 1
ATOM 16961 C CA . LEU F 1 15 ? 173.142 177.963 131.732 1.00 101.31 1005 LEU K CA 1
ATOM 16962 C C . LEU F 1 15 ? 171.990 178.842 132.196 1.00 101.31 1005 LEU K C 1
ATOM 16963 O O . LEU F 1 15 ? 170.879 178.352 132.334 1.00 101.31 1005 LEU K O 1
ATOM 16979 N N . VAL F 1 16 ? 172.191 180.149 132.381 1.00 100.95 1006 VAL K N 1
ATOM 16980 C CA . VAL F 1 16 ? 171.112 181.085 132.706 1.00 100.95 1006 VAL K CA 1
ATOM 16981 C C . VAL F 1 16 ? 170.113 181.150 131.570 1.00 100.95 1006 VAL K C 1
ATOM 16982 O O . VAL F 1 16 ? 168.904 181.026 131.806 1.00 100.95 1006 VAL K O 1
ATOM 16995 N N . LYS F 1 17 ? 170.589 181.302 130.328 1.00 104.17 1007 LYS K N 1
ATOM 16996 C CA . LYS F 1 17 ? 169.711 181.392 129.150 1.00 104.17 1007 LYS K CA 1
ATOM 16997 C C . LYS F 1 17 ? 168.884 180.113 128.963 1.00 104.17 1007 LYS K C 1
ATOM 16998 O O . LYS F 1 17 ? 167.727 180.219 128.553 1.00 104.17 1007 LYS K O 1
ATOM 17017 N N . GLU F 1 18 ? 169.461 178.937 129.249 1.00 111.27 1008 GLU K N 1
ATOM 17018 C CA . GLU F 1 18 ? 168.751 177.663 129.241 1.00 111.27 1008 GLU K CA 1
ATOM 17019 C C . GLU F 1 18 ? 167.752 177.616 130.395 1.00 111.27 1008 GLU K C 1
ATOM 17020 O O . GLU F 1 18 ? 166.576 177.313 130.189 1.00 111.27 1008 GLU K O 1
ATOM 17032 N N . ALA F 1 19 ? 168.184 177.957 131.615 1.00 100.79 1009 ALA K N 1
ATOM 17033 C CA . ALA F 1 19 ? 167.368 177.779 132.826 1.00 100.79 1009 ALA K CA 1
ATOM 17034 C C . ALA F 1 19 ? 166.031 178.523 132.747 1.00 100.79 1009 ALA K C 1
ATOM 17035 O O . ALA F 1 19 ? 165.002 177.940 133.073 1.00 100.79 1009 ALA K O 1
ATOM 17042 N N . LEU F 1 20 ? 166.022 179.764 132.276 1.00 104.35 1010 LEU K N 1
ATOM 17043 C CA . LEU F 1 20 ? 164.796 180.555 132.163 1.00 104.35 1010 LEU K CA 1
ATOM 17044 C C . LEU F 1 20 ? 163.765 179.970 131.195 1.00 104.35 1010 LEU K C 1
ATOM 17045 O O . LEU F 1 20 ? 162.573 180.150 131.383 1.00 104.35 1010 LEU K O 1
ATOM 17061 N N . GLU F 1 21 ? 164.208 179.216 130.190 1.00 105.56 1011 GLU K N 1
ATOM 17062 C CA . GLU F 1 21 ? 163.328 178.526 129.250 1.00 105.56 1011 GLU K CA 1
ATOM 17063 C C . GLU F 1 21 ? 162.945 177.134 129.758 1.00 105.56 1011 GLU K C 1
ATOM 17064 O O . GLU F 1 21 ? 161.818 176.672 129.598 1.00 105.56 1011 GLU K O 1
ATOM 17076 N N . LYS F 1 22 ? 163.898 176.459 130.395 1.00 98.05 1012 LYS K N 1
ATOM 17077 C CA . LYS F 1 22 ? 163.762 175.094 130.936 1.00 98.05 1012 LYS K CA 1
ATOM 17078 C C . LYS F 1 22 ? 162.887 175.061 132.179 1.00 98.05 1012 LYS K C 1
ATOM 17079 O O . LYS F 1 22 ? 162.191 174.071 132.384 1.00 98.05 1012 LYS K O 1
ATOM 17098 N N . LYS F 1 23 ? 162.888 176.143 132.981 1.00 92.31 1013 LYS K N 1
ATOM 17099 C CA . LYS F 1 23 ? 162.195 176.247 134.271 1.00 92.31 1013 LYS K CA 1
ATOM 17100 C C . LYS F 1 23 ? 162.627 175.145 135.243 1.00 92.31 1013 LYS K C 1
ATOM 17101 O O . LYS F 1 23 ? 161.828 174.337 135.681 1.00 92.31 1013 LYS K O 1
ATOM 17120 N N . ASP F 1 24 ? 163.901 175.102 135.627 1.00 88.34 1014 ASP K N 1
ATOM 17121 C CA . ASP F 1 24 ? 164.387 174.197 136.682 1.00 88.34 1014 ASP K CA 1
ATOM 17122 C C . ASP F 1 24 ? 165.695 174.711 137.319 1.00 88.34 1014 ASP K C 1
ATOM 17123 O O . ASP F 1 24 ? 166.661 174.975 136.587 1.00 88.34 1014 ASP K O 1
ATOM 17132 N N . PRO F 1 25 ? 165.804 174.827 138.654 1.00 74.66 1015 PRO K N 1
ATOM 17133 C CA . PRO F 1 25 ? 167.054 175.193 139.334 1.00 74.66 1015 PRO K CA 1
ATOM 17134 C C . PRO F 1 25 ? 168.216 174.213 139.127 1.00 74.66 1015 PRO K C 1
ATOM 17135 O O . PRO F 1 25 ? 169.339 174.627 139.340 1.00 74.66 1015 PRO K O 1
ATOM 17146 N N . ALA F 1 26 ? 167.979 172.986 138.694 1.00 77.32 1016 ALA K N 1
ATOM 17147 C CA . ALA F 1 26 ? 169.061 172.024 138.408 1.00 77.32 1016 ALA K CA 1
ATOM 17148 C C . ALA F 1 26 ? 170.097 172.555 137.387 1.00 77.32 1016 ALA K C 1
ATOM 17149 O O . ALA F 1 26 ? 171.300 172.368 137.530 1.00 77.32 1016 ALA K O 1
ATOM 17156 N N . VAL F 1 27 ? 169.635 173.338 136.415 1.00 84.05 1017 VAL K N 1
ATOM 17157 C CA . VAL F 1 27 ? 170.499 174.048 135.476 1.00 84.05 1017 VAL K CA 1
ATOM 17158 C C . VAL F 1 27 ? 171.382 175.063 136.201 1.00 84.05 1017 VAL K C 1
ATOM 17159 O O . VAL F 1 27 ? 172.607 175.086 136.058 1.00 84.05 1017 VAL K O 1
ATOM 17172 N N . LEU F 1 28 ? 170.765 175.895 137.042 1.00 79.31 1018 LEU K N 1
ATOM 17173 C CA . LEU F 1 28 ? 171.493 176.914 137.826 1.00 79.31 1018 LEU K CA 1
ATOM 17174 C C . LEU F 1 28 ? 172.463 176.335 138.847 1.00 79.31 1018 LEU K C 1
ATOM 17175 O O . LEU F 1 28 ? 173.494 176.954 139.115 1.00 79.31 1018 LEU K O 1
ATOM 17191 N N . LYS F 1 29 ? 172.219 175.143 139.375 1.00 71.47 1019 LYS K N 1
ATOM 17192 C CA . LYS F 1 29 ? 173.172 174.492 140.265 1.00 71.47 1019 LYS K CA 1
ATOM 17193 C C . LYS F 1 29 ? 174.528 174.345 139.586 1.00 71.47 1019 LYS K C 1
ATOM 17194 O O . LYS F 1 29 ? 175.531 174.743 140.168 1.00 71.47 1019 LYS K O 1
ATOM 17213 N N . LYS F 1 30 ? 174.628 173.865 138.348 1.00 85.63 1020 LYS K N 1
ATOM 17214 C CA . LYS F 1 30 ? 175.911 173.803 137.637 1.00 85.63 1020 LYS K CA 1
ATOM 17215 C C . LYS F 1 30 ? 176.510 175.204 137.463 1.00 85.63 1020 LYS K C 1
ATOM 17216 O O . LYS F 1 30 ? 177.711 175.354 137.613 1.00 85.63 1020 LYS K O 1
ATOM 17235 N N . ALA F 1 31 ? 175.693 176.220 137.217 1.00 80.61 1021 ALA K N 1
ATOM 17236 C CA . ALA F 1 31 ? 176.198 177.588 137.129 1.00 80.61 1021 ALA K CA 1
ATOM 17237 C C . ALA F 1 31 ? 176.840 178.033 138.460 1.00 80.61 1021 ALA K C 1
ATOM 17238 O O . ALA F 1 31 ? 177.947 178.539 138.493 1.00 80.61 1021 ALA K O 1
ATOM 17245 N N . LEU F 1 32 ? 176.192 177.750 139.580 1.00 80.51 1022 LEU K N 1
ATOM 17246 C CA . LEU F 1 32 ? 176.773 178.036 140.880 1.00 80.51 1022 LEU K CA 1
ATOM 17247 C C . LEU F 1 32 ? 178.043 177.226 141.165 1.00 80.51 1022 LEU K C 1
ATOM 17248 O O . LEU F 1 32 ? 179.006 177.785 141.692 1.00 80.51 1022 LEU K O 1
ATOM 17264 N N . VAL F 1 33 ? 178.123 175.959 140.757 1.00 80.19 1023 VAL K N 1
ATOM 17265 C CA . VAL F 1 33 ? 179.366 175.175 140.848 1.00 80.19 1023 VAL K CA 1
ATOM 17266 C C . VAL F 1 33 ? 180.494 175.909 140.109 1.00 80.19 1023 VAL K C 1
ATOM 17267 O O . VAL F 1 33 ? 181.603 176.056 140.597 1.00 80.19 1023 VAL K O 1
ATOM 17280 N N . CYS F 1 34 ? 180.190 176.394 138.906 1.00 83.53 1024 CYS K N 1
ATOM 17281 C CA . CYS F 1 34 ? 181.163 177.134 138.100 1.00 83.53 1024 CYS K CA 1
ATOM 17282 C C . CYS F 1 34 ? 181.526 178.497 138.738 1.00 83.53 1024 CYS K C 1
ATOM 17283 O O . CYS F 1 34 ? 182.680 178.911 138.661 1.00 83.53 1024 CYS K O 1
ATOM 17291 N N . VAL F 1 35 ? 180.623 179.168 139.444 1.00 81.91 1025 VAL K N 1
ATOM 17292 C CA . VAL F 1 35 ? 180.941 180.355 140.261 1.00 81.91 1025 VAL K CA 1
ATOM 17293 C C . VAL F 1 35 ? 181.929 179.976 141.358 1.00 81.91 1025 VAL K C 1
ATOM 17294 O O . VAL F 1 35 ? 182.916 180.691 141.537 1.00 81.91 1025 VAL K O 1
ATOM 17307 N N . TYR F 1 36 ? 181.737 178.874 142.069 1.00 85.21 1026 TYR K N 1
ATOM 17308 C CA . TYR F 1 36 ? 182.703 178.444 143.062 1.00 85.21 1026 TYR K CA 1
ATOM 17309 C C . TYR F 1 36 ? 184.040 178.114 142.409 1.00 85.21 1026 TYR K C 1
ATOM 17310 O O . TYR F 1 36 ? 185.079 178.520 142.945 1.00 85.21 1026 TYR K O 1
ATOM 17328 N N . GLU F 1 37 ? 184.093 177.458 141.247 1.00 97.24 1027 GLU K N 1
ATOM 17329 C CA . GLU F 1 37 ? 185.372 177.232 140.555 1.00 97.24 1027 GLU K CA 1
ATOM 17330 C C . GLU F 1 37 ? 186.071 178.581 140.250 1.00 97.24 1027 GLU K C 1
ATOM 17331 O O . GLU F 1 37 ? 187.247 178.756 140.565 1.00 97.24 1027 GLU K O 1
ATOM 17343 N N . MET F 1 38 ? 185.365 179.588 139.716 1.00 96.92 1028 MET K N 1
ATOM 17344 C CA . MET F 1 38 ? 185.929 180.924 139.506 1.00 96.92 1028 MET K CA 1
ATOM 17345 C C . MET F 1 38 ? 186.426 181.569 140.819 1.00 96.92 1028 MET K C 1
ATOM 17346 O O . MET F 1 38 ? 187.400 182.315 140.789 1.00 96.92 1028 MET K O 1
ATOM 17360 N N . LYS F 1 39 ? 185.784 181.278 141.969 1.00 97.73 1029 LYS K N 1
ATOM 17361 C CA . LYS F 1 39 ? 186.325 181.731 143.265 1.00 97.73 1029 LYS K CA 1
ATOM 17362 C C . LYS F 1 39 ? 187.677 181.087 143.527 1.00 97.73 1029 LYS K C 1
ATOM 17363 O O . LYS F 1 39 ? 188.639 181.783 143.832 1.00 97.73 1029 LYS K O 1
ATOM 17382 N N . LYS F 1 40 ? 187.772 179.772 143.343 1.00 100.02 1030 LYS K N 1
ATOM 17383 C CA . LYS F 1 40 ? 189.032 179.034 143.564 1.00 100.02 1030 LYS K CA 1
ATOM 17384 C C . LYS F 1 40 ? 190.144 179.501 142.619 1.00 100.02 1030 LYS K C 1
ATOM 17385 O O . LYS F 1 40 ? 191.304 179.599 143.025 1.00 100.02 1030 LYS K O 1
ATOM 17404 N N . LEU F 1 41 ? 189.798 179.838 141.382 1.00 106.91 1031 LEU K N 1
ATOM 17405 C CA . LEU F 1 41 ? 190.682 180.470 140.394 1.00 106.91 1031 LEU K CA 1
ATOM 17406 C C . LEU F 1 41 ? 191.002 181.957 140.652 1.00 106.91 1031 LEU K C 1
ATOM 17407 O O . LEU F 1 41 ? 191.756 182.558 139.886 1.00 106.91 1031 LEU K O 1
ATOM 17423 N N . GLY F 1 42 ? 190.473 182.587 141.700 1.00 114.30 1032 GLY K N 1
ATOM 17424 C CA . GLY F 1 42 ? 190.854 183.939 142.095 1.00 114.30 1032 GLY K CA 1
ATOM 17425 C C . GLY F 1 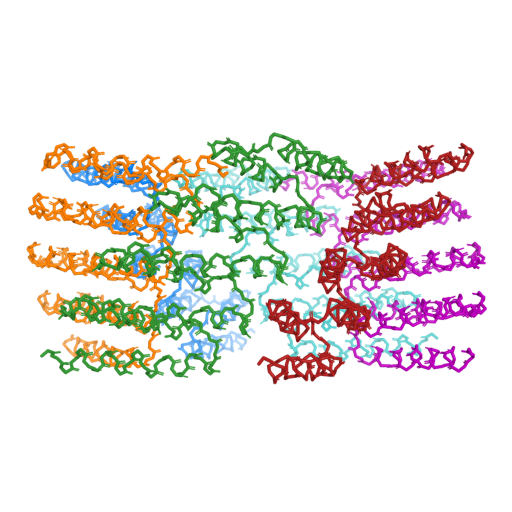42 ? 190.340 185.061 141.173 1.00 114.30 1032 GLY K C 1
ATOM 17426 O O . GLY F 1 42 ? 190.984 186.111 141.083 1.00 114.30 1032 GLY K O 1
ATOM 17430 N N . MET F 1 43 ? 189.208 184.880 140.484 1.00 111.03 1033 MET K N 1
ATOM 17431 C CA . MET F 1 43 ? 188.536 185.970 139.786 1.00 111.03 1033 MET K CA 1
ATOM 17432 C C . MET F 1 43 ? 188.208 187.128 140.753 1.00 111.03 1033 MET K C 1
ATOM 17433 O O . MET F 1 43 ? 187.995 186.873 141.939 1.00 111.03 1033 MET K O 1
ATOM 17447 N N . PRO F 1 44 ? 188.154 188.400 140.284 1.00 103.29 1034 PRO K N 1
ATOM 17448 C CA . PRO F 1 44 ? 187.980 189.563 141.171 1.00 103.29 1034 PRO K CA 1
ATOM 17449 C C . PRO F 1 44 ? 186.691 189.523 141.998 1.00 103.29 1034 PRO K C 1
ATOM 17450 O O . PRO F 1 44 ? 185.613 189.278 141.481 1.00 103.29 1034 PRO K O 1
ATOM 17461 N N . ASN F 1 45 ? 186.791 189.830 143.283 1.00 96.94 1035 ASN K N 1
ATOM 17462 C CA . ASN F 1 45 ? 185.714 189.642 144.276 1.00 96.94 1035 ASN K CA 1
ATOM 17463 C C . ASN F 1 45 ? 184.434 190.393 143.878 1.00 96.94 1035 ASN K C 1
ATOM 17464 O O . ASN F 1 45 ? 183.340 189.848 143.971 1.00 96.94 1035 ASN K O 1
ATOM 17475 N N . GLU F 1 46 ? 184.574 191.591 143.337 1.00 88.50 1036 GLU K N 1
ATOM 17476 C CA . GLU F 1 46 ? 183.473 192.391 142.786 1.00 88.50 1036 GLU K CA 1
ATOM 17477 C C . GLU F 1 46 ? 182.811 191.694 141.601 1.00 88.50 1036 GLU K C 1
ATOM 17478 O O . GLU F 1 46 ? 181.587 191.604 141.543 1.00 88.50 1036 GLU K O 1
ATOM 17490 N N . LYS F 1 47 ? 183.568 191.093 140.672 1.00 89.92 1037 LYS K N 1
ATOM 17491 C CA . LYS F 1 47 ? 182.968 190.303 139.594 1.00 89.92 1037 LYS K CA 1
ATOM 17492 C C . LYS F 1 47 ? 182.171 189.144 140.140 1.00 89.92 1037 LYS K C 1
ATOM 17493 O O . LYS F 1 47 ? 181.065 188.947 139.670 1.00 89.92 1037 LYS K O 1
ATOM 17512 N N . LEU F 1 48 ? 182.677 188.412 141.122 1.00 90.39 1038 LEU K N 1
ATOM 17513 C CA . LEU F 1 48 ? 181.901 187.355 141.760 1.00 90.39 1038 LEU K CA 1
ATOM 17514 C C . LEU F 1 48 ? 180.616 187.893 142.357 1.00 90.39 1038 LEU K C 1
ATOM 17515 O O . LEU F 1 48 ? 179.560 187.310 142.157 1.00 90.39 1038 LEU K O 1
ATOM 17531 N N . ILE F 1 49 ? 180.677 189.010 143.071 1.00 80.56 1039 ILE K N 1
ATOM 17532 C CA . ILE F 1 49 ? 179.493 189.632 143.642 1.00 80.56 1039 ILE K CA 1
ATOM 17533 C C . ILE F 1 49 ? 178.457 189.949 142.553 1.00 80.56 1039 ILE K C 1
ATOM 17534 O O . ILE F 1 49 ? 177.284 189.610 142.696 1.00 80.56 1039 ILE K O 1
ATOM 17550 N N . GLU F 1 50 ? 178.880 190.554 141.453 1.00 80.91 1040 GLU K N 1
ATOM 17551 C CA . GLU F 1 50 ? 177.984 190.844 140.348 1.00 80.91 1040 GLU K CA 1
ATOM 17552 C C . GLU F 1 50 ? 177.435 189.581 139.685 1.00 80.91 1040 GLU K C 1
ATOM 17553 O O . GLU F 1 50 ? 176.243 189.515 139.413 1.00 80.91 1040 GLU K O 1
ATOM 17565 N N . LEU F 1 51 ? 178.243 188.544 139.465 1.00 79.98 1041 LEU K N 1
ATOM 17566 C CA . LEU F 1 51 ? 177.748 187.260 138.972 1.00 79.98 1041 LEU K CA 1
ATOM 17567 C C . LEU F 1 51 ? 176.737 186.654 139.938 1.00 79.98 1041 LEU K C 1
ATOM 17568 O O . LEU F 1 51 ? 175.711 186.139 139.495 1.00 79.98 1041 LEU K O 1
ATOM 17584 N N . LEU F 1 52 ? 176.965 186.728 141.233 1.00 73.35 1042 LEU K N 1
ATOM 17585 C CA . LEU F 1 52 ? 176.025 186.275 142.262 1.00 73.35 1042 LEU K CA 1
ATOM 17586 C C . LEU F 1 52 ? 174.720 187.073 142.187 1.00 73.35 1042 LEU K C 1
ATOM 17587 O O . LEU F 1 52 ? 173.647 186.477 142.181 1.00 73.35 1042 LEU K O 1
ATOM 17603 N N . LYS F 1 53 ? 174.757 188.395 141.986 1.00 72.43 1043 LYS K N 1
ATOM 17604 C CA . LYS F 1 53 ? 173.528 189.152 141.689 1.00 72.43 1043 LYS K CA 1
ATOM 17605 C C . LYS F 1 53 ? 172.837 188.598 140.460 1.00 72.43 1043 LYS K C 1
ATOM 17606 O O . LYS F 1 53 ? 171.652 188.273 140.503 1.00 72.43 1043 LYS K O 1
ATOM 17625 N N . LYS F 1 54 ? 173.575 188.361 139.381 1.00 75.48 1044 LYS K N 1
ATOM 17626 C CA . LYS F 1 54 ? 173.121 187.674 138.152 1.00 75.48 1044 LYS K CA 1
ATOM 17627 C C . LYS F 1 54 ? 172.938 186.159 138.311 1.00 75.48 1044 LYS K C 1
ATOM 17628 O O . LYS F 1 54 ? 172.750 185.468 137.300 1.00 75.48 1044 LYS K O 1
ATOM 17647 N N . LEU F 1 55 ? 172.831 185.640 139.535 1.00 68.57 1045 LEU K N 1
ATOM 17648 C CA . LEU F 1 55 ? 172.109 184.388 139.811 1.00 68.57 1045 LEU K CA 1
ATOM 17649 C C . LEU F 1 55 ? 170.930 184.586 140.766 1.00 68.57 1045 LEU K C 1
ATOM 17650 O O . LEU F 1 55 ? 169.851 184.059 140.513 1.00 68.57 1045 LEU K O 1
ATOM 17666 N N . VAL F 1 56 ? 171.074 185.376 141.829 1.00 63.76 1046 VAL K N 1
ATOM 17667 C CA . VAL F 1 56 ? 169.978 185.708 142.748 1.00 63.76 1046 VAL K CA 1
ATOM 17668 C C . VAL F 1 56 ? 168.787 186.227 141.952 1.00 63.76 1046 VAL K C 1
ATOM 17669 O O . VAL F 1 56 ? 167.667 185.745 142.121 1.00 63.76 1046 VAL K O 1
ATOM 17682 N N . GLU F 1 57 ? 169.008 187.131 141.001 1.00 64.34 1047 GLU K N 1
ATOM 17683 C CA . GLU F 1 57 ? 167.952 187.695 140.186 1.00 64.34 1047 GLU K CA 1
ATOM 17684 C C . GLU F 1 57 ? 167.262 186.637 139.334 1.00 64.34 1047 GLU K C 1
ATOM 17685 O O . GLU F 1 57 ? 166.063 186.725 139.094 1.00 64.34 1047 GLU K O 1
ATOM 17697 N N . VAL F 1 58 ? 167.978 185.616 138.883 1.00 65.20 1048 VAL K N 1
ATOM 17698 C CA . VAL F 1 58 ? 167.386 184.547 138.094 1.00 65.20 1048 VAL K CA 1
ATOM 17699 C C . VAL F 1 58 ? 166.654 183.558 138.984 1.00 65.20 1048 VAL K C 1
ATOM 17700 O O . VAL F 1 58 ? 165.605 183.043 138.607 1.00 65.20 1048 VAL K O 1
ATOM 17713 N N . LEU F 1 59 ? 167.140 183.291 140.181 1.00 54.60 1049 LEU K N 1
ATOM 17714 C CA . LEU F 1 59 ? 166.473 182.439 141.142 1.00 54.60 1049 LEU K CA 1
ATOM 17715 C C . LEU F 1 59 ? 165.103 183.009 141.554 1.00 54.60 1049 LEU K C 1
ATOM 17716 O O . LEU F 1 59 ? 164.133 182.252 141.565 1.00 54.60 1049 LEU K O 1
ATOM 17732 N N . LYS F 1 60 ? 164.991 184.324 141.792 1.00 50.65 1050 LYS K N 1
ATOM 17733 C CA . LYS F 1 60 ? 163.704 184.981 142.027 1.00 50.65 1050 LYS K CA 1
ATOM 17734 C C . LYS F 1 60 ? 162.695 184.664 140.910 1.00 50.65 1050 LYS K C 1
ATOM 17735 O O . LYS F 1 60 ? 161.608 184.180 141.210 1.00 50.65 1050 LYS K O 1
ATOM 17754 N N . LYS F 1 61 ? 163.067 184.920 139.637 1.00 56.72 1051 LYS K N 1
ATOM 17755 C CA . LYS F 1 61 ? 162.165 184.683 138.489 1.00 56.72 1051 LYS K CA 1
ATOM 17756 C C . LYS F 1 61 ? 161.767 183.216 138.409 1.00 56.72 1051 LYS K C 1
ATOM 17757 O O . LYS F 1 61 ? 160.584 182.936 138.308 1.00 56.72 1051 LYS K O 1
ATOM 17776 N N . LEU F 1 62 ? 162.720 182.290 138.549 1.00 65.71 1052 LEU K N 1
ATOM 17777 C CA . LEU F 1 62 ? 162.409 180.861 138.511 1.00 65.71 1052 LEU K CA 1
ATOM 17778 C C . LEU F 1 62 ? 161.438 180.447 139.609 1.00 65.71 1052 LEU K C 1
ATOM 17779 O O . LEU F 1 62 ? 160.476 179.751 139.337 1.00 65.71 1052 LEU K O 1
ATOM 17795 N N . ALA F 1 63 ? 161.659 180.907 140.847 1.00 57.53 1053 ALA K N 1
ATOM 17796 C CA . ALA F 1 63 ? 160.797 180.598 141.981 1.00 57.53 1053 ALA K CA 1
ATOM 17797 C C . ALA F 1 63 ? 159.356 181.085 141.778 1.00 57.53 1053 ALA K C 1
ATOM 17798 O O . ALA F 1 63 ? 158.419 180.346 142.061 1.00 57.53 1053 ALA K O 1
ATOM 17805 N N . LEU F 1 64 ? 159.178 182.296 141.257 1.00 55.80 1054 LEU K N 1
ATOM 17806 C CA . LEU F 1 64 ? 157.841 182.804 140.924 1.00 55.80 1054 LEU K CA 1
ATOM 17807 C C . LEU F 1 64 ? 157.203 182.063 139.730 1.00 55.80 1054 LEU K C 1
ATOM 17808 O O . LEU F 1 64 ? 156.065 181.619 139.830 1.00 55.80 1054 LEU K O 1
ATOM 17824 N N . GLU F 1 65 ? 157.893 181.904 138.604 1.00 66.18 1055 GLU K N 1
ATOM 17825 C CA . GLU F 1 65 ? 157.274 181.384 137.381 1.00 66.18 1055 GLU K CA 1
ATOM 17826 C C . GLU F 1 65 ? 156.932 179.899 137.431 1.00 66.18 1055 GLU K C 1
ATOM 17827 O O . GLU F 1 65 ? 156.057 179.469 136.690 1.00 66.18 1055 GLU K O 1
ATOM 17839 N N . ARG F 1 66 ? 157.504 179.148 138.380 1.00 74.09 1056 ARG K N 1
ATOM 17840 C CA . ARG F 1 66 ? 156.928 177.861 138.819 1.00 74.09 1056 ARG K CA 1
ATOM 17841 C C . ARG F 1 66 ? 157.090 177.728 140.344 1.00 74.09 1056 ARG K C 1
ATOM 17842 O O . ARG F 1 66 ? 158.187 177.501 140.869 1.00 74.09 1056 ARG K O 1
ATOM 17863 N N . VAL F 1 67 ? 155.975 177.903 141.045 1.00 60.62 1057 VAL K N 1
ATOM 17864 C CA . VAL F 1 67 ? 155.917 178.091 142.495 1.00 60.62 1057 VAL K CA 1
ATOM 17865 C C . VAL F 1 67 ? 156.394 176.875 143.301 1.00 60.62 1057 VAL K C 1
ATOM 17866 O O . VAL F 1 67 ? 155.684 175.871 143.426 1.00 60.62 1057 VAL K O 1
ATOM 17879 N N . ASP F 1 68 ? 157.570 177.017 143.899 1.00 61.88 1058 ASP K N 1
ATOM 17880 C CA . ASP F 1 68 ? 157.957 176.264 145.111 1.00 61.88 1058 ASP K CA 1
ATOM 17881 C C . ASP F 1 68 ? 159.003 177.021 145.944 1.00 61.88 1058 ASP K C 1
ATOM 17882 O O . ASP F 1 68 ? 159.604 177.978 145.446 1.00 61.88 1058 ASP K O 1
ATOM 17891 N N . PRO F 1 69 ? 159.255 176.648 147.219 1.00 55.62 1059 PRO K N 1
ATOM 17892 C CA . PRO F 1 69 ? 160.222 177.366 148.047 1.00 55.62 1059 PRO K CA 1
ATOM 17893 C C . PRO F 1 69 ? 161.675 177.053 147.732 1.00 55.62 1059 PRO K C 1
ATOM 17894 O O . PRO F 1 69 ? 162.519 177.931 147.798 1.00 55.62 1059 PRO K O 1
ATOM 17905 N N . ALA F 1 70 ? 161.982 175.806 147.363 1.00 55.91 1060 ALA K N 1
ATOM 17906 C CA . ALA F 1 70 ? 163.354 175.271 147.404 1.00 55.91 1060 ALA K CA 1
ATOM 17907 C C . ALA F 1 70 ? 164.392 176.066 146.598 1.00 55.91 1060 ALA K C 1
ATOM 17908 O O . ALA F 1 70 ? 165.536 176.240 147.032 1.00 55.91 1060 ALA K O 1
ATOM 17915 N N . VAL F 1 71 ? 163.989 176.620 145.449 1.00 57.29 1061 VAL K N 1
ATOM 17916 C CA . VAL F 1 71 ? 164.844 177.439 144.566 1.00 57.29 1061 VAL K CA 1
ATOM 17917 C C . VAL F 1 71 ? 165.513 178.573 145.344 1.00 57.29 1061 VAL K C 1
ATOM 17918 O O . VAL F 1 71 ? 166.653 178.908 145.065 1.00 57.29 1061 VAL K O 1
ATOM 17931 N N . LEU F 1 72 ? 164.830 179.134 146.350 1.00 54.11 1062 LEU K N 1
ATOM 17932 C CA . LEU F 1 72 ? 165.325 180.281 147.087 1.00 54.11 1062 LEU K CA 1
ATOM 17933 C C . LEU F 1 72 ? 166.479 179.938 148.043 1.00 54.11 1062 LEU K C 1
ATOM 17934 O O . LEU F 1 72 ? 167.256 180.812 148.446 1.00 54.11 1062 LEU K O 1
ATOM 17950 N N . ASP F 1 73 ? 166.661 178.670 148.403 1.00 55.47 1063 ASP K N 1
ATOM 17951 C CA . ASP F 1 73 ? 167.671 178.262 149.346 1.00 55.47 1063 ASP K CA 1
ATOM 17952 C C . ASP F 1 73 ? 169.064 178.550 148.802 1.00 55.47 1063 ASP K C 1
ATOM 17953 O O . ASP F 1 73 ? 169.965 179.029 149.490 1.00 55.47 1063 ASP K O 1
ATOM 17962 N N . LEU F 1 74 ? 169.232 178.339 147.491 1.00 58.42 1064 LEU K N 1
ATOM 17963 C CA . LEU F 1 74 ? 170.435 178.779 146.793 1.00 58.42 1064 LEU K CA 1
ATOM 17964 C C . LEU F 1 74 ? 170.665 180.278 146.924 1.00 58.42 1064 LEU K C 1
ATOM 17965 O O . LEU F 1 74 ? 171.803 180.720 147.140 1.00 58.42 1064 LEU K O 1
ATOM 17981 N N . ALA F 1 75 ? 169.608 181.079 146.797 1.00 52.85 1065 ALA K N 1
ATOM 17982 C CA . ALA F 1 75 ? 169.744 182.521 146.916 1.00 52.85 1065 ALA K CA 1
ATOM 17983 C C . ALA F 1 75 ? 170.224 182.854 148.326 1.00 52.85 1065 ALA K C 1
ATOM 17984 O O . ALA F 1 75 ? 171.153 183.631 148.490 1.00 52.85 1065 ALA K O 1
ATOM 17991 N N . LEU F 1 76 ? 169.653 182.230 149.358 1.00 53.71 1066 LEU K N 1
ATOM 17992 C CA . LEU F 1 76 ? 170.065 182.472 150.727 1.00 53.71 1066 LEU K CA 1
ATOM 17993 C C . LEU F 1 76 ? 171.573 182.160 150.915 1.00 53.71 1066 LEU K C 1
ATOM 17994 O O . LEU F 1 76 ? 172.309 183.010 151.404 1.00 53.71 1066 LEU K O 1
ATOM 18010 N N . VAL F 1 77 ? 172.065 181.018 150.427 1.00 50.37 1067 VAL K N 1
ATOM 18011 C CA . VAL F 1 77 ? 173.533 180.752 150.411 1.00 50.37 1067 VAL K CA 1
ATOM 18012 C C . VAL F 1 77 ? 174.337 181.848 149.707 1.00 50.37 1067 VAL K C 1
ATOM 18013 O O . VAL F 1 77 ? 175.301 182.366 150.277 1.00 50.37 1067 VAL K O 1
ATOM 18026 N N . CYS F 1 78 ? 173.949 182.187 148.486 1.00 57.02 1068 CYS K N 1
ATOM 18027 C CA . CYS F 1 78 ? 174.652 183.175 147.699 1.00 57.02 1068 CYS K CA 1
ATOM 18028 C C . CYS F 1 78 ? 174.665 184.564 148.355 1.00 57.02 1068 CYS K C 1
ATOM 18029 O O . CYS F 1 78 ? 175.625 185.301 148.178 1.00 57.02 1068 CYS K O 1
ATOM 18037 N N . VAL F 1 79 ? 173.674 184.924 149.184 1.00 58.40 1069 VAL K N 1
ATOM 18038 C CA . VAL F 1 79 ? 173.761 186.145 149.985 1.00 58.40 1069 VAL K CA 1
ATOM 18039 C C . VAL F 1 79 ? 174.933 186.081 150.954 1.00 58.40 1069 VAL K C 1
ATOM 18040 O O . VAL F 1 79 ? 175.733 187.004 150.974 1.00 58.40 1069 VAL K O 1
ATOM 18053 N N . TYR F 1 80 ? 175.126 184.971 151.676 1.00 61.53 1070 TYR K N 1
ATOM 18054 C CA . TYR F 1 80 ? 176.295 184.880 152.551 1.00 61.53 1070 TYR K CA 1
ATOM 18055 C C . TYR F 1 80 ? 177.599 184.838 151.759 1.00 61.53 1070 TYR K C 1
ATOM 18056 O O . TYR F 1 80 ? 178.619 185.359 152.210 1.00 61.53 1070 TYR K O 1
ATOM 18074 N N . GLU F 1 81 ? 177.599 184.276 150.562 1.00 67.78 1071 GLU K N 1
ATOM 18075 C CA . GLU F 1 81 ? 178.800 184.357 149.701 1.00 67.78 1071 GLU K CA 1
ATOM 18076 C C . GLU F 1 81 ? 179.153 185.822 149.354 1.00 67.78 1071 GLU K C 1
ATOM 18077 O O . GLU F 1 81 ? 180.293 186.248 149.460 1.00 67.78 1071 GLU K O 1
ATOM 18089 N N . MET F 1 82 ? 178.141 186.643 149.018 1.00 66.88 1072 MET K N 1
ATOM 18090 C CA . MET F 1 82 ? 178.328 188.090 148.812 1.00 66.88 1072 MET K CA 1
ATOM 18091 C C . MET F 1 82 ? 178.754 188.797 150.105 1.00 66.88 1072 MET K C 1
ATOM 18092 O O . MET F 1 82 ? 179.579 189.707 150.050 1.00 66.88 1072 MET K O 1
ATOM 18106 N N . LYS F 1 83 ? 178.257 188.368 151.276 1.00 63.33 1073 LYS K N 1
ATOM 18107 C CA . LYS F 1 83 ? 178.764 188.874 152.557 1.00 63.33 1073 LYS K CA 1
ATOM 18108 C C . LYS F 1 83 ? 180.265 188.603 152.640 1.00 63.33 1073 LYS K C 1
ATOM 18109 O O . LYS F 1 83 ? 181.049 189.509 152.895 1.00 63.33 1073 LYS K O 1
ATOM 18128 N N . GLU F 1 84 ? 180.656 187.363 152.399 1.00 75.92 1074 GLU K N 1
ATOM 18129 C CA . GLU F 1 84 ? 182.043 186.918 152.571 1.00 75.92 1074 GLU K CA 1
ATOM 18130 C C . GLU F 1 84 ? 182.976 187.598 151.553 1.00 75.92 1074 GLU K C 1
ATOM 18131 O O . GLU F 1 84 ? 184.074 187.978 151.917 1.00 75.92 1074 GLU K O 1
ATOM 18143 N N . LEU F 1 85 ? 182.530 187.799 150.304 1.00 75.54 1075 LEU K N 1
ATOM 18144 C CA . LEU F 1 85 ? 183.284 188.520 149.274 1.00 75.54 1075 LEU K CA 1
ATOM 18145 C C . LEU F 1 85 ? 183.334 190.028 149.517 1.00 75.54 1075 LEU K C 1
ATOM 18146 O O . LEU F 1 85 ? 184.093 190.705 148.832 1.00 75.54 1075 LEU K O 1
ATOM 18162 N N . GLY F 1 86 ? 182.581 190.550 150.497 1.00 82.12 1076 GLY K N 1
ATOM 18163 C CA . GLY F 1 86 ? 182.652 191.949 150.894 1.00 82.12 1076 GLY K CA 1
ATOM 18164 C C . GLY F 1 86 ? 181.685 192.894 150.169 1.00 82.12 1076 GLY K C 1
ATOM 18165 O O . GLY F 1 86 ? 181.983 194.083 150.039 1.00 82.12 1076 GLY K O 1
ATOM 18169 N N . MET F 1 87 ? 180.536 192.411 149.704 1.00 90.03 1077 MET K N 1
ATOM 18170 C CA . MET F 1 87 ? 179.498 193.282 149.177 1.00 90.03 1077 MET K CA 1
ATOM 18171 C C . MET F 1 87 ? 179.039 194.231 150.297 1.00 90.03 1077 MET K C 1
ATOM 18172 O O . MET F 1 87 ? 178.937 193.820 151.445 1.00 90.03 1077 MET K O 1
ATOM 18186 N N . PRO F 1 88 ? 178.765 195.515 150.015 1.00 90.62 1078 PRO K N 1
ATOM 18187 C CA . PRO F 1 88 ? 178.397 196.449 151.071 1.00 90.62 1078 PRO K CA 1
ATOM 18188 C C . PRO F 1 88 ? 177.106 196.107 151.789 1.00 90.62 1078 PRO K C 1
ATOM 18189 O O . PRO F 1 88 ? 176.137 195.662 151.175 1.00 90.62 1078 PRO K O 1
ATOM 18200 N N . ASN F 1 89 ? 177.051 196.403 153.077 1.00 93.08 1079 ASN K N 1
ATOM 18201 C CA . ASN F 1 89 ? 175.918 196.128 153.987 1.00 93.08 1079 ASN K CA 1
ATOM 18202 C C . ASN F 1 89 ? 174.593 196.686 153.467 1.00 93.08 1079 ASN K C 1
ATOM 18203 O O . ASN F 1 89 ? 173.555 196.039 153.563 1.00 93.08 1079 ASN K O 1
ATOM 18214 N N . GLU F 1 90 ? 174.632 197.865 152.850 1.00 91.82 1080 GLU K N 1
ATOM 18215 C CA . GLU F 1 90 ? 173.454 198.479 152.230 1.00 91.82 1080 GLU K CA 1
ATOM 18216 C C . GLU F 1 90 ? 172.869 197.574 151.111 1.00 91.82 1080 GLU K C 1
ATOM 18217 O O . GLU F 1 90 ? 171.649 197.466 150.975 1.00 91.82 1080 GLU K O 1
ATOM 18229 N N . GLU F 1 91 ? 173.711 196.930 150.297 1.00 87.91 1081 GLU K N 1
ATOM 18230 C CA . GLU F 1 91 ? 173.292 196.040 149.222 1.00 87.91 1081 GLU K CA 1
ATOM 18231 C C . GLU F 1 91 ? 172.755 194.695 149.753 1.00 87.91 1081 GLU K C 1
ATOM 18232 O O . GLU F 1 91 ? 171.767 194.178 149.243 1.00 87.91 1081 GLU K O 1
ATOM 18244 N N . LEU F 1 92 ? 173.363 194.147 150.794 1.00 77.68 1082 LEU K N 1
ATOM 18245 C CA . LEU F 1 92 ? 172.812 192.987 151.498 1.00 77.68 1082 LEU K CA 1
ATOM 18246 C C . LEU F 1 92 ? 171.399 193.332 152.010 1.00 77.68 1082 LEU K C 1
ATOM 18247 O O . LEU F 1 92 ? 170.443 192.646 151.663 1.00 77.68 1082 LEU K O 1
ATOM 18263 N N . ILE F 1 93 ? 171.257 194.429 152.739 1.00 69.12 1083 ILE K N 1
ATOM 18264 C CA . ILE F 1 93 ? 169.955 194.844 153.253 1.00 69.12 1083 ILE K CA 1
ATOM 18265 C C . ILE F 1 93 ? 168.975 195.051 152.099 1.00 69.12 1083 ILE K C 1
ATOM 18266 O O . ILE F 1 93 ? 167.823 194.628 152.203 1.00 69.12 1083 ILE K O 1
ATOM 18282 N N . LYS F 1 94 ? 169.417 195.560 150.934 1.00 69.16 1084 LYS K N 1
ATOM 18283 C CA . LYS F 1 94 ? 168.555 195.681 149.743 1.00 69.16 1084 LYS K CA 1
ATOM 18284 C C . LYS F 1 94 ? 168.051 194.321 149.282 1.00 69.16 1084 LYS K C 1
ATOM 18285 O O . LYS F 1 94 ? 166.867 194.061 149.174 1.00 69.16 1084 LYS K O 1
ATOM 18304 N N . LEU F 1 95 ? 168.967 193.383 149.045 1.00 60.78 1085 LEU K N 1
ATOM 18305 C CA . LEU F 1 95 ? 168.541 192.072 148.509 1.00 60.78 1085 LEU K CA 1
ATOM 18306 C C . LEU F 1 95 ? 167.733 191.266 149.525 1.00 60.78 1085 LEU K C 1
ATOM 18307 O O . LEU F 1 95 ? 166.756 190.630 149.165 1.00 60.78 1085 LEU K O 1
ATOM 18323 N N . LEU F 1 96 ? 168.052 191.361 150.804 1.00 54.21 1086 LEU K N 1
ATOM 18324 C CA . LEU F 1 96 ? 167.294 190.715 151.858 1.00 54.21 1086 LEU K CA 1
ATOM 18325 C C . LEU F 1 96 ? 165.889 191.290 151.955 1.00 54.21 1086 LEU K C 1
ATOM 18326 O O . LEU F 1 96 ? 164.946 190.503 152.003 1.00 54.21 1086 LEU K O 1
ATOM 18342 N N . LYS F 1 97 ? 165.700 192.614 151.925 1.00 60.12 1087 LYS K N 1
ATOM 18343 C CA . LYS F 1 97 ? 164.352 193.174 151.757 1.00 60.12 1087 LYS K CA 1
ATOM 18344 C C . LYS F 1 97 ? 163.671 192.555 150.536 1.00 60.12 1087 LYS K C 1
ATOM 18345 O O . LYS F 1 97 ? 162.562 192.034 150.632 1.00 60.12 1087 LYS K O 1
ATOM 18364 N N . GLU F 1 98 ? 164.340 192.560 149.410 1.00 49.58 1088 GLU K N 1
ATOM 18365 C CA . GLU F 1 98 ? 163.715 192.097 148.188 1.00 49.58 1088 GLU K CA 1
ATOM 18366 C C . GLU F 1 98 ? 163.304 190.609 148.223 1.00 49.58 1088 GLU K C 1
ATOM 18367 O O . GLU F 1 98 ? 162.226 190.250 147.761 1.00 49.58 1088 GLU K O 1
ATOM 18379 N N . LEU F 1 99 ? 164.151 189.745 148.780 1.00 44.84 1089 LEU K N 1
ATOM 18380 C CA . LEU F 1 99 ? 163.921 188.305 148.870 1.00 44.84 1089 LEU K CA 1
ATOM 18381 C C . LEU F 1 99 ? 162.855 187.939 149.912 1.00 44.84 1089 LEU K C 1
ATOM 18382 O O . LEU F 1 99 ? 161.988 187.102 149.631 1.00 44.84 1089 LEU K O 1
ATOM 18398 N N . VAL F 1 100 ? 162.843 188.601 151.071 1.00 43.34 1090 VAL K N 1
ATOM 18399 C CA . VAL F 1 100 ? 161.714 188.487 151.989 1.00 43.34 1090 VAL K CA 1
ATOM 18400 C C . VAL F 1 100 ? 160.420 188.791 151.237 1.00 43.34 1090 VAL K C 1
ATOM 18401 O O . VAL F 1 100 ? 159.462 188.035 151.316 1.00 43.34 1090 VAL K O 1
ATOM 18414 N N . GLU F 1 101 ? 160.414 189.831 150.421 1.00 48.84 1091 GLU K N 1
ATOM 18415 C CA . GLU F 1 101 ? 159.259 190.143 149.571 1.00 48.84 1091 GLU K CA 1
ATOM 18416 C C . GLU F 1 101 ? 159.054 189.198 148.363 1.00 48.84 1091 GLU K C 1
ATOM 18417 O O . GLU F 1 101 ? 158.216 189.467 147.517 1.00 48.84 1091 GLU K O 1
ATOM 18429 N N . VAL F 1 102 ? 159.718 188.038 148.299 1.00 35.55 1092 VAL K N 1
ATOM 18430 C CA . VAL F 1 102 ? 159.273 186.900 147.486 1.00 35.55 1092 VAL K CA 1
ATOM 18431 C C . VAL F 1 102 ? 158.866 185.694 148.300 1.00 35.55 1092 VAL K C 1
ATOM 18432 O O . VAL F 1 102 ? 157.932 185.011 147.921 1.00 35.55 1092 VAL K O 1
ATOM 18445 N N . LEU F 1 103 ? 159.471 185.483 149.465 1.00 36.09 1093 LEU K N 1
ATOM 18446 C CA . LEU F 1 103 ? 158.967 184.507 150.420 1.00 36.09 1093 LEU K CA 1
ATOM 18447 C C . LEU F 1 103 ? 157.508 184.797 150.746 1.00 36.09 1093 LEU K C 1
ATOM 18448 O O . LEU F 1 103 ? 156.657 183.912 150.660 1.00 36.09 1093 LEU K O 1
ATOM 18464 N N . ARG F 1 104 ? 157.195 186.045 151.077 1.00 40.58 1094 ARG K N 1
ATOM 18465 C CA . ARG F 1 104 ? 155.875 186.503 151.472 1.00 40.58 1094 ARG K CA 1
ATOM 18466 C C . ARG F 1 104 ? 154.825 186.096 150.438 1.00 40.58 1094 ARG K C 1
ATOM 18467 O O . ARG F 1 104 ? 153.888 185.407 150.804 1.00 40.58 1094 ARG K O 1
ATOM 18488 N N . ILE F 1 105 ? 155.008 186.421 149.150 1.00 42.05 1095 ILE K N 1
ATOM 18489 C CA . ILE F 1 105 ? 153.993 186.070 148.137 1.00 42.05 1095 ILE K CA 1
ATOM 18490 C C . ILE F 1 105 ? 153.929 184.570 147.931 1.00 42.05 1095 ILE K C 1
ATOM 18491 O O . ILE F 1 105 ? 152.832 184.030 147.787 1.00 42.05 1095 ILE K O 1
ATOM 18507 N N . LEU F 1 106 ? 155.049 183.846 147.938 1.00 49.76 1096 LEU K N 1
ATOM 18508 C CA . LEU F 1 106 ? 155.011 182.408 147.694 1.00 49.76 1096 LEU K CA 1
ATOM 18509 C C . LEU F 1 106 ? 154.393 181.608 148.868 1.00 49.76 1096 LEU K C 1
ATOM 18510 O O . LEU F 1 106 ? 153.671 180.644 148.635 1.00 49.76 1096 LEU K O 1
ATOM 18526 N N . ALA F 1 107 ? 154.594 182.067 150.092 1.00 43.68 1097 ALA K N 1
ATOM 18527 C CA . ALA F 1 107 ? 153.981 181.471 151.267 1.00 43.68 1097 ALA K CA 1
ATOM 18528 C C . ALA F 1 107 ? 152.450 181.511 151.209 1.00 43.68 1097 ALA K C 1
ATOM 18529 O O . ALA F 1 107 ? 151.798 180.486 151.437 1.00 43.68 1097 ALA K O 1
ATOM 18536 N N . LEU F 1 108 ? 151.896 182.673 150.849 1.00 43.47 1098 LEU K N 1
ATOM 18537 C CA . LEU F 1 108 ? 150.479 182.831 150.596 1.00 43.47 1098 LEU K CA 1
ATOM 18538 C C . LEU F 1 108 ? 150.021 181.907 149.467 1.00 43.47 1098 LEU K C 1
ATOM 18539 O O . LEU F 1 108 ? 149.225 181.005 149.691 1.00 43.47 1098 LEU K O 1
ATOM 18555 N N . ILE F 1 109 ? 150.504 182.108 148.249 1.00 48.43 1099 ILE K N 1
ATOM 18556 C CA . ILE F 1 109 ? 149.879 181.438 147.087 1.00 48.43 1099 ILE K CA 1
ATOM 18557 C C . ILE F 1 109 ? 150.013 179.906 147.115 1.00 48.43 1099 ILE K C 1
ATOM 18558 O O . ILE F 1 109 ? 149.119 179.210 146.637 1.00 48.43 1099 ILE K O 1
ATOM 18574 N N . ASN F 1 110 ? 151.088 179.347 147.680 1.00 51.62 1100 ASN K N 1
ATOM 18575 C CA . ASN F 1 110 ? 151.240 177.901 147.822 1.00 51.62 1100 ASN K CA 1
ATOM 18576 C C . ASN F 1 110 ? 150.516 177.326 149.054 1.00 51.62 1100 ASN K C 1
ATOM 18577 O O . ASN F 1 110 ? 150.499 176.117 149.214 1.00 51.62 1100 ASN K O 1
ATOM 18588 N N . VAL F 1 111 ? 149.973 178.191 149.903 1.00 51.16 1101 VAL K N 1
ATOM 18589 C CA . VAL F 1 111 ? 149.414 177.916 151.237 1.00 51.16 1101 VAL K CA 1
ATOM 18590 C C . VAL F 1 111 ? 150.321 176.982 152.043 1.00 51.16 1101 VAL K C 1
ATOM 18591 O O . VAL F 1 111 ? 150.047 175.802 152.208 1.00 51.16 1101 VAL K O 1
ATOM 18604 N N . ASP F 1 112 ? 151.421 177.524 152.577 1.00 55.83 1102 ASP K N 1
ATOM 18605 C CA . ASP F 1 112 ? 152.337 176.778 153.442 1.00 55.83 1102 ASP K CA 1
ATOM 18606 C C . ASP F 1 112 ? 153.028 177.668 154.486 1.00 55.83 1102 ASP K C 1
ATOM 18607 O O . ASP F 1 112 ? 153.698 178.622 154.102 1.00 55.83 1102 ASP K O 1
ATOM 18616 N N . PRO F 1 113 ? 152.884 177.431 155.802 1.00 52.89 1103 PRO K N 1
ATOM 18617 C CA . PRO F 1 113 ? 153.547 178.253 156.789 1.00 52.89 1103 PRO K CA 1
ATOM 18618 C C . PRO F 1 113 ? 155.034 177.942 156.946 1.00 52.89 1103 PRO K C 1
ATOM 18619 O O . PRO F 1 113 ? 155.776 178.827 157.380 1.00 52.89 1103 PRO K O 1
ATOM 18630 N N . ALA F 1 114 ? 155.500 176.747 156.613 1.00 58.03 1104 ALA K N 1
ATOM 18631 C CA . ALA F 1 114 ? 156.846 176.314 156.934 1.00 58.03 1104 ALA K CA 1
ATOM 18632 C C . ALA F 1 114 ? 157.915 177.217 156.319 1.00 58.03 1104 ALA K C 1
ATOM 18633 O O . ALA F 1 114 ? 158.942 177.508 156.964 1.00 58.03 1104 ALA K O 1
ATOM 18640 N N . VAL F 1 115 ? 157.681 177.749 155.107 1.00 52.99 1105 VAL K N 1
ATOM 18641 C CA . VAL F 1 115 ? 158.623 178.648 154.425 1.00 52.99 1105 VAL K CA 1
ATOM 18642 C C . VAL F 1 115 ? 158.851 179.945 155.206 1.00 52.99 1105 VAL K C 1
ATOM 18643 O O . VAL F 1 115 ? 159.952 180.478 155.174 1.00 52.99 1105 VAL K O 1
ATOM 18656 N N . LEU F 1 116 ? 157.847 180.402 155.949 1.00 49.75 1106 LEU K N 1
ATOM 18657 C CA . LEU F 1 116 ? 157.958 181.666 156.687 1.00 49.75 1106 LEU K CA 1
ATOM 18658 C C . LEU F 1 116 ? 159.109 181.692 157.690 1.00 49.75 1106 LEU K C 1
ATOM 18659 O O . LEU F 1 116 ? 159.692 182.732 157.961 1.00 49.75 1106 LEU K O 1
ATOM 18675 N N . ASP F 1 117 ? 159.529 180.521 158.188 1.00 53.73 1107 ASP K N 1
ATOM 18676 C CA . ASP F 1 117 ? 160.664 180.462 159.117 1.00 53.73 1107 ASP K CA 1
ATOM 18677 C C . ASP F 1 117 ? 161.918 181.069 158.496 1.00 53.73 1107 ASP K C 1
ATOM 18678 O O . ASP F 1 117 ? 162.635 181.852 159.139 1.00 53.73 1107 ASP K O 1
ATOM 18687 N N . LYS F 1 118 ? 162.133 180.818 157.195 1.00 50.98 1108 LYS K N 1
ATOM 18688 C CA . LYS F 1 118 ? 163.270 181.392 156.448 1.00 50.98 1108 LYS K CA 1
ATOM 18689 C C . LYS F 1 118 ? 163.191 182.915 156.427 1.00 50.98 1108 LYS K C 1
ATOM 18690 O O . LYS F 1 118 ? 164.205 183.580 156.549 1.00 50.98 1108 LYS K O 1
ATOM 18709 N N . ALA F 1 119 ? 161.988 183.470 156.336 1.00 50.64 1109 ALA K N 1
ATOM 18710 C CA . ALA F 1 119 ? 161.813 184.917 156.383 1.00 50.64 1109 ALA K CA 1
ATOM 18711 C C . ALA F 1 119 ? 162.198 185.445 157.770 1.00 50.64 1109 ALA K C 1
ATOM 18712 O O . ALA F 1 119 ? 162.943 186.433 157.877 1.00 50.64 1109 ALA K O 1
ATOM 18719 N N . LEU F 1 120 ? 161.785 184.763 158.845 1.00 50.63 1110 LEU K N 1
ATOM 18720 C CA . LEU F 1 120 ? 162.209 185.167 160.189 1.00 50.63 1110 LEU K CA 1
ATOM 18721 C C . LEU F 1 120 ? 163.739 185.139 160.348 1.00 50.63 1110 LEU K C 1
ATOM 18722 O O . LEU F 1 120 ? 164.305 186.099 160.866 1.00 50.63 1110 LEU K O 1
ATOM 18738 N N . VAL F 1 121 ? 164.406 184.105 159.834 1.00 50.39 1111 VAL K N 1
ATOM 18739 C CA . VAL F 1 121 ? 165.886 184.048 159.832 1.00 50.39 1111 VAL K CA 1
ATOM 18740 C C . VAL F 1 121 ? 166.475 185.274 159.150 1.00 50.39 1111 VAL K C 1
ATOM 18741 O O . VAL F 1 121 ? 167.356 185.937 159.695 1.00 50.39 1111 VAL K O 1
ATOM 18754 N N . CYS F 1 122 ? 165.949 185.616 157.990 1.00 49.42 1112 CYS K N 1
ATOM 18755 C CA . CYS F 1 122 ? 166.380 186.800 157.250 1.00 49.42 1112 CYS K CA 1
ATOM 18756 C C . CYS F 1 122 ? 166.066 188.125 157.987 1.00 49.42 1112 CYS K C 1
ATOM 18757 O O . CYS F 1 122 ? 166.843 189.079 157.931 1.00 49.42 1112 CYS K O 1
ATOM 18765 N N . VAL F 1 123 ? 164.965 188.197 158.730 1.00 61.15 1113 VAL K N 1
ATOM 18766 C CA . VAL F 1 123 ? 164.674 189.356 159.594 1.00 61.15 1113 VAL K CA 1
ATOM 18767 C C . VAL F 1 123 ? 165.733 189.503 160.659 1.00 61.15 1113 VAL K C 1
ATOM 18768 O O . VAL F 1 123 ? 166.289 190.577 160.807 1.00 61.15 1113 VAL K O 1
ATOM 18781 N N . TYR F 1 124 ? 166.069 188.436 161.372 1.00 75.83 1114 TYR K N 1
ATOM 18782 C CA . TYR F 1 124 ? 167.132 188.524 162.363 1.00 75.83 1114 TYR K CA 1
ATOM 18783 C C . TYR F 1 124 ? 168.514 188.774 161.739 1.00 75.83 1114 TYR K C 1
ATOM 18784 O O . TYR F 1 124 ? 169.302 189.479 162.354 1.00 75.83 1114 TYR K O 1
ATOM 18802 N N . LEU F 1 125 ? 168.756 188.334 160.504 1.00 71.47 1115 LEU K N 1
ATOM 18803 C CA . LEU F 1 125 ? 169.966 188.733 159.796 1.00 71.47 1115 LEU K CA 1
ATOM 18804 C C . LEU F 1 125 ? 170.004 190.231 159.505 1.00 71.47 1115 LEU K C 1
ATOM 18805 O O . LEU F 1 125 ? 171.024 190.885 159.688 1.00 71.47 1115 LEU K O 1
ATOM 18821 N N . MET F 1 126 ? 168.904 190.830 159.069 1.00 74.38 1116 MET K N 1
ATOM 18822 C CA . MET F 1 126 ? 168.848 192.271 158.874 1.00 74.38 1116 MET K CA 1
ATOM 18823 C C . MET F 1 126 ? 168.910 193.013 160.229 1.00 74.38 1116 MET K C 1
ATOM 18824 O O . MET F 1 126 ? 169.476 194.108 160.291 1.00 74.38 1116 MET K O 1
ATOM 18838 N N . LYS F 1 127 ? 168.421 192.433 161.325 1.00 77.25 1117 LYS K N 1
ATOM 18839 C CA . LYS F 1 127 ? 168.678 192.939 162.673 1.00 77.25 1117 LYS K CA 1
ATOM 18840 C C . LYS F 1 127 ? 170.183 192.958 162.979 1.00 77.25 1117 LYS K C 1
ATOM 18841 O O . LYS F 1 127 ? 170.698 193.986 163.412 1.00 77.25 1117 LYS K O 1
ATOM 18860 N N . GLU F 1 128 ? 170.908 191.875 162.665 1.00 84.10 1118 GLU K N 1
ATOM 18861 C CA . GLU F 1 128 ? 172.354 191.763 162.840 1.00 84.10 1118 GLU K CA 1
ATOM 18862 C C . GLU F 1 128 ? 173.097 192.827 162.006 1.00 84.10 1118 GLU K C 1
ATOM 18863 O O . GLU F 1 128 ? 174.018 193.485 162.503 1.00 84.10 1118 GLU K O 1
ATOM 18875 N N . LEU F 1 129 ? 172.718 192.976 160.725 1.00 83.39 1119 LEU K N 1
ATOM 18876 C CA . LEU F 1 129 ? 173.375 193.913 159.813 1.00 83.39 1119 LEU K CA 1
ATOM 18877 C C . LEU F 1 129 ? 172.907 195.374 159.952 1.00 83.39 1119 LEU K C 1
ATOM 18878 O O . LEU F 1 129 ? 173.527 196.270 159.388 1.00 83.39 1119 LEU K O 1
ATOM 18894 N N . GLY F 1 130 ? 171.866 195.653 160.733 1.00 94.54 1120 GLY K N 1
ATOM 18895 C CA . GLY F 1 130 ? 171.459 197.002 161.103 1.00 94.54 1120 GLY K CA 1
ATOM 18896 C C . GLY F 1 130 ? 170.445 197.668 160.151 1.00 94.54 1120 GLY K C 1
ATOM 18897 O O . GLY F 1 130 ? 170.604 198.819 159.748 1.00 94.54 1120 GLY K O 1
ATOM 18901 N N . MET F 1 131 ? 169.358 196.968 159.800 1.00 97.53 1121 MET K N 1
ATOM 18902 C CA . MET F 1 131 ? 168.151 197.585 159.250 1.00 97.53 1121 MET K CA 1
ATOM 18903 C C . MET F 1 131 ? 167.529 198.608 160.247 1.00 97.53 1121 MET K C 1
ATOM 18904 O O . MET F 1 131 ? 167.603 198.362 161.449 1.00 97.53 1121 MET K O 1
ATOM 18918 N N . PRO F 1 132 ? 166.915 199.719 159.777 1.00 104.21 1122 PRO K N 1
ATOM 18919 C CA . PRO F 1 132 ? 166.216 200.651 160.671 1.00 104.21 1122 PRO K CA 1
ATOM 18920 C C . PRO F 1 132 ? 165.030 200.023 161.389 1.00 104.21 1122 PRO K C 1
ATOM 18921 O O . PRO F 1 132 ? 164.324 199.183 160.836 1.00 104.21 1122 PRO K O 1
ATOM 18932 N N . ASN F 1 133 ? 164.740 200.466 162.610 1.00 99.98 1123 ASN K N 1
ATOM 18933 C CA . ASN F 1 133 ? 163.757 199.855 163.520 1.00 99.98 1123 ASN K CA 1
ATOM 18934 C C . ASN F 1 133 ? 162.346 199.748 162.918 1.00 99.98 1123 ASN K C 1
ATOM 18935 O O . ASN F 1 133 ? 161.681 198.710 162.971 1.00 99.98 1123 ASN K O 1
ATOM 18946 N N . GLU F 1 134 ? 161.926 200.826 162.239 1.00 104.52 1124 GLU K N 1
ATOM 18947 C CA . GLU F 1 134 ? 160.607 200.883 161.592 1.00 104.52 1124 GLU K CA 1
ATOM 18948 C C . GLU F 1 134 ? 160.475 199.852 160.475 1.00 104.52 1124 GLU K C 1
ATOM 18949 O O . GLU F 1 134 ? 159.441 199.205 160.329 1.00 104.52 1124 GLU K O 1
ATOM 18961 N N . GLU F 1 135 ? 161.546 199.643 159.712 1.00 100.05 1125 GLU K N 1
ATOM 18962 C CA . GLU F 1 135 ? 161.545 198.729 158.560 1.00 100.05 1125 GLU K CA 1
ATOM 18963 C C . GLU F 1 135 ? 161.527 197.266 159.047 1.00 100.05 1125 GLU K C 1
ATOM 18964 O O . GLU F 1 135 ? 160.802 196.459 158.488 1.00 100.05 1125 GLU K O 1
ATOM 18976 N N . LEU F 1 136 ? 162.246 196.936 160.122 1.00 91.89 1126 LEU K N 1
ATOM 18977 C CA . LEU F 1 136 ? 162.112 195.655 160.810 1.00 91.89 1126 LEU K CA 1
ATOM 18978 C C . LEU F 1 136 ? 160.668 195.464 161.283 1.00 91.89 1126 LEU K C 1
ATOM 18979 O O . LEU F 1 136 ? 160.048 194.438 161.000 1.00 91.89 1126 LEU K O 1
ATOM 18995 N N . ILE F 1 137 ? 160.071 196.465 161.935 1.00 94.92 1127 ILE K N 1
ATOM 18996 C CA . ILE F 1 137 ? 158.661 196.399 162.364 1.00 94.92 1127 ILE K CA 1
ATOM 18997 C C . ILE F 1 137 ? 157.746 196.164 161.161 1.00 94.92 1127 ILE K C 1
ATOM 18998 O O . ILE F 1 137 ? 156.832 195.357 161.261 1.00 94.92 1127 ILE K O 1
ATOM 19014 N N . LYS F 1 138 ? 158.008 196.791 160.022 1.00 91.96 1128 LYS K N 1
ATOM 19015 C CA . LYS F 1 138 ? 157.198 196.615 158.825 1.00 91.96 1128 LYS K CA 1
ATOM 19016 C C . LYS F 1 138 ? 157.171 195.148 158.385 1.00 91.96 1128 LYS K C 1
ATOM 19017 O O . LYS F 1 138 ? 156.099 194.561 158.215 1.00 91.96 1128 LYS K O 1
ATOM 19036 N N . LEU F 1 139 ? 158.322 194.502 158.241 1.00 85.18 1129 LEU K N 1
ATOM 19037 C CA . LEU F 1 139 ? 158.346 193.096 157.862 1.00 85.18 1129 LEU K CA 1
ATOM 19038 C C . LEU F 1 139 ? 157.774 192.199 158.969 1.00 85.18 1129 LEU K C 1
ATOM 19039 O O . LEU F 1 139 ? 157.139 191.189 158.666 1.00 85.18 1129 LEU K O 1
ATOM 19055 N N . LEU F 1 140 ? 157.952 192.543 160.241 1.00 85.88 1130 LEU K N 1
ATOM 19056 C CA . LEU F 1 140 ? 157.351 191.790 161.337 1.00 85.88 1130 LEU K CA 1
ATOM 19057 C C . LEU F 1 140 ? 155.807 191.926 161.326 1.00 85.88 1130 LEU K C 1
ATOM 19058 O O . LEU F 1 140 ? 155.152 190.906 161.482 1.00 85.88 1130 LEU K O 1
ATOM 19074 N N . GLU F 1 141 ? 155.243 193.094 161.060 1.00 88.80 1131 GLU K N 1
ATOM 19075 C CA . GLU F 1 141 ? 153.799 193.214 160.858 1.00 88.80 1131 GLU K CA 1
ATOM 19076 C C . GLU F 1 141 ? 153.331 192.342 159.703 1.00 88.80 1131 GLU K C 1
ATOM 19077 O O . GLU F 1 141 ? 152.366 191.596 159.844 1.00 88.80 1131 GLU K O 1
ATOM 19089 N N . GLU F 1 142 ? 153.988 192.439 158.540 1.00 71.92 1132 GLU K N 1
ATOM 19090 C CA . GLU F 1 142 ? 153.633 191.664 157.356 1.00 71.92 1132 GLU K CA 1
ATOM 19091 C C . GLU F 1 142 ? 153.661 190.159 157.632 1.00 71.92 1132 GLU K C 1
ATOM 19092 O O . GLU F 1 142 ? 152.723 189.437 157.310 1.00 71.92 1132 GLU K O 1
ATOM 19104 N N . LEU F 1 143 ? 154.729 189.673 158.257 1.00 64.80 1133 LEU K N 1
ATOM 19105 C CA . LEU F 1 143 ? 154.846 188.242 158.499 1.00 64.80 1133 LEU K CA 1
ATOM 19106 C C . LEU F 1 143 ? 153.912 187.777 159.612 1.00 64.80 1133 LEU K C 1
ATOM 19107 O O . LEU F 1 143 ? 153.365 186.689 159.509 1.00 64.80 1133 LEU K O 1
ATOM 19123 N N . VAL F 1 144 ? 153.631 188.622 160.618 1.00 70.00 1134 VAL K N 1
ATOM 19124 C CA . VAL F 1 144 ? 152.488 188.388 161.505 1.00 70.00 1134 VAL K CA 1
ATOM 19125 C C . VAL F 1 144 ? 151.197 188.257 160.683 1.00 70.00 1134 VAL K C 1
ATOM 19126 O O . VAL F 1 144 ? 150.389 187.369 160.951 1.00 70.00 1134 VAL K O 1
ATOM 19139 N N . GLU F 1 145 ? 150.993 189.067 159.649 1.00 63.31 1135 GLU K N 1
ATOM 19140 C CA . GLU F 1 145 ? 149.807 188.944 158.803 1.00 63.31 1135 GLU K CA 1
ATOM 19141 C C . GLU F 1 145 ? 149.755 187.605 158.075 1.00 63.31 1135 GLU K C 1
ATOM 19142 O O . GLU F 1 145 ? 148.768 186.878 158.189 1.00 63.31 1135 GLU K O 1
ATOM 19154 N N . VAL F 1 146 ? 150.794 187.216 157.344 1.00 44.01 1136 VAL K N 1
ATOM 19155 C CA . VAL F 1 146 ? 150.761 185.927 156.620 1.00 44.01 1136 VAL K CA 1
ATOM 19156 C C . VAL F 1 146 ? 150.664 184.728 157.562 1.00 44.01 1136 VAL K C 1
ATOM 19157 O O . VAL F 1 146 ? 150.009 183.731 157.241 1.00 44.01 1136 VAL K O 1
ATOM 19170 N N . LEU F 1 147 ? 151.247 184.817 158.762 1.00 48.43 1137 LEU K N 1
ATOM 19171 C CA . LEU F 1 147 ? 150.998 183.808 159.789 1.00 48.43 1137 LEU K CA 1
ATOM 19172 C C . LEU F 1 147 ? 149.529 183.804 160.201 1.00 48.43 1137 LEU K C 1
ATOM 19173 O O . LEU F 1 147 ? 148.931 182.725 160.232 1.00 48.43 1137 LEU K O 1
ATOM 19189 N N . ARG F 1 148 ? 148.912 184.964 160.456 1.00 43.55 1138 ARG K N 1
ATOM 19190 C CA . ARG F 1 148 ? 147.500 185.022 160.846 1.00 43.55 1138 ARG K CA 1
ATOM 19191 C C . ARG F 1 148 ? 146.642 184.367 159.782 1.00 43.55 1138 ARG K C 1
ATOM 19192 O O . ARG F 1 148 ? 145.837 183.488 160.102 1.00 43.55 1138 ARG K O 1
ATOM 19213 N N . ILE F 1 149 ? 146.849 184.734 158.512 1.00 41.18 1139 ILE K N 1
ATOM 19214 C CA . ILE F 1 149 ? 146.072 184.181 157.406 1.00 41.18 1139 ILE K CA 1
ATOM 19215 C C . ILE F 1 149 ? 146.243 182.652 157.328 1.00 41.18 1139 ILE K C 1
ATOM 19216 O O . ILE F 1 149 ? 145.237 181.947 157.305 1.00 41.18 1139 ILE K O 1
ATOM 19232 N N . LEU F 1 150 ? 147.462 182.104 157.302 1.00 45.45 1140 LEU K N 1
ATOM 19233 C CA . LEU F 1 150 ? 147.622 180.652 157.238 1.00 45.45 1140 LEU K CA 1
ATOM 19234 C C . LEU F 1 150 ? 147.093 179.929 158.479 1.00 45.45 1140 LEU K C 1
ATOM 19235 O O . LEU F 1 150 ? 146.568 178.825 158.335 1.00 45.45 1140 LEU K O 1
ATOM 19251 N N . ALA F 1 151 ? 147.122 180.551 159.659 1.00 54.07 1141 ALA K N 1
ATOM 19252 C CA . ALA F 1 151 ? 146.444 180.016 160.833 1.00 54.07 1141 ALA K CA 1
ATOM 19253 C C . ALA F 1 151 ? 144.917 179.933 160.665 1.00 54.07 1141 ALA K C 1
ATOM 19254 O O . ALA F 1 151 ? 144.284 179.039 161.232 1.00 54.07 1141 ALA K O 1
ATOM 19261 N N . LEU F 1 152 ? 144.296 180.799 159.859 1.00 51.36 1142 LEU K N 1
ATOM 19262 C CA . LEU F 1 152 ? 142.891 180.654 159.479 1.00 51.36 1142 LEU K CA 1
ATOM 19263 C C . LEU F 1 152 ? 142.676 179.668 158.328 1.00 51.36 1142 LEU K C 1
ATOM 19264 O O . LEU F 1 152 ? 141.787 178.824 158.411 1.00 51.36 1142 LEU K O 1
ATOM 19280 N N . ILE F 1 153 ? 143.485 179.705 157.275 1.00 49.19 1143 ILE K N 1
ATOM 19281 C CA . ILE F 1 153 ? 143.308 178.807 156.106 1.00 49.19 1143 ILE K CA 1
ATOM 19282 C C . ILE F 1 153 ? 143.543 177.337 156.462 1.00 49.19 1143 ILE K C 1
ATOM 19283 O O . ILE F 1 153 ? 142.849 176.487 155.884 1.00 49.19 1143 ILE K O 1
ATOM 19299 N N . ARG F 1 154 ? 144.439 177.000 157.396 1.00 58.93 1144 ARG K N 1
ATOM 19300 C CA . ARG F 1 154 ? 144.543 175.643 157.930 1.00 58.93 1144 ARG K CA 1
ATOM 19301 C C . ARG F 1 154 ? 144.656 175.632 159.453 1.00 58.93 1144 ARG K C 1
ATOM 19302 O O . ARG F 1 154 ? 145.283 176.488 160.075 1.00 58.93 1144 ARG K O 1
ATOM 19323 N N . VAL F 1 155 ? 144.075 174.589 160.039 1.00 71.62 1145 VAL K N 1
ATOM 19324 C CA . VAL F 1 155 ? 144.044 174.430 161.496 1.00 71.62 1145 VAL K CA 1
ATOM 19325 C C . VAL F 1 155 ? 145.377 173.886 162.019 1.00 71.62 1145 VAL K C 1
ATOM 19326 O O . VAL F 1 155 ? 145.684 172.713 161.811 1.00 71.62 1145 VAL K O 1
ATOM 19339 N N . ASP F 1 156 ? 146.165 174.716 162.694 1.00 78.68 1146 ASP K N 1
ATOM 19340 C CA . ASP F 1 156 ? 147.319 174.313 163.513 1.00 78.68 1146 ASP K CA 1
ATOM 19341 C C . ASP F 1 156 ? 147.676 175.433 164.515 1.00 78.68 1146 ASP K C 1
ATOM 19342 O O . ASP F 1 156 ? 148.119 176.523 164.137 1.00 78.68 1146 ASP K O 1
ATOM 19351 N N . LYS F 1 157 ? 147.463 175.165 165.807 1.00 77.86 1147 LYS K N 1
ATOM 19352 C CA . LYS F 1 157 ? 147.588 176.192 166.848 1.00 77.86 1147 LYS K CA 1
ATOM 19353 C C . LYS F 1 157 ? 148.966 176.834 166.928 1.00 77.86 1147 LYS K C 1
ATOM 19354 O O . LYS F 1 157 ? 149.064 177.980 167.370 1.00 77.86 1147 LYS K O 1
ATOM 19373 N N . ARG F 1 158 ? 150.035 176.130 166.570 1.00 85.45 1148 ARG K N 1
ATOM 19374 C CA . ARG F 1 158 ? 151.424 176.551 166.790 1.00 85.45 1148 ARG K CA 1
ATOM 19375 C C . ARG F 1 158 ? 151.766 177.808 166.024 1.00 85.45 1148 ARG K C 1
ATOM 19376 O O . ARG F 1 158 ? 152.556 178.604 166.525 1.00 85.45 1148 ARG K O 1
ATOM 19397 N N . VAL F 1 159 ? 151.153 178.017 164.872 1.00 72.35 1149 VAL K N 1
ATOM 19398 C CA . VAL F 1 159 ? 151.487 179.135 163.983 1.00 72.35 1149 VAL K CA 1
ATOM 19399 C C . VAL F 1 159 ? 151.329 180.487 164.711 1.00 72.35 1149 VAL K C 1
ATOM 19400 O O . VAL F 1 159 ? 152.196 181.356 164.619 1.00 72.35 1149 VAL K O 1
ATOM 19413 N N . LEU F 1 160 ? 150.279 180.634 165.497 1.00 77.04 1150 LEU K N 1
ATOM 19414 C CA . LEU F 1 160 ? 150.022 181.848 166.263 1.00 77.04 1150 LEU K CA 1
ATOM 19415 C C . LEU F 1 160 ? 151.090 182.119 167.339 1.00 77.04 1150 LEU K C 1
ATOM 19416 O O . LEU F 1 160 ? 151.403 183.280 167.633 1.00 77.04 1150 LEU K O 1
ATOM 19432 N N . ASP F 1 161 ? 151.691 181.092 167.921 1.00 82.78 1151 ASP K N 1
ATOM 19433 C CA . ASP F 1 161 ? 152.737 181.299 168.931 1.00 82.78 1151 ASP K CA 1
ATOM 19434 C C . ASP F 1 161 ? 153.969 181.949 168.297 1.00 82.78 1151 ASP K C 1
ATOM 19435 O O . ASP F 1 161 ? 154.535 182.900 168.863 1.00 82.78 1151 ASP K O 1
ATOM 19444 N N . LYS F 1 162 ? 154.361 181.531 167.080 1.00 73.14 1152 LYS K N 1
ATOM 19445 C CA . LYS F 1 162 ? 155.471 182.175 166.355 1.00 73.14 1152 LYS K CA 1
ATOM 19446 C C . LYS F 1 162 ? 155.144 183.614 166.065 1.00 73.14 1152 LYS K C 1
ATOM 19447 O O . LYS F 1 162 ? 155.983 184.485 166.260 1.00 73.14 1152 LYS K O 1
ATOM 19466 N N . ALA F 1 163 ? 153.912 183.910 165.671 1.00 80.89 1153 ALA K N 1
ATOM 19467 C CA . ALA F 1 163 ? 153.454 185.288 165.493 1.00 80.89 1153 ALA K CA 1
ATOM 19468 C C . ALA F 1 163 ? 153.559 186.082 166.809 1.00 80.89 1153 ALA K C 1
ATOM 19469 O O . ALA F 1 163 ? 154.096 187.186 166.800 1.00 80.89 1153 ALA K O 1
ATOM 19476 N N . GLU F 1 164 ? 153.091 185.532 167.919 1.00 97.06 1154 GLU K N 1
ATOM 19477 C CA . GLU F 1 164 ? 153.209 186.159 169.239 1.00 97.06 1154 GLU K CA 1
ATOM 19478 C C . GLU F 1 164 ? 154.662 186.488 169.600 1.00 97.06 1154 GLU K C 1
ATOM 19479 O O . GLU F 1 164 ? 154.937 187.598 170.024 1.00 97.06 1154 GLU K O 1
ATOM 19491 N N . VAL F 1 165 ? 155.578 185.558 169.328 1.00 93.77 1155 VAL K N 1
ATOM 19492 C CA . VAL F 1 165 ? 157.010 185.758 169.497 1.00 93.77 1155 VAL K CA 1
ATOM 19493 C C . VAL F 1 165 ? 157.470 186.956 168.675 1.00 93.77 1155 VAL K C 1
ATOM 19494 O O . VAL F 1 165 ? 158.114 187.857 169.197 1.00 93.77 1155 VAL K O 1
ATOM 19507 N N . CYS F 1 166 ? 157.079 187.014 167.403 1.00 88.84 1156 CYS K N 1
ATOM 19508 C CA . CYS F 1 166 ? 157.418 188.159 166.561 1.00 88.84 1156 CYS K CA 1
ATOM 19509 C C . CYS F 1 166 ? 156.779 189.485 167.003 1.00 88.84 1156 CYS K C 1
ATOM 19510 O O . CYS F 1 166 ? 157.394 190.544 166.891 1.00 88.84 1156 CYS K O 1
ATOM 19518 N N . ILE F 1 167 ? 155.578 189.475 167.592 1.00 97.34 1157 ILE K N 1
ATOM 19519 C CA . ILE F 1 167 ? 155.010 190.673 168.216 1.00 97.34 1157 ILE K CA 1
ATOM 19520 C C . ILE F 1 167 ? 155.883 191.089 169.394 1.00 97.34 1157 ILE K C 1
ATOM 19521 O O . ILE F 1 167 ? 156.207 192.265 169.522 1.00 97.34 1157 ILE K O 1
ATOM 19537 N N . GLU F 1 168 ? 156.331 190.167 170.229 1.00 106.78 1158 GLU K N 1
ATOM 19538 C CA . GLU F 1 168 ? 157.288 190.492 171.275 1.00 106.78 1158 GLU K CA 1
ATOM 19539 C C . GLU F 1 168 ? 158.638 190.992 170.752 1.00 106.78 1158 GLU K C 1
ATOM 19540 O O . GLU F 1 168 ? 159.280 191.793 171.408 1.00 106.78 1158 GLU K O 1
ATOM 19552 N N . GLU F 1 169 ? 159.065 190.648 169.539 1.00 103.13 1159 GLU K N 1
ATOM 19553 C CA . GLU F 1 169 ? 160.225 191.348 168.893 1.00 103.13 1159 GLU K CA 1
ATOM 19554 C C . GLU F 1 169 ? 159.885 192.808 168.533 1.00 103.13 1159 GLU K C 1
ATOM 19555 O O . GLU F 1 169 ? 160.724 193.699 168.728 1.00 103.13 1159 GLU K O 1
ATOM 19567 N N . MET F 1 170 ? 158.695 193.100 168.047 1.00 108.89 1160 MET K N 1
ATOM 19568 C CA . MET F 1 170 ? 158.288 194.470 167.809 1.00 108.89 1160 MET K CA 1
ATOM 19569 C C . MET F 1 170 ? 158.157 195.249 169.116 1.00 108.89 1160 MET K C 1
ATOM 19570 O O . MET F 1 170 ? 158.476 196.432 169.148 1.00 108.89 1160 MET K O 1
ATOM 19584 N N . GLU F 1 171 ? 157.713 194.612 170.205 1.00 112.76 1161 GLU K N 1
ATOM 19585 C CA . GLU F 1 171 ? 157.737 195.176 171.549 1.00 112.76 1161 GLU K CA 1
ATOM 19586 C C . GLU F 1 171 ? 159.170 195.519 172.003 1.00 112.76 1161 GLU K C 1
ATOM 19587 O O . GLU F 1 171 ? 159.430 196.634 172.434 1.00 112.76 1161 GLU K O 1
ATOM 19599 N N . GLU F 1 172 ? 160.096 194.566 171.835 1.00 111.20 1162 GLU K N 1
ATOM 19600 C CA . GLU F 1 172 ? 161.528 194.787 172.086 1.00 111.20 1162 GLU K CA 1
ATOM 19601 C C . GLU F 1 172 ? 162.073 195.929 171.240 1.00 111.20 1162 GLU K C 1
ATOM 19602 O O . GLU F 1 172 ? 162.888 196.730 171.708 1.00 111.20 1162 GLU K O 1
ATOM 19614 N N . LEU F 1 173 ? 161.569 196.087 170.011 1.00 110.42 1163 LEU K N 1
ATOM 19615 C CA . LEU F 1 173 ? 161.923 197.162 169.091 1.00 110.42 1163 LEU K CA 1
ATOM 19616 C C . LEU F 1 173 ? 161.117 198.456 169.287 1.00 110.42 1163 LEU K C 1
ATOM 19617 O O . LEU F 1 173 ? 161.273 199.412 168.528 1.00 110.42 1163 LEU K O 1
ATOM 19633 N N . GLY F 1 174 ? 160.290 198.533 170.341 1.00 122.50 1164 GLY K N 1
ATOM 19634 C CA . GLY F 1 174 ? 159.630 199.771 170.747 1.00 122.50 1164 GLY K CA 1
ATOM 19635 C C . GLY F 1 174 ? 158.366 200.140 169.957 1.00 122.50 1164 GLY K C 1
ATOM 19636 O O . GLY F 1 174 ? 158.007 201.322 169.922 1.00 122.50 1164 GLY K O 1
ATOM 19640 N N . MET F 1 175 ? 157.670 199.199 169.342 1.00 126.05 1165 MET K N 1
ATOM 19641 C CA . MET F 1 175 ? 156.355 199.421 168.751 1.00 126.05 1165 MET K CA 1
ATOM 19642 C C . MET F 1 175 ? 155.337 199.937 169.798 1.00 126.05 1165 MET K C 1
ATOM 19643 O O . MET F 1 175 ? 155.309 199.415 170.915 1.00 126.05 1165 MET K O 1
ATOM 19657 N N . PRO F 1 176 ? 154.441 200.882 169.479 1.00 127.00 1166 PRO K N 1
ATOM 19658 C CA . PRO F 1 176 ? 153.395 201.355 170.383 1.00 127.00 1166 PRO K CA 1
ATOM 19659 C C . PRO F 1 176 ? 152.472 200.247 170.922 1.00 127.00 1166 PRO K C 1
ATOM 19660 O O . PRO F 1 176 ? 151.957 199.382 170.204 1.00 127.00 1166 PRO K O 1
ATOM 19671 N N . GLU F 1 177 ? 152.200 200.292 172.213 1.00 121.15 1167 GLU K N 1
ATOM 19672 C CA . GLU F 1 177 ? 151.485 199.242 172.953 1.00 121.15 1167 GLU K CA 1
ATOM 19673 C C . GLU F 1 177 ? 150.007 199.091 172.569 1.00 121.15 1167 GLU K C 1
ATOM 19674 O O . GLU F 1 177 ? 149.453 197.995 172.584 1.00 121.15 1167 GLU K O 1
ATOM 19686 N N . GLU F 1 178 ? 149.365 200.159 172.087 1.00 124.15 1168 GLU K N 1
ATOM 19687 C CA . GLU F 1 178 ? 148.047 200.134 171.487 1.00 124.15 1168 GLU K CA 1
ATOM 19688 C C . GLU F 1 178 ? 147.991 199.219 170.263 1.00 124.15 1168 GLU K C 1
ATOM 19689 O O . GLU F 1 178 ? 147.122 198.345 170.184 1.00 124.15 1168 GLU K O 1
ATOM 19701 N N . LYS F 1 179 ? 148.965 199.318 169.361 1.00 117.76 1169 LYS K N 1
ATOM 19702 C CA . LYS F 1 179 ? 149.069 198.463 168.172 1.00 117.76 1169 LYS K CA 1
ATOM 19703 C C . LYS F 1 179 ? 149.365 197.025 168.584 1.00 117.76 1169 LYS K C 1
ATOM 19704 O O . LYS F 1 179 ? 148.776 196.090 168.031 1.00 117.76 1169 LYS K O 1
ATOM 19723 N N . ILE F 1 180 ? 150.210 196.823 169.607 1.00 117.87 1170 ILE K N 1
ATOM 19724 C CA . ILE F 1 180 ? 150.496 195.476 170.137 1.00 117.87 1170 ILE K CA 1
ATOM 19725 C C . ILE F 1 180 ? 149.204 194.823 170.616 1.00 117.87 1170 ILE K C 1
ATOM 19726 O O . ILE F 1 180 ? 148.895 193.696 170.233 1.00 117.87 1170 ILE K O 1
ATOM 19742 N N . LYS F 1 181 ? 148.377 195.550 171.370 1.00 113.07 1171 LYS K N 1
ATOM 19743 C CA . LYS F 1 181 ? 147.125 194.971 171.878 1.00 113.07 1171 LYS K CA 1
ATOM 19744 C C . LYS F 1 181 ? 146.131 194.729 170.749 1.00 113.07 1171 LYS K C 1
ATOM 19745 O O . LYS F 1 181 ? 145.497 193.684 170.762 1.00 113.07 1171 LYS K O 1
ATOM 19764 N N . GLU F 1 182 ? 146.023 195.576 169.731 1.00 111.50 1172 GLU K N 1
ATOM 19765 C CA . GLU F 1 182 ? 145.203 195.261 168.546 1.00 111.50 1172 GLU K CA 1
ATOM 19766 C C . GLU F 1 182 ? 145.634 193.937 167.896 1.00 111.50 1172 GLU K C 1
ATOM 19767 O O . GLU F 1 182 ? 144.816 193.031 167.721 1.00 111.50 1172 GLU K O 1
ATOM 19779 N N . LEU F 1 183 ? 146.920 193.805 167.600 1.00 108.30 1173 LEU K N 1
ATOM 19780 C CA . LEU F 1 183 ? 147.445 192.590 167.004 1.00 108.30 1173 LEU K CA 1
ATOM 19781 C C . LEU F 1 183 ? 147.207 191.365 167.885 1.00 108.30 1173 LEU K C 1
ATOM 19782 O O . LEU F 1 183 ? 146.747 190.350 167.384 1.00 108.30 1173 LEU K O 1
ATOM 19798 N N . ARG F 1 184 ? 147.466 191.454 169.183 1.00 109.35 1174 ARG K N 1
ATOM 19799 C CA . ARG F 1 184 ? 147.231 190.374 170.111 1.00 109.35 1174 ARG K CA 1
ATOM 19800 C C . ARG F 1 184 ? 145.775 189.934 170.077 1.00 109.35 1174 ARG K C 1
ATOM 19801 O O . ARG F 1 184 ? 145.520 188.739 169.954 1.00 109.35 1174 ARG K O 1
ATOM 19822 N N . GLU F 1 185 ? 144.834 190.863 170.176 1.00 113.08 1175 GLU K N 1
ATOM 19823 C CA . GLU F 1 185 ? 143.405 190.525 170.199 1.00 113.08 1175 GLU K CA 1
ATOM 19824 C C . GLU F 1 185 ? 143.006 189.733 168.956 1.00 113.08 1175 GLU K C 1
ATOM 19825 O O . GLU F 1 185 ? 142.335 188.705 169.078 1.00 113.08 1175 GLU K O 1
ATOM 19837 N N . GLU F 1 186 ? 143.504 190.127 167.782 1.00 110.96 1176 GLU K N 1
ATOM 19838 C CA . GLU F 1 186 ? 143.299 189.351 166.557 1.00 110.96 1176 GLU K CA 1
ATOM 19839 C C . GLU F 1 186 ? 143.833 187.925 166.685 1.00 110.96 1176 GLU K C 1
ATOM 19840 O O . GLU F 1 186 ? 143.150 186.964 166.375 1.00 110.96 1176 GLU K O 1
ATOM 19852 N N . LEU F 1 187 ? 145.074 187.746 167.151 1.00 93.58 1177 LEU K N 1
ATOM 19853 C CA . LEU F 1 187 ? 145.641 186.396 167.266 1.00 93.58 1177 LEU K CA 1
ATOM 19854 C C . LEU F 1 187 ? 144.919 185.548 168.312 1.00 93.58 1177 LEU K C 1
ATOM 19855 O O . LEU F 1 187 ? 144.702 184.353 168.087 1.00 93.58 1177 LEU K O 1
ATOM 19871 N N . LYS F 1 188 ? 144.511 186.133 169.427 1.00 93.18 1178 LYS K N 1
ATOM 19872 C CA . LYS F 1 188 ? 143.738 185.413 170.459 1.00 93.18 1178 LYS K CA 1
ATOM 19873 C C . LYS F 1 188 ? 142.342 185.044 169.973 1.00 93.18 1178 LYS K C 1
ATOM 19874 O O . LYS F 1 188 ? 141.884 183.944 170.253 1.00 93.18 1178 LYS K O 1
ATOM 19893 N N . PHE F 1 189 ? 141.729 185.882 169.138 1.00 96.69 1179 PHE K N 1
ATOM 19894 C CA . PHE F 1 189 ? 140.503 185.554 168.421 1.00 96.69 1179 PHE K CA 1
ATOM 19895 C C . PHE F 1 189 ? 140.701 184.326 167.509 1.00 96.69 1179 PHE K C 1
ATOM 19896 O O . PHE F 1 189 ? 139.886 183.410 167.549 1.00 96.69 1179 PHE K O 1
ATOM 19913 N N . VAL F 1 190 ? 141.797 184.269 166.729 1.00 87.83 1180 VAL K N 1
ATOM 19914 C CA . VAL F 1 190 ? 142.059 183.097 165.886 1.00 87.83 1180 VAL K CA 1
ATOM 19915 C C . VAL F 1 190 ? 142.327 181.867 166.743 1.00 87.83 1180 VAL K C 1
ATOM 19916 O O . VAL F 1 190 ? 141.843 180.776 166.445 1.00 87.83 1180 VAL K O 1
ATOM 19929 N N . ARG F 1 191 ? 143.033 181.981 167.868 1.00 88.56 1181 ARG K N 1
ATOM 19930 C CA . ARG F 1 191 ? 143.211 180.874 168.823 1.00 88.56 1181 ARG K CA 1
ATOM 19931 C C . ARG F 1 191 ? 141.863 180.401 169.381 1.00 88.56 1181 ARG K C 1
ATOM 19932 O O . ARG F 1 191 ? 141.627 179.206 169.398 1.00 88.56 1181 ARG K O 1
ATOM 19953 N N . GLU F 1 192 ? 140.955 181.289 169.778 1.00 92.41 1182 GLU K N 1
ATOM 19954 C CA . GLU F 1 192 ? 139.630 180.913 170.250 1.00 92.41 1182 GLU K CA 1
ATOM 19955 C C . GLU F 1 192 ? 138.811 180.170 169.190 1.00 92.41 1182 GLU K C 1
ATOM 19956 O O . GLU F 1 192 ? 138.007 179.305 169.524 1.00 92.41 1182 GLU K O 1
ATOM 19968 N N . ILE F 1 193 ? 139.051 180.453 167.913 1.00 82.20 1183 ILE K N 1
ATOM 19969 C CA . ILE F 1 193 ? 138.470 179.675 166.808 1.00 82.20 1183 ILE K CA 1
ATOM 19970 C C . ILE F 1 193 ? 139.128 178.324 166.705 1.00 82.20 1183 ILE K C 1
ATOM 19971 O O . ILE F 1 193 ? 138.441 177.301 166.625 1.00 82.20 1183 ILE K O 1
ATOM 19987 N N . LEU F 1 194 ? 140.452 178.223 166.760 1.00 81.04 1184 LEU K N 1
ATOM 19988 C CA . LEU F 1 194 ? 141.163 176.954 166.709 1.00 81.04 1184 LEU K CA 1
ATOM 19989 C C . LEU F 1 194 ? 140.933 176.078 167.967 1.00 81.04 1184 LEU K C 1
ATOM 19990 O O . LEU F 1 194 ? 141.018 174.844 167.881 1.00 81.04 1184 LEU K O 1
ATOM 20006 N N . ASP F 1 195 ? 140.569 176.660 169.119 1.00 92.41 1185 ASP K N 1
ATOM 20007 C CA . ASP F 1 195 ? 140.222 175.926 170.355 1.00 92.41 1185 ASP K CA 1
ATOM 20008 C C . ASP F 1 195 ? 139.016 175.018 170.149 1.00 92.41 1185 ASP K C 1
ATOM 20009 O O . ASP F 1 195 ? 138.912 173.982 170.809 1.00 92.41 1185 ASP K O 1
ATOM 20018 N N . LYS F 1 196 ? 138.117 175.366 169.226 1.00 86.91 1186 LYS K N 1
ATOM 20019 C CA . LYS F 1 196 ? 136.924 174.573 168.892 1.00 86.91 1186 LYS K CA 1
ATOM 20020 C C . LYS F 1 196 ? 137.309 173.195 168.281 1.00 86.91 1186 LYS K C 1
ATOM 20021 O O . LYS F 1 196 ? 136.514 172.261 168.359 1.00 86.91 1186 LYS K O 1
ATOM 20040 N N . ILE F 1 197 ? 138.468 173.109 167.618 1.00 79.85 1187 ILE K N 1
ATOM 20041 C CA . ILE F 1 197 ? 138.800 172.093 166.617 1.00 79.85 1187 ILE K CA 1
ATOM 20042 C C . ILE F 1 197 ? 139.625 170.949 167.201 1.00 79.85 1187 ILE K C 1
ATOM 20043 O O . ILE F 1 197 ? 140.877 171.009 167.165 0.00 79.85 1187 ILE K O 1
#

Sequence (1182 aa):
MEEKIKELEEKVEELVKEALEKKDPAVLKKALVCVYEMKKLGMPNEKLIELLKKLVEVLKKLALERVDPAVLDLALVCVYEMKELGMPNEELIKLLKELVEVLRILALINVDPAVLDKALVCVYLMKELGMPNEELIKLLEELVEVLRILALIRVDKRVLDKAEVCIEEMEELGMPEEKIKELREELKFVREILDKIMEEKIKELEEKVEELVKEALEKKDPAVLKKALVCVYEMKKLGMPNEKLIELLKKLVEVLKKLALERVDPAVLDLALVCVYEMKELGMPNEELIKLLKELVEVLRILALINVDPAVLDKALVCVYLMKELGMPNEELIKLLEELVEVLRILALIRVDKRVLDKAEVCIEEMEELGMPEEKIKELREELKFVREILDKIMEEKIKELEEKVEELVKEALEKKDPAVLKKALVCVYEMKKLGMPNEKLIELLKKLVEVLKKLALERVDPAVLDLALVCVYEMKELGMPNEELIKLLKELVEVLRILALINVDPAVLDKALVCVYLMKELGMPNEELIKLLEELVEVLRILALIRVDKRVLDKAEVCIEEMEELGMPEEKIKELREELKFVREILDKIMEEKIKELEEKVEELVKEALEKKDPAVLKKALVCVYEMKKLGMPNEKLIELLKKLVEVLKKLALERVDPAVLDLALVCVYEMKELGMPNEELIKLLKELVEVLRILALINVDPAVLDKALVCVYLMKELGMPNEELIKLLEELVEVLRILALIRVDKRVLDKAEVCIEEMEELGMPEEKIKELREELKFVREILDKIMEEKIKELEEKVEELVKEALEKKDPAVLKKALVCVYEMKKLGMPNEKLIELLKKLVEVLKKLALERVDPAVLDLALVCVYEMKELGMPNEELIKLLKELVEVLRILALINVDPAVLDKALVCVYLMKELGMPNEELIKLLEELVEVLRILALIRVDKRVLDKAEVCIEEMEELGMPEEKIKELREELKFVREILDKIMEEKIKELEEKVEELVKEALEKKDPAVLKKALVCVYEMKKLGMPNEKLIELLKKLVEVLKKLALERVDPAVLDLALVCVYEMKELGMPNEELIKLLKELVEVLRILALINVDPAVLDKALVCVYLMKELGMPNEELIKLLEELVEVLRILALIRVDKRVLDKAEVCIEEMEELGMPEEKIKELREELKFVREILDKI